Protein 5J43 (pdb70)

Structure (mmCIF, N/CA/C/O backbone):
data_5J43
#
_entry.id   5J43
#
_cell.length_a   64.010
_cell.length_b   64.010
_cell.length_c   365.370
_cell.angle_alpha   90.00
_cell.angle_beta   90.00
_cell.angle_gamma   90.00
#
_symmetry.space_group_name_H-M   'P 41'
#
loop_
_entity.id
_entity.type
_entity.pdbx_description
1 polymer 'Cysteine synthase A'
2 polymer 'tRNA nuclease CdiA'
3 water water
#
loop_
_atom_site.group_PDB
_atom_site.id
_atom_site.type_symbol
_atom_site.label_atom_id
_atom_site.label_alt_id
_atom_site.label_comp_id
_atom_site.label_asym_id
_atom_site.label_entity_id
_atom_site.label_seq_id
_atom_site.pdbx_PDB_ins_code
_atom_site.Cartn_x
_atom_site.Cartn_y
_atom_site.Cartn_z
_atom_site.occupancy
_atom_site.B_iso_or_equiv
_atom_site.auth_seq_id
_atom_site.auth_comp_id
_atom_site.auth_asym_id
_atom_site.auth_atom_id
_atom_site.pdbx_PDB_model_num
ATOM 1 N N . GLY A 1 2 ? 35.801 -14.225 -2.457 1.00 60.06 2 GLY E N 1
ATOM 2 C CA . GLY A 1 2 ? 35.262 -12.924 -2.083 1.00 59.12 2 GLY E CA 1
ATOM 3 C C . GLY A 1 2 ? 34.035 -13.005 -1.184 1.00 60.37 2 GLY E C 1
ATOM 4 O O . GLY A 1 2 ? 33.903 -13.943 -0.385 1.00 67.15 2 GLY E O 1
ATOM 5 N N . LYS A 1 3 ? 33.147 -12.014 -1.277 1.00 51.80 3 LYS E N 1
ATOM 6 C CA . LYS A 1 3 ? 31.955 -12.006 -0.425 1.00 50.36 3 LYS E CA 1
ATOM 7 C C . LYS A 1 3 ? 30.657 -11.571 -1.133 1.00 49.13 3 LYS E C 1
ATOM 8 O O . LYS A 1 3 ? 30.584 -10.490 -1.721 1.00 50.73 3 LYS E O 1
ATOM 14 N N . ILE A 1 4 ? 29.648 -12.437 -1.080 1.00 42.39 4 ILE E N 1
ATOM 15 C CA . ILE A 1 4 ? 28.276 -12.078 -1.414 1.00 38.95 4 ILE E CA 1
ATOM 16 C C . ILE A 1 4 ? 27.426 -12.154 -0.149 1.00 42.97 4 ILE E C 1
ATOM 17 O O . ILE A 1 4 ? 27.268 -13.232 0.425 1.00 46.90 4 ILE E O 1
ATOM 22 N N . PHE A 1 5 ? 26.887 -11.022 0.297 1.00 40.26 5 PHE E N 1
ATOM 23 C CA . PHE A 1 5 ? 26.021 -11.014 1.481 1.00 39.21 5 PHE E CA 1
ATOM 24 C C . PHE A 1 5 ? 24.616 -11.489 1.124 1.00 38.98 5 PHE E C 1
ATOM 25 O O . PHE A 1 5 ? 24.055 -11.063 0.117 1.00 41.38 5 PHE E O 1
ATOM 33 N N . GLU A 1 6 ? 24.036 -12.371 1.929 1.00 36.91 6 GLU E N 1
ATOM 34 C CA . GLU A 1 6 ? 22.733 -12.913 1.554 1.00 39.21 6 GLU E CA 1
ATOM 35 C C . GLU A 1 6 ? 21.606 -11.891 1.708 1.00 43.25 6 GLU E C 1
ATOM 36 O O . GLU A 1 6 ? 20.602 -11.967 0.988 1.00 48.70 6 GLU E O 1
ATOM 42 N N . ASP A 1 7 ? 21.767 -10.945 2.634 1.00 40.70 7 ASP E N 1
ATOM 43 C CA . ASP A 1 7 ? 20.852 -9.808 2.760 1.00 36.43 7 ASP E CA 1
ATOM 44 C C . ASP A 1 7 ? 21.594 -8.671 3.434 1.00 36.14 7 ASP E C 1
ATOM 45 O O . ASP A 1 7 ? 22.677 -8.877 3.968 1.00 36.57 7 ASP E O 1
ATOM 50 N N . ASN A 1 8 ? 21.033 -7.469 3.381 1.00 36.82 8 ASN E N 1
ATOM 51 C CA . ASN A 1 8 ? 21.753 -6.276 3.822 1.00 35.69 8 ASN E CA 1
ATOM 52 C C . ASN A 1 8 ? 22.126 -6.259 5.329 1.00 33.88 8 ASN E C 1
ATOM 53 O O . ASN A 1 8 ? 23.076 -5.572 5.718 1.00 30.06 8 ASN E O 1
ATOM 58 N N . SER A 1 9 ? 21.421 -7.028 6.164 1.00 34.58 9 SER E N 1
ATOM 59 C CA . SER A 1 9 ? 21.735 -7.056 7.606 1.00 38.37 9 SER E CA 1
ATOM 60 C C . SER A 1 9 ? 23.121 -7.643 7.896 1.00 36.34 9 SER E C 1
ATOM 61 O O . SER A 1 9 ? 23.711 -7.380 8.943 1.00 42.49 9 SER E O 1
ATOM 64 N N . LEU A 1 10 ? 23.635 -8.432 6.966 1.00 35.46 10 LEU E N 1
ATOM 65 C CA . LEU A 1 10 ? 24.929 -9.071 7.124 1.00 35.56 10 LEU E CA 1
ATOM 66 C C . LEU A 1 10 ? 26.075 -8.144 6.723 1.00 34.89 10 LEU E C 1
ATOM 67 O O . LEU A 1 10 ? 27.251 -8.508 6.846 1.00 35.08 10 LEU E O 1
ATOM 72 N N . THR A 1 11 ? 25.743 -6.940 6.261 1.00 33.11 11 THR E N 1
ATOM 73 C CA . THR A 1 11 ? 26.780 -6.010 5.811 1.00 35.81 11 THR E CA 1
ATOM 74 C C . THR A 1 11 ? 27.245 -5.076 6.925 1.00 37.75 11 THR E C 1
ATOM 75 O O . THR A 1 11 ? 28.045 -4.158 6.678 1.00 33.01 11 THR E O 1
ATOM 79 N N . ILE A 1 12 ? 26.736 -5.296 8.141 1.00 36.69 12 ILE E N 1
ATOM 80 C CA . ILE A 1 12 ? 27.030 -4.396 9.251 1.00 34.96 12 ILE E CA 1
ATOM 81 C C . ILE A 1 12 ? 28.506 -4.452 9.585 1.00 35.45 12 ILE E C 1
ATOM 82 O O . ILE A 1 12 ? 29.166 -5.455 9.329 1.00 36.31 12 ILE E O 1
ATOM 87 N N . GLY A 1 13 ? 29.025 -3.348 10.117 1.00 35.16 13 GLY E N 1
ATOM 88 C CA . GLY A 1 13 ? 30.362 -3.319 10.675 1.00 34.66 13 GLY E CA 1
ATOM 89 C C . GLY A 1 13 ? 31.488 -2.924 9.743 1.00 38.84 13 GLY E C 1
ATOM 90 O O . GLY A 1 13 ? 31.271 -2.406 8.628 1.00 39.86 13 GLY E O 1
ATOM 91 N N . HIS A 1 14 ? 32.706 -3.166 10.230 1.00 37.82 14 HIS E N 1
ATOM 92 C CA . HIS A 1 14 ? 33.939 -2.875 9.499 1.00 40.65 14 HIS E CA 1
ATOM 93 C C . HIS A 1 14 ? 33.948 -1.414 9.060 1.00 38.33 14 HIS E C 1
ATOM 94 O O . HIS A 1 14 ? 34.485 -1.050 8.005 1.00 40.33 14 HIS E O 1
ATOM 101 N N . THR A 1 15 ? 33.357 -0.593 9.924 1.00 33.96 15 THR E N 1
ATOM 102 C CA . THR A 1 15 ? 33.416 0.853 9.848 1.00 30.35 15 THR E CA 1
ATOM 103 C C . THR A 1 15 ? 34.842 1.324 10.009 1.00 32.86 15 THR E C 1
ATOM 104 O O . THR A 1 15 ? 35.613 0.763 10.800 1.00 38.37 15 THR E O 1
ATOM 108 N N . PRO A 1 16 ? 35.199 2.377 9.278 1.00 30.86 16 PRO E N 1
ATOM 109 C CA . PRO A 1 16 ? 36.585 2.846 9.307 1.00 36.60 16 PRO E CA 1
ATOM 110 C C . PRO A 1 16 ? 36.935 3.638 10.564 1.00 42.45 16 PRO E C 1
ATOM 111 O O . PRO A 1 16 ? 36.088 4.281 11.204 1.00 37.16 16 PRO E O 1
ATOM 115 N N . LEU A 1 17 ? 38.216 3.588 10.899 1.00 42.89 17 LEU E N 1
ATOM 116 C CA . LEU A 1 17 ? 38.752 4.353 12.004 1.00 36.40 17 LEU E CA 1
ATOM 117 C C . LEU A 1 17 ? 39.621 5.421 11.396 1.00 39.17 17 LEU E C 1
ATOM 118 O O . LEU A 1 17 ? 40.568 5.107 10.663 1.00 41.11 17 LEU E O 1
ATOM 123 N N . VAL A 1 18 ? 39.271 6.680 11.650 1.00 35.96 18 VAL E N 1
ATOM 124 C CA . VAL A 1 18 ? 39.919 7.795 10.963 1.00 36.41 18 VAL E CA 1
ATOM 125 C C . VAL A 1 18 ? 40.571 8.745 11.953 1.00 40.39 18 VAL E C 1
ATOM 126 O O . VAL A 1 18 ? 39.940 9.144 12.945 1.00 39.21 18 VAL E O 1
ATOM 130 N N . ARG A 1 19 ? 41.826 9.108 11.670 1.00 39.43 19 ARG E N 1
ATOM 131 C CA . ARG A 1 19 ? 42.550 10.091 12.464 1.00 38.74 19 ARG E CA 1
ATOM 132 C C . ARG A 1 19 ? 41.986 11.488 12.252 1.00 42.59 19 ARG E C 1
ATOM 133 O O . ARG A 1 19 ? 41.826 11.929 11.105 1.00 45.06 19 ARG E O 1
ATOM 141 N N . LEU A 1 20 ? 41.703 12.193 13.347 1.00 40.11 20 LEU E N 1
ATOM 142 C CA . LEU A 1 20 ? 41.298 13.585 13.232 1.00 39.38 20 LEU E CA 1
ATOM 143 C C . LEU A 1 20 ? 42.561 14.426 13.218 1.00 41.14 20 LEU E C 1
ATOM 144 O O . LEU A 1 20 ? 43.339 14.405 14.178 1.00 45.47 20 LEU E O 1
ATOM 149 N N . ASN A 1 21 ? 42.804 15.095 12.096 1.00 36.41 21 ASN E N 1
ATOM 150 C CA . ASN A 1 21 ? 44.014 15.899 11.920 1.00 40.15 21 ASN E CA 1
ATOM 151 C C . ASN A 1 21 ? 43.959 17.337 12.433 1.00 42.95 21 ASN E C 1
ATOM 152 O O . ASN A 1 21 ? 44.907 17.814 13.059 1.00 51.84 21 ASN E O 1
ATOM 157 N N . ARG A 1 22 ? 42.865 18.035 12.163 1.00 43.19 22 ARG E N 1
ATOM 158 C CA . ARG A 1 22 ? 42.740 19.425 12.593 1.00 41.24 22 ARG E CA 1
ATOM 159 C C . ARG A 1 22 ? 41.977 19.559 13.902 1.00 39.56 22 ARG E C 1
ATOM 160 O O . ARG A 1 22 ? 41.819 20.667 14.413 1.00 44.51 22 ARG E O 1
ATOM 168 N N . ILE A 1 23 ? 41.483 18.444 14.431 1.00 39.79 23 ILE E N 1
ATOM 169 C CA . ILE A 1 23 ? 40.793 18.463 15.721 1.00 39.51 23 ILE E CA 1
ATOM 170 C C . ILE A 1 23 ? 41.606 17.665 16.726 1.00 43.68 23 ILE E C 1
ATOM 171 O O . ILE A 1 23 ? 41.867 16.475 16.517 1.00 39.28 23 ILE E O 1
ATOM 176 N N . GLY A 1 24 ? 42.035 18.327 17.802 1.00 45.35 24 GLY E N 1
ATOM 177 C CA . GLY A 1 24 ? 42.933 17.700 18.752 1.00 41.01 24 GLY E CA 1
ATOM 178 C C . GLY A 1 24 ? 44.354 17.649 18.211 1.00 43.73 24 GLY E C 1
ATOM 179 O O . GLY A 1 24 ? 44.703 18.334 17.247 1.00 42.71 24 GLY E O 1
ATOM 180 N N . ASN A 1 25 ? 45.171 16.811 18.830 1.00 47.54 25 ASN E N 1
ATOM 181 C CA . ASN A 1 25 ? 46.593 16.750 18.537 1.00 47.48 25 ASN E CA 1
ATOM 182 C C . ASN A 1 25 ? 46.970 15.653 17.550 1.00 50.74 25 ASN E C 1
ATOM 183 O O . ASN A 1 25 ? 48.149 15.453 17.256 1.00 59.05 25 ASN E O 1
ATOM 188 N N . GLY A 1 26 ? 45.973 14.924 17.061 1.00 49.31 26 GLY E N 1
ATOM 189 C CA . GLY A 1 26 ? 46.217 13.876 16.085 1.00 47.90 26 GLY E CA 1
ATOM 190 C C . GLY A 1 26 ? 46.185 12.487 16.704 1.00 47.37 26 GLY E C 1
ATOM 191 O O . GLY A 1 26 ? 46.491 11.488 16.057 1.00 43.94 26 GLY E O 1
ATOM 192 N N . ARG A 1 27 ? 45.875 12.410 17.986 1.00 47.96 27 ARG E N 1
ATOM 193 C CA . ARG A 1 27 ? 45.746 11.101 18.596 1.00 50.53 27 ARG E CA 1
ATOM 194 C C . ARG A 1 27 ? 44.295 10.677 18.738 1.00 45.25 27 ARG E C 1
ATOM 195 O O . ARG A 1 27 ? 44.018 9.591 19.258 1.00 43.68 27 ARG E O 1
ATOM 203 N N . ILE A 1 28 ? 43.371 11.533 18.296 1.00 43.15 28 ILE E N 1
ATOM 204 C CA . ILE A 1 28 ? 41.948 11.180 18.333 1.00 41.98 28 ILE E CA 1
ATOM 205 C C . ILE A 1 28 ? 41.572 10.388 17.098 1.00 40.07 28 ILE E C 1
ATOM 206 O O . ILE A 1 28 ? 41.667 10.878 15.966 1.00 40.25 28 ILE E O 1
ATOM 211 N N . LEU A 1 29 ? 41.141 9.157 17.329 1.00 40.45 29 LEU E N 1
ATOM 212 C CA . LEU A 1 29 ? 40.766 8.266 16.250 1.00 35.57 29 LEU E CA 1
ATOM 213 C C . LEU A 1 29 ? 39.270 8.072 16.314 1.00 38.45 29 LEU E C 1
ATOM 214 O O . LEU A 1 29 ? 38.734 7.586 17.317 1.00 39.01 29 LEU E O 1
ATOM 219 N N . ALA A 1 30 ? 38.599 8.483 15.247 1.00 35.79 30 ALA E N 1
ATOM 220 C CA . ALA A 1 30 ? 37.150 8.488 15.213 1.00 35.33 30 ALA E CA 1
ATOM 221 C C . ALA A 1 30 ? 36.617 7.323 14.383 1.00 34.88 30 ALA E C 1
ATOM 222 O O . ALA A 1 30 ? 36.947 7.189 13.209 1.00 36.08 30 ALA E O 1
ATOM 224 N N . LYS A 1 31 ? 35.807 6.479 15.012 1.00 31.92 31 LYS E N 1
ATOM 225 C CA . LYS A 1 31 ? 35.184 5.358 14.341 1.00 29.07 31 LYS E CA 1
ATOM 226 C C . LYS A 1 31 ? 33.857 5.822 13.767 1.00 33.86 31 LYS E C 1
ATOM 227 O O . LYS A 1 31 ? 32.921 6.161 14.505 1.00 34.09 31 LYS E O 1
ATOM 233 N N . VAL A 1 32 ? 33.761 5.774 12.445 1.00 36.54 32 VAL E N 1
ATOM 234 C CA . VAL A 1 32 ? 32.648 6.375 11.748 1.00 30.86 32 VAL E CA 1
ATOM 235 C C . VAL A 1 32 ? 31.578 5.319 11.594 1.00 31.41 32 VAL E C 1
ATOM 236 O O . VAL A 1 32 ? 31.660 4.467 10.724 1.00 33.68 32 VAL E O 1
ATOM 240 N N . GLU A 1 33 ? 30.529 5.418 12.397 1.00 34.03 33 GLU E N 1
ATOM 241 C CA . GLU A 1 33 ? 29.567 4.329 12.483 1.00 31.26 33 GLU E CA 1
ATOM 242 C C . GLU A 1 33 ? 28.393 4.616 11.592 1.00 29.02 33 GLU E C 1
ATOM 243 O O . GLU A 1 33 ? 27.421 3.867 11.596 1.00 30.30 33 GLU E O 1
ATOM 249 N N . SER A 1 34 ? 28.449 5.738 10.880 1.00 29.43 34 SER E N 1
ATOM 250 C CA . SER A 1 34 ? 27.433 6.018 9.867 1.00 32.46 34 SER E CA 1
ATOM 251 C C . SER A 1 34 ? 27.749 5.217 8.583 1.00 33.40 34 SER E C 1
ATOM 252 O O . SER A 1 34 ? 26.909 5.125 7.675 1.00 28.82 34 SER E O 1
ATOM 255 N N . ARG A 1 35 ? 28.914 4.565 8.534 1.00 30.65 35 ARG E N 1
ATOM 256 C CA . ARG A 1 35 ? 29.141 3.690 7.414 1.00 26.35 35 ARG E CA 1
ATOM 257 C C . ARG A 1 35 ? 28.563 2.354 7.844 1.00 31.64 35 ARG E C 1
ATOM 258 O O . ARG A 1 35 ? 29.272 1.463 8.290 1.00 34.90 35 ARG E O 1
ATOM 266 N N . ASN A 1 36 ? 27.274 2.198 7.579 1.00 32.03 36 ASN E N 1
ATOM 267 C CA . ASN A 1 36 ? 26.503 1.044 7.995 1.00 30.58 36 ASN E CA 1
ATOM 268 C C . ASN A 1 36 ? 25.299 0.982 7.070 1.00 32.94 36 ASN E C 1
ATOM 269 O O . ASN A 1 36 ? 24.918 2.010 6.508 1.00 33.15 36 ASN E O 1
ATOM 274 N N . PRO A 1 37 ? 24.660 -0.191 6.940 1.00 32.61 37 PRO E N 1
ATOM 275 C CA . PRO A 1 37 ? 23.500 -0.302 6.034 1.00 31.37 37 PRO E CA 1
ATOM 276 C C . PRO A 1 37 ? 22.378 0.762 6.214 1.00 27.64 37 PRO E C 1
ATOM 277 O O . PRO A 1 37 ? 21.935 1.266 5.200 1.00 30.51 37 PRO E O 1
ATOM 281 N N . SER A 1 38 ? 21.900 1.064 7.420 1.00 30.35 38 SER E N 1
ATOM 282 C CA . SER A 1 38 ? 20.981 2.202 7.639 1.00 29.28 38 SER E CA 1
ATOM 283 C C . SER A 1 38 ? 21.712 3.460 8.179 1.00 28.02 38 SER E C 1
ATOM 284 O O . SER A 1 38 ? 21.082 4.414 8.657 1.00 28.73 38 SER E O 1
ATOM 287 N N . PHE A 1 39 ? 23.040 3.414 8.172 1.00 31.03 39 PHE E N 1
ATOM 288 C CA . PHE A 1 39 ? 23.899 4.587 8.433 1.00 34.61 39 PHE E CA 1
ATOM 289 C C . PHE A 1 39 ? 23.937 5.130 9.872 1.00 31.41 39 PHE E C 1
ATOM 290 O O . PHE A 1 39 ? 24.061 6.335 10.097 1.00 29.67 39 PHE E O 1
ATOM 298 N N . SER A 1 40 ? 23.898 4.224 10.838 1.00 30.89 40 SER E N 1
ATOM 299 C CA . SER A 1 40 ? 24.098 4.597 12.230 1.00 33.34 40 SER E CA 1
ATOM 300 C C . SER A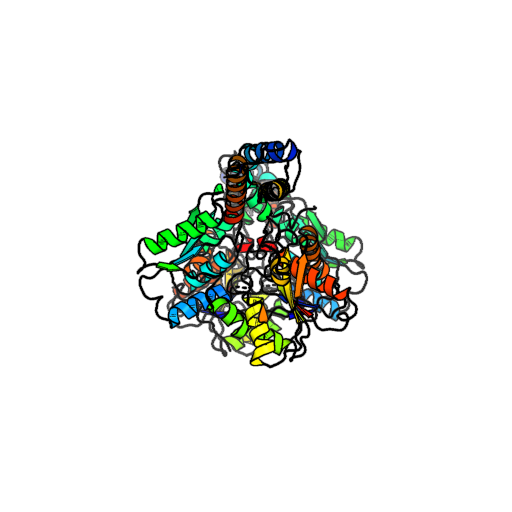 1 40 ? 24.708 3.435 12.979 1.00 31.11 40 SER E C 1
ATOM 301 O O . SER A 1 40 ? 24.625 2.290 12.541 1.00 32.36 40 SER E O 1
ATOM 304 N N . VAL A 1 41 ? 25.271 3.721 14.140 1.00 32.88 41 VAL E N 1
ATOM 305 C CA . VAL A 1 41 ? 25.836 2.678 14.992 1.00 33.55 41 VAL E CA 1
ATOM 306 C C . VAL A 1 41 ? 24.768 1.634 15.358 1.00 32.55 41 VAL E C 1
ATOM 307 O O . VAL A 1 41 ? 25.088 0.485 15.675 1.00 31.98 41 VAL E O 1
ATOM 335 N N . CYS A 1 43 ? 22.593 0.192 13.486 1.00 33.09 43 CYS E N 1
ATOM 336 C CA . CYS A 1 43 ? 22.475 -0.876 12.498 1.00 35.85 43 CYS E CA 1
ATOM 337 C C . CYS A 1 43 ? 22.937 -2.196 13.090 1.00 33.79 43 CYS E C 1
ATOM 338 O O . CYS A 1 43 ? 22.358 -3.261 12.829 1.00 32.52 43 CYS E O 1
ATOM 341 N N . ARG A 1 44 ? 23.975 -2.100 13.912 1.00 28.50 44 ARG E N 1
ATOM 342 C CA . ARG A 1 44 ? 24.583 -3.268 14.506 1.00 32.91 44 ARG E CA 1
ATOM 343 C C . ARG A 1 44 ? 23.594 -3.990 15.410 1.00 32.08 44 ARG E C 1
ATOM 344 O O . ARG A 1 44 ? 23.526 -5.218 15.382 1.00 36.06 44 ARG E O 1
ATOM 352 N N . ILE A 1 45 ? 22.805 -3.250 16.184 1.00 32.24 45 ILE E N 1
ATOM 353 C CA . ILE A 1 45 ? 21.857 -3.913 17.079 1.00 32.86 45 ILE E CA 1
ATOM 354 C C . ILE A 1 45 ? 20.510 -4.153 16.414 1.00 31.72 45 ILE E C 1
ATOM 355 O O . ILE A 1 45 ? 19.726 -4.964 16.887 1.00 34.20 45 ILE E O 1
ATOM 360 N N . GLY A 1 46 ? 20.240 -3.496 15.296 1.00 31.64 46 GLY E N 1
ATOM 361 C CA . GLY A 1 46 ? 18.988 -3.773 14.621 1.00 30.35 46 GLY E CA 1
ATOM 362 C C . GLY A 1 46 ? 19.082 -5.174 14.066 1.00 36.11 46 GLY E C 1
ATOM 363 O O . GLY A 1 46 ? 18.145 -5.970 14.185 1.00 35.89 46 GLY E O 1
ATOM 364 N N . ALA A 1 47 ? 20.269 -5.511 13.570 1.00 29.42 47 ALA E N 1
ATOM 365 C CA . ALA A 1 47 ? 20.488 -6.830 13.027 1.00 32.10 47 ALA E CA 1
ATOM 366 C C . ALA A 1 47 ? 20.488 -7.907 14.122 1.00 41.88 47 ALA E C 1
ATOM 367 O O . ALA A 1 47 ? 19.605 -8.774 14.160 1.00 42.27 47 ALA E O 1
ATOM 369 N N . ASN A 1 48 ? 21.463 -7.855 15.024 1.00 41.64 48 ASN E N 1
ATOM 370 C CA . ASN A 1 48 ? 21.635 -8.939 15.981 1.00 35.89 48 ASN E CA 1
ATOM 371 C C . ASN A 1 48 ? 20.538 -9.044 17.041 1.00 38.07 48 ASN E C 1
ATOM 372 O O . ASN A 1 48 ? 20.419 -10.052 17.724 1.00 41.27 48 ASN E O 1
ATOM 377 N N . MET A 1 49 ? 19.757 -7.994 17.227 1.00 42.13 49 MET E N 1
ATOM 378 C CA . MET A 1 49 ? 18.636 -8.109 18.153 1.00 41.32 49 MET E CA 1
ATOM 379 C C . MET A 1 49 ? 17.627 -9.044 17.494 1.00 44.27 49 MET E C 1
ATOM 380 O O . MET A 1 49 ? 16.975 -9.843 18.164 1.00 45.88 49 MET E O 1
ATOM 385 N N . ILE A 1 50 ? 17.533 -8.951 16.165 1.00 43.69 50 ILE E N 1
ATOM 386 C CA . ILE A 1 50 ? 16.664 -9.815 15.376 1.00 41.29 50 ILE E CA 1
ATOM 387 C C . ILE A 1 50 ? 17.300 -11.195 15.114 1.00 41.62 50 ILE E C 1
ATOM 388 O O . ILE A 1 50 ? 16.615 -12.217 15.237 1.00 41.55 50 ILE E O 1
ATOM 393 N N . TRP A 1 51 ? 18.593 -11.228 14.773 1.00 37.25 51 TRP E N 1
ATOM 394 C CA . TRP A 1 51 ? 19.324 -12.497 14.647 1.00 40.63 51 TRP E CA 1
ATOM 395 C C . TRP A 1 51 ? 19.148 -13.379 15.890 1.00 48.73 51 TRP E C 1
ATOM 396 O O . TRP A 1 51 ? 18.711 -14.530 15.803 1.00 49.36 51 TRP E O 1
ATOM 407 N N . ASP A 1 52 ? 19.478 -12.803 17.044 1.00 46.72 52 ASP E N 1
ATOM 408 C CA . ASP A 1 52 ? 19.330 -13.448 18.332 1.00 45.75 52 ASP E CA 1
ATOM 409 C C . ASP A 1 52 ? 17.910 -13.974 18.552 1.00 49.05 52 ASP E C 1
ATOM 410 O O . ASP A 1 52 ? 17.719 -15.075 19.084 1.00 46.20 52 ASP E O 1
ATOM 415 N N . ALA A 1 53 ? 16.916 -13.193 18.130 1.00 47.82 53 ALA E N 1
ATOM 416 C CA . ALA A 1 53 ? 15.525 -13.585 18.324 1.00 49.14 53 ALA E CA 1
ATOM 417 C C . ALA A 1 53 ? 15.210 -14.844 17.521 1.00 52.93 53 ALA E C 1
ATOM 418 O O . ALA A 1 53 ? 14.432 -15.697 17.964 1.00 54.85 53 ALA E O 1
ATOM 420 N N . GLU A 1 54 ? 15.859 -14.981 16.367 1.00 48.81 54 GLU E N 1
ATOM 421 C CA . GLU A 1 54 ? 15.709 -16.175 15.540 1.00 53.53 54 GLU E CA 1
ATOM 422 C C . GLU A 1 54 ? 16.319 -17.387 16.234 1.00 53.88 54 GLU E C 1
ATOM 423 O O . GLU A 1 54 ? 15.663 -18.421 16.386 1.00 52.06 54 GLU E O 1
ATOM 429 N N . LYS A 1 55 ? 17.572 -17.233 16.657 1.00 49.92 55 LYS E N 1
ATOM 430 C CA . LYS A 1 55 ? 18.308 -18.289 17.340 1.00 53.89 55 LYS E CA 1
ATOM 431 C C . LYS A 1 55 ? 17.607 -18.799 18.605 1.00 51.96 55 LYS E C 1
ATOM 432 O O . LYS A 1 55 ? 17.635 -20.002 18.872 1.00 46.43 55 LYS E O 1
ATOM 438 N N . ARG A 1 56 ? 16.970 -17.898 19.358 1.00 50.71 56 ARG E N 1
ATOM 439 C CA . ARG A 1 56 ? 16.267 -18.285 20.589 1.00 55.65 56 ARG E CA 1
ATOM 440 C C . ARG A 1 56 ? 14.927 -18.933 20.238 1.00 58.63 56 ARG E C 1
ATOM 441 O O . ARG A 1 56 ? 14.256 -19.498 21.112 1.00 58.69 56 ARG E O 1
ATOM 449 N N . GLY A 1 57 ? 14.536 -18.832 18.966 1.00 50.28 57 GLY E N 1
ATOM 450 C CA . GLY A 1 57 ? 13.359 -19.520 18.464 1.00 50.89 57 GLY E CA 1
ATOM 451 C C . GLY A 1 57 ? 12.022 -18.822 18.673 1.00 52.72 57 GLY E C 1
ATOM 452 O O . GLY A 1 57 ? 10.978 -19.325 18.247 1.00 56.78 57 GLY E O 1
ATOM 453 N N . VAL A 1 58 ? 12.035 -17.675 19.340 1.00 56.38 58 VAL E N 1
ATOM 454 C CA . VAL A 1 58 ? 10.783 -16.997 19.678 1.00 59.78 58 VAL E CA 1
ATOM 455 C C . VAL A 1 58 ? 10.205 -16.344 18.430 1.00 55.14 58 VAL E C 1
ATOM 456 O O . VAL A 1 58 ? 8.990 -16.228 18.272 1.00 61.05 58 VAL E O 1
ATOM 460 N N . LEU A 1 59 ? 11.097 -15.940 17.536 1.00 58.39 59 LEU E N 1
ATOM 461 C CA . LEU A 1 59 ? 10.711 -15.338 16.267 1.00 60.11 59 LEU E CA 1
ATOM 462 C C . LEU A 1 59 ? 10.661 -16.440 15.206 1.00 69.23 59 LEU E C 1
ATOM 463 O O . LEU A 1 59 ? 11.681 -17.071 14.880 1.00 67.61 59 LEU E O 1
ATOM 468 N N . LYS A 1 60 ? 9.450 -16.678 14.709 1.00 67.29 60 LYS E N 1
ATOM 469 C CA . LYS A 1 60 ? 9.136 -17.772 13.802 1.00 63.19 60 LYS E CA 1
ATOM 470 C C . LYS A 1 60 ? 7.900 -17.344 13.011 1.00 68.87 60 LYS E C 1
ATOM 471 O O . LYS A 1 60 ? 7.386 -16.254 13.255 1.00 68.45 60 LYS E O 1
ATOM 477 N N . PRO A 1 61 ? 7.421 -18.179 12.064 1.00 75.57 61 PRO E N 1
ATOM 478 C CA . PRO A 1 61 ? 6.255 -17.776 11.262 1.00 71.82 61 PRO E CA 1
ATOM 479 C C . PRO A 1 61 ? 5.063 -17.204 12.041 1.00 68.56 61 PRO E C 1
ATOM 480 O O . PRO A 1 61 ? 4.651 -17.741 13.071 1.00 68.59 61 PRO E O 1
ATOM 484 N N . GLY A 1 62 ? 4.540 -16.088 11.538 1.00 68.00 62 GLY E N 1
ATOM 485 C CA . GLY A 1 62 ? 3.403 -15.418 12.137 1.00 62.97 62 GLY E CA 1
ATOM 486 C C . GLY A 1 62 ? 3.803 -14.356 13.142 1.00 64.66 62 GLY E C 1
ATOM 487 O O . GLY A 1 62 ? 3.050 -13.405 13.373 1.00 65.72 62 GLY E O 1
ATOM 488 N N . VAL A 1 63 ? 5.005 -14.484 13.702 1.00 59.87 63 VAL E N 1
ATOM 489 C CA . VAL A 1 63 ? 5.462 -13.559 14.735 1.00 60.15 63 VAL E CA 1
ATOM 490 C C . VAL A 1 63 ? 5.989 -12.251 14.125 1.00 55.77 63 VAL E C 1
ATOM 491 O O . VAL A 1 63 ? 6.836 -12.265 13.237 1.00 57.83 63 VAL E O 1
ATOM 495 N N . GLU A 1 64 ? 5.457 -11.129 14.608 1.00 54.11 64 GLU E N 1
ATOM 496 C CA . GLU A 1 64 ? 5.824 -9.795 14.142 1.00 48.45 64 GLU E CA 1
ATOM 497 C C . GLU A 1 64 ? 6.654 -9.066 15.195 1.00 49.00 64 GLU E C 1
ATOM 498 O O . GLU A 1 64 ? 6.539 -9.341 16.392 1.00 52.90 64 GLU E O 1
ATOM 504 N N . LEU A 1 65 ? 7.494 -8.141 14.746 1.00 45.77 65 LEU E N 1
ATOM 505 C CA . LEU A 1 65 ? 8.338 -7.358 15.646 1.00 43.00 65 LEU E CA 1
ATOM 506 C C . LEU A 1 65 ? 7.675 -6.040 16.061 1.00 43.54 65 LEU E C 1
ATOM 507 O O . LEU A 1 65 ? 6.937 -5.421 15.287 1.00 44.30 65 LEU E O 1
ATOM 512 N N . VAL A 1 66 ? 7.923 -5.643 17.307 1.00 46.68 66 VAL E N 1
ATOM 513 C CA . VAL A 1 66 ? 7.415 -4.396 17.875 1.00 43.23 66 VAL E CA 1
ATOM 514 C C . VAL A 1 66 ? 8.473 -3.718 18.765 1.00 40.82 66 VAL E C 1
ATOM 515 O O . VAL A 1 66 ? 9.083 -4.378 19.613 1.00 37.72 66 VAL E O 1
ATOM 519 N N . GLU A 1 67 ? 8.743 -2.432 18.530 1.00 39.63 67 GLU E N 1
ATOM 520 C CA . GLU A 1 67 ? 9.556 -1.655 19.466 1.00 36.43 67 GLU E CA 1
ATOM 521 C C . GLU A 1 67 ? 9.124 -0.193 19.565 1.00 38.55 67 GLU E C 1
ATOM 522 O O . GLU A 1 67 ? 8.847 0.433 18.538 1.00 37.62 67 GLU E O 1
ATOM 528 N N . PRO A 1 68 ? 9.095 0.369 20.795 1.00 38.49 68 PRO E N 1
ATOM 529 C CA . PRO A 1 68 ? 9.016 1.825 20.909 1.00 32.52 68 PRO E CA 1
ATOM 530 C C . PRO A 1 68 ? 10.364 2.455 20.604 1.00 32.04 68 PRO E C 1
ATOM 531 O O . PRO A 1 68 ? 11.348 2.109 21.264 1.00 33.42 68 PRO E O 1
ATOM 535 N N . THR A 1 69 ? 10.425 3.343 19.621 1.00 32.82 69 THR E N 1
ATOM 536 C CA . THR A 1 69 ? 11.601 4.180 19.425 1.00 31.55 69 THR E CA 1
ATOM 537 C C . THR A 1 69 ? 11.300 5.402 18.556 1.00 35.62 69 THR E C 1
ATOM 538 O O . THR A 1 69 ? 10.638 5.269 17.519 1.00 38.61 69 THR E O 1
ATOM 542 N N . SER A 1 70 ? 11.823 6.568 18.936 1.00 36.48 70 SER E N 1
ATOM 543 C CA . SER A 1 70 ? 11.795 7.753 18.072 1.00 31.05 70 SER E CA 1
ATOM 544 C C . SER A 1 70 ? 13.147 8.023 17.367 1.00 30.03 70 SER E C 1
ATOM 545 O O . SER A 1 70 ? 13.313 9.031 16.660 1.00 41.01 70 SER E O 1
ATOM 548 N N . GLY A 1 71 ? 14.119 7.152 17.600 1.00 25.57 71 GLY E N 1
ATOM 549 C CA . GLY A 1 71 ? 15.478 7.374 17.138 1.00 24.30 71 GLY E CA 1
ATOM 550 C C . GLY A 1 71 ? 15.928 6.443 16.030 1.00 30.95 71 GLY E C 1
ATOM 551 O O . GLY A 1 71 ? 15.112 5.865 15.291 1.00 31.92 71 GLY E O 1
ATOM 552 N N . ASN A 1 72 ? 17.242 6.282 15.931 1.00 28.64 72 ASN E N 1
ATOM 553 C CA . ASN A 1 72 ? 17.828 5.493 14.866 1.00 27.57 72 ASN E CA 1
ATOM 554 C C . ASN A 1 72 ? 17.475 4.017 14.973 1.00 30.22 72 ASN E C 1
ATOM 555 O O . ASN A 1 72 ? 17.449 3.309 13.979 1.00 35.30 72 ASN E O 1
ATOM 560 N N . THR A 1 73 ? 17.186 3.551 16.174 1.00 34.80 73 THR E N 1
ATOM 561 C CA . THR A 1 73 ? 16.876 2.148 16.361 1.00 31.36 73 THR E CA 1
ATOM 562 C C . THR A 1 73 ? 15.667 1.749 15.536 1.00 31.96 73 THR E C 1
ATOM 563 O O . THR A 1 73 ? 15.606 0.633 15.029 1.00 32.23 73 THR E O 1
ATOM 567 N N . GLY A 1 74 ? 14.731 2.676 15.359 1.00 30.95 74 GLY E N 1
ATOM 568 C CA . GLY A 1 74 ? 13.625 2.451 14.447 1.00 32.80 74 GLY E CA 1
ATOM 569 C C . GLY A 1 74 ? 14.091 2.221 13.009 1.00 32.96 74 GLY E C 1
ATOM 570 O O . GLY A 1 74 ? 13.606 1.331 12.327 1.00 29.79 74 GLY E O 1
ATOM 571 N N . ILE A 1 75 ? 15.032 3.035 12.547 1.00 29.99 75 ILE E N 1
ATOM 572 C CA . ILE A 1 75 ? 15.578 2.882 11.217 1.00 30.53 75 ILE E CA 1
ATOM 573 C C . ILE A 1 75 ? 16.360 1.554 11.078 1.00 32.14 75 ILE E C 1
ATOM 574 O O . ILE A 1 75 ? 16.216 0.839 10.084 1.00 35.79 75 ILE E O 1
ATOM 579 N N . ALA A 1 76 ? 17.118 1.173 12.097 1.00 32.65 76 ALA E N 1
ATOM 580 C CA . ALA A 1 76 ? 17.869 -0.088 12.043 1.00 32.05 76 ALA E CA 1
ATOM 581 C C . ALA A 1 76 ? 16.961 -1.325 12.094 1.00 31.70 76 ALA E C 1
ATOM 582 O O . ALA A 1 76 ? 17.211 -2.307 11.399 1.00 37.17 76 ALA E O 1
ATOM 584 N N . LEU A 1 77 ? 15.905 -1.289 12.894 1.00 26.15 77 LEU E N 1
ATOM 585 C CA . LEU A 1 77 ? 14.994 -2.418 12.914 1.00 28.04 77 LEU E CA 1
ATOM 586 C C . LEU A 1 77 ? 14.198 -2.484 11.620 1.00 32.74 77 LEU E C 1
ATOM 587 O O . LEU A 1 77 ? 13.969 -3.567 11.090 1.00 33.44 77 LEU E O 1
ATOM 592 N N . ALA A 1 78 ? 13.826 -1.321 11.091 1.00 34.81 78 ALA E N 1
ATOM 593 C CA . ALA A 1 78 ? 13.015 -1.248 9.880 1.00 30.85 78 ALA E CA 1
ATOM 594 C C . ALA A 1 78 ? 13.685 -1.875 8.674 1.00 33.14 78 ALA E C 1
ATOM 595 O O . ALA A 1 78 ? 13.025 -2.588 7.899 1.00 33.50 78 ALA E O 1
ATOM 597 N N . TYR A 1 79 ? 14.977 -1.616 8.496 1.00 31.32 79 TYR E N 1
ATOM 598 C CA . TYR A 1 79 ? 15.635 -2.103 7.281 1.00 36.92 79 TYR E CA 1
ATOM 599 C C . TYR A 1 79 ? 15.940 -3.597 7.385 1.00 36.78 79 TYR E C 1
ATOM 600 O O . TYR A 1 79 ? 15.896 -4.307 6.380 1.00 34.68 79 TYR E O 1
ATOM 609 N N . VAL A 1 80 ? 16.227 -4.067 8.600 1.00 37.91 80 VAL E N 1
ATOM 610 C CA . VAL A 1 80 ? 16.513 -5.483 8.829 1.00 34.55 80 VAL E CA 1
ATOM 611 C C . VAL A 1 80 ? 15.243 -6.318 8.696 1.00 34.14 80 VAL E C 1
ATOM 612 O O . VAL A 1 80 ? 15.266 -7.400 8.112 1.00 36.85 80 VAL E O 1
ATOM 616 N N . ALA A 1 81 ? 14.131 -5.816 9.218 1.00 31.08 81 ALA E N 1
ATOM 617 C CA . ALA A 1 81 ? 12.868 -6.513 9.043 1.00 33.17 81 ALA E CA 1
ATOM 618 C C . ALA A 1 81 ? 12.498 -6.563 7.556 1.00 41.58 81 ALA E C 1
ATOM 619 O O . ALA A 1 81 ? 11.837 -7.498 7.102 1.00 42.67 81 ALA E O 1
ATOM 621 N N . ALA A 1 82 ? 12.932 -5.562 6.794 1.00 42.08 82 ALA E N 1
ATOM 622 C CA . ALA A 1 82 ? 12.622 -5.519 5.373 1.00 34.00 82 ALA E CA 1
ATOM 623 C C . ALA A 1 82 ? 13.446 -6.555 4.624 1.00 36.43 82 ALA E C 1
ATOM 624 O O . ALA A 1 82 ? 12.922 -7.276 3.774 1.00 37.59 82 ALA E O 1
ATOM 626 N N . ALA A 1 83 ? 14.718 -6.662 4.992 1.00 35.60 83 ALA E N 1
ATOM 627 C CA . ALA A 1 83 ? 15.672 -7.563 4.341 1.00 37.11 83 ALA E CA 1
ATOM 628 C C . ALA A 1 83 ? 15.488 -9.043 4.697 1.00 43.04 83 ALA E C 1
ATOM 629 O O . ALA A 1 83 ? 15.833 -9.926 3.908 1.00 50.43 83 ALA E O 1
ATOM 631 N N . ARG A 1 84 ? 15.054 -9.311 5.921 1.00 38.67 84 ARG E N 1
ATOM 632 C CA . ARG A 1 84 ? 14.810 -10.676 6.371 1.00 36.77 84 ARG E CA 1
ATOM 633 C C . ARG A 1 84 ? 13.325 -11.067 6.363 1.00 38.05 84 ARG E C 1
ATOM 634 O O . ARG A 1 84 ? 12.958 -12.153 6.822 1.00 36.23 84 ARG E O 1
ATOM 642 N N . GLY A 1 85 ? 12.475 -10.161 5.884 1.00 36.69 85 GLY E N 1
ATOM 643 C CA . GLY A 1 85 ? 11.074 -10.470 5.656 1.00 36.26 85 GLY E CA 1
ATOM 644 C C . GLY A 1 85 ? 10.213 -10.607 6.898 1.00 45.81 85 GLY E C 1
ATOM 645 O O . GLY A 1 85 ? 9.454 -11.562 7.023 1.00 48.80 85 GLY E O 1
ATOM 646 N N . TYR A 1 86 ? 10.302 -9.636 7.802 1.00 48.64 86 TYR E N 1
ATOM 647 C CA . TYR A 1 86 ? 9.455 -9.617 8.986 1.00 38.30 86 TYR E CA 1
ATOM 648 C C . TYR A 1 86 ? 8.509 -8.438 8.967 1.00 36.06 86 TYR E C 1
ATOM 649 O O . TYR A 1 86 ? 8.780 -7.404 8.348 1.00 42.87 86 TYR E O 1
ATOM 658 N N . LYS A 1 87 ? 7.392 -8.605 9.655 1.00 35.93 87 LYS E N 1
ATOM 659 C CA . LYS A 1 87 ? 6.444 -7.527 9.844 1.00 41.36 87 LYS E CA 1
ATOM 660 C C . LYS A 1 87 ? 6.907 -6.687 11.054 1.00 44.73 87 LYS E C 1
ATOM 661 O O . LYS A 1 87 ? 7.139 -7.225 12.144 1.00 43.46 87 LYS E O 1
ATOM 667 N N . LEU A 1 88 ? 7.067 -5.377 10.856 1.00 40.48 88 LEU E N 1
ATOM 668 C CA . LEU A 1 88 ? 7.549 -4.495 11.921 1.00 42.08 88 LEU E CA 1
ATOM 669 C C . LEU A 1 88 ? 6.549 -3.414 12.299 1.00 42.31 88 LEU E C 1
ATOM 670 O O . LEU A 1 88 ? 5.951 -2.766 11.442 1.00 45.48 88 LEU E O 1
ATOM 675 N N . THR A 1 89 ? 6.389 -3.210 13.596 1.00 40.90 89 THR E N 1
ATOM 676 C CA . THR A 1 89 ? 5.587 -2.110 14.087 1.00 41.45 89 THR E CA 1
ATOM 677 C C . THR A 1 89 ? 6.400 -1.278 15.077 1.00 42.80 89 THR E C 1
ATOM 678 O O . THR A 1 89 ? 6.992 -1.807 16.026 1.00 39.10 89 THR E O 1
ATOM 682 N N . LEU A 1 90 ? 6.449 0.025 14.827 1.00 43.44 90 LEU E N 1
ATOM 683 C CA . LEU A 1 90 ? 7.175 0.954 15.684 1.00 38.37 90 LEU E CA 1
ATOM 684 C C . LEU A 1 90 ? 6.193 1.903 16.357 1.00 37.08 90 LEU E C 1
ATOM 685 O O . LEU A 1 90 ? 5.229 2.373 15.727 1.00 36.15 90 LEU E O 1
ATOM 690 N N . THR A 1 91 ? 6.411 2.166 17.637 1.00 30.92 91 THR E N 1
ATOM 691 C CA . THR A 1 91 ? 5.621 3.183 18.315 1.00 36.06 91 THR E CA 1
ATOM 692 C C . THR A 1 91 ? 6.504 4.373 18.600 1.00 37.37 91 THR E C 1
ATOM 693 O O . THR A 1 91 ? 7.623 4.216 19.093 1.00 40.98 91 THR E O 1
ATOM 697 N N . MET A 1 92 ? 6.025 5.559 18.252 1.00 36.34 92 MET E N 1
ATOM 698 C CA . MET A 1 92 ? 6.695 6.789 18.652 1.00 35.53 92 MET E CA 1
ATOM 699 C C . MET A 1 92 ? 5.659 7.885 18.859 1.00 37.10 92 MET E C 1
ATOM 700 O O . MET A 1 92 ? 4.568 7.813 18.302 1.00 39.73 92 MET E O 1
ATOM 705 N N . PRO A 1 93 ? 5.988 8.899 19.670 1.00 36.57 93 PRO E N 1
ATOM 706 C CA . PRO A 1 93 ? 5.094 10.059 19.793 1.00 35.66 93 PRO E CA 1
ATOM 707 C C . PRO A 1 93 ? 4.861 10.780 18.468 1.00 35.96 93 PRO E C 1
ATOM 708 O O . PRO A 1 93 ? 5.736 10.789 17.606 1.00 36.65 93 PRO E O 1
ATOM 712 N N . GLU A 1 94 ? 3.707 11.428 18.343 1.00 38.13 94 GLU E N 1
ATOM 713 C CA . GLU A 1 94 ? 3.292 12.091 17.106 1.00 37.41 94 GLU E CA 1
ATOM 714 C C . GLU A 1 94 ? 4.137 13.323 16.793 1.00 37.00 94 GLU E C 1
ATOM 715 O O . GLU A 1 94 ? 3.901 14.001 15.789 1.00 47.60 94 GLU E O 1
ATOM 721 N N . THR A 1 95 ? 5.083 13.643 17.668 1.00 33.85 95 THR E N 1
ATOM 722 C CA . THR A 1 95 ? 6.027 14.736 17.417 1.00 37.38 95 THR E CA 1
ATOM 723 C C . THR A 1 95 ? 6.991 14.445 16.246 1.00 38.56 95 THR E C 1
ATOM 724 O O . THR A 1 95 ? 7.623 15.356 15.688 1.00 38.75 95 THR E O 1
ATOM 728 N N . MET A 1 96 ? 7.087 13.177 15.868 1.00 35.51 96 MET E N 1
ATOM 729 C CA . MET A 1 96 ? 7.975 12.781 14.795 1.00 33.00 96 MET E CA 1
ATOM 730 C C . MET A 1 96 ? 7.591 13.505 13.517 1.00 36.42 96 MET E C 1
ATOM 731 O O . MET A 1 96 ? 6.408 13.604 13.186 1.00 37.40 96 MET E O 1
ATOM 736 N N . SER A 1 97 ? 8.593 14.023 12.810 1.00 33.21 97 SER E N 1
ATOM 737 C CA . SER A 1 97 ? 8.352 14.819 11.614 1.00 30.76 97 SER E CA 1
ATOM 738 C C . SER A 1 97 ? 7.847 13.942 10.467 1.00 40.30 97 SER E C 1
ATOM 739 O O . SER A 1 97 ? 8.020 12.707 10.484 1.00 33.08 97 SER E O 1
ATOM 742 N N . ILE A 1 98 ? 7.216 14.592 9.482 1.00 35.54 98 ILE E N 1
ATOM 743 C CA . ILE A 1 98 ? 6.750 13.914 8.293 1.00 31.16 98 ILE E CA 1
ATOM 744 C C . ILE A 1 98 ? 7.880 13.137 7.644 1.00 36.62 98 ILE E C 1
ATOM 745 O O . ILE A 1 98 ? 7.764 11.932 7.388 1.00 35.21 98 ILE E O 1
ATOM 750 N N . GLU A 1 99 ? 8.991 13.825 7.413 1.00 35.58 99 GLU E N 1
ATOM 751 C CA . GLU A 1 99 ? 10.089 13.240 6.671 1.00 35.85 99 GLU E CA 1
ATOM 752 C C . GLU A 1 99 ? 10.633 12.003 7.352 1.00 34.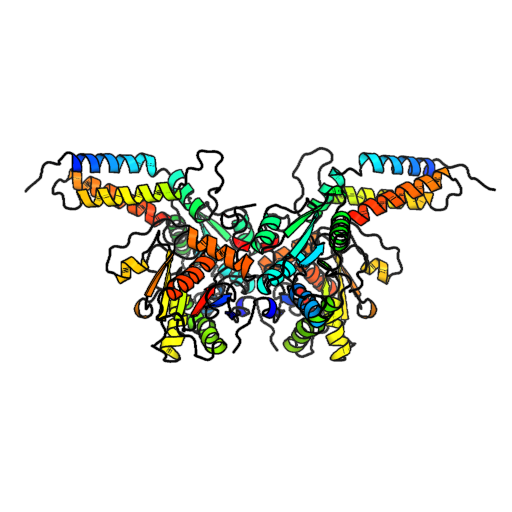72 99 GLU E C 1
ATOM 753 O O . GLU A 1 99 ? 11.012 11.041 6.702 1.00 36.03 99 GLU E O 1
ATOM 759 N N . ARG A 1 100 ? 10.650 12.006 8.671 1.00 38.94 100 ARG E N 1
ATOM 760 C CA . ARG A 1 100 ? 11.146 10.835 9.353 1.00 38.25 100 ARG E CA 1
ATOM 761 C C . ARG A 1 100 ? 10.155 9.666 9.230 1.00 38.83 100 ARG E C 1
ATOM 762 O O . ARG A 1 100 ? 10.571 8.512 9.055 1.00 37.81 100 ARG E O 1
ATOM 770 N N . ARG A 1 101 ? 8.857 9.972 9.273 1.00 36.01 101 ARG E N 1
ATOM 771 C CA . ARG A 1 101 ? 7.815 8.973 9.030 1.00 33.31 101 ARG E CA 1
ATOM 772 C C . ARG A 1 101 ? 7.958 8.313 7.665 1.00 37.16 101 ARG E C 1
ATOM 773 O O . ARG A 1 101 ? 7.924 7.079 7.550 1.00 35.19 101 ARG E O 1
ATOM 781 N N . LYS A 1 102 ? 8.138 9.148 6.644 1.00 35.47 102 LYS E N 1
ATOM 782 C CA . LYS A 1 102 ? 8.324 8.698 5.269 1.00 30.07 102 LYS E CA 1
ATOM 783 C C . LYS A 1 102 ? 9.478 7.717 5.158 1.00 30.02 102 LYS E C 1
ATOM 784 O O . LYS A 1 102 ? 9.395 6.702 4.464 1.00 29.86 102 LYS E O 1
ATOM 790 N N . LEU A 1 103 ? 10.554 8.018 5.867 1.00 32.83 103 LEU E N 1
ATOM 791 C CA . LEU A 1 103 ? 11.742 7.189 5.789 1.00 33.08 103 LEU E CA 1
ATOM 792 C C . LEU A 1 103 ? 11.456 5.798 6.345 1.00 35.67 103 LEU E C 1
ATOM 793 O O . LEU A 1 103 ? 11.909 4.788 5.783 1.00 34.06 103 LEU E O 1
ATOM 798 N N . LEU A 1 104 ? 10.682 5.736 7.425 1.00 30.22 104 LEU E N 1
ATOM 799 C CA . LEU A 1 104 ? 10.384 4.445 8.015 1.00 30.99 104 LEU E CA 1
ATOM 800 C C . LEU A 1 104 ? 9.377 3.672 7.145 1.00 30.96 104 LEU E C 1
ATOM 801 O O . LEU A 1 104 ? 9.522 2.457 6.957 1.00 28.60 104 LEU E O 1
ATOM 806 N N . LYS A 1 105 ? 8.401 4.373 6.570 1.00 33.22 105 LYS E N 1
ATOM 807 C CA . LYS A 1 105 ? 7.383 3.711 5.740 1.00 35.44 105 LYS E CA 1
ATOM 808 C C . LYS A 1 105 ? 8.000 3.108 4.478 1.00 37.19 105 LYS E C 1
ATOM 809 O O . LYS A 1 105 ? 7.678 1.973 4.099 1.00 35.70 105 LYS E O 1
ATOM 815 N N . ALA A 1 106 ? 8.922 3.836 3.856 1.00 35.04 106 ALA E N 1
ATOM 816 C CA . ALA A 1 106 ? 9.590 3.334 2.655 1.00 31.01 106 ALA E CA 1
ATOM 817 C C . ALA A 1 106 ? 10.313 2.038 2.964 1.00 29.84 106 ALA E C 1
ATOM 818 O O . ALA A 1 106 ? 10.483 1.181 2.103 1.00 35.66 106 ALA E O 1
ATOM 820 N N . LEU A 1 107 ? 10.726 1.888 4.208 1.00 29.84 107 LEU E N 1
ATOM 821 C CA . LEU A 1 107 ? 11.410 0.681 4.604 1.00 31.87 107 LEU E CA 1
ATOM 822 C C . LEU A 1 107 ? 10.394 -0.360 5.053 1.00 31.70 107 LEU E C 1
ATOM 823 O O . LEU A 1 107 ? 10.778 -1.444 5.470 1.00 33.70 107 LEU E O 1
ATOM 828 N N . GLY A 1 108 ? 9.105 -0.034 4.942 1.00 31.89 108 GLY E N 1
ATOM 829 C CA . GLY A 1 108 ? 8.028 -0.984 5.210 1.00 31.66 108 GLY E CA 1
ATOM 830 C C . GLY A 1 108 ? 7.613 -1.166 6.667 1.00 39.26 108 GLY E C 1
ATOM 831 O O . GLY A 1 108 ? 6.983 -2.166 7.016 1.00 42.59 108 GLY E O 1
ATOM 832 N N . ALA A 1 109 ? 7.938 -0.201 7.526 1.00 39.32 109 ALA E N 1
ATOM 833 C CA . ALA A 1 109 ? 7.572 -0.310 8.934 1.00 31.35 109 ALA E CA 1
ATOM 834 C C . ALA A 1 109 ? 6.138 0.145 9.131 1.00 34.44 109 ALA E C 1
ATOM 835 O O . ALA A 1 109 ? 5.658 1.039 8.439 1.00 39.48 109 ALA E O 1
ATOM 837 N N . ASN A 1 110 ? 5.441 -0.500 10.056 1.00 36.89 110 ASN E N 1
ATOM 838 C CA . ASN A 1 110 ? 4.132 -0.031 10.460 1.00 38.77 110 ASN E CA 1
ATOM 839 C C . ASN A 1 110 ? 4.258 0.919 11.648 1.00 43.42 110 ASN E C 1
ATOM 840 O O . ASN A 1 110 ? 4.797 0.571 12.707 1.00 42.65 110 ASN E O 1
ATOM 845 N N . LEU A 1 111 ? 3.761 2.134 11.459 1.00 41.83 111 LEU E N 1
ATOM 846 C CA . LEU A 1 111 ? 3.974 3.189 12.430 1.00 37.60 111 LEU E CA 1
ATOM 847 C C . LEU A 1 111 ? 2.725 3.453 13.244 1.00 39.32 111 LEU E C 1
ATOM 848 O O . LEU A 1 111 ? 1.636 3.625 12.699 1.00 36.16 111 LEU E O 1
ATOM 853 N N . VAL A 1 112 ? 2.884 3.447 14.562 1.00 42.13 112 VAL E N 1
ATOM 854 C CA . VAL A 1 112 ? 1.807 3.845 15.451 1.00 37.71 112 VAL E CA 1
ATOM 855 C C . VAL A 1 112 ? 2.188 5.104 16.234 1.00 39.14 112 VAL E C 1
ATOM 856 O O . VAL A 1 112 ? 3.044 5.068 17.123 1.00 39.48 112 VAL E O 1
ATOM 860 N N . LEU A 1 113 ? 1.547 6.221 15.918 1.00 41.50 113 LEU E N 1
ATOM 861 C CA . LEU A 1 113 ? 1.884 7.474 16.584 1.00 39.83 113 LEU E CA 1
ATOM 862 C C . LEU A 1 113 ? 1.053 7.649 17.859 1.00 41.41 113 LEU E C 1
ATOM 863 O O . LEU A 1 113 ? -0.179 7.701 17.827 1.00 42.25 113 LEU E O 1
ATOM 868 N N . THR A 1 114 ? 1.742 7.742 18.989 1.00 40.72 114 THR E N 1
ATOM 869 C CA . THR A 1 114 ? 1.071 7.877 20.269 1.00 38.16 114 THR E CA 1
ATOM 870 C C . THR A 1 114 ? 0.918 9.347 20.665 1.00 42.84 114 THR E C 1
ATOM 871 O O . THR A 1 114 ? 1.446 10.235 19.995 1.00 38.15 114 THR E O 1
ATOM 875 N N . GLU A 1 115 ? 0.222 9.605 21.772 1.00 46.10 115 GLU E N 1
ATOM 876 C CA . GLU A 1 115 ? -0.155 10.976 22.098 1.00 46.58 115 GLU E CA 1
ATOM 877 C C . GLU A 1 115 ? 1.065 11.788 22.558 1.00 49.11 115 GLU E C 1
ATOM 878 O O . GLU A 1 115 ? 1.824 11.358 23.440 1.00 40.88 115 GLU E O 1
ATOM 884 N N . GLY A 1 116 ? 1.249 12.949 21.926 1.00 49.05 116 GLY E N 1
ATOM 885 C CA . GLY A 1 116 ? 2.434 13.771 22.104 1.00 45.24 116 GLY E CA 1
ATOM 886 C C . GLY A 1 116 ? 2.766 14.175 23.526 1.00 46.46 116 GLY E C 1
ATOM 887 O O . GLY A 1 116 ? 3.922 14.095 23.944 1.00 45.91 116 GLY E O 1
ATOM 888 N N . ALA A 1 117 ? 1.763 14.602 24.281 1.00 45.82 117 ALA E N 1
ATOM 889 C CA . ALA A 1 117 ? 2.003 15.031 25.654 1.00 40.95 117 ALA E CA 1
ATOM 890 C C . ALA A 1 117 ? 2.389 13.851 26.554 1.00 41.28 117 ALA E C 1
ATOM 891 O O . ALA A 1 117 ? 3.102 14.034 27.539 1.00 43.76 117 ALA E O 1
ATOM 893 N N . LYS A 1 118 ? 1.915 12.650 26.221 1.00 38.79 118 LYS E N 1
ATOM 894 C CA . LYS A 1 118 ? 2.282 11.450 26.970 1.00 35.20 118 LYS E CA 1
ATOM 895 C C . LYS A 1 118 ? 3.749 11.115 26.729 1.00 38.47 118 LYS E C 1
ATOM 896 O O . LYS A 1 118 ? 4.351 10.338 27.470 1.00 41.45 118 LYS E O 1
ATOM 902 N N . GLY A 1 119 ? 4.300 11.663 25.649 1.00 42.80 119 GLY E N 1
ATOM 903 C CA . GLY A 1 119 ? 5.713 11.530 25.340 1.00 34.81 119 GLY E CA 1
ATOM 904 C C . GLY A 1 119 ? 6.141 10.109 25.035 1.00 37.10 119 GLY E C 1
ATOM 905 O O . GLY A 1 119 ? 5.387 9.308 24.463 1.00 39.88 119 GLY E O 1
ATOM 906 N N . MET A 1 120 ? 7.364 9.796 25.448 1.00 36.88 120 MET E N 1
ATOM 907 C CA . MET A 1 120 ? 7.986 8.514 25.161 1.00 36.63 120 MET E CA 1
ATOM 908 C C . MET A 1 120 ? 7.373 7.375 25.980 1.00 42.12 120 MET E C 1
ATOM 909 O O . MET A 1 120 ? 7.366 6.225 25.540 1.00 42.93 120 MET E O 1
ATOM 914 N N . LYS A 1 121 ? 6.857 7.685 27.166 1.00 43.42 121 LYS E N 1
ATOM 915 C CA . LYS A 1 121 ? 6.160 6.672 27.947 1.00 39.44 121 LYS E CA 1
ATOM 916 C C . LYS A 1 121 ? 4.877 6.263 27.224 1.00 40.37 121 LYS E C 1
ATOM 917 O O . LYS A 1 121 ? 4.481 5.105 27.282 1.00 43.28 121 LYS E O 1
ATOM 923 N N . GLY A 1 122 ? 4.234 7.209 26.543 1.00 35.32 122 GLY E N 1
ATOM 924 C CA . GLY A 1 122 ? 3.067 6.890 25.742 1.00 39.92 122 GLY E CA 1
ATOM 925 C C . GLY A 1 122 ? 3.369 5.807 24.714 1.00 44.35 122 GLY E C 1
ATOM 926 O O . GLY A 1 122 ? 2.608 4.839 24.561 1.00 42.31 122 GLY E O 1
ATOM 927 N N . ALA A 1 123 ? 4.501 5.948 24.027 1.00 42.22 123 ALA E N 1
ATOM 928 C CA . ALA A 1 123 ? 4.899 4.967 23.026 1.00 41.89 123 ALA E CA 1
ATOM 929 C C . ALA A 1 123 ? 5.240 3.623 23.673 1.00 41.36 123 ALA E C 1
ATOM 930 O O . ALA A 1 123 ? 4.817 2.572 23.203 1.00 43.65 123 ALA E O 1
ATOM 932 N N . ILE A 1 124 ? 6.020 3.657 24.743 1.00 40.76 124 ILE E N 1
ATOM 933 C CA . ILE A 1 124 ? 6.375 2.429 25.461 1.00 47.75 124 ILE E CA 1
ATOM 934 C C . ILE A 1 124 ? 5.127 1.697 25.979 1.00 43.81 124 ILE E C 1
ATOM 935 O O . ILE A 1 124 ? 5.052 0.470 25.967 1.00 43.66 124 ILE E O 1
ATOM 940 N N . GLN A 1 125 ? 4.146 2.461 26.433 1.00 42.41 125 GLN E N 1
ATOM 941 C CA . GLN A 1 125 ? 2.885 1.880 26.861 1.00 46.77 125 GLN E CA 1
ATOM 942 C C . GLN A 1 125 ? 2.183 1.193 25.695 1.00 43.91 125 GLN E C 1
ATOM 943 O O . GLN A 1 125 ? 1.854 0.010 25.796 1.00 43.75 125 GLN E O 1
ATOM 949 N N . LYS A 1 126 ? 1.953 1.927 24.602 1.00 43.03 126 LYS E N 1
ATOM 950 C CA . LYS A 1 126 ? 1.229 1.373 23.453 1.00 42.62 126 LYS E CA 1
ATOM 951 C C . LYS A 1 126 ? 1.921 0.122 22.938 1.00 43.56 126 LYS E C 1
ATOM 952 O O . LYS A 1 126 ? 1.267 -0.839 22.551 1.00 45.96 126 LYS E O 1
ATOM 958 N N . ALA A 1 127 ? 3.248 0.124 22.976 1.00 41.37 127 ALA E N 1
ATOM 959 C CA . ALA A 1 127 ? 4.010 -1.024 22.519 1.00 43.46 127 ALA E CA 1
ATOM 960 C C . ALA A 1 127 ? 3.690 -2.241 23.370 1.00 44.73 127 ALA E C 1
ATOM 961 O O . ALA A 1 127 ? 3.537 -3.348 22.859 1.00 47.64 127 ALA E O 1
ATOM 963 N N . GLU A 1 128 ? 3.570 -2.031 24.671 1.00 47.75 128 GLU E N 1
ATOM 964 C CA . GLU A 1 128 ? 3.296 -3.132 25.581 1.00 47.80 128 GLU E CA 1
ATOM 965 C C . GLU A 1 128 ? 1.866 -3.616 25.445 1.00 50.76 128 GLU E C 1
ATOM 966 O O . GLU A 1 128 ? 1.602 -4.809 25.595 1.00 53.86 128 GLU E O 1
ATOM 972 N N . GLU A 1 129 ? 0.957 -2.686 25.147 1.00 46.78 129 GLU E N 1
ATOM 973 C CA . GLU A 1 129 ? -0.451 -3.004 24.946 1.00 45.14 129 GLU E CA 1
ATOM 974 C C . GLU A 1 129 ? -0.650 -3.850 23.690 1.00 53.65 129 GLU E C 1
ATOM 975 O O . GLU A 1 129 ? -1.442 -4.802 23.686 1.00 54.48 129 GLU E O 1
ATOM 981 N N . ILE A 1 130 ? 0.113 -3.530 22.647 1.00 49.70 130 ILE E N 1
ATOM 982 C CA . ILE A 1 130 ? 0.061 -4.274 21.404 1.00 44.81 130 ILE E CA 1
ATOM 983 C C . ILE A 1 130 ? 0.563 -5.700 21.620 1.00 48.81 130 ILE E C 1
ATOM 984 O O . ILE A 1 130 ? -0.070 -6.657 21.176 1.00 50.47 130 ILE E O 1
ATOM 989 N N . VAL A 1 131 ? 1.693 -5.849 22.303 1.00 47.43 131 VAL E N 1
ATOM 990 C CA . VAL A 1 131 ? 2.197 -7.184 22.614 1.00 50.98 131 VAL E CA 1
ATOM 991 C C . VAL A 1 131 ? 1.206 -7.896 23.528 1.00 56.01 131 VAL E C 1
ATOM 992 O O . VAL A 1 131 ? 0.996 -9.105 23.414 1.00 58.35 131 VAL E O 1
ATOM 996 N N . ALA A 1 132 ? 0.561 -7.130 24.404 1.00 61.38 132 ALA E N 1
ATOM 997 C CA . ALA A 1 132 ? -0.396 -7.693 25.355 1.00 59.02 132 ALA E CA 1
ATOM 998 C C . ALA A 1 132 ? -1.650 -8.212 24.659 1.00 59.19 132 ALA E C 1
ATOM 999 O O . ALA A 1 132 ? -2.277 -9.152 25.144 1.00 62.56 132 ALA E O 1
ATOM 1001 N N . SER A 1 133 ? -2.018 -7.601 23.533 1.00 53.71 133 SER E N 1
ATOM 1002 C CA . SER A 1 133 ? -3.220 -8.022 22.810 1.00 59.99 133 SER E CA 1
ATOM 1003 C C . SER A 1 133 ? -3.080 -9.432 22.199 1.00 65.37 133 SER E C 1
ATOM 1004 O O . SER A 1 133 ? -4.073 -10.154 22.059 1.00 67.58 133 SER E O 1
ATOM 1007 N N . ASN A 1 134 ? -1.871 -9.785 21.765 1.00 59.05 134 ASN E N 1
ATOM 1008 C CA . ASN A 1 134 ? -1.594 -11.121 21.247 1.00 57.53 134 ASN E CA 1
ATOM 1009 C C . ASN A 1 134 ? -0.155 -11.573 21.536 1.00 56.54 134 ASN E C 1
ATOM 1010 O O . ASN A 1 134 ? 0.683 -11.583 20.645 1.00 58.84 134 ASN E O 1
ATOM 1015 N N . PRO A 1 135 ? 0.140 -11.954 22.783 1.00 62.27 135 PRO E N 1
ATOM 1016 C CA . PRO A 1 135 ? 1.509 -12.316 23.201 1.00 66.06 135 PRO E CA 1
ATOM 1017 C C . PRO A 1 135 ? 2.210 -13.390 22.347 1.00 64.64 135 PRO E C 1
ATOM 1018 O O . PRO A 1 135 ? 3.440 -13.495 22.382 1.00 62.12 135 PRO E O 1
ATOM 1022 N N . GLU A 1 136 ? 1.425 -14.175 21.614 1.00 66.36 136 GLU E N 1
ATOM 1023 C CA . GLU A 1 136 ? 1.929 -15.228 20.732 1.00 66.47 136 GLU E CA 1
ATOM 1024 C C . GLU A 1 136 ? 2.427 -14.650 19.406 1.00 69.48 136 GLU E C 1
ATOM 1025 O O . GLU A 1 136 ? 3.433 -15.105 18.847 1.00 67.27 136 GLU E O 1
ATOM 1031 N N . LYS A 1 137 ? 1.703 -13.647 18.914 1.00 62.02 137 LYS E N 1
ATOM 1032 C CA . LYS A 1 137 ? 2.006 -13.009 17.640 1.00 57.86 137 LYS E CA 1
ATOM 1033 C C . LYS A 1 137 ? 3.151 -11.990 17.705 1.00 60.70 137 LYS E C 1
ATOM 1034 O O . LYS A 1 137 ? 3.982 -11.933 16.805 1.00 59.42 137 LYS E O 1
ATOM 1040 N N . TYR A 1 138 ? 3.214 -11.202 18.776 1.00 63.44 138 TYR E N 1
ATOM 1041 C CA . TYR A 1 138 ? 4.116 -10.052 18.807 1.00 52.06 138 TYR E CA 1
ATOM 1042 C C . TYR A 1 138 ? 5.359 -10.287 19.633 1.00 49.52 138 TYR E C 1
ATOM 1043 O O . TYR A 1 138 ? 5.324 -11.016 20.619 1.00 53.80 138 TYR E O 1
ATOM 1052 N N . LEU A 1 139 ? 6.462 -9.683 19.194 1.00 51.26 139 LEU E N 1
ATOM 1053 C CA . LEU A 1 139 ? 7.751 -9.806 19.868 1.00 46.56 139 LEU E CA 1
ATOM 1054 C C . LEU A 1 139 ? 8.380 -8.440 20.073 1.00 48.51 139 LEU E C 1
ATOM 1055 O O . LEU A 1 139 ? 8.602 -7.692 19.114 1.00 41.75 139 LEU E O 1
ATOM 1060 N N . LEU A 1 140 ? 8.671 -8.132 21.337 1.00 53.25 140 LEU E N 1
ATOM 1061 C CA . LEU A 1 140 ? 9.244 -6.845 21.735 1.00 42.73 140 LEU E CA 1
ATOM 1062 C C . LEU A 1 140 ? 10.763 -6.977 21.866 1.00 44.50 140 LEU E C 1
ATOM 1063 O O . LEU A 1 140 ? 11.253 -7.871 22.555 1.00 48.39 140 LEU E O 1
ATOM 1068 N N . LEU A 1 141 ? 11.504 -6.108 21.181 1.00 42.01 141 LEU E N 1
ATOM 1069 C CA . LEU A 1 141 ? 12.958 -6.231 21.112 1.00 41.38 141 LEU E CA 1
ATOM 1070 C C . LEU A 1 141 ? 13.676 -5.691 22.355 1.00 43.33 141 LEU E C 1
ATOM 1071 O O . LEU A 1 141 ? 14.730 -6.216 22.731 1.00 40.54 141 LEU E O 1
ATOM 1076 N N . GLN A 1 142 ? 13.133 -4.617 22.939 1.00 43.91 142 GLN E N 1
ATOM 1077 C CA . GLN A 1 142 ? 13.626 -4.017 24.191 1.00 43.80 142 GLN E CA 1
ATOM 1078 C C . GLN A 1 142 ? 15.097 -3.590 24.181 1.00 43.43 142 GLN E C 1
ATOM 1079 O O . GLN A 1 142 ? 15.922 -4.166 24.898 1.00 42.35 142 GLN E O 1
ATOM 1085 N N . GLN A 1 143 ? 15.401 -2.541 23.425 1.00 36.94 143 GLN E N 1
ATOM 1086 C CA . GLN A 1 143 ? 16.777 -2.134 23.174 1.00 33.87 143 GLN E CA 1
ATOM 1087 C C . GLN A 1 143 ? 17.593 -1.742 24.410 1.00 34.94 143 GLN E C 1
ATOM 1088 O O . GLN A 1 143 ? 18.826 -1.771 24.381 1.00 35.96 143 GLN E O 1
ATOM 1094 N N . PHE A 1 144 ? 16.926 -1.341 25.483 1.00 39.58 144 PHE E N 1
ATOM 1095 C CA . PHE A 1 144 ? 17.656 -0.903 26.675 1.00 39.79 144 PHE E CA 1
ATOM 1096 C C . PHE A 1 144 ? 18.120 -2.044 27.578 1.00 39.09 144 PHE E C 1
ATOM 1097 O O . PHE A 1 144 ? 19.155 -1.931 28.241 1.00 35.26 144 PHE E O 1
ATOM 1105 N N . SER A 1 145 ? 17.361 -3.140 27.587 1.00 45.81 145 SER E N 1
ATOM 1106 C CA . SER A 1 145 ? 17.624 -4.291 28.472 1.00 42.28 145 SER E CA 1
ATOM 1107 C C . SER A 1 145 ? 18.278 -5.428 27.656 1.00 46.11 145 SER E C 1
ATOM 1108 O O . SER A 1 145 ? 19.278 -5.997 28.092 1.00 49.22 145 SER E O 1
ATOM 1111 N N . ASN A 1 146 ? 17.686 -5.788 26.512 1.00 45.27 146 ASN E N 1
ATOM 1112 C CA . ASN A 1 146 ? 18.110 -6.944 25.708 1.00 43.89 146 ASN E CA 1
ATOM 1113 C C . ASN A 1 146 ? 19.623 -7.038 25.476 1.00 41.41 146 ASN E C 1
ATOM 1114 O O . ASN A 1 146 ? 20.218 -6.199 24.802 1.00 43.86 146 ASN E O 1
ATOM 1119 N N . PRO A 1 147 ? 20.228 -8.127 25.969 1.00 40.52 147 PRO E N 1
ATOM 1120 C CA . PRO A 1 147 ? 21.683 -8.347 25.963 1.00 40.69 147 PRO E CA 1
ATOM 1121 C C . PRO A 1 147 ? 22.305 -8.516 24.590 1.00 40.55 147 PRO E C 1
ATOM 1122 O O . PRO A 1 147 ? 23.535 -8.461 24.474 1.00 44.36 147 PRO E O 1
ATOM 1126 N N . ALA A 1 148 ? 21.482 -8.735 23.572 1.00 45.43 148 ALA E N 1
ATOM 1127 C CA . ALA A 1 148 ? 21.966 -8.802 22.190 1.00 40.70 148 ALA E CA 1
ATOM 1128 C C . ALA A 1 148 ? 22.637 -7.492 21.795 1.00 38.75 148 ALA E C 1
ATOM 1129 O O . ALA A 1 148 ? 23.600 -7.469 21.027 1.00 42.22 148 ALA E O 1
ATOM 1131 N N . ASN A 1 149 ? 22.106 -6.402 22.339 1.00 37.47 149 ASN E N 1
ATOM 1132 C CA . ASN A 1 149 ? 22.621 -5.059 22.104 1.00 37.16 149 ASN E CA 1
ATOM 1133 C C . ASN A 1 149 ? 24.131 -4.925 22.460 1.00 39.74 149 ASN E C 1
ATOM 1134 O O . ASN A 1 149 ? 24.958 -4.710 21.556 1.00 39.37 149 ASN E O 1
ATOM 1139 N N . PRO A 1 150 ? 24.520 -5.120 23.742 1.00 39.82 150 PRO E N 1
ATOM 1140 C CA . PRO A 1 150 ? 25.978 -5.011 23.889 1.00 38.92 150 PRO E CA 1
ATOM 1141 C C . PRO A 1 150 ? 26.738 -6.140 23.210 1.00 38.70 150 PRO E C 1
ATOM 1142 O O . PRO A 1 150 ? 27.871 -5.924 22.788 1.00 42.83 150 PRO E O 1
ATOM 1146 N N . GLU A 1 151 ? 26.116 -7.303 23.056 1.00 40.21 151 GLU E N 1
ATOM 1147 C CA . GLU A 1 151 ? 26.818 -8.448 22.481 1.00 41.44 151 GLU E CA 1
ATOM 1148 C C . GLU A 1 151 ? 27.513 -8.190 21.107 1.00 47.34 151 GLU E C 1
ATOM 1149 O O . GLU A 1 151 ? 28.667 -8.629 20.945 1.00 45.76 151 GLU E O 1
ATOM 1155 N N . ILE A 1 152 ? 26.880 -7.493 20.140 1.00 37.02 152 ILE E N 1
ATOM 1156 C CA . ILE A 1 152 ? 27.575 -7.315 18.848 1.00 39.13 152 ILE E CA 1
ATOM 1157 C C . ILE A 1 152 ? 28.777 -6.458 19.007 1.00 42.22 152 ILE E C 1
ATOM 1158 O O . ILE A 1 152 ? 29.753 -6.627 18.263 1.00 37.94 152 ILE E O 1
ATOM 1163 N N . HIS A 1 153 ? 28.694 -5.504 19.941 1.00 42.37 153 HIS E N 1
ATOM 1164 C CA . HIS A 1 153 ? 29.763 -4.540 20.096 1.00 36.01 153 HIS E CA 1
ATOM 1165 C C . HIS A 1 153 ? 30.941 -5.290 20.656 1.00 35.91 153 HIS E C 1
ATOM 1166 O O . HIS A 1 153 ? 32.099 -5.017 20.315 1.00 35.35 153 HIS E O 1
ATOM 1173 N N . GLU A 1 154 ? 30.623 -6.318 21.430 1.00 36.87 154 GLU E N 1
ATOM 1174 C CA . GLU A 1 154 ? 31.647 -7.212 21.908 1.00 41.47 154 GLU E CA 1
ATOM 1175 C C . GLU A 1 154 ? 32.126 -8.154 20.792 1.00 45.53 154 GLU E C 1
ATOM 1176 O O . GLU A 1 154 ? 33.308 -8.511 20.732 1.00 44.77 154 GLU E O 1
ATOM 1182 N N . LYS A 1 155 ? 31.214 -8.570 19.916 1.00 45.53 155 LYS E N 1
ATOM 1183 C CA . LYS A 1 155 ? 31.592 -9.467 18.828 1.00 40.74 155 LYS E CA 1
ATOM 1184 C C . LYS A 1 155 ? 32.189 -8.745 17.624 1.00 42.85 155 LYS E C 1
ATOM 1185 O O . LYS A 1 155 ? 33.022 -9.309 16.915 1.00 46.16 155 LYS E O 1
ATOM 1191 N N . THR A 1 156 ? 31.780 -7.500 17.379 1.00 45.76 156 THR E N 1
ATOM 1192 C CA . THR A 1 156 ? 32.220 -6.797 16.161 1.00 38.43 156 THR E CA 1
ATOM 1193 C C . THR A 1 156 ? 32.882 -5.447 16.459 1.00 35.43 156 THR E C 1
ATOM 1194 O O . THR A 1 156 ? 34.077 -5.260 16.181 1.00 32.69 156 THR E O 1
ATOM 1198 N N . THR A 1 157 ? 32.107 -4.515 17.022 1.00 32.97 157 THR E N 1
ATOM 1199 C CA . THR A 1 157 ? 32.608 -3.162 17.257 1.00 32.96 157 THR E CA 1
ATOM 1200 C C . THR A 1 157 ? 33.927 -3.198 18.018 1.00 37.29 157 THR E C 1
ATOM 1201 O O . THR A 1 157 ? 34.912 -2.577 17.591 1.00 37.70 157 THR E O 1
ATOM 1205 N N . GLY A 1 158 ? 33.958 -3.961 19.114 1.00 33.78 158 GLY E N 1
ATOM 1206 C CA . GLY A 1 158 ? 35.162 -4.071 19.926 1.00 35.29 158 GLY E CA 1
ATOM 1207 C C . GLY A 1 158 ? 36.371 -4.650 19.203 1.00 39.87 158 GLY E C 1
ATOM 1208 O O . GLY A 1 158 ? 37.424 -3.988 19.101 1.00 37.79 158 GLY E O 1
ATOM 1209 N N . PRO A 1 159 ? 36.220 -5.876 18.669 1.00 37.27 159 PRO E N 1
ATOM 1210 C CA . PRO A 1 159 ? 37.247 -6.535 17.860 1.00 38.60 159 PRO E CA 1
ATOM 1211 C C . PRO A 1 159 ? 37.841 -5.629 16.794 1.00 41.69 159 PRO E C 1
ATOM 1212 O O . PRO A 1 159 ? 39.061 -5.635 16.628 1.00 46.70 159 PRO E O 1
ATOM 1216 N N . GLU A 1 160 ? 37.013 -4.839 16.114 1.00 36.47 160 GLU E N 1
ATOM 1217 C CA . GLU A 1 160 ? 37.522 -3.965 15.059 1.00 41.46 160 GLU E CA 1
ATOM 1218 C C . GLU A 1 160 ? 38.457 -2.904 15.611 1.00 42.69 160 GLU E C 1
ATOM 1219 O O . GLU A 1 160 ? 39.530 -2.639 15.053 1.00 42.23 160 GLU E O 1
ATOM 1225 N N . ILE A 1 161 ? 38.033 -2.303 16.717 1.00 45.16 161 ILE E N 1
ATOM 1226 C CA . ILE A 1 161 ? 38.815 -1.278 17.387 1.00 43.45 161 ILE E CA 1
ATOM 1227 C C . ILE A 1 161 ? 40.142 -1.856 17.844 1.00 43.50 161 ILE E C 1
ATOM 1228 O O . ILE A 1 161 ? 41.195 -1.227 17.692 1.00 42.87 161 ILE E O 1
ATOM 1233 N N . TRP A 1 162 ? 40.089 -3.078 18.364 1.00 41.50 162 TRP E N 1
ATOM 1234 C CA . TRP A 1 162 ? 41.305 -3.759 18.770 1.00 47.00 162 TRP E CA 1
ATOM 1235 C C . TRP A 1 162 ? 42.216 -3.974 17.568 1.00 49.30 162 TRP E C 1
ATOM 1236 O O . TRP A 1 162 ? 43.355 -3.505 17.560 1.00 47.45 162 TRP E O 1
ATOM 1247 N N . GLU A 1 163 ? 41.699 -4.638 16.536 1.00 52.08 163 GLU E N 1
ATOM 1248 C CA . GLU A 1 163 ? 42.491 -4.939 15.341 1.00 49.94 163 GLU E CA 1
ATOM 1249 C C . GLU A 1 163 ? 43.045 -3.701 14.648 1.00 47.58 163 GLU E C 1
ATOM 1250 O O . GLU A 1 163 ? 44.234 -3.651 14.345 1.00 50.82 163 GLU E O 1
ATOM 1256 N N . ASP A 1 164 ? 42.199 -2.708 14.392 1.00 48.02 164 ASP E N 1
ATOM 1257 C CA . ASP A 1 164 ? 42.643 -1.547 13.623 1.00 48.00 164 ASP E CA 1
ATOM 1258 C C . ASP A 1 164 ? 43.705 -0.756 14.375 1.00 47.71 164 ASP E C 1
ATOM 1259 O O . ASP A 1 164 ? 44.547 -0.117 13.749 1.00 48.93 164 ASP E O 1
ATOM 1264 N N . THR A 1 165 ? 43.657 -0.788 15.708 1.00 50.63 165 THR E N 1
ATOM 1265 C CA . THR A 1 165 ? 44.654 -0.094 16.532 1.00 51.59 165 THR E CA 1
ATOM 1266 C C . THR A 1 165 ? 45.825 -1.005 16.914 1.00 54.08 165 THR E C 1
ATOM 1267 O O . THR A 1 165 ? 46.829 -0.536 17.470 1.00 52.62 165 THR E O 1
ATOM 1271 N N . ASP A 1 166 ? 45.688 -2.298 16.603 1.00 53.56 166 ASP E N 1
ATOM 1272 C CA . ASP A 1 166 ? 46.666 -3.323 16.986 1.00 56.90 166 ASP E CA 1
ATOM 1273 C C . ASP A 1 166 ? 46.948 -3.277 18.501 1.00 54.11 166 ASP E C 1
ATOM 1274 O O . ASP A 1 166 ? 48.090 -3.148 18.944 1.00 50.00 166 ASP E O 1
ATOM 1279 N N . GLY A 1 167 ? 45.870 -3.347 19.278 1.00 56.45 167 GLY E N 1
ATOM 1280 C CA . GLY A 1 167 ? 45.922 -3.418 20.726 1.00 51.54 167 GLY E CA 1
ATOM 1281 C C . GLY A 1 167 ? 46.380 -2.161 21.434 1.00 53.01 167 GLY E C 1
ATOM 1282 O O . GLY A 1 167 ? 46.488 -2.161 22.657 1.00 61.17 167 GLY E O 1
ATOM 1283 N N . GLN A 1 168 ? 46.648 -1.096 20.681 1.00 48.52 168 GLN E N 1
ATOM 1284 C CA . GLN A 1 168 ? 47.255 0.106 21.246 1.00 50.07 168 GLN E CA 1
ATOM 1285 C C . GLN A 1 168 ? 46.262 1.193 21.650 1.00 52.48 168 GLN E C 1
ATOM 1286 O O . GLN A 1 168 ? 46.662 2.308 21.983 1.00 57.79 168 GLN E O 1
ATOM 1292 N N . VAL A 1 169 ? 44.970 0.895 21.604 1.00 53.32 169 VAL E N 1
ATOM 1293 C CA . VAL A 1 169 ? 44.002 1.851 22.128 1.00 49.47 169 VAL E CA 1
ATOM 1294 C C . VAL A 1 169 ? 44.220 2.013 23.643 1.00 49.54 169 VAL E C 1
ATOM 1295 O O . VAL A 1 169 ? 44.424 1.036 24.362 1.00 51.75 169 VAL E O 1
ATOM 1299 N N . ASP A 1 170 ? 44.214 3.265 24.096 1.00 49.52 170 ASP E N 1
ATOM 1300 C CA . ASP A 1 170 ? 44.385 3.643 25.506 1.00 48.67 170 ASP E CA 1
ATOM 1301 C C . ASP A 1 170 ? 43.059 4.077 26.136 1.00 47.82 170 ASP E C 1
ATOM 1302 O O . ASP A 1 170 ? 42.659 3.567 27.186 1.00 44.26 170 ASP E O 1
ATOM 1307 N N . VAL A 1 171 ? 42.443 5.099 25.546 1.00 46.64 171 VAL E N 1
ATOM 1308 C CA . VAL A 1 171 ? 41.122 5.551 25.967 1.00 42.58 171 VAL E CA 1
ATOM 1309 C C . VAL A 1 171 ? 40.028 5.255 24.932 1.00 41.25 171 VAL E C 1
ATOM 1310 O O . VAL A 1 171 ? 40.182 5.561 23.741 1.00 42.65 171 VAL E O 1
ATOM 1314 N N . PHE A 1 172 ? 38.905 4.709 25.393 1.00 39.83 172 PHE E N 1
ATOM 1315 C CA . PHE A 1 172 ? 37.736 4.545 24.534 1.00 37.26 172 PHE E CA 1
ATOM 1316 C C . PHE A 1 172 ? 36.574 5.442 24.986 1.00 37.06 172 PHE E C 1
ATOM 1317 O O . PHE A 1 172 ? 36.075 5.320 26.110 1.00 33.56 172 PHE E O 1
ATOM 1325 N N . ILE A 1 173 ? 36.141 6.325 24.082 1.00 38.42 173 ILE E N 1
ATOM 1326 C CA . ILE A 1 173 ? 35.083 7.298 24.359 1.00 35.03 173 ILE E CA 1
ATOM 1327 C C . ILE A 1 173 ? 33.804 7.068 23.537 1.00 38.21 173 ILE E C 1
ATOM 1328 O O . ILE A 1 173 ? 33.842 7.054 22.298 1.00 37.58 173 ILE E O 1
ATOM 1333 N N . ALA A 1 174 ? 32.678 6.879 24.232 1.00 38.34 174 ALA E N 1
ATOM 1334 C CA . ALA A 1 174 ? 31.369 6.717 23.588 1.00 30.60 174 ALA E CA 1
ATOM 1335 C C . ALA A 1 174 ? 30.243 7.383 24.384 1.00 31.42 174 ALA E C 1
ATOM 1336 O O . ALA A 1 174 ? 30.168 7.264 25.615 1.00 39.16 174 ALA E O 1
ATOM 1338 N N . GLY A 1 175 ? 29.383 8.097 23.671 1.00 29.05 175 GLY E N 1
ATOM 1339 C CA . GLY A 1 175 ? 28.161 8.629 24.235 1.00 24.31 175 GLY E CA 1
ATOM 1340 C C . GLY A 1 175 ? 27.270 7.446 24.529 1.00 30.56 175 GLY E C 1
ATOM 1341 O O . GLY A 1 175 ? 27.369 6.403 23.873 1.00 33.24 175 GLY E O 1
ATOM 1342 N N . VAL A 1 176 ? 26.418 7.599 25.534 1.00 29.74 176 VAL E N 1
ATOM 1343 C CA . VAL A 1 176 ? 25.576 6.523 25.995 1.00 26.19 176 VAL E CA 1
ATOM 1344 C C . VAL A 1 176 ? 24.123 6.823 25.717 1.00 28.63 176 VAL E C 1
ATOM 1345 O O . VAL A 1 176 ? 23.562 7.755 26.300 1.00 35.10 176 VAL E O 1
ATOM 1349 N N . GLY A 1 177 ? 23.553 6.146 24.724 1.00 28.60 177 GLY E N 1
ATOM 1350 C CA . GLY A 1 177 ? 22.111 6.016 24.619 1.00 27.91 177 GLY E CA 1
ATOM 1351 C C . GLY A 1 177 ? 21.494 4.807 25.283 1.00 31.35 177 GLY E C 1
ATOM 1352 O O . GLY A 1 177 ? 20.630 4.927 26.145 1.00 36.87 177 GLY E O 1
ATOM 1353 N N . THR A 1 178 ? 21.911 3.622 24.843 1.00 32.90 178 THR E N 1
ATOM 1354 C CA . THR A 1 178 ? 21.527 2.378 25.515 1.00 34.38 178 THR E CA 1
ATOM 1355 C C . THR A 1 178 ? 22.654 1.867 26.375 1.00 29.73 178 THR E C 1
ATOM 1356 O O . THR A 1 178 ? 22.459 1.012 27.240 1.00 27.95 178 THR E O 1
ATOM 1360 N N . GLY A 1 179 ? 23.837 2.414 26.115 1.00 28.82 179 GLY E N 1
ATOM 1361 C CA . GLY A 1 179 ? 25.059 1.935 26.721 1.00 28.67 179 GLY E CA 1
ATOM 1362 C C . GLY A 1 179 ? 25.692 0.733 26.041 1.00 32.24 179 GLY E C 1
ATOM 1363 O O . GLY A 1 179 ? 26.832 0.378 26.370 1.00 31.78 179 GLY E O 1
ATOM 1364 N N . GLY A 1 180 ? 24.985 0.122 25.087 1.00 32.79 180 GLY E N 1
ATOM 1365 C CA . GLY A 1 180 ? 25.456 -1.113 24.467 1.00 33.51 180 GLY E CA 1
ATOM 1366 C C . GLY A 1 180 ? 26.857 -1.060 23.868 1.00 30.66 180 GLY E C 1
ATOM 1367 O O . GLY A 1 180 ? 27.694 -1.919 24.151 1.00 30.04 180 GLY E O 1
ATOM 1368 N N . THR A 1 181 ? 27.123 -0.028 23.073 1.00 30.80 181 THR E N 1
ATOM 1369 C CA . THR A 1 181 ? 28.449 0.177 22.498 1.00 30.72 181 THR E CA 1
ATOM 1370 C C . THR A 1 181 ? 29.529 0.191 23.566 1.00 33.76 181 THR E C 1
ATOM 1371 O O . THR A 1 181 ? 30.462 -0.618 23.532 1.00 33.56 181 THR E O 1
ATOM 1375 N N . LEU A 1 182 ? 29.371 1.105 24.522 1.00 33.59 182 LEU E N 1
ATOM 1376 C CA . LEU A 1 182 ? 30.347 1.296 25.583 1.00 33.21 182 LEU E CA 1
ATOM 1377 C C . LEU A 1 182 ? 30.540 -0.004 26.331 1.00 32.95 182 LEU E C 1
ATOM 1378 O O . LEU A 1 182 ? 31.668 -0.483 26.469 1.00 33.85 182 LEU E O 1
ATOM 1383 N N . THR A 1 183 ? 29.433 -0.585 26.787 1.00 30.31 183 THR E N 1
ATOM 1384 C CA . THR A 1 183 ? 29.481 -1.836 27.531 1.00 30.48 183 THR E CA 1
ATOM 1385 C C . THR A 1 183 ? 30.187 -2.945 26.747 1.00 38.38 183 THR E C 1
ATOM 1386 O O . THR A 1 183 ? 31.177 -3.503 27.225 1.00 39.93 183 THR E O 1
ATOM 1390 N N . GLY A 1 184 ? 29.699 -3.243 25.538 1.00 37.19 184 GLY E N 1
ATOM 1391 C CA . GLY A 1 184 ? 30.230 -4.351 24.757 1.00 33.41 184 GLY E CA 1
ATOM 1392 C C . GLY A 1 184 ? 31.673 -4.190 24.310 1.00 36.96 184 GLY E C 1
ATOM 1393 O O . GLY A 1 184 ? 32.464 -5.129 24.394 1.00 38.78 184 GLY E O 1
ATOM 1394 N N . VAL A 1 185 ? 32.032 -2.996 23.850 1.00 38.90 185 VAL E N 1
ATOM 1395 C CA . VAL A 1 185 ? 33.407 -2.743 23.422 1.00 41.57 185 VAL E CA 1
ATOM 1396 C C . VAL A 1 185 ? 34.374 -2.894 24.603 1.00 42.97 185 VAL E C 1
ATOM 1397 O O . VAL A 1 185 ? 35.362 -3.637 24.526 1.00 43.37 185 VAL E O 1
ATOM 1401 N N . SER A 1 186 ? 34.068 -2.219 25.706 1.00 40.81 186 SER E N 1
ATOM 1402 C CA . SER A 1 186 ? 34.909 -2.304 26.891 1.00 41.62 186 SER E CA 1
ATOM 1403 C C . SER A 1 186 ? 35.016 -3.741 27.394 1.00 43.39 186 SER E C 1
ATOM 1404 O O . SER A 1 186 ? 36.075 -4.184 27.842 1.00 41.55 186 SER E O 1
ATOM 1407 N N . ARG A 1 187 ? 33.923 -4.480 27.256 1.00 42.61 187 ARG E N 1
ATOM 1408 C CA . ARG A 1 187 ? 33.864 -5.871 27.676 1.00 42.21 187 ARG E CA 1
ATOM 1409 C C . ARG A 1 187 ? 34.767 -6.737 26.806 1.00 48.08 187 ARG E C 1
ATOM 1410 O O . ARG A 1 187 ? 35.261 -7.772 27.253 1.00 51.27 187 ARG E O 1
ATOM 1418 N N . TYR A 1 188 ? 34.975 -6.317 25.559 1.00 44.44 188 TYR E N 1
ATOM 1419 C CA . TYR A 1 188 ? 35.875 -7.047 24.684 1.00 44.27 188 TYR E CA 1
ATOM 1420 C C . TYR A 1 188 ? 37.311 -6.705 25.014 1.00 45.60 188 TYR E C 1
ATOM 1421 O O . TYR A 1 188 ? 38.136 -7.597 25.189 1.00 49.22 188 TYR E O 1
ATOM 1430 N N . ILE A 1 189 ? 37.609 -5.412 25.099 1.00 41.07 189 ILE E N 1
ATOM 1431 C CA . ILE A 1 189 ? 38.994 -4.968 25.249 1.00 45.12 189 ILE E CA 1
ATOM 1432 C C . ILE A 1 189 ? 39.532 -5.230 26.661 1.00 52.75 189 ILE E C 1
ATOM 1433 O O . ILE A 1 189 ? 40.654 -5.718 26.836 1.00 52.92 189 ILE E O 1
ATOM 1438 N N . LYS A 1 190 ? 38.733 -4.901 27.671 1.00 51.03 190 LYS E N 1
ATOM 1439 C CA . LYS A 1 190 ? 39.122 -5.189 29.041 1.00 53.11 190 LYS E CA 1
ATOM 1440 C C . LYS A 1 190 ? 39.035 -6.693 29.313 1.00 61.01 190 LYS E C 1
ATOM 1441 O O . LYS A 1 190 ? 40.005 -7.304 29.781 1.00 66.09 190 LYS E O 1
ATOM 1447 N N . GLY A 1 191 ? 37.869 -7.283 29.049 1.00 56.45 191 GLY E N 1
ATOM 1448 C CA . GLY A 1 191 ? 37.652 -8.677 29.387 1.00 53.42 191 GLY E CA 1
ATOM 1449 C C . GLY A 1 191 ? 38.391 -9.698 28.545 1.00 56.96 191 GLY E C 1
ATOM 1450 O O . GLY A 1 191 ? 39.235 -10.442 29.033 1.00 63.83 191 GLY E O 1
ATOM 1451 N N . THR A 1 192 ? 38.127 -9.684 27.249 1.00 59.53 192 THR E N 1
ATOM 1452 C CA . THR A 1 192 ? 38.563 -10.772 26.389 1.00 55.58 192 THR E CA 1
ATOM 1453 C C . THR A 1 192 ? 40.043 -10.636 26.017 1.00 55.10 192 THR E C 1
ATOM 1454 O O . THR A 1 192 ? 40.758 -11.628 25.982 1.00 59.34 192 THR E O 1
ATOM 1458 N N . LYS A 1 193 ? 40.520 -9.421 25.771 1.00 52.07 193 LYS E N 1
ATOM 1459 C CA . LYS A 1 193 ? 41.934 -9.239 25.451 1.00 51.60 193 LYS E CA 1
ATOM 1460 C C . LYS A 1 193 ? 42.731 -8.908 26.712 1.00 59.20 193 LYS E C 1
ATOM 1461 O O . LYS A 1 193 ? 43.943 -8.656 26.649 1.00 58.30 193 LYS E O 1
ATOM 1467 N N . GLY A 1 194 ? 42.036 -8.900 27.852 1.00 60.02 194 GLY E N 1
ATOM 1468 C CA . GLY A 1 194 ? 42.665 -8.731 29.152 1.00 56.86 194 GLY E CA 1
ATOM 1469 C C . GLY A 1 194 ? 43.392 -7.414 29.396 1.00 59.39 194 GLY E C 1
ATOM 1470 O O . GLY A 1 194 ? 44.307 -7.355 30.227 1.00 62.43 194 GLY E O 1
ATOM 1471 N N . LYS A 1 195 ? 42.979 -6.343 28.722 1.00 59.04 195 LYS E N 1
ATOM 1472 C CA . LYS A 1 195 ? 43.602 -5.052 28.993 1.00 57.59 195 LYS E CA 1
ATOM 1473 C C . LYS A 1 195 ? 42.698 -4.247 29.920 1.00 53.23 195 LYS E C 1
ATOM 1474 O O . LYS A 1 195 ? 41.742 -3.597 29.482 1.00 46.66 195 LYS E O 1
ATOM 1480 N N . THR A 1 196 ? 43.068 -4.224 31.198 1.00 50.74 196 THR E N 1
ATOM 1481 C CA . THR A 1 196 ? 42.251 -3.545 32.187 1.00 44.96 196 THR E CA 1
ATOM 1482 C C . THR A 1 196 ? 42.699 -2.111 32.349 1.00 36.50 196 THR E C 1
ATOM 1483 O O . THR A 1 196 ? 41.962 -1.296 32.883 1.00 40.70 196 THR E O 1
ATOM 1487 N N . ASP A 1 197 ? 43.872 -1.798 31.809 1.00 43.82 197 ASP E N 1
ATOM 1488 C CA . ASP A 1 197 ? 44.355 -0.420 31.676 1.00 50.98 197 ASP E CA 1
ATOM 1489 C C . ASP A 1 197 ? 43.346 0.524 31.030 1.00 53.08 197 ASP E C 1
ATOM 1490 O O . ASP A 1 197 ? 43.257 1.692 31.410 1.00 52.84 197 ASP E O 1
ATOM 1495 N N . LEU A 1 198 ? 42.620 0.016 30.029 1.00 50.58 198 LEU E N 1
ATOM 1496 C CA . LEU A 1 198 ? 41.794 0.853 29.165 1.00 45.67 198 LEU E CA 1
ATOM 1497 C C . LEU A 1 198 ? 40.862 1.746 29.973 1.00 46.17 198 LEU E C 1
ATOM 1498 O O . LEU A 1 198 ? 40.202 1.308 30.917 1.00 42.26 198 LEU E O 1
ATOM 1503 N N . ILE A 1 199 ? 40.835 3.015 29.598 1.00 45.36 199 ILE E N 1
ATOM 1504 C CA . ILE A 1 199 ? 39.906 3.955 30.191 1.00 44.62 199 ILE E CA 1
ATOM 1505 C C . ILE A 1 199 ? 38.654 4.024 29.323 1.00 43.20 199 ILE E C 1
ATOM 1506 O O . ILE A 1 199 ? 38.700 4.507 28.186 1.00 41.85 199 ILE E O 1
ATOM 1511 N N . SER A 1 200 ? 37.544 3.520 29.853 1.00 42.63 200 SER E N 1
ATOM 1512 C CA . SER A 1 200 ? 36.251 3.684 29.202 1.00 38.61 200 SER E CA 1
ATOM 1513 C C . SER A 1 200 ? 35.573 4.960 29.720 1.00 42.29 200 SER E C 1
ATOM 1514 O O . SER A 1 200 ? 35.372 5.123 30.928 1.00 40.87 200 SER E O 1
ATOM 1517 N N . VAL A 1 201 ? 35.231 5.858 28.796 1.00 39.39 201 VAL E N 1
ATOM 1518 C CA . VAL A 1 201 ? 34.631 7.139 29.136 1.00 34.30 201 VAL E CA 1
ATOM 1519 C C . VAL A 1 201 ? 33.250 7.256 28.518 1.00 36.54 201 VAL E C 1
ATOM 1520 O O . VAL A 1 201 ? 33.110 7.246 27.292 1.00 40.22 201 VAL E O 1
ATOM 1524 N N . ALA A 1 202 ? 32.233 7.373 29.358 1.00 31.21 202 ALA E N 1
ATOM 1525 C CA . ALA A 1 202 ? 30.881 7.610 28.874 1.00 30.45 202 ALA E CA 1
ATOM 1526 C C . ALA A 1 202 ? 30.699 9.097 28.617 1.00 33.96 202 ALA E C 1
ATOM 1527 O O . ALA A 1 202 ? 31.321 9.931 29.283 1.00 32.08 202 ALA E O 1
ATOM 1529 N N . VAL A 1 203 ? 29.870 9.432 27.635 1.00 30.97 203 VAL E N 1
ATOM 1530 C CA . VAL A 1 203 ? 29.554 10.822 27.365 1.00 29.40 203 VAL E CA 1
ATOM 1531 C C . VAL A 1 203 ? 28.063 11.012 27.501 1.00 30.41 203 VAL E C 1
ATOM 1532 O O . VAL A 1 203 ? 27.294 10.223 26.971 1.00 31.81 203 VAL E O 1
ATOM 1536 N N . GLU A 1 204 ? 27.650 12.024 28.256 1.00 32.78 204 GLU E N 1
ATOM 1537 C CA . GLU A 1 204 ? 26.224 12.322 28.403 1.00 31.82 204 GLU E CA 1
ATOM 1538 C C . GLU A 1 204 ? 26.042 13.841 28.254 1.00 29.82 204 GLU E C 1
ATOM 1539 O O . GLU A 1 204 ? 27.040 14.570 28.184 1.00 31.78 204 GLU E O 1
ATOM 1545 N N . PRO A 1 205 ? 24.785 14.334 28.184 1.00 30.10 205 PRO E N 1
ATOM 1546 C CA . PRO A 1 205 ? 24.620 15.796 28.125 1.00 36.29 205 PRO E CA 1
ATOM 1547 C C . PRO A 1 205 ? 24.749 16.431 29.510 1.00 35.62 205 PRO E C 1
ATOM 1548 O O . PRO A 1 205 ? 24.450 15.756 30.497 1.00 36.98 205 PRO E O 1
ATOM 1552 N N . THR A 1 206 ? 25.125 17.704 29.594 1.00 34.63 206 THR E N 1
ATOM 1553 C CA . THR A 1 206 ? 25.186 18.354 30.898 1.00 36.95 206 THR E CA 1
ATOM 1554 C C . THR A 1 206 ? 23.782 18.574 31.457 1.00 39.19 206 THR E C 1
ATOM 1555 O O . THR A 1 206 ? 23.599 18.639 32.675 1.00 40.27 206 THR E O 1
ATOM 1559 N N . ASP A 1 207 ? 22.793 18.636 30.567 1.00 37.32 207 ASP E N 1
ATOM 1560 C CA . ASP A 1 207 ? 21.415 18.935 30.952 1.00 39.43 207 ASP E CA 1
ATOM 1561 C C . ASP A 1 207 ? 20.629 17.691 31.415 1.00 40.88 207 ASP E C 1
ATOM 1562 O O . ASP A 1 207 ? 19.509 17.804 31.929 1.00 37.93 207 ASP E O 1
ATOM 1567 N N . SER A 1 208 ? 21.213 16.508 31.224 1.00 43.48 208 SER E N 1
ATOM 1568 C CA . SER A 1 208 ? 20.655 15.259 31.772 1.00 41.69 208 SER E CA 1
ATOM 1569 C C . SER A 1 208 ? 21.791 14.330 32.226 1.00 36.69 208 SER E C 1
ATOM 1570 O O . SER A 1 208 ? 22.025 13.282 31.624 1.00 36.14 208 SER E O 1
ATOM 1573 N N . PRO A 1 209 ? 22.512 14.731 33.286 1.00 39.40 209 PRO E N 1
ATOM 1574 C CA . PRO A 1 209 ? 23.799 14.127 33.649 1.00 37.93 209 PRO E CA 1
ATOM 1575 C C . PRO A 1 209 ? 23.671 12.940 34.595 1.00 38.21 209 PRO E C 1
ATOM 1576 O O . PRO A 1 209 ? 24.341 12.908 35.642 1.00 39.49 209 PRO E O 1
ATOM 1580 N N . VAL A 1 210 ? 22.863 11.960 34.217 1.00 34.84 210 VAL E N 1
ATOM 1581 C CA . VAL A 1 210 ? 22.513 10.898 35.138 1.00 34.97 210 VAL E CA 1
ATOM 1582 C C . VAL A 1 210 ? 23.668 9.933 35.443 1.00 36.77 210 VAL E C 1
ATOM 1583 O O . VAL A 1 210 ? 23.696 9.319 36.510 1.00 33.59 210 VAL E O 1
ATOM 1587 N N . ILE A 1 211 ? 24.619 9.791 34.524 1.00 37.44 211 ILE E N 1
ATOM 1588 C CA . ILE A 1 211 ? 25.741 8.901 34.790 1.00 36.67 211 ILE E CA 1
ATOM 1589 C C . ILE A 1 211 ? 26.646 9.526 35.844 1.00 37.71 211 ILE E C 1
ATOM 1590 O O . ILE A 1 211 ? 27.174 8.826 36.706 1.00 39.84 211 ILE E O 1
ATOM 1595 N N . ALA A 1 212 ? 26.779 10.850 35.808 1.00 38.52 212 ALA E N 1
ATOM 1596 C CA . ALA A 1 212 ? 27.591 11.558 36.790 1.00 36.19 212 ALA E CA 1
ATOM 1597 C C . ALA A 1 212 ? 26.887 11.526 38.138 1.00 37.78 212 ALA E C 1
ATOM 1598 O O . ALA A 1 212 ? 27.523 11.461 39.191 1.00 36.96 212 ALA E O 1
ATOM 1600 N N . GLN A 1 213 ? 25.566 11.571 38.101 1.00 35.46 213 GLN E N 1
ATOM 1601 C CA . GLN A 1 213 ? 24.799 11.557 39.333 1.00 38.61 213 GLN E CA 1
ATOM 1602 C C . GLN A 1 213 ? 24.898 10.186 39.992 1.00 41.66 213 GLN E C 1
ATOM 1603 O O . GLN A 1 213 ? 25.034 10.069 41.225 1.00 41.16 213 GLN E O 1
ATOM 1609 N N . ALA A 1 214 ? 24.881 9.159 39.149 1.00 38.76 214 ALA E N 1
ATOM 1610 C CA . ALA A 1 214 ? 24.924 7.779 39.596 1.00 33.44 214 ALA E CA 1
ATOM 1611 C C . ALA A 1 214 ? 26.287 7.419 40.173 1.00 37.63 214 ALA E C 1
ATOM 1612 O O . ALA A 1 214 ? 26.380 6.692 41.166 1.00 38.00 214 ALA E O 1
ATOM 1614 N N . LEU A 1 215 ? 27.348 7.924 39.551 1.00 38.98 215 LEU E N 1
ATOM 1615 C CA . LEU A 1 215 ? 28.693 7.587 39.999 1.00 38.26 215 LEU E CA 1
ATOM 1616 C C . LEU A 1 215 ? 29.078 8.358 41.264 1.00 41.96 215 LEU E C 1
ATOM 1617 O O . LEU A 1 215 ? 30.078 8.034 41.907 1.00 43.29 215 LEU E O 1
ATOM 1622 N N . ALA A 1 216 ? 28.305 9.397 41.580 1.00 35.28 216 ALA E N 1
ATOM 1623 C CA . ALA A 1 216 ? 28.503 10.187 42.782 1.00 36.96 216 ALA E CA 1
ATOM 1624 C C . ALA A 1 216 ? 27.528 9.805 43.907 1.00 44.65 216 ALA E C 1
ATOM 1625 O O . ALA A 1 216 ? 27.520 10.428 44.978 1.00 40.47 216 ALA E O 1
ATOM 1627 N N . GLY A 1 217 ? 26.673 8.819 43.649 1.00 39.37 217 GLY E N 1
ATOM 1628 C CA . GLY A 1 217 ? 25.668 8.437 44.624 1.00 37.93 217 GLY E CA 1
ATOM 1629 C C . GLY A 1 217 ? 24.559 9.466 44.795 1.00 39.55 217 GLY E C 1
ATOM 1630 O O . GLY A 1 217 ? 23.733 9.378 45.715 1.00 36.26 217 GLY E O 1
ATOM 1631 N N . GLU A 1 218 ? 24.540 10.453 43.909 1.00 41.07 218 GLU E N 1
ATOM 1632 C CA . GLU A 1 218 ? 23.518 11.487 43.950 1.00 37.55 218 GLU E CA 1
ATOM 1633 C C . GLU A 1 218 ? 22.195 10.947 43.423 1.00 35.34 218 GLU E C 1
ATOM 1634 O O . GLU A 1 218 ? 22.160 9.886 42.797 1.00 37.31 218 GLU E O 1
ATOM 1640 N N . GLU A 1 219 ? 21.110 11.647 43.745 1.00 33.60 219 GLU E N 1
ATOM 1641 C CA . GLU A 1 219 ? 19.779 11.357 43.208 1.00 40.16 219 GLU E CA 1
ATOM 1642 C C . GLU A 1 219 ? 19.760 11.556 41.680 1.00 40.64 219 GLU E C 1
ATOM 1643 O O . GLU A 1 219 ? 20.498 12.406 41.158 1.00 37.03 219 GLU E O 1
ATOM 1649 N N . ILE A 1 220 ? 18.920 10.790 40.974 1.00 37.40 220 ILE E N 1
ATOM 1650 C CA . ILE A 1 220 ? 18.842 10.870 39.512 1.00 36.71 220 ILE E CA 1
ATOM 1651 C C . ILE A 1 220 ? 17.844 11.944 39.045 1.00 37.30 220 ILE E C 1
ATOM 1652 O O . ILE A 1 220 ? 16.636 11.817 39.245 1.00 35.87 220 ILE E O 1
ATOM 1657 N N . LYS A 1 221 ? 18.365 12.980 38.384 1.00 36.87 221 LYS E N 1
ATOM 1658 C CA . LYS A 1 221 ? 17.576 14.149 37.994 1.00 36.59 221 LYS E CA 1
ATOM 1659 C C . LYS A 1 221 ? 17.833 14.493 36.514 1.00 40.67 221 LYS E C 1
ATOM 1660 O O . LYS A 1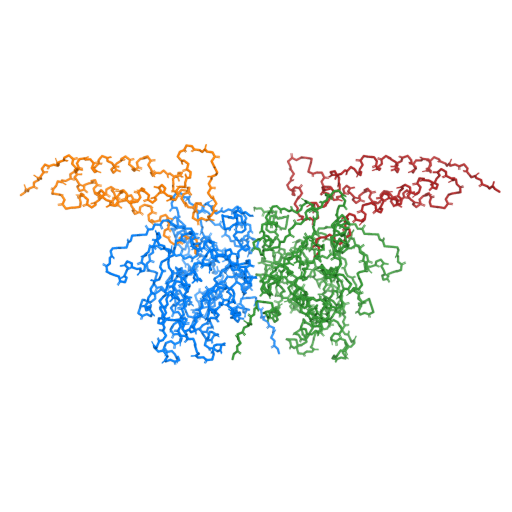 221 ? 18.682 15.331 36.189 1.00 39.60 221 LYS E O 1
ATOM 1666 N N . PRO A 1 222 ? 17.090 13.840 35.612 1.00 36.36 222 PRO E N 1
ATOM 1667 C CA . PRO A 1 222 ? 17.204 14.000 34.164 1.00 36.62 222 PRO E CA 1
ATOM 1668 C C . PRO A 1 222 ? 16.535 15.273 33.656 1.00 39.77 222 PRO E C 1
ATOM 1669 O O . PRO A 1 222 ? 15.631 15.811 34.304 1.00 35.93 222 PRO E O 1
ATOM 1673 N N . GLY A 1 223 ? 16.957 15.737 32.485 1.00 38.68 223 GLY E N 1
ATOM 1674 C CA . GLY A 1 223 ? 16.348 16.911 31.897 1.00 35.00 223 GLY E CA 1
ATOM 1675 C C . GLY A 1 223 ? 16.381 16.810 30.396 1.00 36.76 223 GLY E C 1
ATOM 1676 O O . GLY A 1 223 ? 16.983 15.882 29.848 1.00 35.79 223 GLY E O 1
ATOM 1677 N N . PRO A 1 224 ? 15.696 17.741 29.722 1.00 38.06 224 PRO E N 1
ATOM 1678 C CA . PRO A 1 224 ? 15.739 17.854 28.263 1.00 32.65 224 PRO E CA 1
ATOM 1679 C C . PRO A 1 224 ? 17.050 18.440 27.787 1.00 34.41 224 PRO E C 1
ATOM 1680 O O . PRO A 1 224 ? 17.555 19.378 28.399 1.00 33.42 224 PRO E O 1
ATOM 1684 N N . HIS A 1 225 ? 17.544 17.893 26.677 1.00 38.84 225 HIS E N 1
ATOM 1685 C CA . HIS A 1 225 ? 18.817 18.236 26.057 1.00 35.48 225 HIS E CA 1
ATOM 1686 C C . HIS A 1 225 ? 18.681 18.124 24.538 1.00 41.00 225 HIS E C 1
ATOM 1687 O O . HIS A 1 225 ? 17.706 17.551 24.040 1.00 37.58 225 HIS E O 1
ATOM 1694 N N . LYS A 1 226 ? 19.660 18.656 23.809 1.00 36.71 226 LYS E N 1
ATOM 1695 C CA . LYS A 1 226 ? 19.630 18.628 22.359 1.00 35.47 226 LYS E CA 1
ATOM 1696 C C . LYS A 1 226 ? 20.478 17.515 21.732 1.00 37.82 226 LYS E C 1
ATOM 1697 O O . LYS A 1 226 ? 20.555 17.424 20.505 1.00 37.80 226 LYS E O 1
ATOM 1703 N N . ILE A 1 227 ? 21.121 16.664 22.526 1.00 38.23 227 ILE E N 1
ATOM 1704 C CA . ILE A 1 227 ? 22.007 15.697 21.871 1.00 36.09 227 ILE E CA 1
ATOM 1705 C C . ILE A 1 227 ? 21.274 14.384 21.548 1.00 36.63 227 ILE E C 1
ATOM 1706 O O . ILE A 1 227 ? 21.248 13.443 22.356 1.00 34.47 227 ILE E O 1
ATOM 1711 N N . GLN A 1 228 ? 20.853 14.250 20.292 1.00 36.05 228 GLN E N 1
ATOM 1712 C CA . GLN A 1 228 ? 19.912 13.195 19.937 1.00 33.13 228 GLN E CA 1
ATOM 1713 C C . GLN A 1 228 ? 20.691 11.912 19.806 1.00 31.89 228 GLN E C 1
ATOM 1714 O O . GLN A 1 228 ? 21.742 11.878 19.176 1.00 35.16 228 GLN E O 1
ATOM 1720 N N . GLY A 1 229 ? 20.170 10.862 20.415 1.00 31.23 229 GLY E N 1
ATOM 1721 C CA . GLY A 1 229 ? 20.818 9.571 20.422 1.00 34.64 229 GLY E CA 1
ATOM 1722 C C . GLY A 1 229 ? 21.443 9.164 21.751 1.00 38.23 229 GLY E C 1
ATOM 1723 O O . GLY A 1 229 ? 21.636 7.970 22.003 1.00 36.60 229 GLY E O 1
ATOM 1724 N N . ILE A 1 230 ? 21.738 10.125 22.623 1.00 35.31 230 ILE E N 1
ATOM 1725 C CA . ILE A 1 230 ? 22.239 9.776 23.951 1.00 27.24 230 ILE E CA 1
ATOM 1726 C C . ILE A 1 230 ? 21.387 10.477 24.986 1.00 31.70 230 ILE E C 1
ATOM 1727 O O . ILE A 1 230 ? 20.349 11.048 24.638 1.00 31.21 230 ILE E O 1
ATOM 1732 N N . GLY A 1 231 ? 21.788 10.402 26.253 1.00 31.71 231 GLY E N 1
ATOM 1733 C CA . GLY A 1 231 ? 21.053 11.097 27.283 1.00 31.03 231 GLY E CA 1
ATOM 1734 C C . GLY A 1 231 ? 19.694 10.473 27.478 1.00 30.98 231 GLY E C 1
ATOM 1735 O O . GLY A 1 231 ? 18.667 11.128 27.313 1.00 32.02 231 GLY E O 1
ATOM 1736 N N . ALA A 1 232 ? 19.689 9.188 27.797 1.00 27.11 232 ALA E N 1
ATOM 1737 C CA . ALA A 1 232 ? 18.445 8.472 27.985 1.00 25.54 232 ALA E CA 1
ATOM 1738 C C . ALA A 1 232 ? 17.623 9.014 29.152 1.00 28.71 232 ALA E C 1
ATOM 1739 O O . ALA A 1 232 ? 16.399 8.875 29.166 1.00 30.03 232 ALA E O 1
ATOM 1741 N N . GLY A 1 233 ? 18.293 9.598 30.144 1.00 31.96 233 GLY E N 1
ATOM 1742 C CA . GLY A 1 233 ? 17.613 10.092 31.336 1.00 33.10 233 GLY E CA 1
ATOM 1743 C C . GLY A 1 233 ? 17.420 9.054 32.441 1.00 34.78 233 GLY E C 1
ATOM 1744 O O . GLY A 1 233 ? 16.638 9.261 33.383 1.00 36.84 233 GLY E O 1
ATOM 1745 N N . PHE A 1 234 ? 18.111 7.921 32.310 1.00 33.12 234 PHE E N 1
ATOM 1746 C CA . PHE A 1 234 ? 18.160 6.901 33.354 1.00 26.60 234 PHE E CA 1
ATOM 1747 C C . PHE A 1 234 ? 19.357 6.004 33.108 1.00 32.21 234 PHE E C 1
ATOM 1748 O O . PHE A 1 234 ? 20.024 6.136 32.078 1.00 39.18 234 PHE E O 1
ATOM 1756 N N . ILE A 1 235 ? 19.624 5.074 34.019 1.00 33.24 235 ILE E N 1
ATOM 1757 C CA . ILE A 1 235 ? 20.739 4.154 33.808 1.00 36.26 235 ILE E CA 1
ATOM 1758 C C . ILE A 1 235 ? 20.183 2.902 33.158 1.00 39.43 235 ILE E C 1
ATOM 1759 O O . ILE A 1 235 ? 19.568 2.054 33.832 1.00 40.87 235 ILE E O 1
ATOM 1764 N N . PRO A 1 236 ? 20.447 2.760 31.848 1.00 35.07 236 PRO E N 1
ATOM 1765 C CA . PRO A 1 236 ? 19.822 1.666 31.116 1.00 34.58 236 PRO E CA 1
ATOM 1766 C C . PRO A 1 236 ? 20.486 0.379 31.539 1.00 33.21 236 PRO E C 1
ATOM 1767 O O . PRO A 1 236 ? 21.687 0.419 31.858 1.00 33.89 236 PRO E O 1
ATOM 1771 N N . ALA A 1 237 ? 19.737 -0.724 31.542 1.00 30.23 237 ALA E N 1
ATOM 1772 C CA . ALA A 1 237 ? 20.270 -2.021 31.959 1.00 28.81 237 ALA E CA 1
ATOM 1773 C C . ALA A 1 237 ? 21.499 -2.460 31.154 1.00 35.95 237 ALA E C 1
ATOM 1774 O O . ALA A 1 237 ? 22.344 -3.200 31.662 1.00 35.23 237 ALA E O 1
ATOM 1776 N N . ASN A 1 238 ? 21.613 -1.967 29.919 1.00 36.69 238 ASN E N 1
ATOM 1777 C CA . ASN A 1 238 ? 22.706 -2.346 29.025 1.00 35.68 238 ASN E CA 1
ATOM 1778 C C . ASN A 1 238 ? 23.917 -1.466 29.192 1.00 37.64 238 ASN E C 1
ATOM 1779 O O . ASN A 1 238 ? 24.874 -1.567 28.424 1.00 39.15 238 ASN E O 1
ATOM 1784 N N . LEU A 1 239 ? 23.850 -0.570 30.168 1.00 38.64 239 LEU E N 1
ATOM 1785 C CA . LEU A 1 239 ? 25.030 0.137 30.623 1.00 36.63 239 LEU E CA 1
ATOM 1786 C C . LEU A 1 239 ? 25.551 -0.543 31.881 1.00 42.35 239 LEU E C 1
ATOM 1787 O O . LEU A 1 239 ? 24.885 -0.529 32.922 1.00 39.88 239 LEU E O 1
ATOM 1792 N N . ASP A 1 240 ? 26.724 -1.163 31.766 1.00 41.91 240 ASP E N 1
ATOM 1793 C CA . ASP A 1 240 ? 27.396 -1.781 32.899 1.00 40.42 240 ASP E CA 1
ATOM 1794 C C . ASP A 1 240 ? 28.413 -0.798 33.484 1.00 41.71 240 ASP E C 1
ATOM 1795 O O . ASP A 1 240 ? 29.477 -0.569 32.906 1.00 41.70 240 ASP E O 1
ATOM 1800 N N . LEU A 1 241 ? 28.116 -0.265 34.660 1.00 42.96 241 LEU E N 1
ATOM 1801 C CA . LEU A 1 241 ? 28.957 0.780 35.240 1.00 42.97 241 LEU E CA 1
ATOM 1802 C C . LEU A 1 241 ? 30.301 0.247 35.741 1.00 43.42 241 LEU E C 1
ATOM 1803 O O . LEU A 1 241 ? 31.256 1.015 35.928 1.00 45.25 241 LEU E O 1
ATOM 1808 N N . LYS A 1 242 ? 30.390 -1.062 35.949 1.00 40.93 242 LYS E N 1
ATOM 1809 C CA . LYS A 1 242 ? 31.641 -1.635 36.430 1.00 42.42 242 LYS E CA 1
ATOM 1810 C C . LYS A 1 242 ? 32.721 -1.480 35.375 1.00 48.44 242 LYS E C 1
ATOM 1811 O O . LYS A 1 242 ? 33.910 -1.504 35.687 1.00 49.82 242 LYS E O 1
ATOM 1817 N N . LEU A 1 243 ? 32.308 -1.294 34.122 1.00 48.52 243 LEU E N 1
ATOM 1818 C CA . LEU A 1 243 ? 33.268 -1.076 33.050 1.00 42.07 243 LEU E CA 1
ATOM 1819 C C . LEU A 1 243 ? 33.560 0.413 32.790 1.00 40.01 243 LEU E C 1
ATOM 1820 O O . LEU A 1 243 ? 34.544 0.745 32.124 1.00 38.35 243 LEU E O 1
ATOM 1825 N N . VAL A 1 244 ? 32.763 1.305 33.381 1.00 40.36 244 VAL E N 1
ATOM 1826 C CA . VAL A 1 244 ? 32.892 2.740 33.113 1.00 40.76 244 VAL E CA 1
ATOM 1827 C C . VAL A 1 244 ? 33.873 3.425 34.063 1.00 41.65 244 VAL E C 1
ATOM 1828 O O . VAL A 1 244 ? 33.626 3.537 35.265 1.00 38.71 244 VAL E O 1
ATOM 1832 N N . ASP A 1 245 ? 34.975 3.911 33.504 1.00 40.22 245 ASP E N 1
ATOM 1833 C CA . ASP A 1 245 ? 36.041 4.509 34.303 1.00 42.61 245 ASP E CA 1
ATOM 1834 C C . ASP A 1 245 ? 35.800 5.988 34.611 1.00 42.98 245 ASP E C 1
ATOM 1835 O O . ASP A 1 245 ? 36.404 6.547 35.532 1.00 47.88 245 ASP E O 1
ATOM 1840 N N . LYS A 1 246 ? 34.878 6.606 33.882 1.00 45.15 246 LYS E N 1
ATOM 1841 C CA . LYS A 1 246 ? 34.798 8.060 33.851 1.00 39.89 246 LYS E CA 1
ATOM 1842 C C . LYS A 1 246 ? 33.613 8.509 32.992 1.00 39.09 246 LYS E C 1
ATOM 1843 O O . LYS A 1 246 ? 33.161 7.771 32.109 1.00 36.66 246 LYS E O 1
ATOM 1849 N N . VAL A 1 247 ? 33.126 9.725 33.223 1.00 36.58 247 VAL E N 1
ATOM 1850 C CA . VAL A 1 247 ? 32.035 10.258 32.419 1.00 30.31 247 VAL E CA 1
ATOM 1851 C C . VAL A 1 247 ? 32.208 11.750 32.219 1.00 35.98 247 VAL E C 1
ATOM 1852 O O . VAL A 1 247 ? 32.491 12.484 33.170 1.00 41.95 247 VAL E O 1
ATOM 1856 N N . ILE A 1 248 ? 32.033 12.202 30.980 1.00 38.07 248 ILE E N 1
ATOM 1857 C CA . ILE A 1 248 ? 32.189 13.615 30.644 1.00 33.00 248 ILE E CA 1
ATOM 1858 C C . ILE A 1 248 ? 30.883 14.181 30.123 1.00 34.72 248 ILE E C 1
ATOM 1859 O O . ILE A 1 248 ? 30.269 13.606 29.216 1.00 37.54 248 ILE E O 1
ATOM 1864 N N . GLY A 1 249 ? 30.403 15.240 30.771 1.00 34.04 249 GLY E N 1
ATOM 1865 C CA . GLY A 1 249 ? 29.178 15.886 30.347 1.00 33.08 249 GLY E CA 1
ATOM 1866 C C . GLY A 1 249 ? 29.450 16.962 29.338 1.00 33.67 249 GLY E C 1
ATOM 1867 O O . GLY A 1 249 ? 30.384 17.745 29.516 1.00 35.18 249 GLY E O 1
ATOM 1868 N N . ILE A 1 250 ? 28.575 17.078 28.344 1.00 33.81 250 ILE E N 1
ATOM 1869 C CA . ILE A 1 250 ? 28.809 18.016 27.254 1.00 34.85 250 ILE E CA 1
ATOM 1870 C C . ILE A 1 250 ? 27.588 18.896 27.068 1.00 34.11 250 ILE E C 1
ATOM 1871 O O . ILE A 1 250 ? 26.451 18.431 27.208 1.00 36.19 250 ILE E O 1
ATOM 1876 N N . THR A 1 251 ? 27.822 20.178 26.808 1.00 29.81 251 THR E N 1
ATOM 1877 C CA . THR A 1 251 ? 26.735 21.126 26.617 1.00 33.40 251 THR E CA 1
ATOM 1878 C C . THR A 1 251 ? 26.164 21.044 25.215 1.00 32.61 251 THR E C 1
ATOM 1879 O O . THR A 1 251 ? 26.874 20.651 24.285 1.00 37.34 251 THR E O 1
ATOM 1883 N N . ASN A 1 252 ? 24.900 21.433 25.053 1.00 33.58 252 ASN E N 1
ATOM 1884 C CA . ASN A 1 252 ? 24.279 21.448 23.723 1.00 32.92 252 ASN E CA 1
ATOM 1885 C C . ASN A 1 252 ? 25.161 22.165 22.694 1.00 34.76 252 ASN E C 1
ATOM 1886 O O . ASN A 1 252 ? 25.405 21.650 21.594 1.00 34.65 252 ASN E O 1
ATOM 1891 N N . GLU A 1 253 ? 25.685 23.326 23.080 1.00 34.34 253 GLU E N 1
ATOM 1892 C CA . GLU A 1 253 ? 26.482 24.154 22.181 1.00 33.90 253 GLU E CA 1
ATOM 1893 C C . GLU A 1 253 ? 27.830 23.512 21.821 1.00 36.48 253 GLU E C 1
ATOM 1894 O O . GLU A 1 253 ? 28.326 23.656 20.692 1.00 35.60 253 GLU E O 1
ATOM 1900 N N . GLU A 1 254 ? 28.412 22.794 22.775 1.00 35.75 254 GLU E N 1
ATOM 1901 C CA . GLU A 1 254 ? 29.703 22.169 22.553 1.00 35.24 254 GLU E CA 1
ATOM 1902 C C . GLU A 1 254 ? 29.548 21.067 21.516 1.00 36.68 254 GLU E C 1
ATOM 1903 O O . GLU A 1 254 ? 30.374 20.914 20.606 1.00 31.78 254 GLU E O 1
ATOM 1909 N N . ALA A 1 255 ? 28.444 20.341 21.606 1.00 36.73 255 ALA E N 1
ATOM 1910 C CA . ALA A 1 255 ? 28.259 19.217 20.711 1.00 32.38 255 ALA E CA 1
ATOM 1911 C C . ALA A 1 255 ? 27.985 19.722 19.294 1.00 32.59 255 ALA E C 1
ATOM 1912 O O . ALA A 1 255 ? 28.528 19.197 18.302 1.00 32.97 255 ALA E O 1
ATOM 1914 N N . ILE A 1 256 ? 27.147 20.745 19.196 1.00 31.61 256 ILE E N 1
ATOM 1915 C CA . ILE A 1 256 ? 26.762 21.261 17.888 1.00 29.47 256 ILE E CA 1
ATOM 1916 C C . ILE A 1 256 ? 27.963 21.910 17.211 1.00 32.20 256 ILE E C 1
ATOM 1917 O O . ILE A 1 256 ? 28.205 21.670 16.029 1.00 35.89 256 ILE E O 1
ATOM 1922 N N . SER A 1 257 ? 28.762 22.661 17.966 1.00 32.83 257 SER E N 1
ATOM 1923 C CA . SER A 1 257 ? 29.882 23.369 17.357 1.00 28.42 257 SER E CA 1
ATOM 1924 C C . SER A 1 257 ? 30.934 22.387 16.898 1.00 29.97 257 SER E C 1
ATOM 1925 O O . SER A 1 257 ? 31.596 22.604 15.878 1.00 33.19 257 SER E O 1
ATOM 1928 N N . THR A 1 258 ? 31.089 21.303 17.648 1.00 30.42 258 THR E N 1
ATOM 1929 C CA . THR A 1 258 ? 32.123 20.319 17.351 1.00 31.25 258 THR E CA 1
ATOM 1930 C C . THR A 1 258 ? 31.664 19.400 16.230 1.00 31.63 258 THR E C 1
ATOM 1931 O O . THR A 1 258 ? 32.480 18.899 15.441 1.00 30.15 258 THR E O 1
ATOM 1935 N N . ALA A 1 259 ? 30.354 19.210 16.131 1.00 29.82 259 ALA E N 1
ATOM 1936 C CA . ALA A 1 259 ? 29.827 18.463 15.007 1.00 29.04 259 ALA E CA 1
ATOM 1937 C C . ALA A 1 259 ? 30.159 19.233 13.749 1.00 32.72 259 ALA E C 1
ATOM 1938 O O . ALA A 1 259 ? 30.647 18.664 12.767 1.00 36.10 259 ALA E O 1
ATOM 1940 N N . ARG A 1 260 ? 29.959 20.541 13.788 1.00 28.00 260 ARG E N 1
ATOM 1941 C CA . ARG A 1 260 ? 30.264 21.322 12.607 1.00 32.21 260 ARG E CA 1
ATOM 1942 C C . ARG A 1 260 ? 31.743 21.308 12.245 1.00 34.40 260 ARG E C 1
ATOM 1943 O O . ARG A 1 260 ? 32.108 21.382 11.056 1.00 35.88 260 ARG E O 1
ATOM 1951 N N . ARG A 1 261 ? 32.589 21.172 13.256 1.00 32.11 261 ARG E N 1
ATOM 1952 C CA . ARG A 1 261 ? 34.016 21.147 13.002 1.00 34.47 261 ARG E CA 1
ATOM 1953 C C . ARG A 1 261 ? 34.368 19.851 12.300 1.00 36.36 261 ARG E C 1
ATOM 1954 O O . ARG A 1 261 ? 35.215 19.835 11.408 1.00 39.35 261 ARG E O 1
ATOM 1962 N N . LEU A 1 262 ? 33.673 18.774 12.654 1.00 35.04 262 LEU E N 1
ATOM 1963 C CA . LEU A 1 262 ? 33.937 17.477 12.032 1.00 34.73 262 LEU E CA 1
ATOM 1964 C C . LEU A 1 262 ? 33.636 17.518 10.533 1.00 34.45 262 LEU E C 1
ATOM 1965 O O . LEU A 1 262 ? 34.392 17.000 9.712 1.00 33.47 262 LEU E O 1
ATOM 1970 N N . MET A 1 263 ? 32.542 18.164 10.168 1.00 33.09 263 MET E N 1
ATOM 1971 C CA . MET A 1 263 ? 32.171 18.213 8.769 1.00 32.95 263 MET E CA 1
ATOM 1972 C C . MET A 1 263 ? 33.097 19.167 8.000 1.00 35.95 263 MET E C 1
ATOM 1973 O O . MET A 1 263 ? 33.609 18.825 6.928 1.00 34.14 263 MET E O 1
ATOM 1978 N N . GLU A 1 264 ? 33.362 20.339 8.569 1.00 36.34 264 GLU E N 1
ATOM 1979 C CA . GLU A 1 264 ? 34.115 21.354 7.832 1.00 36.98 264 GLU E CA 1
ATOM 1980 C C . GLU A 1 264 ? 35.632 21.141 7.829 1.00 34.46 264 GLU E C 1
ATOM 1981 O O . GLU A 1 264 ? 36.291 21.378 6.819 1.00 41.18 264 GLU E O 1
ATOM 1987 N N . GLU A 1 265 ? 36.188 20.786 8.980 1.00 36.94 265 GLU E N 1
ATOM 1988 C CA . GLU A 1 265 ? 37.621 20.530 9.112 1.00 33.88 265 GLU E CA 1
ATOM 1989 C C . GLU A 1 265 ? 38.079 19.097 8.791 1.00 33.79 265 GLU E C 1
ATOM 1990 O O . GLU A 1 265 ? 39.235 18.903 8.459 1.00 38.71 265 GLU E O 1
ATOM 1996 N N . GLU A 1 266 ? 37.261 18.079 9.044 1.00 36.94 266 GLU E N 1
ATOM 1997 C CA . GLU A 1 266 ? 37.663 16.694 8.718 1.00 32.81 266 GLU E CA 1
ATOM 1998 C C . GLU A 1 266 ? 37.004 16.015 7.501 1.00 33.84 266 GLU E C 1
ATOM 1999 O O . GLU A 1 266 ? 37.434 14.926 7.087 1.00 31.16 266 GLU E O 1
ATOM 2005 N N . GLY A 1 267 ? 35.994 16.658 6.913 1.00 35.86 267 GLY E N 1
ATOM 2006 C CA . GLY A 1 267 ? 35.195 16.033 5.862 1.00 33.18 267 GLY E CA 1
ATOM 2007 C C . GLY A 1 267 ? 34.276 14.904 6.334 1.00 33.44 267 GLY E C 1
ATOM 2008 O O . GLY A 1 267 ? 33.822 14.063 5.554 1.00 32.46 267 GLY E O 1
ATOM 2009 N N . ILE A 1 268 ? 33.981 14.885 7.625 1.00 33.64 268 ILE E N 1
ATOM 2010 C CA . ILE A 1 268 ? 33.169 13.814 8.187 1.00 31.70 268 ILE E CA 1
ATOM 2011 C C . ILE A 1 268 ? 31.765 14.293 8.541 1.00 32.73 268 ILE E C 1
ATOM 2012 O O . ILE A 1 268 ? 31.593 15.167 9.381 1.00 34.65 268 ILE E O 1
ATOM 2017 N N . LEU A 1 269 ? 30.761 13.732 7.880 1.00 33.71 269 LEU E N 1
ATOM 2018 C CA . LEU A 1 269 ? 29.386 14.104 8.164 1.00 30.20 269 LEU E CA 1
ATOM 2019 C C . LEU A 1 269 ? 29.069 13.627 9.559 1.00 31.90 269 LEU E C 1
ATOM 2020 O O . LEU A 1 269 ? 29.335 12.477 9.888 1.00 39.05 269 LEU E O 1
ATOM 2025 N N . ALA A 1 270 ? 28.569 14.515 10.407 1.00 33.39 270 ALA E N 1
ATOM 2026 C CA . ALA A 1 270 ? 28.389 14.167 11.816 1.00 28.08 270 ALA E CA 1
ATOM 2027 C C . ALA A 1 270 ? 27.145 14.806 12.376 1.00 24.92 270 ALA E C 1
ATOM 2028 O O . ALA A 1 270 ? 26.876 15.987 12.121 1.00 26.57 270 ALA E O 1
ATOM 2030 N N . GLY A 1 271 ? 26.395 14.033 13.149 1.00 24.65 271 GLY E N 1
ATOM 2031 C CA . GLY A 1 271 ? 25.274 14.566 13.903 1.00 26.41 271 GLY E CA 1
ATOM 2032 C C . GLY A 1 271 ? 25.726 15.038 15.280 1.00 32.00 271 GLY E C 1
ATOM 2033 O O . GLY A 1 271 ? 26.880 14.820 15.695 1.00 27.83 271 GLY E O 1
ATOM 2034 N N . ILE A 1 272 ? 24.808 15.672 16.001 1.00 33.80 272 ILE E N 1
ATOM 2035 C CA . ILE A 1 272 ? 25.122 16.228 17.309 1.00 31.27 272 ILE E CA 1
ATOM 2036 C C . ILE A 1 272 ? 25.880 15.271 18.238 1.00 31.00 272 ILE E C 1
ATOM 2037 O O . ILE A 1 272 ? 26.888 15.658 18.827 1.00 29.26 272 ILE E O 1
ATOM 2042 N N . SER A 1 273 ? 25.442 14.020 18.340 1.00 28.43 273 SER E N 1
ATOM 2043 C CA . SER A 1 273 ? 26.067 13.120 19.306 1.00 24.79 273 SER E CA 1
ATOM 2044 C C . SER A 1 273 ? 27.518 12.837 18.927 1.00 31.51 273 SER E C 1
ATOM 2045 O O . SER A 1 273 ? 28.351 12.520 19.795 1.00 31.61 273 SER E O 1
ATOM 2048 N N . SER A 1 274 ? 27.830 12.991 17.640 1.00 31.58 274 SER E N 1
ATOM 2049 C CA . SER A 1 274 ? 29.186 12.769 17.174 1.00 28.90 274 SER E CA 1
ATOM 2050 C C . SER A 1 274 ? 30.079 13.928 17.592 1.00 29.47 274 SER E C 1
ATOM 2051 O O . SER A 1 274 ? 31.259 13.741 17.910 1.00 31.44 274 SER E O 1
ATOM 2054 N N . GLY A 1 275 ? 29.505 15.122 17.643 1.00 28.40 275 GLY E N 1
ATOM 2055 C CA . GLY A 1 275 ? 30.263 16.280 18.073 1.00 30.43 275 GLY E CA 1
ATOM 2056 C C . GLY A 1 275 ? 30.483 16.158 19.566 1.00 34.12 275 GLY E C 1
ATOM 2057 O O . GLY A 1 275 ? 31.529 16.523 20.087 1.00 35.33 275 GLY E O 1
ATOM 2058 N N . ALA A 1 276 ? 29.493 15.599 20.246 1.00 31.36 276 ALA E N 1
ATOM 2059 C CA . ALA A 1 276 ? 29.542 15.476 21.679 1.00 31.05 276 ALA E CA 1
ATOM 2060 C C . ALA A 1 276 ? 30.704 14.600 22.102 1.00 34.50 276 ALA E C 1
ATOM 2061 O O . ALA A 1 276 ? 31.493 14.975 22.976 1.00 35.57 276 ALA E O 1
ATOM 2063 N N . ALA A 1 277 ? 30.817 13.441 21.465 1.00 32.97 277 ALA E N 1
ATOM 2064 C CA . ALA A 1 277 ? 31.846 12.478 21.839 1.00 33.38 277 ALA E CA 1
ATOM 2065 C C . ALA A 1 277 ? 33.246 13.012 21.525 1.00 36.38 277 ALA E C 1
ATOM 2066 O O . ALA A 1 277 ? 34.180 12.827 22.298 1.00 38.27 277 ALA E O 1
ATOM 2068 N N . VAL A 1 278 ? 33.387 13.689 20.395 1.00 34.61 278 VAL E N 1
ATOM 2069 C CA . VAL A 1 278 ? 34.670 14.252 20.027 1.00 33.42 278 VAL E CA 1
ATOM 2070 C C . VAL A 1 278 ? 35.027 15.425 20.952 1.00 37.34 278 VAL E C 1
ATOM 2071 O O . VAL A 1 278 ? 36.201 15.641 21.259 1.00 40.32 278 VAL E O 1
ATOM 2075 N N . ALA A 1 279 ? 34.028 16.170 21.424 1.00 33.81 279 ALA E N 1
ATOM 2076 C CA . ALA A 1 279 ? 34.304 17.280 22.344 1.00 35.17 279 ALA E CA 1
ATOM 2077 C C . ALA A 1 279 ? 34.778 16.750 23.697 1.00 40.44 279 ALA E C 1
ATOM 2078 O O . ALA A 1 279 ? 35.592 17.376 24.362 1.00 40.18 279 ALA E O 1
ATOM 2080 N N . ALA A 1 280 ? 34.262 15.591 24.095 1.00 39.11 280 ALA E N 1
ATOM 2081 C CA . ALA A 1 280 ? 34.750 14.928 25.288 1.00 35.75 280 ALA E CA 1
ATOM 2082 C C . ALA A 1 280 ? 36.225 14.567 25.111 1.00 37.69 280 ALA E C 1
ATOM 2083 O O . ALA A 1 280 ? 37.034 14.791 26.004 1.00 42.45 280 ALA E O 1
ATOM 2085 N N . ALA A 1 281 ? 36.586 14.033 23.952 1.00 39.78 281 ALA E N 1
ATOM 2086 C CA . ALA A 1 281 ? 37.989 13.719 23.696 1.00 39.03 281 ALA E CA 1
ATOM 2087 C C . ALA A 1 281 ? 38.824 14.984 23.765 1.00 41.68 281 ALA E C 1
ATOM 2088 O O . ALA A 1 281 ? 39.963 14.959 24.211 1.00 45.28 281 ALA E O 1
ATOM 2090 N N . LEU A 1 282 ? 38.250 16.097 23.338 1.00 40.50 282 LEU E N 1
ATOM 2091 C CA . LEU A 1 282 ? 38.965 17.357 23.396 1.00 39.75 282 LEU E CA 1
ATOM 2092 C C . LEU A 1 282 ? 39.153 17.844 24.828 1.00 43.72 282 LEU E C 1
ATOM 2093 O O . LEU A 1 282 ? 40.183 18.429 25.154 1.00 47.98 282 LEU E O 1
ATOM 2098 N N . LYS A 1 283 ? 38.170 17.596 25.686 1.00 42.62 283 LYS E N 1
ATOM 2099 C CA . LYS A 1 283 ? 38.255 18.054 27.064 1.00 44.06 283 LYS E CA 1
ATOM 2100 C C . LYS A 1 283 ? 39.266 17.191 27.796 1.00 47.69 283 LYS E C 1
ATOM 2101 O O . LYS A 1 283 ? 40.016 17.666 28.648 1.00 52.95 283 LYS E O 1
ATOM 2107 N N . LEU A 1 284 ? 39.318 15.924 27.414 1.00 44.23 284 LEU E N 1
ATOM 2108 C CA . LEU A 1 284 ? 40.252 14.992 28.021 1.00 49.60 284 LEU E CA 1
ATOM 2109 C C . LEU A 1 284 ? 41.717 15.365 27.714 1.00 50.69 284 LEU E C 1
ATOM 2110 O O . LEU A 1 284 ? 42.619 15.067 28.496 1.00 57.52 284 LEU E O 1
ATOM 2115 N N . GLN A 1 285 ? 41.949 16.037 26.592 1.00 49.40 285 GLN E N 1
ATOM 2116 C CA . GLN A 1 285 ? 43.308 16.402 26.188 1.00 52.43 285 GLN E CA 1
ATOM 2117 C C . GLN A 1 285 ? 43.774 17.682 26.887 1.00 57.96 285 GLN E C 1
ATOM 2118 O O . GLN A 1 285 ? 44.912 18.132 26.698 1.00 58.62 285 GLN E O 1
ATOM 2124 N N . GLU A 1 286 ? 42.883 18.276 27.676 1.00 52.21 286 GLU E N 1
ATOM 2125 C CA . GLU A 1 286 ? 43.222 19.470 28.428 1.00 54.57 286 GLU E CA 1
ATOM 2126 C C . GLU A 1 286 ? 43.988 19.037 29.674 1.00 61.05 286 GLU E C 1
ATOM 2127 O O . GLU A 1 286 ? 44.954 19.685 30.088 1.00 58.43 286 GLU E O 1
ATOM 2133 N N . ASP A 1 287 ? 43.542 17.920 30.247 1.00 62.00 287 ASP E N 1
ATOM 2134 C CA . ASP A 1 287 ? 44.303 17.182 31.248 1.00 60.89 287 ASP E CA 1
ATOM 2135 C C . ASP A 1 287 ? 45.565 16.652 30.556 1.00 64.75 287 ASP E C 1
ATOM 2136 O O . ASP A 1 287 ? 45.480 15.974 29.526 1.00 63.62 287 ASP E O 1
ATOM 2141 N N . GLU A 1 288 ? 46.733 16.953 31.123 1.00 71.18 288 GLU E N 1
ATOM 2142 C CA . GLU A 1 288 ? 47.999 16.669 30.440 1.00 72.35 288 GLU E CA 1
ATOM 2143 C C . GLU A 1 288 ? 48.464 15.225 30.672 1.00 64.46 288 GLU E C 1
ATOM 2144 O O . GLU A 1 288 ? 49.468 14.788 30.103 1.00 64.02 288 GLU E O 1
ATOM 2150 N N . SER A 1 289 ? 47.726 14.482 31.491 1.00 58.43 289 SER E N 1
ATOM 2151 C CA . SER A 1 289 ? 48.032 13.068 31.676 1.00 59.72 289 SER E CA 1
ATOM 2152 C C . SER A 1 289 ? 47.550 12.255 30.468 1.00 62.25 289 SER E C 1
ATOM 2153 O O . SER A 1 289 ? 48.070 11.170 30.201 1.00 62.21 289 SER E O 1
ATOM 2156 N N . PHE A 1 290 ? 46.546 12.770 29.756 1.00 60.87 290 PHE E N 1
ATOM 2157 C CA . PHE A 1 290 ? 45.985 12.063 28.605 1.00 59.25 290 PHE E CA 1
ATOM 2158 C C . PHE A 1 290 ? 46.507 12.527 27.251 1.00 58.22 290 PHE E C 1
ATOM 2159 O O . PHE A 1 290 ? 46.196 11.908 26.242 1.00 59.07 290 PHE E O 1
ATOM 2167 N N . THR A 1 291 ? 47.317 13.583 27.233 1.00 61.37 291 THR E N 1
ATOM 2168 C CA . THR A 1 291 ? 47.692 14.267 25.991 1.00 60.29 291 THR E CA 1
ATOM 2169 C C . THR A 1 291 ? 48.432 13.361 24.996 1.00 65.14 291 THR E C 1
ATOM 2170 O O . THR A 1 291 ? 48.314 13.523 23.780 1.00 65.68 291 THR E O 1
ATOM 2174 N N . ASN A 1 292 ? 49.192 12.407 25.521 1.00 67.62 292 ASN E N 1
ATOM 2175 C CA . ASN A 1 292 ? 49.971 11.489 24.691 1.00 65.91 292 ASN E CA 1
ATOM 2176 C C . ASN A 1 292 ? 49.310 10.122 24.438 1.00 61.22 292 ASN E C 1
ATOM 2177 O O . ASN A 1 292 ? 49.908 9.231 23.837 1.00 62.03 292 ASN E O 1
ATOM 2182 N N . LYS A 1 293 ? 48.079 9.956 24.903 1.00 56.30 293 LYS E N 1
ATOM 2183 C CA . LYS A 1 293 ? 47.405 8.665 24.817 1.00 58.02 293 LYS E CA 1
ATOM 2184 C C . LYS A 1 293 ? 46.539 8.548 23.548 1.00 56.85 293 LYS E C 1
ATOM 2185 O O . LYS A 1 293 ? 46.044 9.556 23.032 1.00 52.34 293 LYS E O 1
ATOM 2191 N N . ASN A 1 294 ? 46.424 7.323 23.025 1.00 52.88 294 ASN E N 1
ATOM 2192 C CA . ASN A 1 294 ? 45.580 7.023 21.863 1.00 47.68 294 ASN E CA 1
ATOM 2193 C C . ASN A 1 294 ? 44.086 6.916 22.219 1.00 45.23 294 ASN E C 1
ATOM 2194 O O . ASN A 1 294 ? 43.664 6.008 22.948 1.00 41.57 294 ASN E O 1
ATOM 2199 N N . ILE A 1 295 ? 43.277 7.792 21.632 1.00 40.15 295 ILE E N 1
ATOM 2200 C CA . ILE A 1 295 ? 41.861 7.859 21.969 1.00 40.58 295 ILE E CA 1
ATOM 2201 C C . ILE A 1 295 ? 40.978 7.434 20.799 1.00 40.26 295 ILE E C 1
ATOM 2202 O O . ILE A 1 295 ? 40.955 8.103 19.755 1.00 40.08 295 ILE E O 1
ATOM 2207 N N . VAL A 1 296 ? 40.247 6.333 20.972 1.00 35.42 296 VAL E N 1
ATOM 2208 C CA . VAL A 1 296 ? 39.247 5.936 19.980 1.00 35.13 296 VAL E CA 1
ATOM 2209 C C . VAL A 1 296 ? 37.880 6.458 20.410 1.00 38.79 296 VAL E C 1
ATOM 2210 O O . VAL A 1 296 ? 37.383 6.109 21.496 1.00 39.49 296 VAL E O 1
ATOM 2214 N N . VAL A 1 297 ? 37.271 7.294 19.568 1.00 35.83 297 VAL E N 1
ATOM 2215 C CA . VAL A 1 297 ? 35.948 7.830 19.882 1.00 35.73 297 VAL E CA 1
ATOM 2216 C C . VAL A 1 297 ? 34.909 7.374 18.847 1.00 32.99 297 VAL E C 1
ATOM 2217 O O . VAL A 1 297 ? 35.201 7.311 17.653 1.00 32.89 297 VAL E O 1
ATOM 2221 N N . ILE A 1 298 ? 33.709 7.031 19.320 1.00 32.45 298 ILE E N 1
ATOM 2222 C CA . ILE A 1 298 ? 32.615 6.578 18.453 1.00 30.12 298 ILE E CA 1
ATOM 2223 C C . ILE A 1 298 ? 31.855 7.747 17.832 1.00 32.75 298 ILE E C 1
ATOM 2224 O O . ILE A 1 298 ? 31.577 8.751 18.490 1.00 34.50 298 ILE E O 1
ATOM 2229 N N . LEU A 1 299 ? 31.530 7.603 16.554 1.00 34.16 299 LEU E N 1
ATOM 2230 C CA . LEU A 1 299 ? 30.789 8.596 15.806 1.00 28.47 299 LEU E CA 1
ATOM 2231 C C . LEU A 1 299 ? 29.521 7.925 15.295 1.00 30.76 299 LEU E C 1
ATOM 2232 O O . LEU A 1 299 ? 29.542 7.242 14.263 1.00 33.35 299 LEU E O 1
ATOM 2237 N N . PRO A 1 300 ? 28.432 8.028 16.071 1.00 30.82 300 PRO E N 1
ATOM 2238 C CA . PRO A 1 300 ? 27.224 7.227 15.810 1.00 32.05 300 PRO E CA 1
ATOM 2239 C C . PRO A 1 300 ? 26.404 7.557 14.526 1.00 31.29 300 PRO E C 1
ATOM 2240 O O . PRO A 1 300 ? 25.868 6.624 13.909 1.00 27.94 300 PRO E O 1
ATOM 2244 N N . SER A 1 301 ? 26.293 8.818 14.117 1.00 30.03 301 SER E N 1
ATOM 2245 C CA . SER A 1 301 ? 25.405 9.117 12.991 1.00 26.77 301 SER E CA 1
ATOM 2246 C C . SER A 1 301 ? 25.944 10.200 12.081 1.00 28.64 301 SER E C 1
ATOM 2247 O O . SER A 1 301 ? 26.929 10.871 12.399 1.00 32.03 301 SER E O 1
ATOM 2250 N N . SER A 1 302 ? 25.318 10.316 10.911 1.00 34.72 302 SER E N 1
ATOM 2251 C CA . SER A 1 302 ? 25.694 11.302 9.898 1.00 28.86 302 SER E CA 1
ATOM 2252 C C . SER A 1 302 ? 24.805 12.548 9.973 1.00 27.69 302 SER E C 1
ATOM 2253 O O . SER A 1 302 ? 23.599 12.435 10.183 1.00 30.41 302 SER E O 1
ATOM 2256 N N . GLY A 1 303 ? 25.382 13.731 9.766 1.00 25.41 303 GLY E N 1
ATOM 2257 C CA . GLY A 1 303 ? 24.614 14.963 9.888 1.00 24.30 303 GLY E CA 1
ATOM 2258 C C . GLY A 1 303 ? 23.503 15.081 8.844 1.00 30.77 303 GLY E C 1
ATOM 2259 O O . GLY A 1 303 ? 22.516 15.814 9.012 1.00 33.81 303 GLY E O 1
ATOM 2260 N N . GLU A 1 304 ? 23.630 14.332 7.764 1.00 27.07 304 GLU E N 1
ATOM 2261 C CA . GLU A 1 304 ? 22.637 14.428 6.716 1.00 31.80 304 GLU E CA 1
ATOM 2262 C C . GLU A 1 304 ? 21.254 14.050 7.260 1.00 29.51 304 GLU E C 1
ATOM 2263 O O . GLU A 1 304 ? 20.237 14.582 6.805 1.00 29.65 304 GLU E O 1
ATOM 2269 N N . ARG A 1 305 ? 21.220 13.190 8.275 1.00 25.53 305 ARG E N 1
ATOM 2270 C CA . ARG A 1 305 ? 19.946 12.707 8.816 1.00 27.86 305 ARG E CA 1
ATOM 2271 C C . ARG A 1 305 ? 19.213 13.824 9.546 1.00 27.43 305 ARG E C 1
ATOM 2272 O O . ARG A 1 305 ? 18.000 13.794 9.742 1.00 28.19 305 ARG E O 1
ATOM 2280 N N . TYR A 1 306 ? 20.013 14.775 9.990 1.00 27.80 306 TYR E N 1
ATOM 2281 C CA . TYR A 1 306 ? 19.619 15.912 10.796 1.00 28.49 306 TYR E CA 1
ATOM 2282 C C . TYR A 1 306 ? 19.513 17.225 10.009 1.00 30.71 306 TYR E C 1
ATOM 2283 O O . TYR A 1 306 ? 19.486 18.307 10.592 1.00 31.44 306 TYR E O 1
ATOM 2292 N N . LEU A 1 307 ? 19.545 17.120 8.682 1.00 34.14 307 LEU E N 1
ATOM 2293 C CA . LEU A 1 307 ? 19.652 18.277 7.793 1.00 33.02 307 LEU E CA 1
ATOM 2294 C C . LEU A 1 307 ? 18.599 19.389 8.023 1.00 34.05 307 LEU E C 1
ATOM 2295 O O . LEU A 1 307 ? 18.857 20.551 7.736 1.00 37.80 307 LEU E O 1
ATOM 2300 N N . SER A 1 308 ? 17.432 19.066 8.568 1.00 33.70 308 SER E N 1
ATOM 2301 C CA . SER A 1 308 ? 16.421 20.102 8.807 1.00 34.71 308 SER E CA 1
ATOM 2302 C C . SER A 1 308 ? 16.520 20.724 10.198 1.00 40.59 308 SER E C 1
ATOM 2303 O O . SER A 1 308 ? 15.697 21.563 10.560 1.00 43.14 308 SER E O 1
ATOM 2306 N N . THR A 1 309 ? 17.494 20.288 10.990 1.00 35.41 309 THR E N 1
ATOM 2307 C CA . THR A 1 309 ? 17.528 20.667 12.394 1.00 40.99 309 THR E CA 1
ATOM 2308 C C . THR A 1 309 ? 18.444 21.855 12.627 1.00 41.69 309 THR E C 1
ATOM 2309 O O . THR A 1 309 ? 18.976 22.417 11.678 1.00 43.02 309 THR E O 1
ATOM 2313 N N . ALA A 1 310 ? 18.644 22.227 13.888 1.00 42.40 310 ALA E N 1
ATOM 2314 C CA . ALA A 1 310 ? 19.451 23.403 14.201 1.00 44.97 310 ALA E CA 1
ATOM 2315 C C . ALA A 1 310 ? 20.935 23.132 14.020 1.00 43.53 310 ALA E C 1
ATOM 2316 O O . ALA A 1 310 ? 21.748 24.058 14.037 1.00 45.77 310 ALA E O 1
ATOM 2318 N N . LEU A 1 311 ? 21.281 21.871 13.789 1.00 39.23 311 LEU E N 1
ATOM 2319 C CA . LEU A 1 311 ? 22.669 21.512 13.556 1.00 36.66 311 LEU E CA 1
ATOM 2320 C C . LEU A 1 311 ? 23.209 22.323 12.391 1.00 37.85 311 LEU E C 1
ATOM 2321 O O . LEU A 1 311 ? 24.365 22.719 12.410 1.00 40.81 311 LEU E O 1
ATOM 2326 N N . PHE A 1 312 ? 22.353 22.619 11.414 1.00 37.98 312 PHE E N 1
ATOM 2327 C CA . PHE A 1 312 ? 22.709 23.516 10.311 1.00 37.66 312 PHE E CA 1
ATOM 2328 C C . PHE A 1 312 ? 21.963 24.834 10.502 1.00 47.10 312 PHE E C 1
ATOM 2329 O O . PHE A 1 312 ? 20.796 24.919 10.135 1.00 56.89 312 PHE E O 1
ATOM 2337 N N . ALA A 1 313 ? 22.627 25.883 10.989 1.00 50.69 313 ALA E N 1
ATOM 2338 C CA . ALA A 1 313 ? 21.910 27.124 11.322 1.00 52.49 313 ALA E CA 1
ATOM 2339 C C . ALA A 1 313 ? 22.273 28.298 10.425 1.00 59.12 313 ALA E C 1
ATOM 2340 O O . ALA A 1 313 ? 21.433 28.801 9.670 1.00 63.72 313 ALA E O 1
ATOM 2342 N N . ASP A 1 314 ? 23.525 28.736 10.528 1.00 57.25 314 ASP E N 1
ATOM 2343 C CA . ASP A 1 314 ? 23.999 29.916 9.809 1.00 61.25 314 ASP E CA 1
ATOM 2344 C C . ASP A 1 314 ? 24.175 29.720 8.289 1.00 66.80 314 ASP E C 1
ATOM 2345 O O . ASP A 1 314 ? 24.831 28.770 7.825 1.00 61.44 314 ASP E O 1
ATOM 2347 N N . LEU A 1 315 ? 23.582 30.647 7.533 1.00 68.18 315 LEU E N 1
ATOM 2348 C CA . LEU A 1 315 ? 23.794 30.776 6.088 1.00 70.09 315 LEU E CA 1
ATOM 2349 C C . LEU A 1 315 ? 24.623 32.020 5.732 1.00 66.13 315 LEU E C 1
ATOM 2350 O O . LEU A 1 315 ? 25.855 32.022 5.806 1.00 55.41 315 LEU E O 1
ATOM 2352 N N . LYS B 2 139 ? 0.783 13.322 68.436 1.00 51.88 127 LYS F N 1
ATOM 2353 C CA . LYS B 2 139 ? 0.171 13.743 67.182 1.00 55.71 127 LYS F CA 1
ATOM 2354 C C . LYS B 2 139 ? 0.486 15.217 66.923 1.00 57.16 127 LYS F C 1
ATOM 2355 O O . LYS B 2 139 ? -0.291 16.111 67.281 1.00 53.79 127 LYS F O 1
ATOM 2361 N N . THR B 2 140 ? 1.643 15.459 66.312 1.00 57.02 128 THR F N 1
ATOM 2362 C CA . THR B 2 140 ? 2.123 16.815 66.086 1.00 50.82 128 THR F CA 1
ATOM 2363 C C . THR B 2 140 ? 1.806 17.293 64.659 1.00 47.20 128 THR F C 1
ATOM 2364 O O . THR B 2 140 ? 1.789 16.500 63.727 1.00 43.16 128 THR F O 1
ATOM 2368 N N . VAL B 2 141 ? 1.463 18.576 64.542 1.00 47.11 129 VAL F N 1
ATOM 2369 C CA . VAL B 2 141 ? 1.329 19.293 63.275 1.00 41.44 129 VAL F CA 1
ATOM 2370 C C . VAL B 2 141 ? 1.904 20.710 63.432 1.00 43.06 129 VAL F C 1
ATOM 2371 O O . VAL B 2 141 ? 1.530 21.437 64.367 1.00 40.64 129 VAL F O 1
ATOM 2375 N N . ASP B 2 142 ? 2.781 21.109 62.511 1.00 41.35 130 ASP F N 1
ATOM 2376 C CA . ASP B 2 142 ? 3.461 22.406 62.590 1.00 38.26 130 ASP F CA 1
ATOM 2377 C C . ASP B 2 142 ? 2.823 23.436 61.676 1.00 43.85 130 ASP F C 1
ATOM 2378 O O . ASP B 2 142 ? 2.327 23.091 60.595 1.00 47.05 130 ASP F O 1
ATOM 2383 N N . LYS B 2 143 ? 2.823 24.699 62.095 1.00 38.28 131 LYS F N 1
ATOM 2384 C CA . LYS B 2 143 ? 2.299 25.750 61.226 1.00 39.96 131 LYS F CA 1
ATOM 2385 C C . LYS B 2 143 ? 3.278 26.033 60.095 1.00 44.48 131 LYS F C 1
ATOM 2386 O O . LYS B 2 143 ? 4.493 26.062 60.314 1.00 43.31 131 LYS F O 1
ATOM 2392 N N . LEU B 2 144 ? 2.751 26.207 58.885 1.00 43.78 132 LEU F N 1
ATOM 2393 C CA . LEU B 2 144 ? 3.575 26.562 57.729 1.00 43.36 132 LEU F CA 1
ATOM 2394 C C . LEU B 2 144 ? 4.025 28.020 57.854 1.00 44.06 132 LEU F C 1
ATOM 2395 O O . LEU B 2 144 ? 3.283 28.857 58.381 1.00 46.05 132 LEU F O 1
ATOM 2400 N N . ASN B 2 145 ? 5.234 28.328 57.391 1.00 42.50 133 ASN F N 1
ATOM 2401 C CA . ASN B 2 145 ? 5.662 29.723 57.326 1.00 48.03 133 ASN F CA 1
ATOM 2402 C C . ASN B 2 145 ? 5.395 30.312 55.932 1.00 47.35 133 ASN F C 1
ATOM 2403 O O . ASN B 2 145 ? 4.885 29.617 55.053 1.00 49.31 133 ASN F O 1
ATOM 2408 N N . GLN B 2 146 ? 5.735 31.583 55.730 1.00 47.25 134 GLN F N 1
ATOM 2409 C CA . GLN B 2 146 ? 5.526 32.220 54.432 1.00 54.65 134 GLN F CA 1
ATOM 2410 C C . GLN B 2 146 ? 6.273 31.464 53.340 1.00 53.42 134 GLN F C 1
ATOM 2411 O O . GLN B 2 146 ? 5.739 31.232 52.260 1.00 51.37 134 GLN F O 1
ATOM 2417 N N . LYS B 2 147 ? 7.499 31.065 53.658 1.00 51.70 135 LYS F N 1
ATOM 2418 C CA . LYS B 2 147 ? 8.390 30.365 52.739 1.00 48.34 135 LYS F CA 1
ATOM 2419 C C . LYS B 2 147 ? 7.728 29.092 52.235 1.00 53.25 135 LYS F C 1
ATOM 2420 O O . LYS B 2 147 ? 7.769 28.765 51.041 1.00 54.29 135 LYS F O 1
ATOM 2426 N N . GLN B 2 148 ? 7.115 28.369 53.165 1.00 53.77 136 GLN F N 1
ATOM 2427 C CA . GLN B 2 148 ? 6.500 27.093 52.846 1.00 49.92 136 GLN F CA 1
ATOM 2428 C C . GLN B 2 148 ? 5.152 27.294 52.167 1.00 47.99 136 GLN F C 1
ATOM 2429 O O . GLN B 2 148 ? 4.823 26.592 51.213 1.00 46.58 136 GLN F O 1
ATOM 2435 N N . GLU B 2 149 ? 4.386 28.275 52.631 1.00 47.72 137 GLU F N 1
ATOM 2436 C CA . GLU B 2 149 ? 3.120 28.595 51.982 1.00 51.22 137 GLU F CA 1
ATOM 2437 C C . GLU B 2 149 ? 3.349 29.085 50.540 1.00 51.49 137 GLU F C 1
ATOM 2438 O O . GLU B 2 149 ? 2.508 28.893 49.660 1.00 44.89 137 GLU F O 1
ATOM 2444 N N . SER B 2 150 ? 4.490 29.732 50.321 1.00 51.04 138 SER F N 1
ATOM 2445 C CA . SER B 2 150 ? 4.889 30.197 49.002 1.00 47.63 138 SER F CA 1
ATOM 2446 C C . SER B 2 150 ? 5.235 29.021 48.095 1.00 52.00 138 SER F C 1
ATOM 2447 O O . SER B 2 150 ? 4.853 28.981 46.918 1.00 47.71 138 SER F O 1
ATOM 2450 N N . ALA B 2 151 ? 5.974 28.068 48.651 1.00 51.66 139 ALA F N 1
ATOM 2451 C CA . ALA B 2 151 ? 6.379 26.892 47.895 1.00 46.83 139 ALA F CA 1
ATOM 2452 C C . ALA B 2 151 ? 5.161 26.114 47.410 1.00 45.99 139 ALA F C 1
ATOM 2453 O O . ALA B 2 151 ? 5.142 25.601 46.297 1.00 47.07 139 ALA F O 1
ATOM 2455 N N . ILE B 2 152 ? 4.134 26.045 48.247 1.00 48.76 140 ILE F N 1
ATOM 2456 C CA . ILE B 2 152 ? 2.912 25.330 47.894 1.00 47.82 140 ILE F CA 1
ATOM 2457 C C . ILE B 2 152 ? 2.158 26.080 46.804 1.00 42.63 140 ILE F C 1
ATOM 2458 O O . ILE B 2 152 ? 1.530 25.474 45.938 1.00 45.41 140 ILE F O 1
ATOM 2463 N N . LYS B 2 153 ? 2.224 27.406 46.855 1.00 41.55 141 LYS F N 1
ATOM 2464 C CA . LYS B 2 153 ? 1.485 28.255 45.919 1.00 51.19 141 LYS F CA 1
ATOM 2465 C C . LYS B 2 153 ? 2.091 28.144 44.513 1.00 49.49 141 LYS F C 1
ATOM 2466 O O . LYS B 2 153 ? 1.388 27.923 43.515 1.00 36.43 141 LYS F O 1
ATOM 2472 N N . LYS B 2 154 ? 3.413 28.278 44.475 1.00 46.55 142 LYS F N 1
ATOM 2473 C CA . LYS B 2 154 ? 4.180 28.191 43.255 1.00 44.58 142 LYS F CA 1
ATOM 2474 C C . LYS B 2 154 ? 4.077 26.809 42.612 1.00 50.20 142 LYS F C 1
ATOM 2475 O O . LYS B 2 154 ? 3.980 26.699 41.389 1.00 54.35 142 LYS F O 1
ATOM 2481 N N . ILE B 2 155 ? 4.073 25.759 43.425 1.00 50.15 143 ILE F N 1
ATOM 2482 C CA . ILE B 2 155 ? 3.973 24.409 42.890 1.00 44.59 143 ILE F CA 1
ATOM 2483 C C . ILE B 2 155 ? 2.704 24.237 42.088 1.00 46.72 143 ILE F C 1
ATOM 2484 O O . ILE B 2 155 ? 2.757 23.794 40.947 1.00 56.67 143 ILE F O 1
ATOM 2489 N N . ASP B 2 156 ? 1.569 24.629 42.650 1.00 45.78 144 ASP F N 1
ATOM 2490 C CA . ASP B 2 156 ? 0.306 24.427 41.956 1.00 47.07 144 ASP F CA 1
ATOM 2491 C C . ASP B 2 156 ? 0.155 25.368 40.769 1.00 53.27 144 ASP F C 1
ATOM 2492 O O . ASP B 2 156 ? -0.529 25.044 39.787 1.00 55.26 144 ASP F O 1
ATOM 2497 N N . ASN B 2 157 ? 0.819 26.517 40.841 1.00 53.30 145 ASN F N 1
ATOM 2498 C CA . ASN B 2 157 ? 0.810 27.445 39.720 1.00 52.94 145 ASN F CA 1
ATOM 2499 C C . ASN B 2 157 ? 1.595 26.871 38.539 1.00 57.11 145 ASN F C 1
ATOM 2500 O O . ASN B 2 157 ? 1.043 26.740 37.441 1.00 60.51 145 ASN F O 1
ATOM 2505 N N . THR B 2 158 ? 2.859 26.500 38.759 1.00 50.55 146 THR F N 1
ATOM 2506 C CA . THR B 2 158 ? 3.673 26.026 37.649 1.00 53.46 146 THR F CA 1
ATOM 2507 C C . THR B 2 158 ? 3.099 24.720 37.107 1.00 53.44 146 THR F C 1
ATOM 2508 O O . THR B 2 158 ? 3.365 24.365 35.965 1.00 54.59 146 THR F O 1
ATOM 2512 N N . ILE B 2 159 ? 2.294 24.020 37.900 1.00 48.87 147 ILE F N 1
ATOM 2513 C CA . ILE B 2 159 ? 1.668 22.800 37.400 1.00 52.83 147 ILE F CA 1
ATOM 2514 C C . ILE B 2 159 ? 0.546 23.157 36.430 1.00 53.55 147 ILE F C 1
ATOM 2515 O O . ILE B 2 159 ? 0.365 22.496 35.404 1.00 60.70 147 ILE F O 1
ATOM 2520 N N . LYS B 2 160 ? -0.192 24.216 36.730 1.00 52.75 148 LYS F N 1
ATOM 2521 C CA . LYS B 2 160 ? -1.291 24.612 35.861 1.00 59.40 148 LYS F CA 1
ATOM 2522 C C . LYS B 2 160 ? -0.810 25.305 34.567 1.00 64.32 148 LYS F C 1
ATOM 2523 O O . LYS B 2 160 ? -1.233 24.956 33.455 1.00 62.28 148 LYS F O 1
ATOM 2529 N N . ASN B 2 161 ? 0.075 26.282 34.721 1.00 60.31 149 ASN F N 1
ATOM 2530 C CA . ASN B 2 161 ? 0.531 27.101 33.598 1.00 60.32 149 ASN F CA 1
ATOM 2531 C C . ASN B 2 161 ? 1.702 26.564 32.755 1.00 58.40 149 ASN F C 1
ATOM 2532 O O . ASN B 2 161 ? 1.712 26.750 31.539 1.00 68.55 149 ASN F O 1
ATOM 2537 N N . ALA B 2 162 ? 2.700 25.956 33.399 1.00 52.40 150 ALA F N 1
ATOM 2538 C CA . ALA B 2 162 ? 3.929 25.522 32.719 1.00 48.97 150 ALA F CA 1
ATOM 2539 C C . ALA B 2 162 ? 3.954 24.040 32.327 1.00 48.85 150 ALA F C 1
ATOM 2540 O O . ALA B 2 162 ? 4.940 23.566 31.748 1.00 46.94 150 ALA F O 1
ATOM 2542 N N . LEU B 2 163 ? 2.906 23.308 32.708 1.00 48.04 151 LEU F N 1
ATOM 2543 C CA . LEU B 2 163 ? 2.730 21.898 32.342 1.00 44.99 151 LEU F CA 1
ATOM 2544 C C . LEU B 2 163 ? 1.676 21.600 31.296 1.00 47.96 151 LEU F C 1
ATOM 2545 O O . LEU B 2 163 ? 1.225 20.462 31.200 1.00 48.46 151 LEU F O 1
ATOM 2550 N N . LYS B 2 164 ? 1.202 22.617 30.589 1.00 54.15 152 LYS F N 1
ATOM 2551 C CA . LYS B 2 164 ? 0.248 22.382 29.510 1.00 50.08 152 LYS F CA 1
ATOM 2552 C C . LYS B 2 164 ? 0.868 21.460 28.462 1.00 49.77 152 LYS F C 1
ATOM 2553 O O . LYS B 2 164 ? 2.092 21.359 28.349 1.00 45.74 152 LYS F O 1
ATOM 2559 N N . ASP B 2 165 ? 0.011 20.778 27.710 1.00 54.46 153 ASP F N 1
ATOM 2560 C CA . ASP B 2 165 ? 0.450 19.883 26.641 1.00 53.22 153 ASP F CA 1
ATOM 2561 C C . ASP B 2 165 ? 1.410 20.498 25.614 1.00 49.04 153 ASP F C 1
ATOM 2562 O O . ASP B 2 165 ? 2.366 19.847 25.196 1.00 47.94 153 ASP F O 1
ATOM 2567 N N . HIS B 2 166 ? 1.173 21.735 25.199 1.00 48.10 154 HIS F N 1
ATOM 2568 C CA . HIS B 2 166 ? 2.060 22.330 24.202 1.00 53.29 154 HIS F CA 1
ATOM 2569 C C . HIS B 2 166 ? 3.407 22.689 24.835 1.00 52.49 154 HIS F C 1
ATOM 2570 O O . HIS B 2 166 ? 4.389 22.945 24.132 1.00 52.59 154 HIS F O 1
ATOM 2577 N N . ASP B 2 167 ? 3.457 22.712 26.163 1.00 48.75 155 ASP F N 1
ATOM 2578 C CA . ASP B 2 167 ? 4.721 22.978 26.829 1.00 51.12 155 ASP F CA 1
ATOM 2579 C C . ASP B 2 167 ? 5.590 21.718 26.733 1.00 43.34 155 ASP F C 1
ATOM 2580 O O . ASP B 2 167 ? 6.806 21.791 26.566 1.00 41.19 155 ASP F O 1
ATOM 2585 N N . ILE B 2 168 ? 4.952 20.558 26.792 1.00 40.01 156 ILE F N 1
ATOM 2586 C CA . ILE B 2 168 ? 5.676 19.297 26.723 1.00 38.10 156 ILE F CA 1
ATOM 2587 C C . ILE B 2 168 ? 6.029 18.939 25.271 1.00 43.52 156 ILE F C 1
ATOM 2588 O O . ILE B 2 168 ? 7.145 18.494 24.970 1.00 39.03 156 ILE F O 1
ATOM 2593 N N . ILE B 2 169 ? 5.068 19.145 24.377 1.00 41.57 157 ILE F N 1
ATOM 2594 C CA . ILE B 2 169 ? 5.266 18.898 22.968 1.00 38.10 157 ILE F CA 1
ATOM 2595 C C . ILE B 2 169 ? 6.393 19.795 22.464 1.00 39.29 157 ILE F C 1
ATOM 2596 O O . ILE B 2 169 ? 7.299 19.334 21.757 1.00 37.23 157 ILE F O 1
ATOM 2601 N N . GLY B 2 170 ? 6.358 21.063 22.865 1.00 39.50 158 GLY F N 1
ATOM 2602 C CA . GLY B 2 170 ? 7.391 22.008 22.479 1.00 35.44 158 GLY F CA 1
ATOM 2603 C C . GLY B 2 170 ? 8.763 21.554 22.933 1.00 37.30 158 GLY F C 1
ATOM 2604 O O . GLY B 2 170 ? 9.735 21.630 22.186 1.00 41.20 158 GLY F O 1
ATOM 2605 N N . THR B 2 171 ? 8.840 21.037 24.150 1.00 38.20 159 THR F N 1
ATOM 2606 C CA . THR B 2 171 ? 10.117 20.603 24.688 1.00 37.70 159 THR F CA 1
ATOM 2607 C C . THR B 2 171 ? 10.654 19.418 23.881 1.00 35.48 159 THR F C 1
ATOM 2608 O O . THR B 2 171 ? 11.863 19.309 23.644 1.00 35.83 159 THR F O 1
ATOM 2612 N N . LEU B 2 172 ? 9.754 18.537 23.455 1.00 33.71 160 LEU F N 1
ATOM 2613 C CA . LEU B 2 172 ? 10.147 17.348 22.706 1.00 31.23 160 LEU F CA 1
ATOM 2614 C C . LEU B 2 172 ? 10.661 17.729 21.323 1.00 34.73 160 LEU F C 1
ATOM 2615 O O . LEU B 2 172 ? 11.641 17.171 20.832 1.00 32.59 160 LEU F O 1
ATOM 2620 N N . LYS B 2 173 ? 10.010 18.702 20.705 1.00 33.20 161 LYS F N 1
ATOM 2621 C CA . LYS B 2 173 ? 10.390 19.106 19.374 1.00 32.07 161 LYS F CA 1
ATOM 2622 C C . LYS B 2 173 ? 11.711 19.881 19.397 1.00 36.71 161 LYS F C 1
ATOM 2623 O O . LYS B 2 173 ? 12.513 19.778 18.463 1.00 35.61 161 LYS F O 1
ATOM 2629 N N . ASP B 2 174 ? 11.948 20.626 20.478 1.00 37.20 162 ASP F N 1
ATOM 2630 C CA . ASP B 2 174 ? 13.235 21.285 20.686 1.00 34.29 162 ASP F CA 1
ATOM 2631 C C . ASP B 2 174 ? 14.337 20.253 20.844 1.00 33.31 162 ASP F C 1
ATOM 2632 O O . ASP B 2 174 ? 15.474 20.515 20.453 1.00 35.01 162 ASP F O 1
ATOM 2637 N N . MET B 2 175 ? 14.004 19.094 21.427 1.00 35.16 163 MET F N 1
ATOM 2638 C CA . MET B 2 175 ? 14.988 18.017 21.635 1.00 36.82 163 MET F CA 1
ATOM 2639 C C . MET B 2 175 ? 15.365 17.374 20.303 1.00 38.02 163 MET F C 1
ATOM 2640 O O . MET B 2 175 ? 16.468 16.834 20.167 1.00 36.46 163 MET F O 1
ATOM 2645 N N . ASP B 2 176 ? 14.446 17.444 19.332 1.00 40.08 164 ASP F N 1
ATOM 2646 C CA . ASP B 2 176 ? 14.653 16.882 17.992 1.00 35.37 164 ASP F CA 1
ATOM 2647 C C . ASP B 2 176 ? 15.323 17.907 17.108 1.00 34.82 164 ASP F C 1
ATOM 2648 O O . ASP B 2 176 ? 15.573 17.650 15.949 1.00 36.52 164 ASP F O 1
ATOM 2653 N N . GLY B 2 177 ? 15.581 19.086 17.652 1.00 38.11 165 GLY F N 1
ATOM 2654 C CA . GLY B 2 177 ? 16.350 20.088 16.938 1.00 40.22 165 GLY F CA 1
ATOM 2655 C C . GLY B 2 177 ? 15.526 21.004 16.070 1.00 38.96 165 GLY F C 1
ATOM 2656 O O . GLY B 2 177 ? 16.077 21.710 15.236 1.00 42.12 165 GLY F O 1
ATOM 2657 N N . LYS B 2 178 ? 14.210 20.995 16.261 1.00 43.37 166 LYS F N 1
ATOM 2658 C CA . LYS B 2 178 ? 13.305 21.739 15.380 1.00 52.94 166 LYS F CA 1
ATOM 2659 C C . LYS B 2 178 ? 12.339 22.655 16.122 1.00 56.24 166 LYS F C 1
ATOM 2660 O O . LYS B 2 178 ? 11.135 22.384 16.161 1.00 52.10 166 LYS F O 1
ATOM 2666 N N . PRO B 2 179 ? 12.867 23.734 16.731 1.00 64.37 167 PRO F N 1
ATOM 2667 C CA . PRO B 2 179 ? 12.051 24.652 17.550 1.00 68.41 167 PRO F CA 1
ATOM 2668 C C . PRO B 2 179 ? 11.024 25.582 16.835 1.00 71.10 167 PRO F C 1
ATOM 2669 O O . PRO B 2 179 ? 9.958 25.748 17.439 1.00 69.73 167 PRO F O 1
ATOM 2673 N N . VAL B 2 180 ? 11.262 26.197 15.667 1.00 80.33 168 VAL F N 1
ATOM 2674 C CA . VAL B 2 180 ? 12.509 26.278 14.887 1.00 83.43 168 VAL F CA 1
ATOM 2675 C C . VAL B 2 180 ? 13.481 27.301 15.506 1.00 92.90 168 VAL F C 1
ATOM 2676 O O . VAL B 2 180 ? 13.038 28.296 16.103 1.00 92.29 168 VAL F O 1
ATOM 2678 N N . PRO B 2 181 ? 14.809 27.063 15.365 1.00 98.92 169 PRO F N 1
ATOM 2679 C CA . PRO B 2 181 ? 15.808 27.883 16.082 1.00 100.67 169 PRO F CA 1
ATOM 2680 C C . PRO B 2 181 ? 15.767 29.385 15.768 1.00 105.36 169 PRO F C 1
ATOM 2681 O O . PRO B 2 181 ? 16.221 30.191 16.591 1.00 102.30 169 PRO F O 1
ATOM 2685 N N . LYS B 2 182 ? 15.196 29.752 14.624 1.00 106.52 170 LYS F N 1
ATOM 2686 C CA . LYS B 2 182 ? 15.054 31.156 14.260 1.00 111.92 170 LYS F CA 1
ATOM 2687 C C . LYS B 2 182 ? 14.131 31.877 15.255 1.00 119.30 170 LYS F C 1
ATOM 2688 O O . LYS B 2 182 ? 13.281 31.256 15.906 1.00 115.75 170 LYS F O 1
ATOM 2690 N N . GLU B 2 183 ? 14.340 33.181 15.406 1.00 122.99 171 GLU F N 1
ATOM 2691 C CA . GLU B 2 183 ? 13.453 33.994 16.223 1.00 121.01 171 GLU F CA 1
ATOM 2692 C C . GLU B 2 183 ? 12.961 35.229 15.461 1.00 129.08 171 GLU F C 1
ATOM 2693 O O . GLU B 2 183 ? 13.739 36.128 15.130 1.00 126.34 171 GLU F O 1
ATOM 2695 N N . ASN B 2 184 ? 11.658 35.246 15.185 1.00 131.00 172 ASN F N 1
ATOM 2696 C CA . ASN B 2 184 ? 10.969 36.383 14.577 1.00 125.13 172 ASN F CA 1
ATOM 2697 C C . ASN B 2 184 ? 10.320 37.121 15.744 1.00 134.63 172 ASN F C 1
ATOM 2698 O O . ASN B 2 184 ? 9.533 38.057 15.572 1.00 128.81 172 ASN F O 1
ATOM 2700 N N . GLY B 2 185 ? 10.692 36.648 16.935 1.00 131.69 173 GLY F N 1
ATOM 2701 C CA . GLY B 2 185 ? 10.229 37.113 18.230 1.00 122.45 173 GLY F CA 1
ATOM 2702 C C . GLY B 2 185 ? 9.248 36.111 18.814 1.00 122.33 173 GLY F C 1
ATOM 2703 O O . GLY B 2 185 ? 8.421 35.547 18.095 1.00 118.19 173 GLY F O 1
ATOM 2704 N N . GLY B 2 186 ? 9.330 35.925 20.132 1.00 123.28 174 GLY F N 1
ATOM 2705 C CA . GLY B 2 186 ? 8.604 34.889 20.859 1.00 110.43 174 GLY F CA 1
ATOM 2706 C C . GLY B 2 186 ? 8.895 33.426 20.523 1.00 106.62 174 GLY F C 1
ATOM 2707 O O . GLY B 2 186 ? 7.976 32.598 20.544 1.00 94.56 174 GLY F O 1
ATOM 2708 N N . TYR B 2 187 ? 10.168 33.103 20.256 1.00 112.20 175 TYR F N 1
ATOM 2709 C CA . TYR B 2 187 ? 10.591 31.755 19.826 1.00 103.35 175 TYR F CA 1
ATOM 2710 C C . TYR B 2 187 ? 10.483 30.801 21.008 1.00 93.26 175 TYR F C 1
ATOM 2711 O O . TYR B 2 187 ? 10.368 29.578 20.855 1.00 82.79 175 TYR F O 1
ATOM 2713 N N . TRP B 2 188 ? 10.571 31.417 22.185 1.00 99.53 176 TRP F N 1
ATOM 2714 C CA . TRP B 2 188 ? 10.117 30.877 23.464 1.00 90.96 176 TRP F CA 1
ATOM 2715 C C . TRP B 2 188 ? 11.044 29.858 24.137 1.00 80.11 176 TRP F C 1
ATOM 2716 O O . TRP B 2 188 ? 10.997 29.731 25.365 1.00 84.35 176 TRP F O 1
ATOM 2727 N N . ASP B 2 189 ? 11.939 29.225 23.374 1.00 70.60 177 ASP F N 1
ATOM 2728 C CA . ASP B 2 189 ? 12.871 28.225 23.920 1.00 61.34 177 ASP F CA 1
ATOM 2729 C C . ASP B 2 189 ? 12.193 27.307 24.949 1.00 55.34 177 ASP F C 1
ATOM 2730 O O . ASP B 2 189 ? 12.494 27.376 26.142 1.00 51.42 177 ASP F O 1
ATOM 2735 N N . ALA B 2 190 ? 11.290 26.453 24.477 1.00 53.89 178 ALA F N 1
ATOM 2736 C CA . ALA B 2 190 ? 10.535 25.558 25.343 1.00 48.06 178 ALA F CA 1
ATOM 2737 C C . ALA B 2 190 ? 11.438 24.700 26.209 1.00 47.73 178 ALA F C 1
ATOM 2738 O O . ALA B 2 190 ? 11.093 24.396 27.354 1.00 49.40 178 ALA F O 1
ATOM 2740 N N . MET B 2 191 ? 12.601 24.338 25.675 1.00 46.49 179 MET F N 1
ATOM 2741 C CA . MET B 2 191 ? 13.545 23.517 26.412 1.00 43.30 179 MET F CA 1
ATOM 2742 C C . MET B 2 191 ? 13.983 24.235 27.672 1.00 43.96 179 MET F C 1
ATOM 2743 O O . MET B 2 191 ? 14.004 23.651 28.762 1.00 46.43 179 MET F O 1
ATOM 2748 N N . GLN B 2 192 ? 14.322 25.508 27.520 1.00 41.40 180 GLN F N 1
ATOM 2749 C CA . GLN B 2 192 ? 14.820 26.276 28.639 1.00 48.27 180 GLN F CA 1
ATOM 2750 C C . GLN B 2 192 ? 13.704 26.461 29.671 1.00 47.86 180 GLN F C 1
ATOM 2751 O O . GLN B 2 192 ? 13.924 26.284 30.863 1.00 42.46 180 GLN F O 1
ATOM 2757 N N . GLU B 2 193 ? 12.495 26.735 29.198 1.00 49.49 181 GLU F N 1
ATOM 2758 C CA . GLU B 2 193 ? 11.362 26.914 30.084 1.00 44.15 181 GLU F CA 1
ATOM 2759 C C . GLU B 2 193 ? 11.117 25.642 30.870 1.00 44.27 181 GLU F C 1
ATOM 2760 O O . GLU B 2 193 ? 10.846 25.681 32.080 1.00 43.16 181 GLU F O 1
ATOM 2766 N N . MET B 2 194 ? 11.225 24.510 30.184 1.00 43.79 182 MET F N 1
ATOM 2767 C CA . MET B 2 194 ? 10.934 23.244 30.830 1.00 42.15 182 MET F CA 1
ATOM 2768 C C . MET B 2 194 ? 12.005 22.897 31.844 1.00 44.36 182 MET F C 1
ATOM 2769 O O . MET B 2 194 ? 11.708 22.267 32.861 1.00 44.33 182 MET F O 1
ATOM 2774 N N . GLN B 2 195 ? 13.240 23.316 31.581 1.00 44.67 183 GLN F N 1
ATOM 2775 C CA . GLN B 2 195 ? 14.305 23.136 32.563 1.00 45.91 183 GLN F CA 1
ATOM 2776 C C . GLN B 2 195 ? 13.988 23.933 33.822 1.00 43.03 183 GLN F C 1
ATOM 2777 O O . GLN B 2 195 ? 14.046 23.405 34.932 1.00 43.32 183 GLN F O 1
ATOM 2783 N N . ASN B 2 196 ? 13.623 25.198 33.626 1.00 41.14 184 ASN F N 1
ATOM 2784 C CA . ASN B 2 196 ? 13.260 26.079 34.719 1.00 46.89 184 ASN F CA 1
ATOM 2785 C C . ASN B 2 196 ? 12.090 25.501 35.515 1.00 46.76 184 ASN F C 1
ATOM 2786 O O . ASN B 2 196 ? 12.072 25.552 36.750 1.00 40.23 184 ASN F O 1
ATOM 2791 N N . THR B 2 197 ? 11.144 24.907 34.794 1.00 44.25 185 THR F N 1
ATOM 2792 C CA . THR B 2 197 ? 9.993 24.290 35.426 1.00 43.50 185 THR F CA 1
ATOM 2793 C C . THR B 2 197 ? 10.441 23.136 36.315 1.00 42.49 185 THR F C 1
ATOM 2794 O O . THR B 2 197 ? 10.004 23.026 37.458 1.00 39.68 185 THR F O 1
ATOM 2798 N N . LEU B 2 198 ? 11.336 22.301 35.796 1.00 43.35 186 LEU F N 1
ATOM 2799 C CA . LEU B 2 198 ? 11.893 21.198 36.569 1.00 41.69 186 LEU F CA 1
ATOM 2800 C C . LEU B 2 198 ? 12.679 21.689 37.789 1.00 43.37 186 LEU F C 1
ATOM 2801 O O . LEU B 2 198 ? 12.437 21.241 38.908 1.00 42.83 186 LEU F O 1
ATOM 2806 N N . ARG B 2 199 ? 13.612 22.610 37.567 1.00 45.24 187 ARG F N 1
ATOM 2807 C CA . ARG B 2 199 ? 14.454 23.124 38.640 1.00 47.21 187 ARG F CA 1
ATOM 2808 C C . ARG B 2 199 ? 13.575 23.697 39.737 1.00 48.18 187 ARG F C 1
ATOM 2809 O O . ARG B 2 199 ? 13.833 23.477 40.923 1.00 50.31 187 ARG F O 1
ATOM 2817 N N . GLY B 2 200 ? 12.523 24.402 39.328 1.00 43.26 188 GLY F N 1
ATOM 2818 C CA . GLY B 2 200 ? 11.603 25.023 40.260 1.00 42.56 188 GLY F CA 1
ATOM 2819 C C . GLY B 2 200 ? 10.881 24.005 41.123 1.00 45.70 188 GLY F C 1
ATOM 2820 O O . GLY B 2 200 ? 10.899 24.079 42.362 1.00 44.75 188 GLY F O 1
ATOM 2821 N N . LEU B 2 201 ? 10.244 23.048 40.458 1.00 43.38 189 LEU F N 1
ATOM 2822 C CA . LEU B 2 201 ? 9.528 21.981 41.138 1.00 42.46 189 LEU F CA 1
ATOM 2823 C C . LEU B 2 201 ? 10.442 21.209 42.079 1.00 43.76 189 LEU F C 1
ATOM 2824 O O . LEU B 2 201 ? 10.021 20.741 43.128 1.00 46.60 189 LEU F O 1
ATOM 2829 N N . ARG B 2 202 ? 11.693 21.045 41.686 1.00 41.54 190 ARG F N 1
ATOM 2830 C CA . ARG B 2 202 ? 12.590 20.242 42.479 1.00 41.70 190 ARG F CA 1
ATOM 2831 C C . ARG B 2 202 ? 12.978 21.000 43.725 1.00 50.89 190 ARG F C 1
ATOM 2832 O O . ARG B 2 202 ? 13.275 20.407 44.763 1.00 52.04 190 ARG F O 1
ATOM 2840 N N . ASN B 2 203 ? 12.953 22.324 43.619 1.00 48.89 191 ASN F N 1
ATOM 2841 C CA . ASN B 2 203 ? 13.374 23.175 44.715 1.00 43.68 191 ASN F CA 1
ATOM 2842 C C . ASN B 2 203 ? 12.289 23.307 45.763 1.00 46.99 191 ASN F C 1
ATOM 2843 O O . ASN B 2 203 ? 12.566 23.224 46.960 1.00 49.23 191 ASN F O 1
ATOM 2848 N N . HIS B 2 204 ? 11.051 23.471 45.309 1.00 46.23 192 HIS F N 1
ATOM 2849 C CA . HIS B 2 204 ? 9.909 23.570 46.210 1.00 44.85 192 HIS F CA 1
ATOM 2850 C C . HIS B 2 204 ? 9.668 22.224 46.896 1.00 46.57 192 HIS F C 1
ATOM 2851 O O . HIS B 2 204 ? 9.282 22.158 48.073 1.00 44.51 192 HIS F O 1
ATOM 2858 N N . ALA B 2 205 ? 9.913 21.152 46.154 1.00 44.26 193 ALA F N 1
ATOM 2859 C CA . ALA B 2 205 ? 9.814 19.818 46.712 1.00 45.57 193 ALA F CA 1
ATOM 2860 C C . ALA B 2 205 ? 10.787 19.671 47.882 1.00 45.00 193 ALA F C 1
ATOM 2861 O O . ALA B 2 205 ? 10.438 19.101 48.920 1.00 41.70 193 ALA F O 1
ATOM 2863 N N . ASP B 2 206 ? 11.991 20.216 47.715 1.00 43.56 194 ASP F N 1
ATOM 2864 C CA . ASP B 2 206 ? 13.019 20.160 48.753 1.00 49.36 194 ASP F CA 1
ATOM 2865 C C . ASP B 2 206 ? 12.567 20.890 50.012 1.00 49.60 194 ASP F C 1
ATOM 2866 O O . ASP B 2 206 ? 12.734 20.393 51.136 1.00 47.25 194 ASP F O 1
ATOM 2871 N N . THR B 2 207 ? 11.982 22.066 49.800 1.00 45.20 195 THR F N 1
ATOM 2872 C CA . THR B 2 207 ? 11.444 22.882 50.874 1.00 42.89 195 THR F CA 1
ATOM 2873 C C . THR B 2 207 ? 10.382 22.146 51.691 1.00 41.73 195 THR F C 1
ATOM 2874 O O . THR B 2 207 ? 10.340 22.271 52.910 1.00 42.96 195 THR F O 1
ATOM 2878 N N . LEU B 2 208 ? 9.527 21.385 51.012 1.00 43.85 196 LEU F N 1
ATOM 2879 C CA . LEU B 2 208 ? 8.375 20.762 51.660 1.00 42.66 196 LEU F CA 1
ATOM 2880 C C . LEU B 2 208 ? 8.573 19.305 52.080 1.00 43.00 196 LEU F C 1
ATOM 2881 O O . LEU B 2 208 ? 7.685 18.717 52.692 1.00 46.89 196 LEU F O 1
ATOM 2886 N N . LYS B 2 209 ? 9.731 18.731 51.781 1.00 44.77 197 LYS F N 1
ATOM 2887 C CA . LYS B 2 209 ? 9.923 17.286 51.943 1.00 51.12 197 LYS F CA 1
ATOM 2888 C C . LYS B 2 209 ? 9.732 16.785 53.396 1.00 49.75 197 LYS F C 1
ATOM 2889 O O . LYS B 2 209 ? 8.992 15.828 53.650 1.00 48.24 197 LYS F O 1
ATOM 2895 N N . ASN B 2 210 ? 10.417 17.403 54.341 1.00 40.42 198 ASN F N 1
ATOM 2896 C CA . ASN B 2 210 ? 10.334 16.926 55.707 1.00 46.91 198 ASN F CA 1
ATOM 2897 C C . ASN B 2 210 ? 9.372 17.708 56.616 1.00 51.51 198 ASN F C 1
ATOM 2898 O O . ASN B 2 210 ? 9.283 17.429 57.817 1.00 52.22 198 ASN F O 1
ATOM 2903 N N . VAL B 2 211 ? 8.648 18.670 56.048 1.00 45.70 199 VAL F N 1
ATOM 2904 C CA . VAL B 2 211 ? 7.716 19.481 56.831 1.00 42.76 199 VAL F CA 1
ATOM 2905 C C . VAL B 2 211 ? 6.539 18.650 57.382 1.00 47.14 199 VAL F C 1
ATOM 2906 O O . VAL B 2 211 ? 5.855 17.960 56.629 1.00 46.16 199 VAL F O 1
ATOM 2910 N N . ASN B 2 212 ? 6.304 18.740 58.697 1.00 53.29 200 ASN F N 1
ATOM 2911 C CA . ASN B 2 212 ? 5.321 17.908 59.422 1.00 47.39 200 ASN F CA 1
ATOM 2912 C C . ASN B 2 212 ? 3.842 18.261 59.157 1.00 49.58 200 ASN F C 1
ATOM 2913 O O . ASN B 2 212 ? 2.934 17.657 59.736 1.00 54.49 200 ASN F O 1
ATOM 2918 N N . ASN B 2 213 ? 3.595 19.273 58.336 1.00 45.80 201 ASN F N 1
ATOM 2919 C CA . ASN B 2 213 ? 2.225 19.625 57.969 1.00 44.36 201 ASN F CA 1
ATOM 2920 C C . ASN B 2 213 ? 1.684 18.769 56.822 1.00 42.97 201 ASN F C 1
ATOM 2921 O O . ASN B 2 213 ? 2.348 18.604 55.804 1.00 49.48 201 ASN F O 1
ATOM 2926 N N . PRO B 2 214 ? 0.463 18.237 56.974 1.00 41.07 202 PRO F N 1
ATOM 2927 C CA . PRO B 2 214 ? -0.190 17.409 55.948 1.00 46.31 202 PRO F CA 1
ATOM 2928 C C . PRO B 2 214 ? -0.473 18.161 54.628 1.00 45.98 202 PRO F C 1
ATOM 2929 O O . PRO B 2 214 ? -0.489 17.552 53.546 1.00 35.86 202 PRO F O 1
ATOM 2933 N N . GLU B 2 215 ? -0.738 19.461 54.733 1.00 45.84 203 GLU F N 1
ATOM 2934 C CA . GLU B 2 215 ? -0.961 20.288 53.558 1.00 41.96 203 GLU F CA 1
ATOM 2935 C C . GLU B 2 215 ? 0.358 20.430 52.793 1.00 44.07 203 GLU F C 1
ATOM 2936 O O . GLU B 2 215 ? 0.371 20.499 51.565 1.00 47.76 203 GLU F O 1
ATOM 2942 N N . ALA B 2 216 ? 1.472 20.440 53.517 1.00 41.33 204 ALA F N 1
ATOM 2943 C CA . ALA B 2 216 ? 2.780 20.501 52.877 1.00 39.23 204 ALA F CA 1
ATOM 2944 C C . ALA B 2 216 ? 3.086 19.180 52.191 1.00 41.90 204 ALA F C 1
ATOM 2945 O O . ALA B 2 216 ? 3.724 19.150 51.142 1.00 44.43 204 ALA F O 1
ATOM 2947 N N . GLN B 2 217 ? 2.665 18.081 52.805 1.00 42.63 205 GLN F N 1
ATOM 2948 C CA . GLN B 2 217 ? 2.970 16.773 52.256 1.00 41.22 205 GLN F CA 1
ATOM 2949 C C . GLN B 2 217 ? 2.113 16.475 51.042 1.00 39.52 205 GLN F C 1
ATOM 2950 O O . GLN B 2 217 ? 2.538 15.733 50.161 1.00 38.78 205 GLN F O 1
ATOM 2956 N N . ALA B 2 218 ? 0.915 17.053 50.987 1.00 38.70 206 ALA F N 1
ATOM 2957 C CA . ALA B 2 218 ? 0.056 16.875 49.816 1.00 41.34 206 ALA F CA 1
ATOM 2958 C C . ALA B 2 218 ? 0.630 17.650 48.629 1.00 42.90 206 ALA F C 1
ATOM 2959 O O . ALA B 2 218 ? 0.555 17.196 47.481 1.00 38.39 206 ALA F O 1
ATOM 2961 N N . ALA B 2 219 ? 1.220 18.805 48.928 1.00 37.43 207 ALA F N 1
ATOM 2962 C CA . ALA B 2 219 ? 1.844 19.632 47.917 1.00 38.90 207 ALA F CA 1
ATOM 2963 C C . ALA B 2 219 ? 3.115 18.973 47.428 1.00 41.25 207 ALA F C 1
ATOM 2964 O O . ALA B 2 219 ? 3.395 18.977 46.230 1.00 42.18 207 ALA F O 1
ATOM 2966 N N . TYR B 2 220 ? 3.865 18.380 48.351 1.00 39.44 208 TYR F N 1
ATOM 2967 C CA . TYR B 2 220 ? 5.081 17.662 47.992 1.00 38.85 208 TYR F CA 1
ATOM 2968 C C . TYR B 2 220 ? 4.743 16.509 47.049 1.00 43.87 208 TYR F C 1
ATOM 2969 O O . TYR B 2 220 ? 5.518 16.173 46.143 1.00 43.06 208 TYR F O 1
ATOM 2978 N N . GLY B 2 221 ? 3.568 15.921 47.248 1.00 44.77 209 GLY F N 1
ATOM 2979 C CA . GLY B 2 221 ? 3.147 14.813 46.417 1.00 40.72 209 GLY F CA 1
ATOM 2980 C C . GLY B 2 221 ? 2.813 15.321 45.028 1.00 43.52 209 GLY F C 1
ATOM 2981 O O . GLY B 2 221 ? 3.160 14.685 44.025 1.00 42.29 209 GLY F O 1
ATOM 2982 N N . ARG B 2 222 ? 2.154 16.477 44.964 1.00 38.06 210 ARG F N 1
ATOM 2983 C CA . ARG B 2 222 ? 1.746 17.028 43.683 1.00 38.92 210 ARG F CA 1
ATOM 2984 C C . ARG B 2 222 ? 2.972 17.429 42.851 1.00 40.35 210 ARG F C 1
ATOM 2985 O O . ARG B 2 222 ? 3.021 17.174 41.646 1.00 37.82 210 ARG F O 1
ATOM 2993 N N . ALA B 2 223 ? 3.979 17.988 43.515 1.00 40.88 211 ALA F N 1
ATOM 2994 C CA . ALA B 2 223 ? 5.239 18.322 42.868 1.00 40.64 211 ALA F CA 1
ATOM 2995 C C . ALA B 2 223 ? 5.958 17.067 42.358 1.00 43.66 211 ALA F C 1
ATOM 2996 O O . ALA B 2 223 ? 6.305 16.972 41.174 1.00 42.58 211 ALA F O 1
ATOM 2998 N N . THR B 2 224 ? 6.185 16.117 43.257 1.00 39.96 212 THR F N 1
ATOM 2999 C CA . THR B 2 224 ? 6.782 14.850 42.888 1.00 37.84 212 THR F CA 1
ATOM 3000 C C . THR B 2 224 ? 6.047 14.232 41.677 1.00 45.61 212 THR F C 1
ATOM 3001 O O . THR B 2 224 ? 6.682 13.760 40.719 1.00 42.86 212 THR F O 1
ATOM 3005 N N . ASP B 2 225 ? 4.715 14.280 41.697 1.00 45.42 213 ASP F N 1
ATOM 3006 C CA . ASP B 2 225 ? 3.908 13.758 40.591 1.00 43.65 213 ASP F CA 1
ATOM 3007 C C . ASP B 2 225 ? 4.196 14.482 39.277 1.00 44.26 213 ASP F C 1
ATOM 3008 O O . ASP B 2 225 ? 4.371 13.848 38.228 1.00 44.91 213 ASP F O 1
ATOM 3013 N N . ALA B 2 226 ? 4.249 15.807 39.349 1.00 41.61 214 ALA F N 1
ATOM 3014 C CA . ALA B 2 226 ? 4.481 16.634 38.175 1.00 41.23 214 ALA F CA 1
ATOM 3015 C C . ALA B 2 226 ? 5.848 16.343 37.573 1.00 40.43 214 ALA F C 1
ATOM 3016 O O . ALA B 2 226 ? 5.990 16.242 36.348 1.00 37.38 214 ALA F O 1
ATOM 3018 N N . ILE B 2 227 ? 6.843 16.195 38.445 1.00 35.90 215 ILE F N 1
ATOM 3019 C CA . ILE B 2 227 ? 8.187 15.880 38.000 1.00 37.41 215 ILE F CA 1
ATOM 3020 C C . ILE B 2 227 ? 8.192 14.530 37.272 1.00 42.41 215 ILE F C 1
ATOM 3021 O O . ILE B 2 227 ? 8.856 14.367 36.240 1.00 40.71 215 ILE F O 1
ATOM 3026 N N . ASN B 2 228 ? 7.407 13.584 37.773 1.00 40.85 216 ASN F N 1
ATOM 3027 C CA . ASN B 2 228 ? 7.363 12.258 37.177 1.00 39.27 216 ASN F CA 1
ATOM 3028 C C . ASN B 2 228 ? 6.595 12.267 35.864 1.00 42.72 216 ASN F C 1
ATOM 3029 O O . ASN B 2 228 ? 6.836 11.437 34.992 1.00 43.85 216 ASN F O 1
ATOM 3034 N N . LYS B 2 229 ? 5.677 13.217 35.722 1.00 41.45 217 LYS F N 1
ATOM 3035 C CA . LYS B 2 229 ? 4.920 13.369 34.486 1.00 38.25 217 LYS F CA 1
ATOM 3036 C C . LYS B 2 229 ? 5.883 13.783 33.386 1.00 41.51 217 LYS F C 1
ATOM 3037 O O . LYS B 2 229 ? 5.919 13.189 32.308 1.00 38.10 217 LYS F O 1
ATOM 3043 N N . ILE B 2 230 ? 6.698 14.783 33.706 1.00 41.47 218 ILE F N 1
ATOM 3044 C CA . ILE B 2 230 ? 7.695 15.312 32.792 1.00 37.15 218 ILE F CA 1
ATOM 3045 C C . ILE B 2 230 ? 8.796 14.302 32.461 1.00 40.36 218 ILE F C 1
ATOM 3046 O O . ILE B 2 230 ? 9.180 14.159 31.299 1.00 41.24 218 ILE F O 1
ATOM 3051 N N . GLU B 2 231 ? 9.292 13.593 33.473 1.00 40.11 219 GLU F N 1
ATOM 3052 C CA . GLU B 2 231 ? 10.427 12.698 33.276 1.00 37.91 219 GLU F CA 1
ATOM 3053 C C . GLU B 2 231 ? 10.010 11.490 32.461 1.00 39.93 219 GLU F C 1
ATOM 3054 O O . GLU B 2 231 ? 10.810 10.936 31.713 1.00 41.25 219 GLU F O 1
ATOM 3060 N N . SER B 2 232 ? 8.741 11.114 32.558 1.00 42.16 220 SER F N 1
ATOM 3061 C CA . SER B 2 232 ? 8.263 9.949 31.821 1.00 42.39 220 SER F CA 1
ATOM 3062 C C . SER B 2 232 ? 8.084 10.291 30.354 1.00 42.40 220 SER F C 1
ATOM 3063 O O . SER B 2 232 ? 8.161 9.425 29.466 1.00 39.95 220 SER F O 1
ATOM 3066 N N . ALA B 2 233 ? 7.868 11.573 30.106 1.00 39.07 221 ALA F N 1
ATOM 3067 C CA . ALA B 2 233 ? 7.650 12.035 28.760 1.00 36.00 221 ALA F CA 1
ATOM 3068 C C . ALA B 2 233 ? 8.967 12.061 28.021 1.00 40.12 221 ALA F C 1
ATOM 3069 O O . ALA B 2 233 ? 9.017 11.739 26.831 1.00 41.34 221 ALA F O 1
ATOM 3071 N N . LEU B 2 234 ? 10.031 12.500 28.686 1.00 36.52 222 LEU F N 1
ATOM 3072 C CA . LEU B 2 234 ? 11.288 12.587 27.957 1.00 38.26 222 LEU F CA 1
ATOM 3073 C C . LEU B 2 234 ? 12.311 11.468 28.185 1.00 38.04 222 LEU F C 1
ATOM 3074 O O . LEU B 2 234 ? 13.345 11.441 27.508 1.00 35.17 222 LEU F O 1
ATOM 3079 N N . LYS B 2 235 ? 12.023 10.522 29.078 1.00 42.34 223 LYS F N 1
ATOM 3080 C CA . LYS B 2 235 ? 12.971 9.431 29.309 1.00 36.71 223 LYS F CA 1
ATOM 3081 C C . LYS B 2 235 ? 13.013 8.543 28.074 1.00 35.17 223 LYS F C 1
ATOM 3082 O O . LYS B 2 235 ? 11.965 8.127 27.564 1.00 31.33 223 LYS F O 1
ATOM 3088 N N . GLY B 2 236 ? 14.219 8.309 27.562 1.00 34.18 224 GLY F N 1
ATOM 3089 C CA . GLY B 2 236 ? 14.412 7.418 26.426 1.00 35.25 224 GLY F CA 1
ATOM 3090 C C . GLY B 2 236 ? 14.028 8.014 25.079 1.00 37.16 224 GLY F C 1
ATOM 3091 O O . GLY B 2 236 ? 13.921 7.299 24.088 1.00 36.71 224 GLY F O 1
ATOM 3092 N N . TYR B 2 237 ? 13.805 9.323 25.035 1.00 34.79 225 TYR F N 1
ATOM 3093 C CA . TYR B 2 237 ? 13.380 9.954 23.801 1.00 31.97 225 TYR F CA 1
ATOM 3094 C C . TYR B 2 237 ? 14.536 10.106 22.807 1.00 35.34 225 TYR F C 1
ATOM 3095 O O . TYR B 2 237 ? 15.654 10.481 23.187 1.00 38.09 225 TYR F O 1
ATOM 3104 N N . GLY B 2 238 ? 14.267 9.791 21.540 1.00 30.11 226 GLY F N 1
ATOM 3105 C CA . GLY B 2 238 ? 15.223 10.024 20.469 1.00 30.30 226 GLY F CA 1
ATOM 3106 C C . GLY B 2 238 ? 16.201 8.886 20.261 1.00 31.82 226 GLY F C 1
ATOM 3107 O O . GLY B 2 238 ? 17.166 9.006 19.495 1.00 27.86 226 GLY F O 1
ATOM 3108 N N . ILE B 2 239 ? 15.928 7.765 20.924 1.00 34.26 227 ILE F N 1
ATOM 3109 C CA . ILE B 2 239 ? 16.833 6.624 20.890 1.00 36.52 227 ILE F CA 1
ATOM 3110 C C . ILE B 2 239 ? 16.150 5.408 20.267 1.00 30.60 227 ILE F C 1
ATOM 3111 O O . ILE B 2 239 ? 16.663 4.840 19.302 1.00 32.97 227 ILE F O 1
ATOM 3117 N N . GLY C 1 2 ? 46.035 -3.745 11.518 1.00 62.44 2 GLY A N 1
ATOM 3118 C CA . GLY C 1 2 ? 44.741 -3.217 11.113 1.00 56.70 2 GLY A CA 1
ATOM 3119 C C . GLY C 1 2 ? 44.853 -1.970 10.252 1.00 56.84 2 GLY A C 1
ATOM 3120 O O . GLY C 1 2 ? 45.826 -1.811 9.500 1.00 60.13 2 GLY A O 1
ATOM 3121 N N . LYS C 1 3 ? 43.854 -1.093 10.319 1.00 50.32 3 LYS A N 1
ATOM 3122 C CA . LYS C 1 3 ? 43.898 0.101 9.481 1.00 49.58 3 LYS A CA 1
ATOM 3123 C C . LYS C 1 3 ? 43.429 1.379 10.182 1.00 49.06 3 LYS A C 1
ATOM 3124 O O . LYS C 1 3 ? 42.301 1.457 10.678 1.00 51.83 3 LYS A O 1
ATOM 3130 N N . ILE C 1 4 ? 44.308 2.378 10.191 1.00 42.44 4 ILE A N 1
ATOM 3131 C CA . ILE C 1 4 ? 43.963 3.748 10.536 1.00 39.18 4 ILE A CA 1
ATOM 3132 C C . ILE C 1 4 ? 44.067 4.612 9.287 1.00 42.86 4 ILE A C 1
ATOM 3133 O O . ILE C 1 4 ? 45.156 4.778 8.737 1.00 47.23 4 ILE A O 1
ATOM 3138 N N . PHE C 1 5 ? 42.946 5.161 8.829 1.00 39.06 5 PHE A N 1
ATOM 3139 C CA . PHE C 1 5 ? 42.969 6.027 7.650 1.00 39.85 5 PHE A CA 1
ATOM 3140 C C . PHE C 1 5 ? 43.447 7.425 8.014 1.00 39.81 5 PHE A C 1
ATOM 3141 O O . PHE C 1 5 ? 43.000 7.997 9.010 1.00 42.17 5 PHE A O 1
ATOM 3149 N N . GLU C 1 6 ? 44.350 7.983 7.213 1.00 35.63 6 GLU A N 1
ATOM 3150 C CA . GLU C 1 6 ? 44.932 9.267 7.579 1.00 36.91 6 GLU A CA 1
ATOM 3151 C C . GLU C 1 6 ? 43.929 10.420 7.410 1.00 42.04 6 GLU A C 1
ATOM 3152 O O . GLU C 1 6 ? 44.049 11.461 8.072 1.00 44.21 6 GLU A O 1
ATOM 3158 N N . ASP C 1 7 ? 42.971 10.247 6.500 1.00 44.16 7 ASP A N 1
ATOM 3159 C CA . ASP C 1 7 ? 41.832 11.164 6.365 1.00 40.12 7 ASP A CA 1
ATOM 3160 C C . ASP C 1 7 ? 40.680 10.425 5.690 1.00 39.15 7 ASP A C 1
ATOM 3161 O O . ASP C 1 7 ? 40.877 9.343 5.132 1.00 39.49 7 ASP A O 1
ATOM 3166 N N . ASN C 1 8 ? 39.479 10.991 5.753 1.00 37.58 8 ASN A N 1
ATOM 3167 C CA . ASN C 1 8 ? 38.294 10.266 5.302 1.00 36.85 8 ASN A CA 1
ATOM 3168 C C . ASN C 1 8 ? 38.268 9.928 3.780 1.00 36.37 8 ASN A C 1
ATOM 3169 O O . ASN C 1 8 ? 37.566 8.995 3.371 1.00 31.15 8 ASN A O 1
ATOM 3174 N N . SER C 1 9 ? 39.030 10.646 2.950 1.00 35.57 9 SER A N 1
ATOM 3175 C CA . SER C 1 9 ? 39.034 10.343 1.507 1.00 39.04 9 SER A CA 1
ATOM 3176 C C . SER C 1 9 ? 39.620 8.960 1.228 1.00 39.00 9 SER A C 1
ATOM 3177 O O . SER C 1 9 ? 39.343 8.354 0.192 1.00 42.82 9 SER A O 1
ATOM 3180 N N . LEU C 1 10 ? 40.414 8.458 2.164 1.00 36.79 10 LEU A N 1
ATOM 3181 C CA . LEU C 1 10 ? 41.060 7.165 2.011 1.00 36.49 10 LEU A CA 1
ATOM 3182 C C . LEU C 1 10 ? 40.140 6.008 2.409 1.00 35.11 10 LEU A C 1
ATOM 3183 O O . LEU C 1 10 ? 40.527 4.835 2.306 1.00 35.77 10 LEU A O 1
ATOM 3188 N N . THR C 1 11 ? 38.926 6.328 2.859 1.00 34.06 11 THR A N 1
ATOM 3189 C CA . THR C 1 11 ? 37.994 5.285 3.310 1.00 36.11 11 THR A CA 1
ATOM 3190 C C . THR C 1 11 ? 37.053 4.809 2.206 1.00 37.09 11 THR A C 1
ATOM 3191 O O . THR C 1 11 ? 36.146 4.008 2.467 1.00 34.74 11 THR A O 1
ATOM 3195 N N . ILE C 1 12 ? 37.253 5.312 0.987 1.00 36.55 12 ILE A N 1
ATOM 3196 C CA . ILE C 1 12 ? 36.348 4.993 -0.115 1.00 35.63 12 ILE A CA 1
ATOM 3197 C C . ILE C 1 12 ? 36.409 3.519 -0.458 1.00 38.12 12 ILE A C 1
ATOM 3198 O O . ILE C 1 12 ? 37.413 2.857 -0.194 1.00 39.18 12 ILE A O 1
ATOM 3203 N N . GLY C 1 13 ? 35.307 3.000 -0.995 1.00 34.71 13 GLY A N 1
ATOM 3204 C CA . GLY C 1 13 ? 35.297 1.672 -1.573 1.00 34.96 13 GLY A CA 1
ATOM 3205 C C . GLY C 1 13 ? 34.921 0.545 -0.636 1.00 38.74 13 GLY A C 1
ATOM 3206 O O . GLY C 1 13 ? 34.431 0.764 0.486 1.00 40.65 13 GLY A O 1
ATOM 3207 N N . HIS C 1 14 ? 35.162 -0.672 -1.119 1.00 37.40 14 HIS A N 1
ATOM 3208 C CA . HIS C 1 14 ? 34.870 -1.905 -0.390 1.00 42.56 14 HIS A CA 1
ATOM 3209 C C . HIS C 1 14 ? 33.406 -1.905 0.041 1.00 39.39 14 HIS A C 1
ATOM 3210 O O . HIS C 1 14 ? 33.032 -2.432 1.096 1.00 35.69 14 HIS A O 1
ATOM 3217 N N . THR C 1 15 ? 32.593 -1.317 -0.831 1.00 35.87 15 THR A N 1
ATOM 3218 C CA . THR C 1 15 ? 31.148 -1.374 -0.763 1.00 32.64 15 THR A CA 1
ATOM 3219 C C . THR C 1 15 ? 30.683 -2.816 -0.924 1.00 35.58 15 THR A C 1
ATOM 3220 O O . THR C 1 15 ? 31.294 -3.602 -1.665 1.00 41.31 15 THR A O 1
ATOM 3224 N N . PRO C 1 16 ? 29.607 -3.178 -0.221 1.00 32.22 16 PRO A N 1
ATOM 3225 C CA . PRO C 1 16 ? 29.111 -4.558 -0.217 1.00 35.84 16 PRO A CA 1
ATOM 3226 C C . PRO C 1 16 ? 28.325 -4.934 -1.464 1.00 43.66 16 PRO A C 1
ATOM 3227 O O . PRO C 1 16 ? 27.682 -4.098 -2.121 1.00 39.97 16 PRO A O 1
ATOM 3231 N N . LEU C 1 17 ? 28.362 -6.225 -1.764 1.00 42.78 17 LEU A N 1
ATOM 3232 C CA . LEU C 1 17 ? 27.612 -6.779 -2.870 1.00 35.78 17 LEU A CA 1
ATOM 3233 C C . LEU C 1 17 ? 26.539 -7.627 -2.259 1.00 38.71 17 LEU A C 1
ATOM 3234 O O . LEU C 1 17 ? 26.843 -8.551 -1.499 1.00 40.35 17 LEU A O 1
ATOM 3239 N N . VAL C 1 18 ? 25.286 -7.286 -2.532 1.00 37.04 18 VAL A N 1
ATOM 3240 C CA . VAL C 1 18 ? 24.181 -7.938 -1.839 1.00 38.00 18 VAL A CA 1
ATOM 3241 C C . VAL C 1 18 ? 23.244 -8.613 -2.836 1.00 40.34 18 VAL A C 1
ATOM 3242 O O . VAL C 1 18 ? 22.856 -8.008 -3.847 1.00 36.91 18 VAL A O 1
ATOM 3246 N N . ARG C 1 19 ? 22.892 -9.867 -2.541 1.00 39.43 19 ARG A N 1
ATOM 3247 C CA . ARG C 1 19 ? 21.908 -10.594 -3.324 1.00 38.37 19 ARG A CA 1
ATOM 3248 C C . ARG C 1 19 ? 20.530 -10.003 -3.093 1.00 41.28 19 ARG A C 1
ATOM 3249 O O . ARG C 1 19 ? 20.115 -9.830 -1.935 1.00 44.24 19 ARG A O 1
ATOM 3257 N N . LEU C 1 20 ? 19.818 -9.700 -4.180 1.00 36.54 20 LEU A N 1
ATOM 3258 C CA . LEU C 1 20 ? 18.434 -9.276 -4.043 1.00 37.65 20 LEU A CA 1
ATOM 3259 C C . LEU C 1 20 ? 17.583 -10.526 -4.025 1.00 40.73 20 LEU A C 1
ATOM 3260 O O . LEU C 1 20 ? 17.549 -11.279 -5.002 1.00 46.92 20 LEU A O 1
ATOM 3265 N N . ASN C 1 21 ? 16.935 -10.767 -2.892 1.00 38.16 21 ASN A N 1
ATOM 3266 C CA . ASN C 1 21 ? 16.135 -11.972 -2.700 1.00 41.93 21 ASN A CA 1
ATOM 3267 C C . ASN C 1 21 ? 14.685 -11.908 -3.204 1.00 45.55 21 ASN A C 1
ATOM 3268 O O . ASN C 1 21 ? 14.207 -12.862 -3.815 1.00 53.90 21 ASN A O 1
ATOM 3273 N N . ARG C 1 22 ? 13.983 -10.805 -2.954 1.00 45.05 22 ARG A N 1
ATOM 3274 C CA . ARG C 1 22 ? 12.589 -10.685 -3.400 1.00 42.59 22 ARG A CA 1
ATOM 3275 C C . ARG C 1 22 ? 12.439 -9.952 -4.741 1.00 42.35 22 ARG A C 1
ATOM 3276 O O . ARG C 1 22 ? 11.329 -9.844 -5.266 1.00 46.06 22 ARG A O 1
ATOM 3284 N N . ILE C 1 23 ? 13.545 -9.449 -5.290 1.00 43.20 23 ILE A N 1
ATOM 3285 C CA . ILE C 1 23 ? 13.538 -8.780 -6.600 1.00 39.89 23 ILE A CA 1
ATOM 3286 C C . ILE C 1 23 ? 14.354 -9.578 -7.593 1.00 43.22 23 ILE A C 1
ATOM 3287 O O . ILE C 1 23 ? 15.550 -9.803 -7.385 1.00 40.32 23 ILE A O 1
ATOM 3292 N N . GLY C 1 24 ? 13.708 -10.019 -8.668 1.00 46.76 24 GLY A N 1
ATOM 3293 C CA . GLY C 1 24 ? 14.349 -10.919 -9.607 1.00 42.28 24 GLY A CA 1
ATOM 3294 C C . GLY C 1 24 ? 14.407 -12.339 -9.059 1.00 42.92 24 GLY A C 1
ATOM 3295 O O . GLY C 1 24 ? 13.749 -12.680 -8.076 1.00 46.33 24 GLY A O 1
ATOM 3296 N N . ASN C 1 25 ? 15.230 -13.163 -9.684 1.00 44.48 25 ASN A N 1
ATOM 3297 C CA . ASN C 1 25 ? 15.267 -14.577 -9.376 1.00 44.34 25 ASN A CA 1
ATOM 3298 C C . ASN C 1 25 ? 16.367 -14.939 -8.396 1.00 48.09 25 ASN A C 1
ATOM 3299 O O . ASN C 1 25 ? 16.558 -16.111 -8.080 1.00 56.90 25 ASN A O 1
ATOM 3304 N N . GLY C 1 26 ? 17.111 -13.939 -7.937 1.00 47.04 26 GLY A N 1
ATOM 3305 C CA . GLY C 1 26 ? 18.164 -14.181 -6.967 1.00 46.53 26 GLY A CA 1
ATOM 3306 C C . GLY C 1 26 ? 19.555 -14.171 -7.582 1.00 47.57 26 GLY A C 1
ATOM 3307 O O . GLY C 1 26 ? 20.546 -14.504 -6.927 1.00 43.28 26 GLY A O 1
ATOM 3308 N N . ARG C 1 27 ? 19.638 -13.860 -8.867 1.00 47.81 27 ARG A N 1
ATOM 3309 C CA . ARG C 1 27 ? 20.949 -13.719 -9.480 1.00 49.16 27 ARG A CA 1
ATOM 3310 C C . ARG C 1 27 ? 21.368 -12.260 -9.627 1.00 46.42 27 ARG A C 1
ATOM 3311 O O . ARG C 1 27 ? 22.463 -11.976 -10.127 1.00 46.30 27 ARG A O 1
ATOM 3319 N N . ILE C 1 28 ? 20.501 -11.341 -9.195 1.00 42.49 28 ILE A N 1
ATOM 3320 C CA . ILE C 1 28 ? 20.851 -9.922 -9.225 1.00 39.62 28 ILE A CA 1
ATOM 3321 C C . ILE C 1 28 ? 21.640 -9.560 -7.978 1.00 41.13 28 ILE A C 1
ATOM 3322 O O . ILE C 1 28 ? 21.162 -9.689 -6.844 1.00 42.10 28 ILE A O 1
ATOM 3327 N N . LEU C 1 29 ? 22.866 -9.118 -8.193 1.00 41.58 29 LEU A N 1
ATOM 3328 C CA . LEU C 1 29 ? 23.728 -8.746 -7.089 1.00 37.80 29 LEU A CA 1
ATOM 3329 C C . LEU C 1 29 ? 23.887 -7.246 -7.143 1.00 39.05 29 LEU A C 1
ATOM 3330 O O . LEU C 1 29 ? 24.310 -6.678 -8.161 1.00 38.77 29 LEU A O 1
ATOM 3335 N N . ALA C 1 30 ? 23.475 -6.604 -6.060 1.00 34.83 30 ALA A N 1
ATOM 3336 C CA . ALA C 1 30 ? 23.451 -5.160 -6.006 1.00 34.47 30 ALA A CA 1
ATOM 3337 C C . ALA C 1 30 ? 24.636 -4.644 -5.196 1.00 34.32 30 ALA A C 1
ATOM 3338 O O . ALA C 1 30 ? 24.821 -4.998 -4.032 1.00 35.47 30 ALA A O 1
ATOM 3340 N N . LYS C 1 31 ? 25.460 -3.836 -5.846 1.00 31.25 31 LYS A N 1
ATOM 3341 C CA . LYS C 1 31 ? 26.587 -3.213 -5.195 1.00 30.32 31 LYS A CA 1
ATOM 3342 C C . LYS C 1 31 ? 26.117 -1.882 -4.639 1.00 34.57 31 LYS A C 1
ATOM 3343 O O . LYS C 1 31 ? 25.738 -0.978 -5.389 1.00 35.85 31 LYS A O 1
ATOM 3349 N N . VAL C 1 32 ? 26.175 -1.760 -3.318 1.00 37.56 32 VAL A N 1
ATOM 3350 C CA . VAL C 1 32 ? 25.587 -0.631 -2.631 1.00 30.78 32 VAL A CA 1
ATOM 3351 C C . VAL C 1 32 ? 26.643 0.439 -2.493 1.00 30.55 32 VAL A C 1
ATOM 3352 O O . VAL C 1 32 ? 27.523 0.330 -1.654 1.00 34.87 32 VAL A O 1
ATOM 3356 N N . GLU C 1 33 ? 26.536 1.498 -3.282 1.00 29.28 33 GLU A N 1
ATOM 3357 C CA . GLU C 1 33 ? 27.621 2.461 -3.375 1.00 28.88 33 GLU A CA 1
ATOM 3358 C C . GLU C 1 33 ? 27.367 3.631 -2.484 1.00 28.99 33 GLU A C 1
ATOM 3359 O O . GLU C 1 33 ? 28.136 4.591 -2.488 1.00 31.55 33 GLU A O 1
ATOM 3365 N N . SER C 1 34 ? 26.256 3.583 -1.762 1.00 28.33 34 SER A N 1
ATOM 3366 C CA . SER C 1 34 ? 25.999 4.593 -0.740 1.00 32.01 34 SER A CA 1
ATOM 3367 C C . SER C 1 34 ? 26.815 4.269 0.539 1.00 32.48 34 SER A C 1
ATOM 3368 O O . SER C 1 34 ? 26.942 5.119 1.439 1.00 27.28 34 SER A O 1
ATOM 3371 N N . ARG C 1 35 ? 27.455 3.093 0.578 1.00 30.33 35 ARG A N 1
ATOM 3372 C CA . ARG C 1 35 ? 28.335 2.832 1.693 1.00 25.66 35 ARG A CA 1
ATOM 3373 C C . ARG C 1 35 ? 29.685 3.398 1.278 1.00 31.78 35 ARG A C 1
ATOM 3374 O O . ARG C 1 35 ? 30.582 2.691 0.828 1.00 34.12 35 ARG A O 1
ATOM 3382 N N . ASN C 1 36 ? 29.838 4.682 1.573 1.00 32.20 36 ASN A N 1
ATOM 3383 C CA . ASN C 1 36 ? 30.977 5.475 1.162 1.00 30.76 36 ASN A CA 1
ATOM 3384 C C . ASN C 1 36 ? 31.056 6.681 2.088 1.00 32.28 36 ASN A C 1
ATOM 3385 O O . ASN C 1 36 ? 30.050 7.047 2.702 1.00 31.70 36 ASN A O 1
ATOM 3390 N N . PRO C 1 37 ? 32.229 7.325 2.179 1.00 33.39 37 PRO A N 1
ATOM 3391 C CA . PRO C 1 37 ? 32.363 8.476 3.094 1.00 32.73 37 PRO A CA 1
ATOM 3392 C C . PRO C 1 37 ? 31.302 9.600 2.945 1.00 27.42 37 PRO A C 1
ATOM 3393 O O . PRO C 1 37 ? 30.799 10.021 3.972 1.00 30.12 37 PRO A O 1
ATOM 3397 N N . SER C 1 38 ? 30.996 10.094 1.749 1.00 28.44 38 SER A N 1
ATOM 3398 C CA . SER C 1 38 ? 29.872 11.027 1.546 1.00 26.85 38 SER A CA 1
ATOM 3399 C C . SER C 1 38 ? 28.624 10.298 1.007 1.00 28.00 38 SER A C 1
ATOM 3400 O O . SER C 1 38 ? 27.686 10.926 0.503 1.00 30.31 38 SER A O 1
ATOM 3403 N N . PHE C 1 39 ? 28.672 8.970 1.015 1.00 30.58 39 PHE A N 1
ATOM 3404 C CA . PHE C 1 39 ? 27.495 8.117 0.760 1.00 33.77 39 PHE A CA 1
ATOM 3405 C C . PHE C 1 39 ? 26.939 8.082 -0.668 1.00 31.92 39 PHE A C 1
ATOM 3406 O O . PHE C 1 39 ? 25.732 7.945 -0.878 1.00 30.21 39 PHE A O 1
ATOM 3414 N N . SER C 1 40 ? 27.829 8.137 -1.649 1.00 35.09 40 SER A N 1
ATOM 3415 C CA . SER C 1 40 ? 27.432 7.939 -3.039 1.00 33.72 40 SER A CA 1
ATOM 3416 C C . SER C 1 40 ? 28.599 7.364 -3.810 1.00 31.62 40 SER A C 1
ATOM 3417 O O . SER C 1 40 ? 29.753 7.493 -3.401 1.00 32.37 40 SER A O 1
ATOM 3420 N N . VAL C 1 41 ? 28.302 6.789 -4.962 1.00 34.74 41 VAL A N 1
ATOM 3421 C CA . VAL C 1 41 ? 29.337 6.247 -5.840 1.00 34.96 41 VAL A CA 1
ATOM 3422 C C . VAL C 1 41 ? 30.349 7.334 -6.246 1.00 33.09 41 VAL A C 1
ATOM 3423 O O . VAL C 1 41 ? 31.506 7.042 -6.552 1.00 33.20 41 VAL A O 1
ATOM 3451 N N . CYS C 1 43 ? 31.789 9.410 -4.372 1.00 35.53 43 CYS A N 1
ATOM 3452 C CA . CYS C 1 43 ? 32.856 9.495 -3.375 1.00 36.28 43 CYS A CA 1
ATOM 3453 C C . CYS C 1 43 ? 34.179 9.036 -3.953 1.00 34.24 43 CYS A C 1
ATOM 3454 O O . CYS C 1 43 ? 35.230 9.607 -3.663 1.00 34.19 43 CYS A O 1
ATOM 3457 N N . ARG C 1 44 ? 34.098 8.011 -4.793 1.00 30.81 44 ARG A N 1
ATOM 3458 C CA . ARG C 1 44 ? 35.273 7.400 -5.378 1.00 34.17 44 ARG A CA 1
ATOM 3459 C C . ARG C 1 44 ? 36.016 8.382 -6.261 1.00 33.96 44 ARG A C 1
ATOM 3460 O O . ARG C 1 44 ? 37.243 8.435 -6.235 1.00 37.47 44 ARG A O 1
ATOM 3468 N N . ILE C 1 45 ? 35.292 9.174 -7.036 1.00 33.32 45 ILE A N 1
ATOM 3469 C CA . ILE C 1 45 ? 35.994 10.100 -7.908 1.00 35.66 45 ILE A CA 1
ATOM 3470 C C . ILE C 1 45 ? 36.212 11.456 -7.241 1.00 33.47 45 ILE A C 1
ATOM 3471 O O . ILE C 1 45 ? 37.039 12.244 -7.682 1.00 35.61 45 ILE A O 1
ATOM 3476 N N . GLY C 1 46 ? 35.527 11.718 -6.140 1.00 33.00 46 GLY A N 1
ATOM 3477 C CA . GLY C 1 46 ? 35.802 12.954 -5.426 1.00 33.78 46 GLY A CA 1
ATOM 3478 C C . GLY C 1 46 ? 37.203 12.842 -4.841 1.00 38.15 46 GLY A C 1
ATOM 3479 O O . GLY C 1 46 ? 37.989 13.795 -4.867 1.00 36.87 46 GLY A O 1
ATOM 3480 N N . ALA C 1 47 ? 37.536 11.637 -4.383 1.00 31.04 47 ALA A N 1
ATOM 3481 C CA . ALA C 1 47 ? 38.855 11.361 -3.868 1.00 33.19 47 ALA A CA 1
ATOM 3482 C C . ALA C 1 47 ? 39.893 11.343 -4.997 1.00 44.52 47 ALA A C 1
ATOM 3483 O O . ALA C 1 47 ? 40.785 12.209 -5.059 1.00 43.85 47 ALA A O 1
ATOM 3485 N N . ASN C 1 48 ? 39.760 10.376 -5.908 1.00 42.72 48 ASN A N 1
ATOM 3486 C CA . ASN C 1 48 ? 40.801 10.119 -6.894 1.00 35.16 48 ASN A CA 1
ATOM 3487 C C . ASN C 1 48 ? 41.026 11.208 -7.927 1.00 39.97 48 ASN A C 1
ATOM 3488 O O . ASN C 1 48 ? 42.083 11.246 -8.557 1.00 44.30 48 ASN A O 1
ATOM 3493 N N . MET C 1 49 ? 40.041 12.079 -8.122 1.00 42.28 49 MET A N 1
ATOM 3494 C CA . MET C 1 49 ? 40.196 13.221 -9.032 1.00 43.33 49 MET A CA 1
ATOM 3495 C C . MET C 1 49 ? 41.128 14.253 -8.410 1.00 44.57 49 MET A C 1
ATOM 3496 O O . MET C 1 49 ? 41.898 14.919 -9.101 1.00 49.65 49 MET A O 1
ATOM 3501 N N . ILE C 1 50 ? 41.026 14.383 -7.087 1.00 47.52 50 ILE A N 1
ATOM 3502 C CA . ILE C 1 50 ? 41.860 15.294 -6.320 1.00 45.02 50 ILE A CA 1
ATOM 3503 C C . ILE C 1 50 ? 43.246 14.690 -6.045 1.00 44.46 50 ILE A C 1
ATOM 3504 O O . ILE C 1 50 ? 44.262 15.382 -6.192 1.00 42.60 50 ILE A O 1
ATOM 3509 N N . TRP C 1 51 ? 43.286 13.408 -5.672 1.00 39.72 51 TRP A N 1
ATOM 3510 C CA . TRP C 1 51 ? 44.556 12.699 -5.517 1.00 41.20 51 TRP A CA 1
ATOM 3511 C C . TRP C 1 51 ? 45.404 12.892 -6.762 1.00 50.16 51 TRP A C 1
ATOM 3512 O O . TRP C 1 51 ? 46.543 13.363 -6.702 1.00 49.93 51 TRP A O 1
ATOM 3523 N N . ASP C 1 52 ? 44.804 12.552 -7.897 1.00 51.50 52 ASP A N 1
ATOM 3524 C CA . ASP C 1 52 ? 45.438 12.688 -9.186 1.00 47.79 52 ASP A CA 1
ATOM 3525 C C . ASP C 1 52 ? 45.964 14.100 -9.435 1.00 49.11 52 ASP A C 1
ATOM 3526 O O . ASP C 1 52 ? 47.081 14.268 -9.925 1.00 47.85 52 ASP A O 1
ATOM 3531 N N . ALA C 1 53 ? 45.187 15.112 -9.054 1.00 48.28 53 ALA A N 1
ATOM 3532 C CA . ALA C 1 53 ? 45.602 16.490 -9.287 1.00 51.40 53 ALA A CA 1
ATOM 3533 C C . ALA C 1 53 ? 46.854 16.806 -8.465 1.00 54.02 53 ALA A C 1
ATOM 3534 O O . ALA C 1 53 ? 47.716 17.584 -8.891 1.00 53.30 53 ALA A O 1
ATOM 3536 N N . GLU C 1 54 ? 46.964 16.171 -7.302 1.00 50.73 54 GLU A N 1
ATOM 3537 C CA . GLU C 1 54 ? 48.154 16.324 -6.470 1.00 54.88 54 GLU A CA 1
ATOM 3538 C C . GLU C 1 54 ? 49.378 15.683 -7.127 1.00 54.18 54 GLU A C 1
ATOM 3539 O O . GLU C 1 54 ? 50.410 16.337 -7.286 1.00 53.74 54 GLU A O 1
ATOM 3545 N N . LYS C 1 55 ? 49.243 14.416 -7.520 1.00 48.55 55 LYS A N 1
ATOM 3546 C CA . LYS C 1 55 ? 50.330 13.668 -8.145 1.00 53.75 55 LYS A CA 1
ATOM 3547 C C . LYS C 1 55 ? 50.893 14.354 -9.398 1.00 52.57 55 LYS A C 1
ATOM 3548 O O . LYS C 1 55 ? 52.104 14.349 -9.617 1.00 47.97 55 LYS A O 1
ATOM 3554 N N . ARG C 1 56 ? 50.018 14.967 -10.192 1.00 51.00 56 ARG A N 1
ATOM 3555 C CA . ARG C 1 56 ? 50.437 15.649 -11.417 1.00 54.06 56 ARG A CA 1
ATOM 3556 C C . ARG C 1 56 ? 51.063 16.994 -11.052 1.00 56.03 56 ARG A C 1
ATOM 3557 O O . ARG C 1 56 ? 51.620 17.684 -11.907 1.00 57.81 56 ARG A O 1
ATOM 3565 N N . GLY C 1 57 ? 50.940 17.382 -9.786 1.00 52.45 57 GLY A N 1
ATOM 3566 C CA . GLY C 1 57 ? 51.632 18.561 -9.301 1.00 54.21 57 GLY A CA 1
ATOM 3567 C C . GLY C 1 57 ? 50.932 19.882 -9.562 1.00 54.77 57 GLY A C 1
ATOM 3568 O O . GLY C 1 57 ? 51.437 20.940 -9.191 1.00 57.71 57 GLY A O 1
ATOM 3569 N N . VAL C 1 58 ? 49.786 19.837 -10.230 1.00 59.61 58 VAL A N 1
ATOM 3570 C CA . VAL C 1 58 ? 49.108 21.071 -10.620 1.00 63.61 58 VAL A CA 1
ATOM 3571 C C . VAL C 1 58 ? 48.470 21.725 -9.404 1.00 61.21 58 VAL A C 1
ATOM 3572 O O . VAL C 1 58 ? 48.391 22.949 -9.304 1.00 69.25 58 VAL A O 1
ATOM 3576 N N . LEU C 1 59 ? 48.049 20.889 -8.466 1.00 61.72 59 LEU A N 1
ATOM 3577 C CA . LEU C 1 59 ? 47.448 21.340 -7.220 1.00 59.92 59 LEU A CA 1
ATOM 3578 C C . LEU C 1 59 ? 48.527 21.415 -6.139 1.00 70.76 59 LEU A C 1
ATOM 3579 O O . LEU C 1 59 ? 49.159 20.407 -5.791 1.00 68.27 59 LEU A O 1
ATOM 3584 N N . LYS C 1 60 ? 48.740 22.624 -5.632 1.00 72.79 60 LYS A N 1
ATOM 3585 C CA . LYS C 1 60 ? 49.815 22.926 -4.699 1.00 65.80 60 LYS A CA 1
ATOM 3586 C C . LYS C 1 60 ? 49.346 24.108 -3.858 1.00 71.66 60 LYS A C 1
ATOM 3587 O O . LYS C 1 60 ? 48.251 24.616 -4.103 1.00 70.11 60 LYS A O 1
ATOM 3593 N N . PRO C 1 61 ? 50.155 24.551 -2.868 1.00 79.14 61 PRO A N 1
ATOM 3594 C CA . PRO C 1 61 ? 49.725 25.666 -2.009 1.00 70.83 61 PRO A CA 1
ATOM 3595 C C . PRO C 1 61 ? 49.154 26.889 -2.741 1.00 66.14 61 PRO A C 1
ATOM 3596 O O . PRO C 1 61 ? 49.712 27.365 -3.728 1.00 65.55 61 PRO A O 1
ATOM 3600 N N . GLY C 1 62 ? 48.022 27.375 -2.240 1.00 67.18 62 GLY A N 1
ATOM 3601 C CA . GLY C 1 62 ? 47.357 28.527 -2.813 1.00 58.62 62 GLY A CA 1
ATOM 3602 C C . GLY C 1 62 ? 46.309 28.158 -3.842 1.00 63.43 62 GLY A C 1
ATOM 3603 O O . GLY C 1 62 ? 45.385 28.936 -4.086 1.00 66.75 62 GLY A O 1
ATOM 3604 N N . VAL C 1 63 ? 46.429 26.966 -4.426 1.00 60.54 63 VAL A N 1
ATOM 3605 C CA . VAL C 1 63 ? 45.521 26.539 -5.492 1.00 59.04 63 VAL A CA 1
ATOM 3606 C C . VAL C 1 63 ? 44.182 26.018 -4.951 1.00 53.95 63 VAL A C 1
ATOM 3607 O O . VAL C 1 63 ? 44.153 25.092 -4.150 1.00 58.07 63 VAL A O 1
ATOM 3611 N N . GLU C 1 64 ? 43.079 26.587 -5.439 1.00 52.09 64 GLU A N 1
ATOM 3612 C CA . GLU C 1 64 ? 41.728 26.231 -4.998 1.00 47.62 64 GLU A CA 1
ATOM 3613 C C . GLU C 1 64 ? 41.003 25.404 -6.044 1.00 46.94 64 GLU A C 1
ATOM 3614 O O . GLU C 1 64 ? 41.287 25.513 -7.237 1.00 53.54 64 GLU A O 1
ATOM 3620 N N . LEU C 1 65 ? 40.073 24.569 -5.596 1.00 41.33 65 LEU A N 1
ATOM 3621 C CA . LEU C 1 65 ? 39.301 23.733 -6.507 1.00 40.80 65 LEU A CA 1
ATOM 3622 C C . LEU C 1 65 ? 37.999 24.410 -6.912 1.00 41.76 65 LEU A C 1
ATOM 3623 O O . LEU C 1 65 ? 37.408 25.170 -6.138 1.00 41.78 65 LEU A O 1
ATOM 3628 N N . VAL C 1 66 ? 37.605 24.164 -8.159 1.00 43.75 66 VAL A N 1
ATOM 3629 C CA . VAL C 1 66 ? 36.362 24.667 -8.740 1.00 43.08 66 VAL A CA 1
ATOM 3630 C C . VAL C 1 66 ? 35.720 23.592 -9.631 1.00 41.46 66 VAL A C 1
ATOM 3631 O O . VAL C 1 66 ? 36.408 23.003 -10.470 1.00 38.83 66 VAL A O 1
ATOM 3635 N N . GLU C 1 67 ? 34.436 23.291 -9.415 1.00 40.01 67 GLU A N 1
ATOM 3636 C CA . GLU C 1 67 ? 33.670 22.461 -10.352 1.00 37.51 67 GLU A CA 1
ATOM 3637 C C . GLU C 1 67 ? 32.204 22.881 -10.449 1.00 38.65 67 GLU A C 1
ATOM 3638 O O . GLU C 1 67 ? 31.583 23.191 -9.429 1.00 38.81 67 GLU A O 1
ATOM 3644 N N . PRO C 1 68 ? 31.643 22.902 -11.677 1.00 40.70 68 PRO A N 1
ATOM 3645 C CA . PRO C 1 68 ? 30.182 22.951 -11.780 1.00 37.19 68 PRO A CA 1
ATOM 3646 C C . PRO C 1 68 ? 29.565 21.588 -11.492 1.00 35.33 68 PRO A C 1
ATOM 3647 O O . PRO C 1 68 ? 29.895 20.616 -12.184 1.00 37.28 68 PRO A O 1
ATOM 3651 N N . THR C 1 69 ? 28.689 21.510 -10.496 1.00 36.42 69 THR A N 1
ATOM 3652 C CA . THR C 1 69 ? 27.854 20.331 -10.302 1.00 35.01 69 THR A CA 1
ATOM 3653 C C . THR C 1 69 ? 26.642 20.631 -9.418 1.00 37.62 69 THR A C 1
ATOM 3654 O O . THR C 1 69 ? 26.789 21.266 -8.365 1.00 37.64 69 THR A O 1
ATOM 3658 N N . SER C 1 70 ? 25.473 20.121 -9.806 1.00 36.78 70 SER A N 1
ATOM 3659 C CA . SER C 1 70 ? 24.284 20.146 -8.958 1.00 30.76 70 SER A CA 1
ATOM 3660 C C . SER C 1 70 ? 24.026 18.787 -8.286 1.00 32.52 70 SER A C 1
ATOM 3661 O O . SER C 1 70 ? 23.009 18.596 -7.600 1.00 39.84 70 SER A O 1
ATOM 3664 N N . GLY C 1 71 ? 24.910 17.827 -8.532 1.00 29.18 71 GLY A N 1
ATOM 3665 C CA . GLY C 1 71 ? 24.683 16.462 -8.093 1.00 27.63 71 GLY A CA 1
ATOM 3666 C C . GLY C 1 71 ? 25.600 16.020 -6.974 1.00 35.88 71 GLY A C 1
ATOM 3667 O O . GLY C 1 71 ? 26.146 16.840 -6.218 1.00 36.28 71 GLY A O 1
ATOM 3668 N N . ASN C 1 72 ? 25.779 14.709 -6.871 1.00 34.06 72 ASN A N 1
ATOM 3669 C CA . ASN C 1 72 ? 26.563 14.141 -5.790 1.00 30.11 72 ASN A CA 1
ATOM 3670 C C . ASN C 1 72 ? 28.046 14.494 -5.875 1.00 30.74 72 ASN A C 1
ATOM 3671 O O . ASN C 1 72 ? 28.740 14.518 -4.877 1.00 34.78 72 ASN A O 1
ATOM 3676 N N . THR C 1 73 ? 28.529 14.779 -7.071 1.00 36.81 73 THR A N 1
ATOM 3677 C CA . THR C 1 73 ? 29.928 15.097 -7.260 1.00 30.32 73 THR A CA 1
ATOM 3678 C C . THR C 1 73 ? 30.312 16.308 -6.417 1.00 31.98 73 THR A C 1
ATOM 3679 O O . THR C 1 73 ? 31.433 16.391 -5.922 1.00 32.98 73 THR A O 1
ATOM 3683 N N . GLY C 1 74 ? 29.371 17.229 -6.227 1.00 31.81 74 GLY A N 1
ATOM 3684 C CA . GLY C 1 74 ? 29.583 18.338 -5.314 1.00 31.34 74 GLY A CA 1
ATOM 3685 C C . GLY C 1 74 ? 29.815 17.890 -3.875 1.00 33.68 74 GLY A C 1
ATOM 3686 O O . GLY C 1 74 ? 30.711 18.381 -3.199 1.00 31.19 74 GLY A O 1
ATOM 3687 N N . ILE C 1 75 ? 28.998 16.956 -3.403 1.00 30.78 75 ILE A N 1
ATOM 3688 C CA . ILE C 1 75 ? 29.156 16.420 -2.063 1.00 31.67 75 ILE A CA 1
ATOM 3689 C C . ILE C 1 75 ? 30.481 15.623 -1.939 1.00 32.52 75 ILE A C 1
ATOM 3690 O O . ILE C 1 75 ? 31.213 15.764 -0.957 1.00 34.54 75 ILE A O 1
ATOM 3695 N N . ALA C 1 76 ? 30.843 14.863 -2.966 1.00 32.05 76 ALA A N 1
ATOM 3696 C CA . ALA C 1 76 ? 32.094 14.099 -2.933 1.00 31.85 76 ALA A CA 1
ATOM 3697 C C . ALA C 1 76 ? 33.330 15.004 -2.976 1.00 33.45 76 ALA A C 1
ATOM 3698 O O . ALA C 1 76 ? 34.324 14.735 -2.300 1.00 38.59 76 ALA A O 1
ATOM 3700 N N . LEU C 1 77 ? 33.286 16.075 -3.758 1.00 27.65 77 LEU A N 1
ATOM 3701 C CA . LEU C 1 77 ? 34.411 16.996 -3.771 1.00 29.13 77 LEU A CA 1
ATOM 3702 C C . LEU C 1 77 ? 34.475 17.793 -2.460 1.00 33.30 77 LEU A C 1
ATOM 3703 O O . LEU C 1 77 ? 35.563 18.055 -1.940 1.00 30.85 77 LEU A O 1
ATOM 3708 N N . ALA C 1 78 ? 33.308 18.140 -1.917 1.00 34.35 78 ALA A N 1
ATOM 3709 C CA . ALA C 1 78 ? 33.221 18.940 -0.701 1.00 30.93 78 ALA A CA 1
ATOM 3710 C C . ALA C 1 78 ? 33.867 18.277 0.498 1.00 33.53 78 ALA A C 1
ATOM 3711 O O . ALA C 1 78 ? 34.594 18.938 1.259 1.00 33.88 78 ALA A O 1
ATOM 3713 N N . TYR C 1 79 ? 33.616 16.983 0.679 1.00 31.91 79 TYR A N 1
ATOM 3714 C CA . TYR C 1 79 ? 34.122 16.317 1.880 1.00 34.81 79 TYR A CA 1
ATOM 3715 C C . TYR C 1 79 ? 35.611 16.014 1.751 1.00 34.19 79 TYR A C 1
ATOM 3716 O O . TYR C 1 79 ? 36.334 16.010 2.740 1.00 34.36 79 TYR A O 1
ATOM 3725 N N . VAL C 1 80 ? 36.064 15.758 0.527 1.00 36.50 80 VAL A N 1
ATOM 3726 C CA . VAL C 1 80 ? 37.472 15.479 0.290 1.00 33.77 80 VAL A CA 1
ATOM 3727 C C . VAL C 1 80 ? 38.298 16.752 0.456 1.00 33.61 80 VAL A C 1
ATOM 3728 O O . VAL C 1 80 ? 39.359 16.739 1.083 1.00 34.37 80 VAL A O 1
ATOM 3732 N N . ALA C 1 81 ? 37.795 17.861 -0.069 1.00 32.32 81 ALA A N 1
ATOM 3733 C CA . ALA C 1 81 ? 38.490 19.128 0.094 1.00 34.62 81 ALA A CA 1
ATOM 3734 C C . ALA C 1 81 ? 38.557 19.516 1.573 1.00 37.11 81 ALA A C 1
ATOM 3735 O O . ALA C 1 81 ? 39.488 20.200 2.001 1.00 37.51 81 ALA A O 1
ATOM 3737 N N . ALA C 1 82 ? 37.564 19.081 2.349 1.00 38.12 82 ALA A N 1
ATOM 3738 C CA . ALA C 1 82 ? 37.511 19.387 3.775 1.00 33.83 82 ALA A CA 1
ATOM 3739 C C . ALA C 1 82 ? 38.547 18.561 4.525 1.00 35.20 82 ALA A C 1
ATOM 3740 O O . ALA C 1 82 ? 39.250 19.071 5.401 1.00 33.78 82 ALA A O 1
ATOM 3742 N N . ALA C 1 83 ? 38.657 17.297 4.132 1.00 33.34 83 ALA A N 1
ATOM 3743 C CA . ALA C 1 83 ? 39.566 16.333 4.747 1.00 34.49 83 ALA A CA 1
ATOM 3744 C C . ALA C 1 83 ? 41.044 16.528 4.378 1.00 39.83 83 ALA A C 1
ATOM 3745 O O . ALA C 1 83 ? 41.935 16.173 5.152 1.00 46.22 83 ALA A O 1
ATOM 3747 N N . ARG C 1 84 ? 41.303 16.986 3.159 1.00 37.00 84 ARG A N 1
ATOM 3748 C CA . ARG C 1 84 ? 42.666 17.234 2.706 1.00 33.74 84 ARG A CA 1
ATOM 3749 C C . ARG C 1 84 ? 43.064 18.711 2.740 1.00 33.78 84 ARG A C 1
ATOM 3750 O O . ARG C 1 84 ? 44.158 19.077 2.322 1.00 33.49 84 ARG A O 1
ATOM 3758 N N . GLY C 1 85 ? 42.169 19.557 3.230 1.00 35.23 85 GLY A N 1
ATOM 3759 C CA . GLY C 1 85 ? 42.502 20.946 3.477 1.00 35.33 85 GLY A CA 1
ATOM 3760 C C . GLY C 1 85 ? 42.628 21.785 2.223 1.00 43.57 85 GLY A C 1
ATOM 3761 O O . GLY C 1 85 ? 43.598 22.523 2.064 1.00 45.30 85 GLY A O 1
ATOM 3762 N N . TYR C 1 86 ? 41.639 21.682 1.338 1.00 43.49 86 TYR A N 1
ATOM 3763 C CA . TYR C 1 86 ? 41.589 22.518 0.156 1.00 33.92 86 TYR A CA 1
ATOM 3764 C C . TYR C 1 86 ? 40.375 23.429 0.203 1.00 35.65 86 TYR A C 1
ATOM 3765 O O . TYR C 1 86 ? 39.385 23.136 0.883 1.00 37.65 86 TYR A O 1
ATOM 3774 N N . LYS C 1 87 ? 40.479 24.559 -0.485 1.00 37.47 87 LYS A N 1
ATOM 3775 C CA . LYS C 1 87 ? 39.338 25.438 -0.684 1.00 43.28 87 LYS A CA 1
ATOM 3776 C C . LYS C 1 87 ? 38.560 25.006 -1.930 1.00 42.18 87 LYS A C 1
ATOM 3777 O O . LYS C 1 87 ? 39.133 24.815 -3.004 1.00 41.63 87 LYS A O 1
ATOM 3783 N N . LEU C 1 88 ? 37.253 24.826 -1.765 1.00 39.15 88 LEU A N 1
ATOM 3784 C CA . LEU C 1 88 ? 36.399 24.361 -2.842 1.00 39.81 88 LEU A CA 1
ATOM 3785 C C . LEU C 1 88 ? 35.351 25.393 -3.178 1.00 40.47 88 LEU A C 1
ATOM 3786 O O . LEU C 1 88 ? 34.743 25.990 -2.293 1.00 43.86 88 LEU A O 1
ATOM 3791 N N . THR C 1 89 ? 35.147 25.606 -4.469 1.00 40.37 89 THR A N 1
ATOM 3792 C CA . THR C 1 89 ? 34.052 26.439 -4.919 1.00 40.41 89 THR A CA 1
ATOM 3793 C C . THR C 1 89 ? 33.220 25.646 -5.909 1.00 39.85 89 THR A C 1
ATOM 3794 O O . THR C 1 89 ? 33.744 25.065 -6.861 1.00 38.35 89 THR A O 1
ATOM 3798 N N . LEU C 1 90 ? 31.922 25.587 -5.640 1.00 40.14 90 LEU A N 1
ATOM 3799 C CA . LEU C 1 90 ? 30.997 24.882 -6.506 1.00 37.43 90 LEU A CA 1
ATOM 3800 C C . LEU C 1 90 ? 30.045 25.863 -7.152 1.00 36.62 90 LEU A C 1
ATOM 3801 O O . LEU C 1 90 ? 29.554 26.790 -6.499 1.00 34.87 90 LEU A O 1
ATOM 3806 N N . THR C 1 91 ? 29.799 25.659 -8.439 1.00 34.33 91 THR A N 1
ATOM 3807 C CA . THR C 1 91 ? 28.794 26.434 -9.142 1.00 38.05 91 THR A CA 1
ATOM 3808 C C . THR C 1 91 ? 27.616 25.521 -9.419 1.00 37.67 91 THR A C 1
ATOM 3809 O O . THR C 1 91 ? 27.798 24.375 -9.846 1.00 38.14 91 THR A O 1
ATOM 3813 N N . MET C 1 92 ? 26.420 26.002 -9.099 1.00 35.77 92 MET A N 1
ATOM 3814 C CA . MET C 1 92 ? 25.182 25.318 -9.464 1.00 33.72 92 MET A CA 1
ATOM 3815 C C . MET C 1 92 ? 24.080 26.352 -9.697 1.00 35.87 92 MET A C 1
ATOM 3816 O O . MET C 1 92 ? 24.170 27.465 -9.194 1.00 38.64 92 MET A O 1
ATOM 3821 N N . PRO C 1 93 ? 23.046 25.995 -10.474 1.00 37.01 93 PRO A N 1
ATOM 3822 C CA . PRO C 1 93 ? 21.874 26.871 -10.625 1.00 35.02 93 PRO A CA 1
ATOM 3823 C C . PRO C 1 93 ? 21.157 27.176 -9.307 1.00 36.08 93 PRO A C 1
ATOM 3824 O O . PRO C 1 93 ? 21.152 26.335 -8.416 1.00 39.91 93 PRO A O 1
ATOM 3828 N N . GLU C 1 94 ? 20.506 28.335 -9.211 1.00 37.28 94 GLU A N 1
ATOM 3829 C CA . GLU C 1 94 ? 19.852 28.776 -7.972 1.00 37.01 94 GLU A CA 1
ATOM 3830 C C . GLU C 1 94 ? 18.629 27.924 -7.651 1.00 35.33 94 GLU A C 1
ATOM 3831 O O . GLU C 1 94 ? 17.954 28.146 -6.646 1.00 46.14 94 GLU A O 1
ATOM 3837 N N . THR C 1 95 ? 18.326 26.976 -8.525 1.00 30.61 95 THR A N 1
ATOM 3838 C CA . THR C 1 95 ? 17.250 26.017 -8.303 1.00 32.80 95 THR A CA 1
ATOM 3839 C C . THR C 1 95 ? 17.546 25.069 -7.129 1.00 35.63 95 THR A C 1
ATOM 3840 O O . THR C 1 95 ? 16.638 24.433 -6.568 1.00 35.50 95 THR A O 1
ATOM 3844 N N . MET C 1 96 ? 18.817 24.984 -6.753 1.00 33.62 96 MET A N 1
ATOM 3845 C CA . MET C 1 96 ? 19.221 24.097 -5.680 1.00 30.65 96 MET A CA 1
ATOM 3846 C C . MET C 1 96 ? 18.555 24.503 -4.382 1.00 33.73 96 MET A C 1
ATOM 3847 O O . MET C 1 96 ? 18.517 25.684 -4.038 1.00 32.47 96 MET A O 1
ATOM 3852 N N . SER C 1 97 ? 18.033 23.511 -3.666 1.00 31.10 97 SER A N 1
ATOM 3853 C CA . SER C 1 97 ? 17.276 23.748 -2.450 1.00 30.24 97 SER A CA 1
ATOM 3854 C C . SER C 1 97 ? 18.172 24.193 -1.291 1.00 37.39 97 SER A C 1
ATOM 3855 O O . SER C 1 97 ? 19.403 24.000 -1.317 1.00 31.64 97 SER A O 1
ATOM 3858 N N . ILE C 1 98 ? 17.530 24.807 -0.292 1.00 34.09 98 ILE A N 1
ATOM 3859 C CA . ILE C 1 98 ? 18.181 25.214 0.940 1.00 31.06 98 ILE A CA 1
ATOM 3860 C C . ILE C 1 98 ? 18.912 24.053 1.592 1.00 33.88 98 ILE A C 1
ATOM 3861 O O . ILE C 1 98 ? 20.091 24.163 1.962 1.00 32.86 98 ILE A O 1
ATOM 3866 N N . GLU C 1 99 ? 18.210 22.938 1.742 1.00 30.98 99 GLU A N 1
ATOM 3867 C CA . GLU C 1 99 ? 18.787 21.831 2.465 1.00 32.72 99 GLU A CA 1
ATOM 3868 C C . GLU C 1 99 ? 20.050 21.330 1.794 1.00 34.08 99 GLU A C 1
ATOM 3869 O O . GLU C 1 99 ? 21.030 21.011 2.465 1.00 36.14 99 GLU A O 1
ATOM 3875 N N . ARG C 1 100 ? 20.066 21.322 0.471 1.00 35.44 100 ARG A N 1
ATOM 3876 C CA . ARG C 1 100 ? 21.249 20.837 -0.209 1.00 35.02 100 ARG A CA 1
ATOM 3877 C C . ARG C 1 100 ? 22.402 21.833 -0.080 1.00 37.03 100 ARG A C 1
ATOM 3878 O O . ARG C 1 100 ? 23.562 21.419 0.068 1.00 37.67 100 ARG A O 1
ATOM 3886 N N . ARG C 1 101 ? 22.082 23.131 -0.121 1.00 34.21 101 ARG A N 1
ATOM 3887 C CA . ARG C 1 101 ? 23.060 24.191 0.155 1.00 33.37 101 ARG A CA 1
ATOM 3888 C C . ARG C 1 101 ? 23.675 24.045 1.549 1.00 36.53 101 ARG A C 1
ATOM 3889 O O . ARG C 1 101 ? 24.903 24.133 1.716 1.00 33.70 101 ARG A O 1
ATOM 3897 N N . LYS C 1 102 ? 22.808 23.827 2.538 1.00 32.00 102 LYS A N 1
ATOM 3898 C CA . LYS C 1 102 ? 23.233 23.612 3.911 1.00 30.34 102 LYS A CA 1
ATOM 3899 C C . LYS C 1 102 ? 24.234 22.465 4.006 1.00 30.19 102 LYS A C 1
ATOM 3900 O O . LYS C 1 102 ? 25.245 22.557 4.707 1.00 29.20 102 LYS A O 1
ATOM 3906 N N . LEU C 1 103 ? 23.965 21.391 3.275 1.00 32.73 103 LEU A N 1
ATOM 3907 C CA . LEU C 1 103 ? 24.823 20.218 3.340 1.00 32.07 103 LEU A CA 1
ATOM 3908 C C . LEU C 1 103 ? 26.210 20.523 2.782 1.00 36.70 103 LEU A C 1
ATOM 3909 O O . LEU C 1 103 ? 27.227 20.093 3.352 1.00 35.03 103 LEU A O 1
ATOM 3914 N N . LEU C 1 104 ? 26.263 21.290 1.695 1.00 31.61 104 LEU A N 1
ATOM 3915 C CA . LEU C 1 104 ? 27.553 21.598 1.102 1.00 32.31 104 LEU A CA 1
ATOM 3916 C C . LEU C 1 104 ? 28.321 22.608 1.975 1.00 32.08 104 LEU A C 1
ATOM 3917 O O . LEU C 1 104 ? 29.540 22.491 2.126 1.00 30.74 104 LEU A O 1
ATOM 3922 N N . LYS C 1 105 ? 27.620 23.574 2.566 1.00 31.14 105 LYS A N 1
ATOM 3923 C CA . LYS C 1 105 ? 28.283 24.576 3.411 1.00 36.94 105 LYS A CA 1
ATOM 3924 C C . LYS C 1 105 ? 28.862 23.956 4.687 1.00 38.12 105 LYS A C 1
ATOM 3925 O O . LYS C 1 105 ? 29.969 24.296 5.123 1.00 35.52 105 LYS A O 1
ATOM 3931 N N . ALA C 1 106 ? 28.123 23.027 5.274 1.00 34.10 106 ALA A N 1
ATOM 3932 C CA . ALA C 1 106 ? 28.614 22.336 6.448 1.00 28.37 106 ALA A CA 1
ATOM 3933 C C . ALA C 1 106 ? 29.906 21.622 6.100 1.00 28.85 106 ALA A C 1
ATOM 3934 O O . ALA C 1 106 ? 30.774 21.435 6.937 1.00 38.23 106 ALA A O 1
ATOM 3936 N N . LEU C 1 107 ? 30.057 21.237 4.848 1.00 30.43 107 LEU A N 1
ATOM 3937 C CA . LEU C 1 107 ? 31.277 20.561 4.462 1.00 33.48 107 LEU A CA 1
ATOM 3938 C C . LEU C 1 107 ? 32.325 21.578 4.044 1.00 33.22 107 LEU A C 1
ATOM 3939 O O . LEU C 1 107 ? 33.407 21.201 3.606 1.00 35.68 107 LEU A O 1
ATOM 3944 N N . GLY C 1 108 ? 32.004 22.863 4.190 1.00 33.87 108 GLY A N 1
ATOM 3945 C CA . GLY C 1 108 ? 32.970 23.930 3.963 1.00 35.39 108 GLY A CA 1
ATOM 3946 C C . GLY C 1 108 ? 33.150 24.348 2.513 1.00 41.23 108 GLY A C 1
ATOM 3947 O O . GLY C 1 108 ? 34.168 24.943 2.160 1.00 48.97 108 GLY A O 1
ATOM 3948 N N . ALA C 1 109 ? 32.170 24.042 1.665 1.00 41.40 109 ALA A N 1
ATOM 3949 C CA . ALA C 1 109 ? 32.256 24.405 0.255 1.00 32.91 109 ALA A CA 1
ATOM 3950 C C . ALA C 1 109 ? 31.817 25.845 0.061 1.00 35.13 109 ALA A C 1
ATOM 3951 O O . ALA C 1 109 ? 30.939 26.340 0.762 1.00 42.71 109 ALA A O 1
ATOM 3953 N N . ASN C 1 110 ? 32.455 26.528 -0.874 1.00 38.36 110 ASN A N 1
ATOM 3954 C CA . ASN C 1 110 ? 31.999 27.842 -1.281 1.00 40.65 110 ASN A CA 1
ATOM 3955 C C . ASN C 1 110 ? 31.031 27.708 -2.447 1.00 43.85 110 ASN A C 1
ATOM 3956 O O . ASN C 1 110 ? 31.364 27.123 -3.485 1.00 42.60 110 ASN A O 1
ATOM 3961 N N . LEU C 1 111 ? 29.821 28.226 -2.268 1.00 41.45 111 LEU A N 1
ATOM 3962 C CA . LEU C 1 111 ? 28.770 28.004 -3.247 1.00 38.62 111 LEU A CA 1
ATOM 3963 C C . LEU C 1 111 ? 28.509 29.249 -4.074 1.00 38.58 111 LEU A C 1
ATOM 3964 O O . LEU C 1 111 ? 28.309 30.340 -3.538 1.00 35.18 111 LEU A O 1
ATOM 3969 N N . VAL C 1 112 ? 28.547 29.085 -5.390 1.00 40.55 112 VAL A N 1
ATOM 3970 C CA . VAL C 1 112 ? 28.159 30.156 -6.298 1.00 38.89 112 VAL A CA 1
ATOM 3971 C C . VAL C 1 112 ? 26.925 29.769 -7.120 1.00 39.22 112 VAL A C 1
ATOM 3972 O O . VAL C 1 112 ? 26.988 28.929 -8.035 1.00 38.96 112 VAL A O 1
ATOM 3976 N N . LEU C 1 113 ? 25.806 30.409 -6.813 1.00 38.46 113 LEU A N 1
ATOM 3977 C CA . LEU C 1 113 ? 24.555 30.070 -7.475 1.00 39.31 113 LEU A CA 1
ATOM 3978 C C . LEU C 1 113 ? 24.388 30.900 -8.742 1.00 42.19 113 LEU A C 1
ATOM 3979 O O . LEU C 1 113 ? 24.351 32.128 -8.696 1.00 47.06 113 LEU A O 1
ATOM 3984 N N . THR C 1 114 ? 24.293 30.219 -9.876 1.00 41.71 114 THR A N 1
ATOM 3985 C CA . THR C 1 114 ? 24.151 30.881 -11.165 1.00 38.51 114 THR A CA 1
ATOM 3986 C C . THR C 1 114 ? 22.676 31.020 -11.550 1.00 42.52 114 THR A C 1
ATOM 3987 O O . THR C 1 114 ? 21.795 30.551 -10.831 1.00 40.79 114 THR A O 1
ATOM 3991 N N . GLU C 1 115 ? 22.400 31.676 -12.672 1.00 42.83 115 GLU A N 1
ATOM 3992 C CA . GLU C 1 115 ? 21.022 32.039 -12.993 1.00 44.80 115 GLU A CA 1
ATOM 3993 C C . GLU C 1 115 ? 20.171 30.836 -13.415 1.00 45.87 115 GLU A C 1
ATOM 3994 O O . GLU C 1 115 ? 20.561 30.069 -14.293 1.00 39.41 115 GLU A O 1
ATOM 4000 N N . GLY C 1 116 ? 19.012 30.682 -12.778 1.00 46.14 116 GLY A N 1
ATOM 4001 C CA . GLY C 1 116 ? 18.177 29.506 -12.957 1.00 42.85 116 GLY A CA 1
ATOM 4002 C C . GLY C 1 116 ? 17.782 29.178 -14.386 1.00 43.47 116 GLY A C 1
ATOM 4003 O O . GLY C 1 116 ? 17.859 28.019 -14.815 1.00 41.23 116 GLY A O 1
ATOM 4004 N N . ALA C 1 117 ? 17.375 30.187 -15.144 1.00 43.05 117 ALA A N 1
ATOM 4005 C CA . ALA C 1 117 ? 16.955 29.934 -16.518 1.00 39.32 117 ALA A CA 1
ATOM 4006 C C . ALA C 1 117 ? 18.138 29.528 -17.398 1.00 39.12 117 ALA A C 1
ATOM 4007 O O . ALA C 1 117 ? 17.963 28.766 -18.346 1.00 43.27 117 ALA A O 1
ATOM 4009 N N . LYS C 1 118 ? 19.340 30.010 -17.074 1.00 37.95 118 LYS A N 1
ATOM 4010 C CA . LYS C 1 118 ? 20.538 29.627 -17.821 1.00 35.63 118 LYS A CA 1
ATOM 4011 C C . LYS C 1 118 ? 20.883 28.159 -17.561 1.00 38.46 118 LYS A C 1
ATOM 4012 O O . LYS C 1 118 ? 21.602 27.537 -18.340 1.00 42.00 118 LYS A O 1
ATOM 4018 N N . GLY C 1 119 ? 20.389 27.620 -16.446 1.00 41.64 119 GLY A N 1
ATOM 4019 C CA . GLY C 1 119 ? 20.524 26.206 -16.139 1.00 34.24 119 GLY A CA 1
ATOM 4020 C C . GLY C 1 119 ? 21.949 25.742 -15.926 1.00 35.86 119 GLY A C 1
ATOM 4021 O O . GLY C 1 119 ? 22.803 26.490 -15.444 1.00 35.82 119 GLY A O 1
ATOM 4022 N N . MET C 1 120 ? 22.225 24.512 -16.351 1.00 38.07 120 MET A N 1
ATOM 4023 C CA . MET C 1 120 ? 23.517 23.900 -16.079 1.00 38.34 120 MET A CA 1
ATOM 4024 C C . MET C 1 120 ? 24.651 24.528 -16.882 1.00 41.94 120 MET A C 1
ATOM 4025 O O . MET C 1 120 ? 25.791 24.568 -16.420 1.00 42.04 120 MET A O 1
ATOM 4030 N N . LYS C 1 121 ? 24.352 25.040 -18.071 1.00 43.67 121 LYS A N 1
ATOM 4031 C CA . LYS C 1 121 ? 25.380 25.745 -18.817 1.00 39.56 121 LYS A CA 1
ATOM 4032 C C . LYS C 1 121 ? 25.740 27.036 -18.079 1.00 42.22 121 LYS A C 1
ATOM 4033 O O . LYS C 1 121 ? 26.895 27.455 -18.099 1.00 46.11 121 LYS A O 1
ATOM 4039 N N . GLY C 1 122 ? 24.763 27.655 -17.419 1.00 35.81 122 GLY A N 1
ATOM 4040 C CA . GLY C 1 122 ? 25.040 28.842 -16.634 1.00 39.33 122 GLY A CA 1
ATOM 4041 C C . GLY C 1 122 ? 26.136 28.585 -15.609 1.00 47.24 122 GLY A C 1
ATOM 4042 O O . GLY C 1 122 ? 27.091 29.368 -15.489 1.00 46.10 122 GLY A O 1
ATOM 4043 N N . ALA C 1 123 ? 26.032 27.458 -14.906 1.00 44.64 123 ALA A N 1
ATOM 4044 C CA . ALA C 1 123 ? 27.028 27.097 -13.906 1.00 42.52 123 ALA A CA 1
ATOM 4045 C C . ALA C 1 123 ? 28.371 26.798 -14.562 1.00 42.19 123 ALA A C 1
ATOM 4046 O O . ALA C 1 123 ? 29.408 27.287 -14.121 1.00 44.93 123 ALA A O 1
ATOM 4048 N N . ILE C 1 124 ? 28.350 26.007 -15.626 1.00 40.91 124 ILE A N 1
ATOM 4049 C CA . ILE C 1 124 ? 29.586 25.673 -16.331 1.00 47.00 124 ILE A CA 1
ATOM 4050 C C . ILE C 1 124 ? 30.296 26.938 -16.818 1.00 44.41 124 ILE A C 1
ATOM 4051 O O . ILE C 1 124 ? 31.520 27.050 -16.730 1.00 44.94 124 ILE A O 1
ATOM 4056 N N . GLN C 1 125 ? 29.520 27.910 -17.275 1.00 41.19 125 GLN A N 1
ATOM 4057 C CA . GLN C 1 125 ? 30.092 29.181 -17.689 1.00 46.14 125 GLN A CA 1
ATOM 4058 C C . GLN C 1 125 ? 30.783 29.853 -16.509 1.00 46.04 125 GLN A C 1
ATOM 4059 O O . GLN C 1 125 ? 31.974 30.160 -16.593 1.00 45.17 125 GLN A O 1
ATOM 4065 N N . LYS C 1 126 ? 30.041 30.061 -15.416 1.00 45.85 126 LYS A N 1
ATOM 4066 C CA . LYS C 1 126 ? 30.569 30.768 -14.247 1.00 43.70 126 LYS A CA 1
ATOM 4067 C C . LYS C 1 126 ? 31.823 30.093 -13.710 1.00 45.88 126 LYS A C 1
ATOM 4068 O O . LYS C 1 126 ? 32.746 30.764 -13.263 1.00 48.03 126 LYS A O 1
ATOM 4074 N N . ALA C 1 127 ? 31.859 28.767 -13.760 1.00 42.25 127 ALA A N 1
ATOM 4075 C CA . ALA C 1 127 ? 33.028 28.054 -13.279 1.00 44.77 127 ALA A CA 1
ATOM 4076 C C . ALA C 1 127 ? 34.228 28.413 -14.128 1.00 43.44 127 ALA A C 1
ATOM 4077 O O . ALA C 1 127 ? 35.320 28.652 -13.618 1.00 48.20 127 ALA A O 1
ATOM 4079 N N . GLU C 1 128 ? 34.016 28.491 -15.428 1.00 44.90 128 GLU A N 1
ATOM 4080 C CA . GLU C 1 128 ? 35.119 28.780 -16.327 1.00 46.66 128 GLU A CA 1
ATOM 4081 C C . GLU C 1 128 ? 35.571 30.224 -16.216 1.00 49.63 1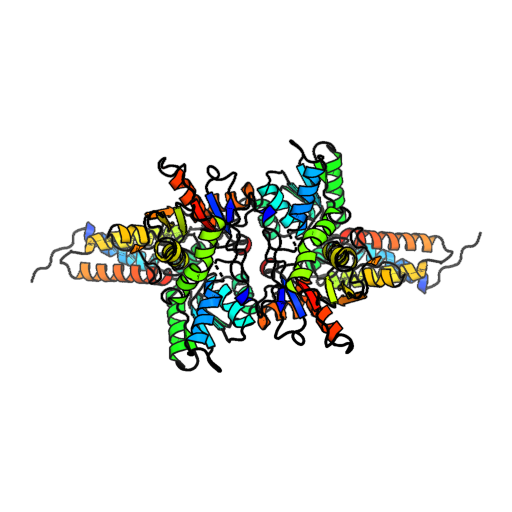28 GLU A C 1
ATOM 4082 O O . GLU C 1 128 ? 36.761 30.511 -16.349 1.00 51.33 128 GLU A O 1
ATOM 4088 N N . GLU C 1 129 ? 34.626 31.115 -15.930 1.00 47.30 129 GLU A N 1
ATOM 4089 C CA . GLU C 1 129 ? 34.926 32.526 -15.726 1.00 46.49 129 GLU A CA 1
ATOM 4090 C C . GLU C 1 129 ? 35.784 32.698 -14.470 1.00 53.11 129 GLU A C 1
ATOM 4091 O O . GLU C 1 129 ? 36.715 33.509 -14.452 1.00 54.81 129 GLU A O 1
ATOM 4097 N N . ILE C 1 130 ? 35.486 31.901 -13.441 1.00 49.72 130 ILE A N 1
ATOM 4098 C CA . ILE C 1 130 ? 36.243 31.911 -12.195 1.00 46.15 130 ILE A CA 1
ATOM 4099 C C . ILE C 1 130 ? 37.674 31.408 -12.416 1.00 48.15 130 ILE A C 1
ATOM 4100 O O . ILE C 1 130 ? 38.630 32.020 -11.939 1.00 48.30 130 ILE A O 1
ATOM 4105 N N . VAL C 1 131 ? 37.828 30.304 -13.140 1.00 46.43 131 VAL A N 1
ATOM 4106 C CA . VAL C 1 131 ? 39.167 29.812 -13.464 1.00 48.76 131 VAL A CA 1
ATOM 4107 C C . VAL C 1 131 ? 39.889 30.854 -14.319 1.00 52.83 131 VAL A C 1
ATOM 4108 O O . VAL C 1 131 ? 41.096 31.051 -14.195 1.00 54.28 131 VAL A O 1
ATOM 4112 N N . ALA C 1 132 ? 39.133 31.551 -15.159 1.00 57.77 132 ALA A N 1
ATOM 4113 C CA . ALA C 1 132 ? 39.704 32.557 -16.053 1.00 57.23 132 ALA A CA 1
ATOM 4114 C C . ALA C 1 132 ? 40.228 33.788 -15.317 1.00 56.85 132 ALA A C 1
ATOM 4115 O O . ALA C 1 132 ? 41.155 34.434 -15.796 1.00 62.06 132 ALA A O 1
ATOM 4117 N N . SER C 1 133 ? 39.636 34.126 -14.173 1.00 52.37 133 SER A N 1
ATOM 4118 C CA . SER C 1 133 ? 40.061 35.320 -13.432 1.00 57.42 133 SER A CA 1
ATOM 4119 C C . SER C 1 133 ? 41.480 35.163 -12.878 1.00 63.21 133 SER A C 1
ATOM 4120 O O . SER C 1 133 ? 42.210 36.147 -12.737 1.00 66.12 133 SER A O 1
ATOM 4123 N N . ASN C 1 134 ? 41.831 33.944 -12.480 1.00 60.14 134 ASN A N 1
ATOM 4124 C CA . ASN C 1 134 ? 43.191 33.631 -12.058 1.00 57.72 134 ASN A CA 1
ATOM 4125 C C . ASN C 1 134 ? 43.589 32.190 -12.381 1.00 57.00 134 ASN A C 1
ATOM 4126 O O . ASN C 1 134 ? 43.595 31.341 -11.494 1.00 57.81 134 ASN A O 1
ATOM 4131 N N . PRO C 1 135 ? 43.913 31.898 -13.645 1.00 60.44 135 PRO A N 1
ATOM 4132 C CA . PRO C 1 135 ? 44.230 30.518 -14.061 1.00 62.46 135 PRO A CA 1
ATOM 4133 C C . PRO C 1 135 ? 45.303 29.808 -13.219 1.00 62.17 135 PRO A C 1
ATOM 4134 O O . PRO C 1 135 ? 45.382 28.577 -13.262 1.00 59.16 135 PRO A O 1
ATOM 4138 N N . GLU C 1 136 ? 46.127 30.571 -12.502 1.00 63.22 136 GLU A N 1
ATOM 4139 C CA . GLU C 1 136 ? 47.143 30.006 -11.608 1.00 64.57 136 GLU A CA 1
ATOM 4140 C C . GLU C 1 136 ? 46.555 29.559 -10.262 1.00 68.56 136 GLU A C 1
ATOM 4141 O O . GLU C 1 136 ? 46.994 28.561 -9.678 1.00 66.55 136 GLU A O 1
ATOM 4147 N N . LYS C 1 137 ? 45.579 30.325 -9.771 1.00 62.78 137 LYS A N 1
ATOM 4148 C CA . LYS C 1 137 ? 44.956 30.075 -8.472 1.00 59.41 137 LYS A CA 1
ATOM 4149 C C . LYS C 1 137 ? 43.927 28.936 -8.488 1.00 59.66 137 LYS A C 1
ATOM 4150 O O . LYS C 1 137 ? 43.854 28.143 -7.549 1.00 58.52 137 LYS A O 1
ATOM 4156 N N . TYR C 1 138 ? 43.140 28.849 -9.555 1.00 61.76 138 TYR A N 1
ATOM 4157 C CA . TYR C 1 138 ? 41.990 27.948 -9.587 1.00 52.54 138 TYR A CA 1
ATOM 4158 C C . TYR C 1 138 ? 42.232 26.701 -10.423 1.00 50.04 138 TYR A C 1
ATOM 4159 O O . TYR C 1 138 ? 42.972 26.738 -11.406 1.00 55.45 138 TYR A O 1
ATOM 4168 N N . LEU C 1 139 ? 41.621 25.594 -10.007 1.00 49.09 139 LEU A N 1
ATOM 4169 C CA . LEU C 1 139 ? 41.771 24.319 -10.699 1.00 44.13 139 LEU A CA 1
ATOM 4170 C C . LEU C 1 139 ? 40.414 23.671 -10.951 1.00 45.95 139 LEU A C 1
ATOM 4171 O O . LEU C 1 139 ? 39.650 23.429 -10.015 1.00 41.66 139 LEU A O 1
ATOM 4176 N N . LEU C 1 140 ? 40.127 23.388 -12.224 1.00 53.25 140 LEU A N 1
ATOM 4177 C CA . LEU C 1 140 ? 38.849 22.796 -12.640 1.00 43.23 140 LEU A CA 1
ATOM 4178 C C . LEU C 1 140 ? 38.992 21.278 -12.791 1.00 44.39 140 LEU A C 1
ATOM 4179 O O . LEU C 1 140 ? 39.878 20.799 -13.496 1.00 46.73 140 LEU A O 1
ATOM 4184 N N . LEU C 1 141 ? 38.130 20.529 -12.109 1.00 42.34 141 LEU A N 1
ATOM 4185 C CA . LEU C 1 141 ? 38.254 19.078 -12.052 1.00 41.36 141 LEU A CA 1
ATOM 4186 C C . LEU C 1 141 ? 37.691 18.370 -13.297 1.00 46.34 141 LEU A C 1
ATOM 4187 O O . LEU C 1 141 ? 38.241 17.345 -13.722 1.00 46.62 141 LEU A O 1
ATOM 4192 N N . GLN C 1 142 ? 36.594 18.900 -13.853 1.00 45.32 142 GLN A N 1
ATOM 4193 C CA . GLN C 1 142 ? 35.989 18.393 -15.099 1.00 44.61 142 GLN A CA 1
ATOM 4194 C C . GLN C 1 142 ? 35.577 16.913 -15.088 1.00 42.96 142 GLN A C 1
ATOM 4195 O O . GLN C 1 142 ? 36.167 16.098 -15.809 1.00 40.67 142 GLN A O 1
ATOM 4201 N N . GLN C 1 143 ? 34.534 16.584 -14.328 1.00 40.10 143 GLN A N 1
ATOM 4202 C CA . GLN C 1 143 ? 34.148 15.191 -14.086 1.00 38.15 143 GLN A CA 1
ATOM 4203 C C . GLN C 1 143 ? 33.768 14.385 -15.333 1.00 37.99 143 GLN A C 1
ATOM 4204 O O . GLN C 1 143 ? 33.811 13.152 -15.318 1.00 37.79 143 GLN A O 1
ATOM 4210 N N . PHE C 1 144 ? 33.362 15.066 -16.395 1.00 39.90 144 PHE A N 1
ATOM 4211 C CA . PHE C 1 144 ? 32.931 14.362 -17.604 1.00 38.76 144 PHE A CA 1
ATOM 4212 C C . PHE C 1 144 ? 34.081 13.930 -18.517 1.00 37.90 144 PHE A C 1
ATOM 4213 O O . PHE C 1 144 ? 33.967 12.934 -19.243 1.00 33.03 144 PHE A O 1
ATOM 4221 N N . SER C 1 145 ? 35.181 14.681 -18.474 1.00 45.12 145 SER A N 1
ATOM 4222 C CA . SER C 1 145 ? 36.349 14.450 -19.342 1.00 39.71 145 SER A CA 1
ATOM 4223 C C . SER C 1 145 ? 37.472 13.749 -18.544 1.00 43.72 145 SER A C 1
ATOM 4224 O O . SER C 1 145 ? 38.043 12.774 -19.026 1.00 44.35 145 SER A O 1
ATOM 4227 N N . ASN C 1 146 ? 37.829 14.290 -17.373 1.00 47.60 146 ASN A N 1
ATOM 4228 C CA . ASN C 1 146 ? 38.975 13.822 -16.565 1.00 45.17 146 ASN A CA 1
ATOM 4229 C C . ASN C 1 146 ? 39.053 12.299 -16.342 1.00 42.72 146 ASN A C 1
ATOM 4230 O O . ASN C 1 146 ? 38.199 11.710 -15.686 1.00 43.63 146 ASN A O 1
ATOM 4235 N N . PRO C 1 147 ? 40.141 11.681 -16.834 1.00 42.72 147 PRO A N 1
ATOM 4236 C CA . PRO C 1 147 ? 40.377 10.228 -16.844 1.00 41.44 147 PRO A CA 1
ATOM 4237 C C . PRO C 1 147 ? 40.564 9.595 -15.473 1.00 41.06 147 PRO A C 1
ATOM 4238 O O . PRO C 1 147 ? 40.546 8.364 -15.372 1.00 43.89 147 PRO A O 1
ATOM 4242 N N . ALA C 1 148 ? 40.782 10.413 -14.447 1.00 46.41 148 ALA A N 1
ATOM 4243 C CA . ALA C 1 148 ? 40.847 9.921 -13.067 1.00 42.92 148 ALA A CA 1
ATOM 4244 C C . ALA C 1 148 ? 39.531 9.261 -12.673 1.00 42.09 148 ALA A C 1
ATOM 4245 O O . ALA C 1 148 ? 39.510 8.281 -11.917 1.00 43.38 148 ALA A O 1
ATOM 4247 N N . ASN C 1 149 ? 38.439 9.815 -13.202 1.00 40.61 149 ASN A N 1
ATOM 4248 C CA . ASN C 1 149 ? 37.086 9.319 -12.966 1.00 38.98 149 ASN A CA 1
ATOM 4249 C C . ASN C 1 149 ? 36.939 7.823 -13.339 1.00 42.50 149 ASN A C 1
ATOM 4250 O O . ASN C 1 149 ? 36.718 6.991 -12.442 1.00 40.55 149 ASN A O 1
ATOM 4255 N N . PRO C 1 150 ? 37.129 7.455 -14.630 1.00 39.28 150 PRO A N 1
ATOM 4256 C CA . PRO C 1 150 ? 37.008 6.004 -14.823 1.00 37.86 150 PRO A CA 1
ATOM 4257 C C . PRO C 1 150 ? 38.143 5.239 -14.166 1.00 40.36 150 PRO A C 1
ATOM 4258 O O . PRO C 1 150 ? 37.931 4.103 -13.738 1.00 43.82 150 PRO A O 1
ATOM 4262 N N . GLU C 1 151 ? 39.311 5.862 -14.045 1.00 40.34 151 GLU A N 1
ATOM 4263 C CA . GLU C 1 151 ? 40.461 5.186 -13.453 1.00 43.50 151 GLU A CA 1
ATOM 4264 C C . GLU C 1 151 ? 40.177 4.587 -12.056 1.00 44.85 151 GLU A C 1
ATOM 4265 O O . GLU C 1 151 ? 40.539 3.425 -11.786 1.00 41.36 151 GLU A O 1
ATOM 4271 N N . ILE C 1 152 ? 39.498 5.337 -11.187 1.00 37.94 152 ILE A N 1
ATOM 4272 C CA . ILE C 1 152 ? 39.324 4.835 -9.827 1.00 40.89 152 ILE A CA 1
ATOM 4273 C C . ILE C 1 152 ? 38.433 3.598 -9.846 1.00 39.69 152 ILE A C 1
ATOM 4274 O O . ILE C 1 152 ? 38.627 2.672 -9.048 1.00 36.89 152 ILE A O 1
ATOM 4279 N N . HIS C 1 153 ? 37.484 3.566 -10.782 1.00 42.14 153 HIS A N 1
ATOM 4280 C CA . HIS C 1 153 ? 36.571 2.429 -10.896 1.00 37.59 153 HIS A CA 1
ATOM 4281 C C . HIS C 1 153 ? 37.285 1.206 -11.440 1.00 35.89 153 HIS A C 1
ATOM 4282 O O . HIS C 1 153 ? 36.919 0.068 -11.129 1.00 33.76 153 HIS A O 1
ATOM 4289 N N . GLU C 1 154 ? 38.317 1.452 -12.241 1.00 38.09 154 GLU A N 1
ATOM 4290 C CA . GLU C 1 154 ? 39.175 0.381 -12.716 1.00 39.85 154 GLU A CA 1
ATOM 4291 C C . GLU C 1 154 ? 40.124 -0.131 -11.619 1.00 44.33 154 GLU A C 1
ATOM 4292 O O . GLU C 1 154 ? 40.436 -1.325 -11.548 1.00 43.67 154 GLU A O 1
ATOM 4298 N N . LYS C 1 155 ? 40.586 0.767 -10.758 1.00 44.97 155 LYS A N 1
ATOM 4299 C CA . LYS C 1 155 ? 41.514 0.371 -9.707 1.00 41.34 155 LYS A CA 1
ATOM 4300 C C . LYS C 1 155 ? 40.822 -0.240 -8.493 1.00 43.13 155 LYS A C 1
ATOM 4301 O O . LYS C 1 155 ? 41.400 -1.082 -7.806 1.00 46.97 155 LYS A O 1
ATOM 4307 N N . THR C 1 156 ? 39.583 0.170 -8.226 1.00 44.60 156 THR A N 1
ATOM 4308 C CA . THR C 1 156 ? 38.899 -0.240 -6.992 1.00 38.60 156 THR A CA 1
ATOM 4309 C C . THR C 1 156 ? 37.548 -0.923 -7.250 1.00 35.99 156 THR A C 1
ATOM 4310 O O . THR C 1 156 ? 37.367 -2.109 -6.929 1.00 33.26 156 THR A O 1
ATOM 4314 N N . THR C 1 157 ? 36.608 -0.164 -7.820 1.00 32.02 157 THR A N 1
ATOM 4315 C CA . THR C 1 157 ? 35.247 -0.651 -8.040 1.00 31.91 157 THR A CA 1
ATOM 4316 C C . THR C 1 157 ? 35.229 -1.977 -8.791 1.00 39.09 157 THR A C 1
ATOM 4317 O O . THR C 1 157 ? 34.575 -2.942 -8.353 1.00 39.43 157 THR A O 1
ATOM 4321 N N . GLY C 1 158 ? 35.968 -2.029 -9.905 1.00 32.81 158 GLY A N 1
ATOM 4322 C CA . GLY C 1 158 ? 36.035 -3.232 -10.722 1.00 34.98 158 GLY A CA 1
ATOM 4323 C C . GLY C 1 158 ? 36.599 -4.450 -10.012 1.00 37.01 158 GLY A C 1
ATOM 4324 O O . GLY C 1 158 ? 35.921 -5.491 -9.903 1.00 35.60 158 GLY A O 1
ATOM 4325 N N . PRO C 1 159 ? 37.831 -4.316 -9.495 1.00 36.55 159 PRO A N 1
ATOM 4326 C CA . PRO C 1 159 ? 38.474 -5.350 -8.682 1.00 40.28 159 PRO A CA 1
ATOM 4327 C C . PRO C 1 159 ? 37.541 -5.907 -7.620 1.00 43.58 159 PRO A C 1
ATOM 4328 O O . PRO C 1 159 ? 37.520 -7.125 -7.439 1.00 47.70 159 PRO A O 1
ATOM 4332 N N . GLU C 1 160 ? 36.758 -5.052 -6.965 1.00 36.84 160 GLU A N 1
ATOM 4333 C CA . GLU C 1 160 ? 35.844 -5.527 -5.931 1.00 41.43 160 GLU A CA 1
ATOM 4334 C C . GLU C 1 160 ? 34.773 -6.455 -6.481 1.00 42.95 160 GLU A C 1
ATOM 4335 O O . GLU C 1 160 ? 34.462 -7.509 -5.894 1.00 38.37 160 GLU A O 1
ATOM 4341 N N . ILE C 1 161 ? 34.203 -6.043 -7.608 1.00 44.96 161 ILE A N 1
ATOM 4342 C CA . ILE C 1 161 ? 33.190 -6.834 -8.280 1.00 41.29 161 ILE A CA 1
ATOM 4343 C C . ILE C 1 161 ? 33.806 -8.154 -8.722 1.00 41.63 161 ILE A C 1
ATOM 4344 O O . ILE C 1 161 ? 33.192 -9.215 -8.584 1.00 40.10 161 ILE A O 1
ATOM 4349 N N . TRP C 1 162 ? 35.038 -8.082 -9.221 1.00 38.62 162 TRP A N 1
ATOM 4350 C CA . TRP C 1 162 ? 35.756 -9.286 -9.615 1.00 44.07 162 TRP A CA 1
ATOM 4351 C C . TRP C 1 162 ? 36.005 -10.207 -8.436 1.00 46.07 162 TRP A C 1
ATOM 4352 O O . TRP C 1 162 ? 35.577 -11.365 -8.437 1.00 44.45 162 TRP A O 1
ATOM 4363 N N . GLU C 1 163 ? 36.670 -9.669 -7.416 1.00 50.15 163 GLU A N 1
ATOM 4364 C CA . GLU C 1 163 ? 37.029 -10.440 -6.227 1.00 46.98 163 GLU A CA 1
ATOM 4365 C C . GLU C 1 163 ? 35.795 -11.028 -5.547 1.00 45.02 163 GLU A C 1
ATOM 4366 O O . GLU C 1 163 ? 35.756 -12.221 -5.269 1.00 49.09 163 GLU A O 1
ATOM 4372 N N . ASP C 1 164 ? 34.785 -10.200 -5.287 1.00 44.44 164 ASP A N 1
ATOM 4373 C CA . ASP C 1 164 ? 33.625 -10.657 -4.526 1.00 44.00 164 ASP A CA 1
ATOM 4374 C C . ASP C 1 164 ? 32.811 -11.722 -5.268 1.00 46.72 164 ASP A C 1
ATOM 4375 O O . ASP C 1 164 ? 32.194 -12.580 -4.628 1.00 46.34 164 ASP A O 1
ATOM 4380 N N . THR C 1 165 ? 32.816 -11.674 -6.608 1.00 49.56 165 THR A N 1
ATOM 4381 C CA . THR C 1 165 ? 32.077 -12.652 -7.426 1.00 48.91 165 THR A CA 1
ATOM 4382 C C . THR C 1 165 ? 32.920 -13.863 -7.820 1.00 50.22 165 THR A C 1
ATOM 4383 O O . THR C 1 165 ? 32.383 -14.834 -8.367 1.00 48.58 165 THR A O 1
ATOM 4387 N N . ASP C 1 166 ? 34.221 -13.805 -7.521 1.00 49.58 166 ASP A N 1
ATOM 4388 C CA . ASP C 1 166 ? 35.177 -14.840 -7.928 1.00 56.72 166 ASP A CA 1
ATOM 4389 C C . ASP C 1 166 ? 35.106 -15.074 -9.447 1.00 50.37 166 ASP A C 1
ATOM 4390 O O . ASP C 1 166 ? 34.939 -16.196 -9.916 1.00 45.48 166 ASP A O 1
ATOM 4395 N N . GLY C 1 167 ? 35.213 -13.988 -10.202 1.00 51.84 167 GLY A N 1
ATOM 4396 C CA . GLY C 1 167 ? 35.252 -14.052 -11.650 1.00 52.93 167 GLY A CA 1
ATOM 4397 C C . GLY C 1 167 ? 33.956 -14.478 -12.318 1.00 48.65 167 GLY A C 1
ATOM 4398 O O . GLY C 1 167 ? 33.920 -14.601 -13.533 1.00 56.83 167 GLY A O 1
ATOM 4399 N N . GLN C 1 168 ? 32.897 -14.693 -11.542 1.00 46.01 168 GLN A N 1
ATOM 4400 C CA . GLN C 1 168 ? 31.668 -15.269 -12.077 1.00 46.85 168 GLN A CA 1
ATOM 4401 C C . GLN C 1 168 ? 30.634 -14.238 -12.515 1.00 52.49 168 GLN A C 1
ATOM 4402 O O . GLN C 1 168 ? 29.514 -14.606 -12.884 1.00 59.34 168 GLN A O 1
ATOM 4408 N N . VAL C 1 169 ? 30.980 -12.954 -12.485 1.00 50.72 169 VAL A N 1
ATOM 4409 C CA . VAL C 1 169 ? 30.043 -11.968 -13.011 1.00 47.01 169 VAL A CA 1
ATOM 4410 C C . VAL C 1 169 ? 29.882 -12.200 -14.513 1.00 49.25 169 VAL A C 1
ATOM 4411 O O . VAL C 1 169 ? 30.861 -12.413 -15.226 1.00 52.75 169 VAL A O 1
ATOM 4415 N N . ASP C 1 170 ? 28.630 -12.190 -14.968 1.00 50.51 170 ASP A N 1
ATOM 4416 C CA . ASP C 1 170 ? 28.265 -12.372 -16.381 1.00 49.76 170 ASP A CA 1
ATOM 4417 C C . ASP C 1 170 ? 27.848 -11.032 -16.998 1.00 46.83 170 ASP A C 1
ATOM 4418 O O . ASP C 1 170 ? 28.399 -10.591 -18.011 1.00 43.41 170 ASP A O 1
ATOM 4423 N N . VAL C 1 171 ? 26.817 -10.430 -16.411 1.00 45.35 171 VAL A N 1
ATOM 4424 C CA . VAL C 1 171 ? 26.371 -9.108 -16.815 1.00 42.28 171 VAL A CA 1
ATOM 4425 C C . VAL C 1 171 ? 26.667 -8.045 -15.754 1.00 41.01 171 VAL A C 1
ATOM 4426 O O . VAL C 1 171 ? 26.365 -8.225 -14.566 1.00 44.82 171 VAL A O 1
ATOM 4430 N N . PHE C 1 172 ? 27.229 -6.925 -16.199 1.00 38.62 172 PHE A N 1
ATOM 4431 C CA . PHE C 1 172 ? 27.409 -5.758 -15.346 1.00 36.82 172 PHE A CA 1
ATOM 4432 C C . PHE C 1 172 ? 26.534 -4.593 -15.822 1.00 37.67 172 PHE A C 1
ATOM 4433 O O . PHE C 1 172 ? 26.677 -4.099 -16.951 1.00 33.97 172 PHE A O 1
ATOM 4441 N N . ILE C 1 173 ? 25.655 -4.140 -14.931 1.00 37.10 173 ILE A N 1
ATOM 4442 C CA . ILE C 1 173 ? 24.701 -3.079 -15.229 1.00 33.27 173 ILE A CA 1
ATOM 4443 C C . ILE C 1 173 ? 24.985 -1.805 -14.433 1.00 37.58 173 ILE A C 1
ATOM 4444 O O . ILE C 1 173 ? 25.012 -1.835 -13.198 1.00 38.93 173 ILE A O 1
ATOM 4449 N N . ALA C 1 174 ? 25.203 -0.689 -15.132 1.00 37.66 174 ALA A N 1
ATOM 4450 C CA . ALA C 1 174 ? 25.416 0.594 -14.461 1.00 31.01 174 ALA A CA 1
ATOM 4451 C C . ALA C 1 174 ? 24.750 1.733 -15.220 1.00 29.19 174 ALA A C 1
ATOM 4452 O O . ALA C 1 174 ? 24.911 1.854 -16.429 1.00 38.51 174 ALA A O 1
ATOM 4454 N N . GLY C 1 175 ? 24.022 2.578 -14.499 1.00 27.78 175 GLY A N 1
ATOM 4455 C CA . GLY C 1 175 ? 23.462 3.787 -15.058 1.00 24.13 175 GLY A CA 1
ATOM 4456 C C . GLY C 1 175 ? 24.617 4.700 -15.389 1.00 29.53 175 GLY A C 1
ATOM 4457 O O . GLY C 1 175 ? 25.678 4.607 -14.768 1.00 32.66 175 GLY A O 1
ATOM 4458 N N . VAL C 1 176 ? 24.432 5.551 -16.392 1.00 29.91 176 VAL A N 1
ATOM 4459 C CA . VAL C 1 176 ? 25.503 6.407 -16.857 1.00 26.12 176 VAL A CA 1
ATOM 4460 C C . VAL C 1 176 ? 25.200 7.868 -16.574 1.00 29.04 176 VAL A C 1
ATOM 4461 O O . VAL C 1 176 ? 24.305 8.443 -17.201 1.00 34.35 176 VAL A O 1
ATOM 4465 N N . GLY C 1 177 ? 25.864 8.447 -15.571 1.00 27.45 177 GLY A N 1
ATOM 4466 C CA . GLY C 1 177 ? 25.975 9.891 -15.474 1.00 26.77 177 GLY A CA 1
ATOM 4467 C C . GLY C 1 177 ? 27.186 10.488 -16.162 1.00 33.75 177 GLY A C 1
ATOM 4468 O O . GLY C 1 177 ? 27.076 11.312 -17.070 1.00 37.13 177 GLY A O 1
ATOM 4469 N N . THR C 1 178 ? 28.370 10.069 -15.721 1.00 36.63 178 THR A N 1
ATOM 4470 C CA . THR C 1 178 ? 29.610 10.452 -16.397 1.00 34.91 178 THR A CA 1
ATOM 4471 C C . THR C 1 178 ? 30.116 9.328 -17.265 1.00 31.35 178 THR A C 1
ATOM 4472 O O . THR C 1 178 ? 30.954 9.526 -18.152 1.00 30.70 178 THR A O 1
ATOM 4476 N N . GLY C 1 179 ? 29.575 8.144 -17.001 1.00 29.16 179 GLY A N 1
ATOM 4477 C CA . GLY C 1 179 ? 30.063 6.925 -17.605 1.00 28.83 179 GLY A CA 1
ATOM 4478 C C . GLY C 1 179 ? 31.270 6.323 -16.905 1.00 32.32 179 GLY A C 1
ATOM 4479 O O . GLY C 1 179 ? 31.638 5.182 -17.202 1.00 32.79 179 GLY A O 1
ATOM 4480 N N . GLY C 1 180 ? 31.869 7.051 -15.961 1.00 33.36 180 GLY A N 1
ATOM 4481 C CA . GLY C 1 180 ? 33.105 6.595 -15.330 1.00 35.98 180 GLY A CA 1
ATOM 4482 C C . GLY C 1 180 ? 33.057 5.194 -14.717 1.00 33.36 180 GLY A C 1
ATOM 4483 O O . GLY C 1 180 ? 33.926 4.360 -14.976 1.00 31.74 180 GLY A O 1
ATOM 4484 N N . THR C 1 181 ? 32.021 4.929 -13.930 1.00 31.83 181 THR A N 1
ATOM 4485 C CA . THR C 1 181 ? 31.811 3.606 -13.358 1.00 29.99 181 THR A CA 1
ATOM 4486 C C . THR C 1 181 ? 31.802 2.530 -14.432 1.00 33.28 181 THR A C 1
ATOM 4487 O O . THR C 1 181 ? 32.601 1.596 -14.390 1.00 34.28 181 THR A O 1
ATOM 4491 N N . LEU C 1 182 ? 30.902 2.686 -15.402 1.00 32.99 182 LEU A N 1
ATOM 4492 C CA . LEU C 1 182 ? 30.724 1.700 -16.455 1.00 31.90 182 LEU A CA 1
ATOM 4493 C C . LEU C 1 182 ? 32.028 1.470 -17.205 1.00 32.41 182 LEU A C 1
ATOM 4494 O O . LEU C 1 182 ? 32.496 0.334 -17.326 1.00 34.11 182 LEU A O 1
ATOM 4499 N N . THR C 1 183 ? 32.626 2.557 -17.679 1.00 30.87 183 THR A N 1
ATOM 4500 C CA . THR C 1 183 ? 33.875 2.488 -18.425 1.00 29.79 183 THR A CA 1
ATOM 4501 C C . THR C 1 183 ? 34.973 1.769 -17.644 1.00 36.55 183 THR A C 1
ATOM 4502 O O . THR C 1 183 ? 35.520 0.772 -18.116 1.00 37.93 183 THR A O 1
ATOM 4506 N N . GLY C 1 184 ? 35.267 2.261 -16.439 1.00 36.84 184 GLY A N 1
ATOM 4507 C CA . GLY C 1 184 ? 36.363 1.740 -15.640 1.00 32.63 184 GLY A CA 1
ATOM 4508 C C . GLY C 1 184 ? 36.204 0.309 -15.174 1.00 34.64 184 GLY A C 1
ATOM 4509 O O . GLY C 1 184 ? 37.161 -0.462 -15.177 1.00 36.17 184 GLY A O 1
ATOM 4510 N N . VAL C 1 185 ? 35.000 -0.049 -14.744 1.00 38.04 185 VAL A N 1
ATOM 4511 C CA . VAL C 1 185 ? 34.756 -1.418 -14.299 1.00 40.87 185 VAL A CA 1
ATOM 4512 C C . VAL C 1 185 ? 34.945 -2.378 -15.473 1.00 41.64 185 VAL A C 1
ATOM 4513 O O . VAL C 1 185 ? 35.711 -3.343 -15.375 1.00 42.30 185 VAL A O 1
ATOM 4517 N N . SER C 1 186 ? 34.282 -2.091 -16.592 1.00 39.29 186 SER A N 1
ATOM 4518 C CA . SER C 1 186 ? 34.417 -2.933 -17.780 1.00 41.28 186 SER A CA 1
ATOM 4519 C C . SER C 1 186 ? 35.858 -2.992 -18.284 1.00 41.60 186 SER A C 1
ATOM 4520 O O . SER C 1 186 ? 36.328 -4.033 -18.744 1.00 40.21 186 SER A O 1
ATOM 4523 N N . ARG C 1 187 ? 36.570 -1.885 -18.138 1.00 39.75 187 ARG A N 1
ATOM 4524 C CA . ARG C 1 187 ? 37.962 -1.798 -18.548 1.00 39.16 187 ARG A CA 1
ATOM 4525 C C . ARG C 1 187 ? 38.845 -2.699 -17.686 1.00 46.15 187 ARG A C 1
ATOM 4526 O O . ARG C 1 187 ? 39.885 -3.175 -18.137 1.00 50.90 187 ARG A O 1
ATOM 4534 N N . TYR C 1 188 ? 38.429 -2.930 -16.443 1.00 44.56 188 TYR A N 1
ATOM 4535 C CA . TYR C 1 188 ? 39.157 -3.839 -15.563 1.00 45.59 188 TYR A CA 1
ATOM 4536 C C . TYR C 1 188 ? 38.824 -5.279 -15.901 1.00 47.29 188 TYR A C 1
ATOM 4537 O O . TYR C 1 188 ? 39.720 -6.108 -16.039 1.00 48.97 188 TYR A O 1
ATOM 4546 N N . ILE C 1 189 ? 37.529 -5.575 -16.007 1.00 44.16 189 ILE A N 1
ATOM 4547 C CA . ILE C 1 189 ? 37.066 -6.956 -16.162 1.00 47.09 189 ILE A CA 1
ATOM 4548 C C . ILE C 1 189 ? 37.316 -7.507 -17.563 1.00 49.69 189 ILE A C 1
ATOM 4549 O O . ILE C 1 189 ? 37.787 -8.637 -17.724 1.00 50.67 189 ILE A O 1
ATOM 4554 N N . LYS C 1 190 ? 36.996 -6.712 -18.576 1.00 47.36 190 LYS A N 1
ATOM 4555 C CA . LYS C 1 190 ? 37.267 -7.120 -19.946 1.00 54.00 190 LYS A CA 1
ATOM 4556 C C . LYS C 1 190 ? 38.770 -7.060 -20.242 1.00 60.20 190 LYS A C 1
ATOM 4557 O O . LYS C 1 190 ? 39.360 -8.044 -20.704 1.00 64.62 190 LYS A O 1
ATOM 4563 N N . GLY C 1 191 ? 39.379 -5.899 -20.006 1.00 54.44 191 GLY A N 1
ATOM 4564 C CA . GLY C 1 191 ? 40.772 -5.706 -20.364 1.00 53.06 191 GLY A CA 1
ATOM 4565 C C . GLY C 1 191 ? 41.777 -6.447 -19.506 1.00 57.65 191 GLY A C 1
ATOM 4566 O O . GLY C 1 191 ? 42.522 -7.305 -19.974 1.00 65.30 191 GLY A O 1
ATOM 4567 N N . THR C 1 192 ? 41.751 -6.151 -18.217 1.00 57.31 192 THR A N 1
ATOM 4568 C CA . THR C 1 192 ? 42.805 -6.580 -17.315 1.00 55.44 192 THR A CA 1
ATOM 4569 C C . THR C 1 192 ? 42.625 -8.051 -16.904 1.00 54.76 192 THR A C 1
ATOM 4570 O O . THR C 1 192 ? 43.607 -8.782 -16.793 1.00 54.36 192 THR A O 1
ATOM 4574 N N . LYS C 1 193 ? 41.390 -8.496 -16.683 1.00 51.95 193 LYS A N 1
ATOM 4575 C CA . LYS C 1 193 ? 41.164 -9.904 -16.349 1.00 51.93 193 LYS A CA 1
ATOM 4576 C C . LYS C 1 193 ? 40.807 -10.716 -17.598 1.00 57.91 193 LYS A C 1
ATOM 4577 O O . LYS C 1 193 ? 40.505 -11.917 -17.514 1.00 55.78 193 LYS A O 1
ATOM 4583 N N . GLY C 1 194 ? 40.816 -10.047 -18.749 1.00 56.30 194 GLY A N 1
ATOM 4584 C CA . GLY C 1 194 ? 40.635 -10.719 -20.022 1.00 56.02 194 GLY A CA 1
ATOM 4585 C C . GLY C 1 194 ? 39.318 -11.449 -20.249 1.00 57.51 194 GLY A C 1
ATOM 4586 O O . GLY C 1 194 ? 39.266 -12.400 -21.041 1.00 58.07 194 GLY A O 1
ATOM 4587 N N . LYS C 1 195 ? 38.246 -11.019 -19.585 1.00 57.18 195 LYS A N 1
ATOM 4588 C CA . LYS C 1 195 ? 36.952 -11.625 -19.875 1.00 55.37 195 LYS A CA 1
ATOM 4589 C C . LYS C 1 195 ? 36.175 -10.693 -20.791 1.00 53.41 195 LYS A C 1
ATOM 4590 O O . LYS C 1 195 ? 35.526 -9.738 -20.344 1.00 44.61 195 LYS A O 1
ATOM 4596 N N . THR C 1 196 ? 36.175 -11.046 -22.074 1.00 54.35 196 THR A N 1
ATOM 4597 C CA . THR C 1 196 ? 35.536 -10.232 -23.089 1.00 45.18 196 THR A CA 1
ATOM 4598 C C . THR C 1 196 ? 34.112 -10.701 -23.256 1.00 39.06 196 THR A C 1
ATOM 4599 O O . THR C 1 196 ? 33.289 -9.989 -23.810 1.00 42.64 196 THR A O 1
ATOM 4603 N N . ASP C 1 197 ? 33.830 -11.869 -22.684 1.00 44.23 197 ASP A N 1
ATOM 4604 C CA . ASP C 1 197 ? 32.477 -12.410 -22.530 1.00 48.25 197 ASP A CA 1
ATOM 4605 C C . ASP C 1 197 ? 31.505 -11.404 -21.924 1.00 53.18 197 ASP A C 1
ATOM 4606 O O . ASP C 1 197 ? 30.339 -11.348 -22.313 1.00 52.91 197 ASP A O 1
ATOM 4611 N N . LEU C 1 198 ? 31.997 -10.642 -20.939 1.00 53.82 198 LEU A N 1
ATOM 4612 C CA . LEU C 1 198 ? 31.160 -9.805 -20.089 1.00 43.14 198 LEU A CA 1
ATOM 4613 C C . LEU C 1 198 ? 30.254 -8.889 -20.886 1.00 44.96 198 LEU A C 1
ATOM 4614 O O . LEU C 1 198 ? 30.694 -8.209 -21.812 1.00 42.65 198 LEU A O 1
ATOM 4619 N N . ILE C 1 199 ? 28.982 -8.881 -20.512 1.00 46.33 199 ILE A N 1
ATOM 4620 C CA . ILE C 1 199 ? 28.033 -7.949 -21.090 1.00 45.81 199 ILE A CA 1
ATOM 4621 C C . ILE C 1 199 ? 27.927 -6.722 -20.196 1.00 43.96 199 ILE A C 1
ATOM 4622 O O . ILE C 1 199 ? 27.377 -6.801 -19.092 1.00 39.76 199 ILE A O 1
ATOM 4627 N N . SER C 1 200 ? 28.440 -5.595 -20.687 1.00 41.21 200 SER A N 1
ATOM 4628 C CA . SER C 1 200 ? 28.286 -4.307 -20.019 1.00 36.46 200 SER A CA 1
ATOM 4629 C C . SER C 1 200 ? 27.027 -3.593 -20.534 1.00 43.28 200 SER A C 1
ATOM 4630 O O . SER C 1 200 ? 26.873 -3.390 -21.750 1.00 39.75 200 SER A O 1
ATOM 4633 N N . VAL C 1 201 ? 26.135 -3.225 -19.609 1.00 38.06 201 VAL A N 1
ATOM 4634 C CA . VAL C 1 201 ? 24.867 -2.588 -19.949 1.00 30.75 201 VAL A CA 1
ATOM 4635 C C . VAL C 1 201 ? 24.753 -1.195 -19.350 1.00 33.49 201 VAL A C 1
ATOM 4636 O O . VAL C 1 201 ? 24.774 -1.031 -18.127 1.00 39.28 201 VAL A O 1
ATOM 4640 N N . ALA C 1 202 ? 24.633 -0.191 -20.206 1.00 29.39 202 ALA A N 1
ATOM 4641 C CA . ALA C 1 202 ? 24.389 1.168 -19.743 1.00 29.65 202 ALA A CA 1
ATOM 4642 C C . ALA C 1 202 ? 22.899 1.339 -19.491 1.00 31.60 202 ALA A C 1
ATOM 4643 O O . ALA C 1 202 ? 22.079 0.720 -20.168 1.00 30.97 202 ALA A O 1
ATOM 4645 N N . VAL C 1 203 ? 22.541 2.159 -18.509 1.00 27.44 203 VAL A N 1
ATOM 4646 C CA . VAL C 1 203 ? 21.140 2.442 -18.256 1.00 26.99 203 VAL A CA 1
ATOM 4647 C C . VAL C 1 203 ? 20.954 3.931 -18.376 1.00 29.76 203 VAL A C 1
ATOM 4648 O O . VAL C 1 203 ? 21.733 4.692 -17.812 1.00 30.98 203 VAL A O 1
ATOM 4652 N N . GLU C 1 204 ? 19.954 4.346 -19.149 1.00 32.60 204 GLU A N 1
ATOM 4653 C CA . GLU C 1 204 ? 19.644 5.765 -19.339 1.00 30.14 204 GLU A CA 1
ATOM 4654 C C . GLU C 1 204 ? 18.128 5.950 -19.212 1.00 27.91 204 GLU A C 1
ATOM 4655 O O . GLU C 1 204 ? 17.388 4.963 -19.160 1.00 32.14 204 GLU A O 1
ATOM 4661 N N . PRO C 1 205 ? 17.650 7.199 -19.111 1.00 25.87 205 PRO A N 1
ATOM 4662 C CA . PRO C 1 205 ? 16.190 7.331 -19.053 1.00 30.84 205 PRO A CA 1
ATOM 4663 C C . PRO C 1 205 ? 15.572 7.186 -20.432 1.00 32.31 205 PRO A C 1
ATOM 4664 O O . PRO C 1 205 ? 16.250 7.438 -21.420 1.00 35.05 205 PRO A O 1
ATOM 4668 N N . THR C 1 206 ? 14.304 6.808 -20.512 1.00 32.69 206 THR A N 1
ATOM 4669 C CA . THR C 1 206 ? 13.672 6.735 -21.814 1.00 31.48 206 THR A CA 1
ATOM 4670 C C . THR C 1 206 ? 13.466 8.148 -22.364 1.00 36.17 206 THR A C 1
ATOM 4671 O O . THR C 1 206 ? 13.444 8.341 -23.579 1.00 40.55 206 THR A O 1
ATOM 4675 N N . ASP C 1 207 ? 13.387 9.132 -21.470 1.00 36.32 207 ASP A N 1
ATOM 4676 C CA . ASP C 1 207 ? 13.103 10.522 -21.841 1.00 38.36 207 ASP A CA 1
ATOM 4677 C C . ASP C 1 207 ? 14.328 11.324 -22.280 1.00 38.14 207 ASP A C 1
ATOM 4678 O O . ASP C 1 207 ? 14.199 12.475 -22.698 1.00 35.69 207 ASP A O 1
ATOM 4683 N N . SER C 1 208 ? 15.516 10.747 -22.116 1.00 42.52 208 SER A N 1
ATOM 4684 C CA . SER C 1 208 ? 16.751 11.346 -22.640 1.00 40.63 208 SER A CA 1
ATOM 4685 C C . SER C 1 208 ? 17.686 10.230 -23.127 1.00 35.87 208 SER A C 1
ATOM 4686 O O . SER C 1 208 ? 18.773 10.038 -22.585 1.00 36.70 208 SER A O 1
ATOM 4689 N N . PRO C 1 209 ? 17.269 9.507 -24.178 1.00 39.09 209 PRO A N 1
ATOM 4690 C CA . PRO C 1 209 ? 17.901 8.230 -24.529 1.00 38.46 209 PRO A CA 1
ATOM 4691 C C . PRO C 1 209 ? 19.084 8.353 -25.484 1.00 37.53 209 PRO A C 1
ATOM 4692 O O . PRO C 1 209 ? 19.107 7.665 -26.519 1.00 39.47 209 PRO A O 1
ATOM 4696 N N . VAL C 1 210 ? 20.069 9.168 -25.123 1.00 34.68 210 VAL A N 1
ATOM 4697 C CA . VAL C 1 210 ? 21.131 9.516 -26.055 1.00 36.00 210 VAL A CA 1
ATOM 4698 C C . VAL C 1 210 ? 22.086 8.351 -26.359 1.00 37.21 210 VAL A C 1
ATOM 4699 O O . VAL C 1 210 ? 22.635 8.270 -27.458 1.00 36.67 210 VAL A O 1
ATOM 4703 N N . ILE C 1 211 ? 22.245 7.421 -25.423 1.00 37.38 211 ILE A N 1
ATOM 4704 C CA . ILE C 1 211 ? 23.131 6.287 -25.656 1.00 36.65 211 ILE A CA 1
ATOM 4705 C C . ILE C 1 211 ? 22.517 5.361 -26.700 1.00 34.46 211 ILE A C 1
ATOM 4706 O O . ILE C 1 211 ? 23.225 4.773 -27.506 1.00 36.31 211 ILE A O 1
ATOM 4711 N N . ALA C 1 212 ? 21.194 5.243 -26.685 1.00 36.86 212 ALA A N 1
ATOM 4712 C CA . ALA C 1 212 ? 20.491 4.427 -27.661 1.00 35.61 212 ALA A CA 1
ATOM 4713 C C . ALA C 1 212 ? 20.518 5.128 -29.011 1.00 38.64 212 ALA A C 1
ATOM 4714 O O . ALA C 1 212 ? 20.601 4.493 -30.062 1.00 36.20 212 ALA A O 1
ATOM 4716 N N . GLN C 1 213 ? 20.453 6.450 -28.977 1.00 37.03 213 GLN A N 1
ATOM 4717 C CA . GLN C 1 213 ? 20.462 7.216 -30.210 1.00 38.57 213 GLN A CA 1
ATOM 4718 C C . GLN C 1 213 ? 21.839 7.112 -30.842 1.00 39.41 213 GLN A C 1
ATOM 4719 O O . GLN C 1 213 ? 21.974 6.959 -32.060 1.00 41.93 213 GLN A O 1
ATOM 4725 N N . ALA C 1 214 ? 22.857 7.134 -29.995 1.00 37.42 214 ALA A N 1
ATOM 4726 C CA . ALA C 1 214 ? 24.234 7.074 -30.446 1.00 32.20 214 ALA A CA 1
ATOM 4727 C C . ALA C 1 214 ? 24.586 5.696 -31.000 1.00 37.50 214 ALA A C 1
ATOM 4728 O O . ALA C 1 214 ? 25.327 5.584 -31.985 1.00 39.00 214 ALA A O 1
ATOM 4730 N N . LEU C 1 215 ? 24.069 4.643 -30.374 1.00 36.59 215 LEU A N 1
ATOM 4731 C CA . LEU C 1 215 ? 24.411 3.299 -30.821 1.00 36.59 215 LEU A CA 1
ATOM 4732 C C . LEU C 1 215 ? 23.656 2.938 -32.098 1.00 41.29 215 LEU A C 1
ATOM 4733 O O . LEU C 1 215 ? 23.978 1.938 -32.744 1.00 41.94 215 LEU A O 1
ATOM 4738 N N . ALA C 1 216 ? 22.635 3.731 -32.426 1.00 35.09 216 ALA A N 1
ATOM 4739 C CA . ALA C 1 216 ? 21.861 3.552 -33.648 1.00 39.49 216 ALA A CA 1
ATOM 4740 C C . ALA C 1 216 ? 22.254 4.510 -34.786 1.00 47.57 216 ALA A C 1
ATOM 4741 O O . ALA C 1 216 ? 21.630 4.490 -35.857 1.00 46.05 216 ALA A O 1
ATOM 4743 N N . GLY C 1 217 ? 23.244 5.371 -34.554 1.00 39.72 217 GLY A N 1
ATOM 4744 C CA . GLY C 1 217 ? 23.603 6.366 -35.551 1.00 39.04 217 GLY A CA 1
ATOM 4745 C C . GLY C 1 217 ? 22.562 7.473 -35.724 1.00 40.43 217 GLY A C 1
ATOM 4746 O O . GLY C 1 217 ? 22.636 8.282 -36.660 1.00 37.74 217 GLY A O 1
ATOM 4747 N N . GLU C 1 218 ? 21.580 7.503 -34.826 1.00 43.98 218 GLU A N 1
ATOM 4748 C CA . GLU C 1 218 ? 20.531 8.523 -34.837 1.00 37.67 218 GLU A CA 1
ATOM 4749 C C . GLU C 1 218 ? 21.057 9.861 -34.305 1.00 34.13 218 GLU A C 1
ATOM 4750 O O . GLU C 1 218 ? 22.124 9.916 -33.684 1.00 34.36 218 GLU A O 1
ATOM 4756 N N . GLU C 1 219 ? 20.338 10.940 -34.611 1.00 33.02 219 GLU A N 1
ATOM 4757 C CA . GLU C 1 219 ? 20.638 12.265 -34.069 1.00 39.88 219 GLU A CA 1
ATOM 4758 C C . GLU C 1 219 ? 20.438 12.244 -32.542 1.00 44.62 219 GLU A C 1
ATOM 4759 O O . GLU C 1 219 ? 19.545 11.541 -32.036 1.00 41.04 219 GLU A O 1
ATOM 4765 N N . ILE C 1 220 ? 21.238 13.029 -31.816 1.00 40.15 220 ILE A N 1
ATOM 4766 C CA . ILE C 1 220 ? 21.169 13.048 -30.357 1.00 35.37 220 ILE A CA 1
ATOM 4767 C C . ILE C 1 220 ? 20.125 14.058 -29.883 1.00 37.33 220 ILE A C 1
ATOM 4768 O O . ILE C 1 220 ? 20.279 15.260 -30.083 1.00 37.55 220 ILE A O 1
ATOM 4773 N N . LYS C 1 221 ? 19.073 13.557 -29.234 1.00 37.53 221 LYS A N 1
ATOM 4774 C CA . LYS C 1 221 ? 17.927 14.376 -28.847 1.00 36.87 221 LYS A CA 1
ATOM 4775 C C . LYS C 1 221 ? 17.546 14.146 -27.374 1.00 40.67 221 LYS A C 1
ATOM 4776 O O . LYS C 1 221 ? 16.692 13.312 -27.055 1.00 42.33 221 LYS A O 1
ATOM 4782 N N . PRO C 1 222 ? 18.191 14.892 -26.471 1.00 37.81 222 PRO A N 1
ATOM 4783 C CA . PRO C 1 222 ? 17.998 14.799 -25.022 1.00 36.62 222 PRO A CA 1
ATOM 4784 C C . PRO C 1 222 ? 16.724 15.487 -24.534 1.00 38.10 222 PRO A C 1
ATOM 4785 O O . PRO C 1 222 ? 16.215 16.401 -25.183 1.00 35.15 222 PRO A O 1
ATOM 4789 N N . GLY C 1 223 ? 16.233 15.077 -23.369 1.00 38.25 223 GLY A N 1
ATOM 4790 C CA . GLY C 1 223 ? 15.053 15.696 -22.801 1.00 34.10 223 GLY A CA 1
ATOM 4791 C C . GLY C 1 223 ? 15.160 15.648 -21.301 1.00 36.80 223 GLY A C 1
ATOM 4792 O O . GLY C 1 223 ? 16.087 15.032 -20.778 1.00 40.38 223 GLY A O 1
ATOM 4793 N N . PRO C 1 224 ? 14.236 16.324 -20.602 1.00 37.28 224 PRO A N 1
ATOM 4794 C CA . PRO C 1 224 ? 14.145 16.277 -19.138 1.00 33.88 224 PRO A CA 1
ATOM 4795 C C . PRO C 1 224 ? 13.580 14.962 -18.639 1.00 35.77 224 PRO A C 1
ATOM 4796 O O . PRO C 1 224 ? 12.647 14.436 -19.246 1.00 34.72 224 PRO A O 1
ATOM 4800 N N . HIS C 1 225 ? 14.137 14.482 -17.527 1.00 38.62 225 HIS A N 1
ATOM 4801 C CA . HIS C 1 225 ? 13.791 13.211 -16.905 1.00 34.90 225 HIS A CA 1
ATOM 4802 C C . HIS C 1 225 ? 13.911 13.354 -15.394 1.00 40.62 225 HIS A C 1
ATOM 4803 O O . HIS C 1 225 ? 14.490 14.324 -14.900 1.00 40.51 225 HIS A O 1
ATOM 4810 N N . LYS C 1 226 ? 13.368 12.388 -14.663 1.00 35.07 226 LYS A N 1
ATOM 4811 C CA . LYS C 1 226 ? 13.398 12.433 -13.219 1.00 35.17 226 LYS A CA 1
ATOM 4812 C C . LYS C 1 226 ? 14.487 11.559 -12.581 1.00 38.39 226 LYS A C 1
ATOM 4813 O O . LYS C 1 226 ? 14.582 11.501 -11.360 1.00 37.68 226 LYS A O 1
ATOM 4819 N N . ILE C 1 227 ? 15.319 10.883 -13.370 1.00 39.52 227 ILE A N 1
ATOM 4820 C CA . ILE C 1 227 ? 16.274 9.978 -12.722 1.00 36.34 227 ILE A CA 1
ATOM 4821 C C . ILE C 1 227 ? 17.589 10.702 -12.427 1.00 36.41 227 ILE A C 1
ATOM 4822 O O . ILE C 1 227 ? 18.527 10.716 -13.238 1.00 33.43 227 ILE A O 1
ATOM 4827 N N . GLN C 1 228 ? 17.723 11.121 -11.177 1.00 35.32 228 GLN A N 1
ATOM 4828 C CA . GLN C 1 228 ? 18.763 12.066 -10.817 1.00 33.28 228 GLN A CA 1
ATOM 4829 C C . GLN C 1 228 ? 20.058 11.315 -10.684 1.00 30.88 228 GLN A C 1
ATOM 4830 O O . GLN C 1 228 ? 20.102 10.250 -10.085 1.00 33.20 228 GLN A O 1
ATOM 4836 N N . GLY C 1 229 ? 21.106 11.848 -11.278 1.00 28.67 229 GLY A N 1
ATOM 4837 C CA . GLY C 1 229 ? 22.390 11.189 -11.247 1.00 31.94 229 GLY A CA 1
ATOM 4838 C C . GLY C 1 229 ? 22.806 10.546 -12.558 1.00 37.29 229 GLY A C 1
ATOM 4839 O O . GLY C 1 229 ? 24.000 10.328 -12.791 1.00 38.08 229 GLY A O 1
ATOM 4840 N N . ILE C 1 230 ? 21.850 10.250 -13.436 1.00 34.69 230 ILE A N 1
ATOM 4841 C CA . ILE C 1 230 ? 22.206 9.754 -14.764 1.00 27.30 230 ILE A CA 1
ATOM 4842 C C . ILE C 1 230 ? 21.494 10.622 -15.785 1.00 32.10 230 ILE A C 1
ATOM 4843 O O . ILE C 1 230 ? 20.898 11.645 -15.418 1.00 30.42 230 ILE A O 1
ATOM 4848 N N . GLY C 1 231 ? 21.563 10.240 -17.057 1.00 31.17 231 GLY A N 1
ATOM 4849 C CA . GLY C 1 231 ? 20.885 11.005 -18.083 1.00 31.79 231 GLY A CA 1
ATOM 4850 C C . GLY C 1 231 ? 21.528 12.355 -18.308 1.00 29.71 231 GLY A C 1
ATOM 4851 O O . GLY C 1 231 ? 20.896 13.394 -18.157 1.00 29.56 231 GLY A O 1
ATOM 4852 N N . ALA C 1 232 ? 22.806 12.333 -18.656 1.00 26.04 232 ALA A N 1
ATOM 4853 C CA . ALA C 1 232 ? 23.542 13.557 -18.874 1.00 24.54 232 ALA A CA 1
ATOM 4854 C C . ALA C 1 232 ? 22.986 14.374 -20.029 1.00 30.33 232 ALA A C 1
ATOM 4855 O O . ALA C 1 232 ? 23.144 15.597 -20.063 1.00 31.13 232 ALA A O 1
ATOM 4857 N N . GLY C 1 233 ? 22.375 13.701 -21.002 1.00 30.30 233 GLY A N 1
ATOM 4858 C CA . GLY C 1 233 ? 21.859 14.392 -22.175 1.00 34.04 233 GLY A CA 1
ATOM 4859 C C . GLY C 1 233 ? 22.879 14.602 -23.293 1.00 34.69 233 GLY A C 1
ATOM 4860 O O . GLY C 1 233 ? 22.663 15.396 -24.219 1.00 35.93 233 GLY A O 1
ATOM 4861 N N . PHE C 1 234 ? 24.015 13.918 -23.181 1.00 34.41 234 PHE A N 1
ATOM 4862 C CA . PHE C 1 234 ? 25.028 13.894 -24.232 1.00 29.94 234 PHE A CA 1
ATOM 4863 C C . PHE C 1 234 ? 25.945 12.714 -23.979 1.00 34.60 234 PHE A C 1
ATOM 4864 O O . PHE C 1 234 ? 25.841 12.071 -22.933 1.00 39.71 234 PHE A O 1
ATOM 4872 N N . ILE C 1 235 ? 26.874 12.448 -24.891 1.00 35.98 235 ILE A N 1
ATOM 4873 C CA . ILE C 1 235 ? 27.816 11.354 -24.666 1.00 36.21 235 ILE A CA 1
ATOM 4874 C C . ILE C 1 235 ? 29.088 11.907 -24.039 1.00 38.88 235 ILE A C 1
ATOM 4875 O O . ILE C 1 235 ? 29.929 12.519 -24.733 1.00 39.07 235 ILE A O 1
ATOM 4880 N N . PRO C 1 236 ? 29.251 11.652 -22.725 1.00 37.66 236 PRO A N 1
ATOM 4881 C CA . PRO C 1 236 ? 30.386 12.237 -22.011 1.00 38.85 236 PRO A CA 1
ATOM 4882 C C . PRO C 1 236 ? 31.654 11.520 -22.441 1.00 36.17 236 PRO A C 1
ATOM 4883 O O . PRO C 1 236 ? 31.588 10.322 -22.790 1.00 34.28 236 PRO A O 1
ATOM 4887 N N . ALA C 1 237 ? 32.773 12.246 -22.440 1.00 31.56 237 ALA A N 1
ATOM 4888 C CA . ALA C 1 237 ? 34.054 11.687 -22.858 1.00 28.26 237 ALA A CA 1
ATOM 4889 C C . ALA C 1 237 ? 34.458 10.462 -22.039 1.00 37.47 237 ALA A C 1
ATOM 4890 O O . ALA C 1 237 ? 35.203 9.606 -22.534 1.00 36.08 237 ALA A O 1
ATOM 4892 N N . ASN C 1 238 ? 33.947 10.371 -20.805 1.00 35.15 238 ASN A N 1
ATOM 4893 C CA . ASN C 1 238 ? 34.305 9.277 -19.910 1.00 34.96 238 ASN A CA 1
ATOM 4894 C C . ASN C 1 238 ? 33.421 8.073 -20.044 1.00 35.57 238 ASN A C 1
ATOM 4895 O O . ASN C 1 238 ? 33.555 7.109 -19.295 1.00 39.22 238 ASN A O 1
ATOM 4900 N N . LEU C 1 239 ? 32.507 8.136 -20.997 1.00 40.31 239 LEU A N 1
ATOM 4901 C CA . LEU C 1 239 ? 31.810 6.947 -21.450 1.00 39.45 239 LEU A CA 1
ATOM 4902 C C . LEU C 1 239 ? 32.504 6.442 -22.717 1.00 44.86 239 LEU A C 1
ATOM 4903 O O . LEU C 1 239 ? 32.475 7.108 -23.763 1.00 43.97 239 LEU A O 1
ATOM 4908 N N . ASP C 1 240 ? 33.146 5.283 -22.611 1.00 42.94 240 ASP A N 1
ATOM 4909 C CA . ASP C 1 240 ? 33.764 4.651 -23.762 1.00 41.24 240 ASP A CA 1
ATOM 4910 C C . ASP C 1 240 ? 32.793 3.642 -24.361 1.00 40.40 240 ASP A C 1
ATOM 4911 O O . ASP C 1 240 ? 32.593 2.560 -23.808 1.00 42.58 240 ASP A O 1
ATOM 4916 N N . LEU C 1 241 ? 32.239 3.956 -25.525 1.00 42.55 241 LEU A N 1
ATOM 4917 C CA . LEU C 1 241 ? 31.200 3.099 -26.102 1.00 41.74 241 LEU A CA 1
ATOM 4918 C C . LEU C 1 241 ? 31.755 1.769 -26.611 1.00 40.18 241 LEU A C 1
ATOM 4919 O O . LEU C 1 241 ? 31.008 0.802 -26.795 1.00 44.11 241 LEU A O 1
ATOM 4924 N N . LYS C 1 242 ? 33.066 1.710 -26.816 1.00 38.41 242 LYS A N 1
ATOM 4925 C CA . LYS C 1 242 ? 33.693 0.483 -27.281 1.00 38.59 242 LYS A CA 1
ATOM 4926 C C . LYS C 1 242 ? 33.564 -0.596 -26.214 1.00 46.94 242 LYS A C 1
ATOM 4927 O O . LYS C 1 242 ? 33.631 -1.790 -26.517 1.00 48.02 242 LYS A O 1
ATOM 4933 N N . LEU C 1 243 ? 33.352 -0.179 -24.963 1.00 49.12 243 LEU A N 1
ATOM 4934 C CA . LEU C 1 243 ? 33.149 -1.143 -23.886 1.00 41.55 243 LEU A CA 1
ATOM 4935 C C . LEU C 1 243 ? 31.671 -1.489 -23.658 1.00 37.94 243 LEU A C 1
ATOM 4936 O O . LEU C 1 243 ? 31.365 -2.494 -23.003 1.00 35.93 243 LEU A O 1
ATOM 4941 N N . VAL C 1 244 ? 30.762 -0.716 -24.258 1.00 38.53 244 VAL A N 1
ATOM 4942 C CA . VAL C 1 244 ? 29.328 -0.895 -24.006 1.00 40.07 244 VAL A CA 1
ATOM 4943 C C . VAL C 1 244 ? 28.656 -1.873 -24.974 1.00 40.56 244 VAL A C 1
ATOM 4944 O O . VAL C 1 244 ? 28.561 -1.609 -26.171 1.00 40.10 244 VAL A O 1
ATOM 4948 N N . ASP C 1 245 ? 28.171 -2.991 -24.437 1.00 38.48 245 ASP A N 1
ATOM 4949 C CA . ASP C 1 245 ? 27.552 -4.042 -25.246 1.00 40.70 245 ASP A CA 1
ATOM 4950 C C . ASP C 1 245 ? 26.067 -3.787 -25.537 1.00 42.44 245 ASP A C 1
ATOM 4951 O O . ASP C 1 245 ? 25.500 -4.384 -26.461 1.00 47.60 245 ASP A O 1
ATOM 4956 N N . LYS C 1 246 ? 25.452 -2.870 -24.791 1.00 45.31 246 LYS A N 1
ATOM 4957 C CA . LYS C 1 246 ? 23.989 -2.773 -24.741 1.00 39.62 246 LYS A CA 1
ATOM 4958 C C . LYS C 1 246 ? 23.524 -1.598 -23.874 1.00 37.74 246 LYS A C 1
ATOM 4959 O O . LYS C 1 246 ? 24.249 -1.144 -22.989 1.00 36.09 246 LYS A O 1
ATOM 4965 N N . VAL C 1 247 ? 22.303 -1.126 -24.107 1.00 38.68 247 VAL A N 1
ATOM 4966 C CA . VAL C 1 247 ? 21.738 -0.042 -23.311 1.00 30.32 247 VAL A CA 1
ATOM 4967 C C . VAL C 1 247 ? 20.250 -0.236 -23.115 1.00 36.07 247 VAL A C 1
ATOM 4968 O O . VAL C 1 247 ? 19.515 -0.508 -24.076 1.00 38.96 247 VAL A O 1
ATOM 4972 N N . ILE C 1 248 ? 19.802 -0.065 -21.871 1.00 38.91 248 ILE A N 1
ATOM 4973 C CA . ILE C 1 248 ? 18.396 -0.247 -21.515 1.00 33.23 248 ILE A CA 1
ATOM 4974 C C . ILE C 1 248 ? 17.825 1.056 -21.000 1.00 32.74 248 ILE A C 1
ATOM 4975 O O . ILE C 1 248 ? 18.423 1.698 -20.133 1.00 34.20 248 ILE A O 1
ATOM 4980 N N . GLY C 1 249 ? 16.743 1.509 -21.630 1.00 33.27 249 GLY A N 1
ATOM 4981 C CA . GLY C 1 249 ? 16.076 2.725 -21.212 1.00 31.50 249 GLY A CA 1
ATOM 4982 C C . GLY C 1 249 ? 15.018 2.452 -20.184 1.00 33.44 249 GLY A C 1
ATOM 4983 O O . GLY C 1 249 ? 14.274 1.479 -20.317 1.00 35.92 249 GLY A O 1
ATOM 4984 N N . ILE C 1 250 ? 14.892 3.346 -19.206 1.00 34.18 250 ILE A N 1
ATOM 4985 C CA . ILE C 1 250 ? 13.947 3.140 -18.116 1.00 34.18 250 ILE A CA 1
ATOM 4986 C C . ILE C 1 250 ? 13.076 4.378 -17.929 1.00 33.07 250 ILE A C 1
ATOM 4987 O O . ILE C 1 250 ? 13.559 5.507 -18.047 1.00 35.99 250 ILE A O 1
ATOM 4992 N N . THR C 1 251 ? 11.788 4.174 -17.682 1.00 29.93 251 THR A N 1
ATOM 4993 C CA . THR C 1 251 ? 10.872 5.291 -17.483 1.00 33.32 251 THR A CA 1
ATOM 4994 C C . THR C 1 251 ? 10.944 5.826 -16.063 1.00 33.86 251 THR A C 1
ATOM 4995 O O . THR C 1 251 ? 11.270 5.072 -15.140 1.00 35.65 251 THR A O 1
ATOM 4999 N N . ASN C 1 252 ? 10.591 7.100 -15.886 1.00 34.84 252 ASN A N 1
ATOM 5000 C CA . ASN C 1 252 ? 10.567 7.725 -14.558 1.00 33.05 252 ASN A CA 1
ATOM 5001 C C . ASN C 1 252 ? 9.828 6.857 -13.535 1.00 35.28 252 ASN A C 1
ATOM 5002 O O . ASN C 1 252 ? 10.317 6.619 -12.419 1.00 36.08 252 ASN A O 1
ATOM 5007 N N . GLU C 1 253 ? 8.674 6.343 -13.944 1.00 33.09 253 GLU A N 1
ATOM 5008 C CA . GLU C 1 253 ? 7.819 5.556 -13.068 1.00 32.93 253 GLU A CA 1
ATOM 5009 C C . GLU C 1 253 ? 8.449 4.215 -12.689 1.00 36.97 253 GLU A C 1
ATOM 5010 O O . GLU C 1 253 ? 8.315 3.756 -11.549 1.00 38.59 253 GLU A O 1
ATOM 5016 N N . GLU C 1 254 ? 9.168 3.615 -13.633 1.00 36.04 254 GLU A N 1
ATOM 5017 C CA . GLU C 1 254 ? 9.800 2.322 -13.408 1.00 35.19 254 GLU A CA 1
ATOM 5018 C C . GLU C 1 254 ? 10.914 2.483 -12.371 1.00 36.14 254 GLU A C 1
ATOM 5019 O O . GLU C 1 254 ? 11.138 1.619 -11.509 1.00 28.07 254 GLU A O 1
ATOM 5025 N N . ALA C 1 255 ? 11.609 3.608 -12.446 1.00 36.48 255 ALA A N 1
ATOM 5026 C CA . ALA C 1 255 ? 12.725 3.811 -11.551 1.00 33.13 255 ALA A CA 1
ATOM 5027 C C . ALA C 1 255 ? 12.212 4.078 -10.149 1.00 33.22 255 ALA A C 1
ATOM 5028 O O . ALA C 1 255 ? 12.699 3.505 -9.160 1.00 33.21 255 ALA A O 1
ATOM 5030 N N . ILE C 1 256 ? 11.201 4.928 -10.060 1.00 33.69 256 ILE A N 1
ATOM 5031 C CA . ILE C 1 256 ? 10.693 5.310 -8.751 1.00 31.36 256 ILE A CA 1
ATOM 5032 C C . ILE C 1 256 ? 10.038 4.105 -8.084 1.00 34.75 256 ILE A C 1
ATOM 5033 O O . ILE C 1 256 ? 10.241 3.876 -6.892 1.00 36.48 256 ILE A O 1
ATOM 5038 N N . SER C 1 257 ? 9.301 3.299 -8.846 1.00 34.51 257 SER A N 1
ATOM 5039 C CA . SER C 1 257 ? 8.606 2.175 -8.228 1.00 31.28 257 SER A CA 1
ATOM 5040 C C . SER C 1 257 ? 9.595 1.112 -7.764 1.00 32.13 257 SER A C 1
ATOM 5041 O O . SER C 1 257 ? 9.368 0.455 -6.737 1.00 34.66 257 SER A O 1
ATOM 5044 N N . THR C 1 258 ? 10.686 0.942 -8.511 1.00 30.17 258 THR A N 1
ATOM 5045 C CA . THR C 1 258 ? 11.673 -0.102 -8.215 1.00 29.25 258 THR A CA 1
ATOM 5046 C C . THR C 1 258 ? 12.597 0.350 -7.085 1.00 34.23 258 THR A C 1
ATOM 5047 O O . THR C 1 258 ? 13.139 -0.474 -6.316 1.00 32.71 258 THR A O 1
ATOM 5051 N N . ALA C 1 259 ? 12.769 1.663 -6.979 1.00 32.67 259 ALA A N 1
ATOM 5052 C CA . ALA C 1 259 ? 13.484 2.229 -5.854 1.00 28.59 259 ALA A CA 1
ATOM 5053 C C . ALA C 1 259 ? 12.705 1.941 -4.579 1.00 32.77 259 ALA A C 1
ATOM 5054 O O . ALA C 1 259 ? 13.274 1.513 -3.565 1.00 36.83 259 ALA A O 1
ATOM 5056 N N . ARG C 1 260 ? 11.392 2.134 -4.634 1.00 28.86 260 ARG A N 1
ATOM 5057 C CA . ARG C 1 260 ? 10.561 1.883 -3.460 1.00 31.10 260 ARG A CA 1
ATOM 5058 C C . ARG C 1 260 ? 10.596 0.402 -3.083 1.00 34.16 260 ARG A C 1
ATOM 5059 O O . ARG C 1 260 ? 10.528 0.051 -1.897 1.00 31.03 260 ARG A O 1
ATOM 5067 N N . ARG C 1 261 ? 10.762 -0.459 -4.086 1.00 33.86 261 ARG A N 1
ATOM 5068 C CA . ARG C 1 261 ? 10.824 -1.893 -3.833 1.00 35.52 261 ARG A CA 1
ATOM 5069 C C . ARG C 1 261 ? 12.130 -2.281 -3.153 1.00 35.50 261 ARG A C 1
ATOM 5070 O O . ARG C 1 261 ? 12.157 -3.182 -2.321 1.00 38.77 261 ARG A O 1
ATOM 5078 N N . LEU C 1 262 ? 13.214 -1.597 -3.493 1.00 35.93 262 LEU A N 1
ATOM 5079 C CA . LEU C 1 262 ? 14.509 -1.901 -2.883 1.00 35.42 262 LEU A CA 1
ATOM 5080 C C . LEU C 1 262 ? 14.461 -1.620 -1.387 1.00 33.91 262 LEU A C 1
ATOM 5081 O O . LEU C 1 262 ? 14.966 -2.397 -0.572 1.00 32.66 262 LEU A O 1
ATOM 5086 N N . MET C 1 263 ? 13.814 -0.527 -1.015 1.00 34.68 263 MET A N 1
ATOM 5087 C CA . MET C 1 263 ? 13.746 -0.170 0.395 1.00 33.59 263 MET A CA 1
ATOM 5088 C C . MET C 1 263 ? 12.795 -1.099 1.171 1.00 33.97 263 MET A C 1
ATOM 5089 O O . MET C 1 263 ? 13.153 -1.623 2.234 1.00 34.32 263 MET A O 1
ATOM 5094 N N . GLU C 1 264 ? 11.620 -1.363 0.614 1.00 34.27 264 GLU A N 1
ATOM 5095 C CA . GLU C 1 264 ? 10.601 -2.125 1.337 1.00 33.75 264 GLU A CA 1
ATOM 5096 C C . GLU C 1 264 ? 10.832 -3.641 1.335 1.00 34.59 264 GLU A C 1
ATOM 5097 O O . GLU C 1 264 ? 10.633 -4.307 2.358 1.00 46.51 264 GLU A O 1
ATOM 5103 N N . GLU C 1 265 ? 11.185 -4.189 0.180 1.00 34.46 265 GLU A N 1
ATOM 5104 C CA . GLU C 1 265 ? 11.469 -5.617 0.039 1.00 34.58 265 GLU A CA 1
ATOM 5105 C C . GLU C 1 265 ? 12.914 -6.071 0.340 1.00 34.99 265 GLU A C 1
ATOM 5106 O O . GLU C 1 265 ? 13.123 -7.232 0.660 1.00 38.18 265 GLU A O 1
ATOM 5112 N N . GLU C 1 266 ? 13.926 -5.248 0.074 1.00 37.94 266 GLU A N 1
ATOM 5113 C CA . GLU C 1 266 ? 15.306 -5.658 0.390 1.00 33.81 266 GLU A CA 1
ATOM 5114 C C . GLU C 1 266 ? 15.950 -4.979 1.605 1.00 33.53 266 GLU A C 1
ATOM 5115 O O . GLU C 1 266 ? 17.044 -5.370 2.032 1.00 31.11 266 GLU A O 1
ATOM 5121 N N . GLY C 1 267 ? 15.276 -3.976 2.164 1.00 35.93 267 GLY A N 1
ATOM 5122 C CA . GLY C 1 267 ? 15.851 -3.173 3.238 1.00 33.51 267 GLY A CA 1
ATOM 5123 C C . GLY C 1 267 ? 17.002 -2.268 2.812 1.00 34.57 267 GLY A C 1
ATOM 5124 O O . GLY C 1 267 ? 17.804 -1.810 3.631 1.00 34.33 267 GLY A O 1
ATOM 5125 N N . ILE C 1 268 ? 17.079 -1.986 1.519 1.00 32.43 268 ILE A N 1
ATOM 5126 C CA . ILE C 1 268 ? 18.173 -1.186 0.986 1.00 29.95 268 ILE A CA 1
ATOM 5127 C C . ILE C 1 268 ? 17.700 0.226 0.635 1.00 31.15 268 ILE A C 1
ATOM 5128 O O . ILE C 1 268 ? 16.820 0.408 -0.198 1.00 36.83 268 ILE A O 1
ATOM 5133 N N . LEU C 1 269 ? 18.262 1.226 1.299 1.00 31.02 269 LEU A N 1
ATOM 5134 C CA . LEU C 1 269 ? 17.912 2.604 1.004 1.00 29.00 269 LEU A CA 1
ATOM 5135 C C . LEU C 1 269 ? 18.411 2.903 -0.402 1.00 32.79 269 LEU A C 1
ATOM 5136 O O . LEU C 1 269 ? 19.561 2.612 -0.734 1.00 32.85 269 LEU A O 1
ATOM 5141 N N . ALA C 1 270 ? 17.529 3.426 -1.249 1.00 35.52 270 ALA A N 1
ATOM 5142 C CA . ALA C 1 270 ? 17.841 3.578 -2.668 1.00 30.00 270 ALA A CA 1
ATOM 5143 C C . ALA C 1 270 ? 17.247 4.848 -3.241 1.00 26.78 270 ALA A C 1
ATOM 5144 O O . ALA C 1 270 ? 16.098 5.190 -2.937 1.00 27.36 270 ALA A O 1
ATOM 5146 N N . GLY C 1 271 ? 18.030 5.546 -4.061 1.00 26.42 271 GLY A N 1
ATOM 5147 C CA . GLY C 1 271 ? 17.525 6.671 -4.833 1.00 25.30 271 GLY A CA 1
ATOM 5148 C C . GLY C 1 271 ? 17.017 6.247 -6.208 1.00 33.28 271 GLY A C 1
ATOM 5149 O O . GLY C 1 271 ? 17.231 5.108 -6.662 1.00 28.69 271 GLY A O 1
ATOM 5150 N N . ILE C 1 272 ? 16.386 7.185 -6.904 1.00 36.15 272 ILE A N 1
ATOM 5151 C CA . ILE C 1 272 ? 15.815 6.901 -8.215 1.00 34.13 272 ILE A CA 1
ATOM 5152 C C . ILE C 1 272 ? 16.755 6.150 -9.162 1.00 31.82 272 ILE A C 1
ATOM 5153 O O . ILE C 1 272 ? 16.344 5.188 -9.811 1.00 30.27 272 ILE A O 1
ATOM 5158 N N . SER C 1 273 ? 18.011 6.573 -9.246 1.00 29.07 273 SER A N 1
ATOM 5159 C CA . SER C 1 273 ? 18.903 5.947 -10.217 1.00 27.51 273 SER A CA 1
ATOM 5160 C C . SER C 1 273 ? 19.185 4.504 -9.829 1.00 32.63 273 SER A C 1
ATOM 5161 O O . SER C 1 273 ? 19.459 3.657 -10.691 1.00 31.82 273 SER A O 1
ATOM 5164 N N . SER C 1 274 ? 19.066 4.215 -8.533 1.00 34.29 274 SER A N 1
ATOM 5165 C CA . SER C 1 274 ? 19.316 2.871 -8.038 1.00 31.49 274 SER A CA 1
ATOM 5166 C C . SER C 1 274 ? 18.157 1.958 -8.416 1.00 32.00 274 SER A C 1
ATOM 5167 O O . SER C 1 274 ? 18.343 0.766 -8.681 1.00 32.96 274 SER A O 1
ATOM 5170 N N . GLY C 1 275 ? 16.960 2.524 -8.468 1.00 31.97 275 GLY A N 1
ATOM 5171 C CA . GLY C 1 275 ? 15.807 1.753 -8.881 1.00 31.12 275 GLY A CA 1
ATOM 5172 C C . GLY C 1 275 ? 15.887 1.524 -10.374 1.00 34.84 275 GLY A C 1
ATOM 5173 O O . GLY C 1 275 ? 15.543 0.457 -10.867 1.00 36.29 275 GLY A O 1
ATOM 5174 N N . ALA C 1 276 ? 16.389 2.518 -11.093 1.00 33.07 276 ALA A N 1
ATOM 5175 C CA . ALA C 1 276 ? 16.447 2.429 -12.534 1.00 32.76 276 ALA A CA 1
ATOM 5176 C C . ALA C 1 276 ? 17.337 1.279 -12.942 1.00 35.49 276 ALA A C 1
ATOM 5177 O O . ALA C 1 276 ? 16.960 0.461 -13.786 1.00 37.08 276 ALA A O 1
ATOM 5179 N N . ALA C 1 277 ? 18.508 1.200 -12.322 1.00 31.91 277 ALA A N 1
ATOM 5180 C CA . ALA C 1 277 ? 19.474 0.191 -12.722 1.00 32.36 277 ALA A CA 1
ATOM 5181 C C . ALA C 1 277 ? 18.942 -1.214 -12.432 1.00 36.89 277 ALA A C 1
ATOM 5182 O O . ALA C 1 277 ? 19.096 -2.122 -13.242 1.00 36.57 277 ALA A O 1
ATOM 5184 N N . VAL C 1 278 ? 18.274 -1.376 -11.297 1.00 36.61 278 VAL A N 1
ATOM 5185 C CA . VAL C 1 278 ? 17.712 -2.664 -10.934 1.00 34.71 278 VAL A CA 1
ATOM 5186 C C . VAL C 1 278 ? 16.549 -3.019 -11.861 1.00 37.23 278 VAL A C 1
ATOM 5187 O O . VAL C 1 278 ? 16.354 -4.188 -12.209 1.00 41.08 278 VAL A O 1
ATOM 5191 N N . ALA C 1 279 ? 15.802 -2.013 -12.305 1.00 33.07 279 ALA A N 1
ATOM 5192 C CA . ALA C 1 279 ? 14.684 -2.261 -13.212 1.00 32.69 279 ALA A CA 1
ATOM 5193 C C . ALA C 1 279 ? 15.199 -2.710 -14.572 1.00 41.07 279 ALA A C 1
ATOM 5194 O O . ALA C 1 279 ? 14.557 -3.501 -15.255 1.00 42.21 279 ALA A O 1
ATOM 5196 N N . ALA C 1 280 ? 16.357 -2.190 -14.965 1.00 38.50 280 ALA A N 1
ATOM 5197 C CA . ALA C 1 280 ? 17.014 -2.659 -16.161 1.00 34.18 280 ALA A CA 1
ATOM 5198 C C . ALA C 1 280 ? 17.387 -4.135 -16.005 1.00 38.39 280 ALA A C 1
ATOM 5199 O O . ALA C 1 280 ? 17.172 -4.939 -16.913 1.00 42.16 280 ALA A O 1
ATOM 5201 N N . ALA C 1 281 ? 17.928 -4.506 -14.852 1.00 39.04 281 ALA A N 1
ATOM 5202 C CA . ALA C 1 281 ? 18.255 -5.910 -14.626 1.00 38.53 281 ALA A CA 1
ATOM 5203 C C . ALA C 1 281 ? 16.997 -6.746 -14.704 1.00 40.55 281 ALA A C 1
ATOM 5204 O O . ALA C 1 281 ? 17.009 -7.845 -15.237 1.00 43.58 281 ALA A O 1
ATOM 5206 N N . LEU C 1 282 ? 15.891 -6.195 -14.231 1.00 39.96 282 LEU A N 1
ATOM 5207 C CA . LEU C 1 282 ? 14.642 -6.925 -14.283 1.00 39.58 282 LEU A CA 1
ATOM 5208 C C . LEU C 1 282 ? 14.149 -7.112 -15.711 1.00 41.79 282 LEU A C 1
ATOM 5209 O O . LEU C 1 282 ? 13.588 -8.156 -16.041 1.00 43.65 282 LEU A O 1
ATOM 5214 N N . LYS C 1 283 ? 14.381 -6.121 -16.561 1.00 42.56 283 LYS A N 1
ATOM 5215 C CA . LYS C 1 283 ? 13.917 -6.216 -17.932 1.00 43.42 283 LYS A CA 1
ATOM 5216 C C . LYS C 1 283 ? 14.790 -7.228 -18.648 1.00 46.40 283 LYS A C 1
ATOM 5217 O O . LYS C 1 283 ? 14.310 -8.006 -19.468 1.00 49.86 283 LYS A O 1
ATOM 5223 N N . LEU C 1 284 ? 16.062 -7.272 -18.274 1.00 43.09 284 LEU A N 1
ATOM 5224 C CA . LEU C 1 284 ? 16.984 -8.221 -18.877 1.00 47.95 284 LEU A CA 1
ATOM 5225 C C . LEU C 1 284 ? 16.607 -9.678 -18.562 1.00 50.11 284 LEU A C 1
ATOM 5226 O O . LEU C 1 284 ? 16.912 -10.586 -19.335 1.00 56.88 284 LEU A O 1
ATOM 5231 N N . GLN C 1 285 ? 15.932 -9.900 -17.442 1.00 48.92 285 GLN A N 1
ATOM 5232 C CA . GLN C 1 285 ? 15.556 -11.257 -17.053 1.00 51.82 285 GLN A CA 1
ATOM 5233 C C . GLN C 1 285 ? 14.279 -11.688 -17.774 1.00 57.50 285 GLN A C 1
ATOM 5234 O O . GLN C 1 285 ? 13.799 -12.811 -17.588 1.00 61.20 285 GLN A O 1
ATOM 5240 N N . GLU C 1 286 ? 13.717 -10.788 -18.579 1.00 53.36 286 GLU A N 1
ATOM 5241 C CA . GLU C 1 286 ? 12.521 -11.105 -19.342 1.00 53.89 286 GLU A CA 1
ATOM 5242 C C . GLU C 1 286 ? 12.952 -11.898 -20.565 1.00 55.77 286 GLU A C 1
ATOM 5243 O O . GLU C 1 286 ? 12.295 -12.862 -20.964 1.00 53.56 286 GLU A O 1
ATOM 5249 N N . ASP C 1 287 ? 14.086 -11.487 -21.127 1.00 58.85 287 ASP A N 1
ATOM 5250 C CA . ASP C 1 287 ? 14.831 -12.279 -22.105 1.00 61.21 287 ASP A CA 1
ATOM 5251 C C . ASP C 1 287 ? 15.350 -13.548 -21.409 1.00 64.66 287 ASP A C 1
ATOM 5252 O O . ASP C 1 287 ? 16.019 -13.477 -20.374 1.00 64.27 287 ASP A O 1
ATOM 5257 N N . GLU C 1 288 ? 15.058 -14.703 -22.001 1.00 71.10 288 GLU A N 1
ATOM 5258 C CA . GLU C 1 288 ? 15.284 -15.991 -21.345 1.00 72.74 288 GLU A CA 1
ATOM 5259 C C . GLU C 1 288 ? 16.722 -16.504 -21.503 1.00 67.96 288 GLU A C 1
ATOM 5260 O O . GLU C 1 288 ? 17.094 -17.528 -20.919 1.00 68.35 288 GLU A O 1
ATOM 5266 N N . SER C 1 289 ? 17.533 -15.783 -22.272 1.00 62.15 289 SER A N 1
ATOM 5267 C CA . SER C 1 289 ? 18.944 -16.133 -22.413 1.00 62.01 289 SER A CA 1
ATOM 5268 C C . SER C 1 289 ? 19.752 -15.713 -21.183 1.00 65.75 289 SER A C 1
ATOM 5269 O O . SER C 1 289 ? 20.799 -16.293 -20.892 1.00 69.58 289 SER A O 1
ATOM 5272 N N . PHE C 1 290 ? 19.259 -14.709 -20.461 1.00 64.95 290 PHE A N 1
ATOM 5273 C CA . PHE C 1 290 ? 19.976 -14.169 -19.310 1.00 62.33 290 PHE A CA 1
ATOM 5274 C C . PHE C 1 290 ? 19.515 -14.728 -17.968 1.00 61.85 290 PHE A C 1
ATOM 5275 O O . PHE C 1 290 ? 20.128 -14.446 -16.944 1.00 61.70 290 PHE A O 1
ATOM 5283 N N . THR C 1 291 ? 18.465 -15.545 -17.983 1.00 63.44 291 THR A N 1
ATOM 5284 C CA . THR C 1 291 ? 17.784 -15.983 -16.762 1.00 63.22 291 THR A CA 1
ATOM 5285 C C . THR C 1 291 ? 18.690 -16.761 -15.797 1.00 64.71 291 THR A C 1
ATOM 5286 O O . THR C 1 291 ? 18.502 -16.706 -14.585 1.00 64.97 291 THR A O 1
ATOM 5290 N N . ASN C 1 292 ? 19.671 -17.483 -16.332 1.00 66.57 292 ASN A N 1
ATOM 5291 C CA . ASN C 1 292 ? 20.602 -18.244 -15.493 1.00 65.39 292 ASN A CA 1
ATOM 5292 C C . ASN C 1 292 ? 21.902 -17.469 -15.219 1.00 59.65 292 ASN A C 1
ATOM 5293 O O . ASN C 1 292 ? 22.838 -18.006 -14.631 1.00 59.75 292 ASN A O 1
ATOM 5298 N N . LYS C 1 293 ? 21.961 -16.214 -15.659 1.00 56.76 293 LYS A N 1
ATOM 5299 C CA . LYS C 1 293 ? 23.201 -15.440 -15.589 1.00 58.46 293 LYS A CA 1
ATOM 5300 C C . LYS C 1 293 ? 23.330 -14.559 -14.331 1.00 58.00 293 LYS A C 1
ATOM 5301 O O . LYS C 1 293 ? 22.329 -14.045 -13.813 1.00 53.92 293 LYS A O 1
ATOM 5307 N N . ASN C 1 294 ? 24.572 -14.415 -13.853 1.00 55.30 294 ASN A N 1
ATOM 5308 C CA . ASN C 1 294 ? 24.915 -13.563 -12.705 1.00 50.90 294 ASN A CA 1
ATOM 5309 C C . ASN C 1 294 ? 25.020 -12.077 -13.062 1.00 48.27 294 ASN A C 1
ATOM 5310 O O . ASN C 1 294 ? 25.880 -11.663 -13.855 1.00 42.74 294 ASN A O 1
ATOM 5315 N N . ILE C 1 295 ? 24.181 -11.270 -12.423 1.00 43.39 295 ILE A N 1
ATOM 5316 C CA . ILE C 1 295 ? 24.109 -9.858 -12.751 1.00 43.25 295 ILE A CA 1
ATOM 5317 C C . ILE C 1 295 ? 24.574 -8.985 -11.599 1.00 41.57 295 ILE A C 1
ATOM 5318 O O . ILE C 1 295 ? 23.961 -8.987 -10.528 1.00 41.76 295 ILE A O 1
ATOM 5323 N N . VAL C 1 296 ? 25.668 -8.257 -11.811 1.00 36.91 296 VAL A N 1
ATOM 5324 C CA . VAL C 1 296 ? 26.091 -7.242 -10.844 1.00 35.89 296 VAL A CA 1
ATOM 5325 C C . VAL C 1 296 ? 25.581 -5.872 -11.287 1.00 38.79 296 VAL A C 1
ATOM 5326 O O . VAL C 1 296 ? 25.952 -5.376 -12.362 1.00 40.04 296 VAL A O 1
ATOM 5330 N N . VAL C 1 297 ? 24.751 -5.251 -10.454 1.00 38.42 297 VAL A N 1
ATOM 5331 C CA . VAL C 1 297 ? 24.220 -3.924 -10.766 1.00 35.18 297 VAL A CA 1
ATOM 5332 C C . VAL C 1 297 ? 24.690 -2.886 -9.740 1.00 33.89 297 VAL A C 1
ATOM 5333 O O . VAL C 1 297 ? 24.785 -3.182 -8.544 1.00 32.54 297 VAL A O 1
ATOM 5337 N N . ILE C 1 298 ? 25.020 -1.687 -10.224 1.00 33.44 298 ILE A N 1
ATOM 5338 C CA . ILE C 1 298 ? 25.461 -0.587 -9.363 1.00 32.42 298 ILE A CA 1
ATOM 5339 C C . ILE C 1 298 ? 24.269 0.162 -8.756 1.00 35.29 298 ILE A C 1
ATOM 5340 O O . ILE C 1 298 ? 23.290 0.459 -9.443 1.00 38.05 298 ILE A O 1
ATOM 5345 N N . LEU C 1 299 ? 24.382 0.483 -7.472 1.00 33.63 299 LEU A N 1
ATOM 5346 C CA . LEU C 1 299 ? 23.371 1.217 -6.739 1.00 28.74 299 LEU A CA 1
ATOM 5347 C C . LEU C 1 299 ? 24.033 2.490 -6.230 1.00 31.20 299 LEU A C 1
ATOM 5348 O O . LEU C 1 299 ? 24.715 2.480 -5.202 1.00 33.07 299 LEU A O 1
ATOM 5353 N N . PRO C 1 300 ? 23.921 3.573 -7.003 1.00 31.58 300 PRO A N 1
ATOM 5354 C CA . PRO C 1 300 ? 24.734 4.776 -6.750 1.00 33.09 300 PRO A CA 1
ATOM 5355 C C . PRO C 1 300 ? 24.444 5.599 -5.462 1.00 31.98 300 PRO A C 1
ATOM 5356 O O . PRO C 1 300 ? 25.396 6.132 -4.885 1.00 30.67 300 PRO A O 1
ATOM 5360 N N . SER C 1 301 ? 23.196 5.734 -5.019 1.00 33.65 301 SER A N 1
ATOM 5361 C CA . SER C 1 301 ? 22.935 6.605 -3.866 1.00 27.24 301 SER A CA 1
ATOM 5362 C C . SER C 1 301 ? 21.825 6.089 -2.948 1.00 28.90 301 SER A C 1
ATOM 5363 O O . SER C 1 301 ? 21.079 5.168 -3.287 1.00 31.61 301 SER A O 1
ATOM 5366 N N . SER C 1 302 ? 21.742 6.692 -1.765 1.00 34.16 302 SER A N 1
ATOM 5367 C CA . SER C 1 302 ? 20.774 6.311 -0.744 1.00 27.57 302 SER A CA 1
ATOM 5368 C C . SER C 1 302 ? 19.526 7.172 -0.817 1.00 28.39 302 SER A C 1
ATOM 5369 O O . SER C 1 302 ? 19.621 8.379 -1.039 1.00 31.77 302 SER A O 1
ATOM 5372 N N . GLY C 1 303 ? 18.360 6.569 -0.592 1.00 28.10 303 GLY A N 1
ATOM 5373 C CA . GLY C 1 303 ? 17.105 7.299 -0.703 1.00 27.38 303 GLY A CA 1
ATOM 5374 C C . GLY C 1 303 ? 16.955 8.408 0.335 1.00 31.34 303 GLY A C 1
ATOM 5375 O O . GLY C 1 303 ? 16.188 9.364 0.158 1.00 34.09 303 GLY A O 1
ATOM 5376 N N . GLU C 1 304 ? 17.711 8.311 1.417 1.00 28.19 304 GLU A N 1
ATOM 5377 C CA . GLU C 1 304 ? 17.606 9.298 2.482 1.00 31.88 304 GLU A CA 1
ATOM 5378 C C . GLU C 1 304 ? 17.954 10.695 1.941 1.00 30.87 304 GLU A C 1
ATOM 5379 O O . GLU C 1 304 ? 17.423 11.700 2.418 1.00 31.47 304 GLU A O 1
ATOM 5385 N N . ARG C 1 305 ? 18.805 10.743 0.912 1.00 26.51 305 ARG A N 1
ATOM 5386 C CA . ARG C 1 305 ? 19.280 12.013 0.350 1.00 28.91 305 ARG A CA 1
ATOM 5387 C C . ARG C 1 305 ? 18.171 12.736 -0.395 1.00 27.89 305 ARG A C 1
ATOM 5388 O O . ARG C 1 305 ? 18.216 13.937 -0.631 1.00 29.06 305 ARG A O 1
ATOM 5396 N N . TYR C 1 306 ? 17.220 11.940 -0.834 1.00 29.96 306 TYR A N 1
ATOM 5397 C CA . TYR C 1 306 ? 16.092 12.357 -1.648 1.00 31.05 306 TYR A CA 1
ATOM 5398 C C . TYR C 1 306 ? 14.771 12.474 -0.873 1.00 32.52 306 TYR A C 1
ATOM 5399 O O . TYR C 1 306 ? 13.695 12.532 -1.471 1.00 31.90 306 TYR A O 1
ATOM 5408 N N . LEU C 1 307 ? 14.865 12.425 0.456 1.00 33.75 307 LEU A N 1
ATOM 5409 C CA . LEU C 1 307 ? 13.700 12.333 1.340 1.00 32.62 307 LEU A CA 1
ATOM 5410 C C . LEU C 1 307 ? 12.608 13.390 1.108 1.00 33.85 307 LEU A C 1
ATOM 5411 O O . LEU C 1 307 ? 11.445 13.142 1.378 1.00 35.48 307 LEU A O 1
ATOM 5416 N N . SER C 1 308 ? 12.948 14.549 0.564 1.00 37.34 308 SER A N 1
ATOM 5417 C CA . SER C 1 308 ? 11.927 15.574 0.363 1.00 37.07 308 SER A CA 1
ATOM 5418 C C . SER C 1 308 ? 11.247 15.487 -0.999 1.00 40.39 308 SER A C 1
ATOM 5419 O O . SER C 1 308 ? 10.357 16.282 -1.293 1.00 42.64 308 SER A O 1
ATOM 5422 N N . THR C 1 309 ? 11.658 14.522 -1.816 1.00 36.97 309 THR A N 1
ATOM 5423 C CA . THR C 1 309 ? 11.249 14.476 -3.213 1.00 39.62 309 THR A CA 1
ATOM 5424 C C . THR C 1 309 ? 10.066 13.554 -3.447 1.00 40.13 309 THR A C 1
ATOM 5425 O O . THR C 1 309 ? 9.516 13.004 -2.505 1.00 45.85 309 THR A O 1
ATOM 5429 N N . ALA C 1 310 ? 9.699 13.367 -4.712 1.00 39.53 310 ALA A N 1
ATOM 5430 C CA . ALA C 1 310 ? 8.550 12.542 -5.071 1.00 41.67 310 ALA A CA 1
ATOM 5431 C C . ALA C 1 310 ? 8.847 11.053 -4.933 1.00 46.24 310 ALA A C 1
ATOM 5432 O O . ALA C 1 310 ? 7.944 10.220 -5.048 1.00 49.80 310 ALA A O 1
ATOM 5434 N N . LEU C 1 311 ? 10.109 10.723 -4.676 1.00 42.76 311 LEU A N 1
ATOM 5435 C CA . LEU C 1 311 ? 10.498 9.343 -4.434 1.00 37.91 311 LEU A CA 1
ATOM 5436 C C . LEU C 1 311 ? 9.685 8.783 -3.280 1.00 36.53 311 LEU A C 1
ATOM 5437 O O . LEU C 1 311 ? 9.344 7.610 -3.283 1.00 38.79 311 LEU A O 1
ATOM 5442 N N . PHE C 1 312 ? 9.341 9.632 -2.316 1.00 40.87 312 PHE A N 1
ATOM 5443 C CA . PHE C 1 312 ? 8.437 9.234 -1.236 1.00 41.52 312 PHE A CA 1
ATOM 5444 C C . PHE C 1 312 ? 7.073 9.904 -1.429 1.00 54.53 312 PHE A C 1
ATOM 5445 O O . PHE C 1 312 ? 6.902 11.063 -1.049 1.00 58.87 312 PHE A O 1
ATOM 5453 N N . ALA C 1 313 ? 6.093 9.157 -1.953 1.00 58.29 313 ALA A N 1
ATOM 5454 C CA . ALA C 1 313 ? 4.775 9.716 -2.301 1.00 57.09 313 ALA A CA 1
ATOM 5455 C C . ALA C 1 313 ? 3.632 9.315 -1.366 1.00 60.28 313 ALA A C 1
ATOM 5456 O O . ALA C 1 313 ? 2.506 9.790 -1.520 1.00 61.11 313 ALA A O 1
ATOM 5458 N N . ASP C 1 314 ? 3.922 8.449 -0.400 1.00 69.62 314 ASP A N 1
ATOM 5459 C CA . ASP C 1 314 ? 2.884 7.848 0.432 1.00 62.19 314 ASP A CA 1
ATOM 5460 C C . ASP C 1 314 ? 3.485 7.122 1.624 1.00 53.57 314 ASP A C 1
ATOM 5461 O O . ASP C 1 314 ? 2.772 6.425 2.337 1.00 56.28 314 ASP A O 1
ATOM 5463 N N . LYS D 2 139 ? 18.801 31.119 -59.222 1.00 49.10 127 LYS B N 1
ATOM 5464 C CA . LYS D 2 139 ? 18.261 31.757 -58.020 1.00 60.27 127 LYS B CA 1
ATOM 5465 C C . LYS D 2 139 ? 16.789 31.405 -57.777 1.00 57.45 127 LYS B C 1
ATOM 5466 O O . LYS D 2 139 ? 15.882 32.140 -58.185 1.00 52.89 127 LYS B O 1
ATOM 5472 N N . THR D 2 140 ? 16.553 30.274 -57.122 1.00 55.25 128 THR B N 1
ATOM 5473 C CA . THR D 2 140 ? 15.192 29.799 -56.902 1.00 50.13 128 THR B CA 1
ATOM 5474 C C . THR D 2 140 ? 14.703 30.144 -55.479 1.00 48.12 128 THR B C 1
ATOM 5475 O O . THR D 2 140 ? 15.495 30.210 -54.543 1.00 45.57 128 THR B O 1
ATOM 5479 N N . VAL D 2 141 ? 13.415 30.475 -55.372 1.00 45.51 129 VAL B N 1
ATOM 5480 C CA . VAL D 2 141 ? 12.695 30.628 -54.110 1.00 40.53 129 VAL B CA 1
ATOM 5481 C C . VAL D 2 141 ? 11.293 30.027 -54.268 1.00 41.82 129 VAL B C 1
ATOM 5482 O O . VAL D 2 141 ? 10.606 30.320 -55.255 1.00 40.56 129 VAL B O 1
ATOM 5486 N N . ASP D 2 142 ? 10.873 29.181 -53.326 1.00 42.64 130 ASP B N 1
ATOM 5487 C CA . ASP D 2 142 ? 9.565 28.515 -53.427 1.00 37.75 130 ASP B CA 1
ATOM 5488 C C . ASP D 2 142 ? 8.548 29.204 -52.537 1.00 41.16 130 ASP B C 1
ATOM 5489 O O . ASP D 2 142 ? 8.905 29.739 -51.482 1.00 43.40 130 ASP B O 1
ATOM 5494 N N . LYS D 2 143 ? 7.289 29.232 -52.965 1.00 38.64 131 LYS B N 1
ATOM 5495 C CA . LYS D 2 143 ? 6.255 29.798 -52.107 1.00 39.19 131 LYS B CA 1
ATOM 5496 C C . LYS D 2 143 ? 5.957 28.818 -50.982 1.00 43.56 131 LYS B C 1
ATOM 5497 O O . LYS D 2 143 ? 5.862 27.612 -51.222 1.00 41.50 131 LYS B O 1
ATOM 5503 N N . LEU D 2 144 ? 5.824 29.330 -49.759 1.00 43.52 132 LEU B N 1
ATOM 5504 C CA . LEU D 2 144 ? 5.471 28.480 -48.619 1.00 43.50 132 LEU B CA 1
ATOM 5505 C C . LEU D 2 144 ? 4.004 28.056 -48.713 1.00 44.64 132 LEU B C 1
ATOM 5506 O O . LEU D 2 144 ? 3.151 28.845 -49.137 1.00 48.27 132 LEU B O 1
ATOM 5511 N N . ASN D 2 145 ? 3.703 26.823 -48.309 1.00 42.73 133 ASN B N 1
ATOM 5512 C CA . ASN D 2 145 ? 2.310 26.395 -48.216 1.00 49.09 133 ASN B CA 1
ATOM 5513 C C . ASN D 2 145 ? 1.729 26.552 -46.812 1.00 53.22 133 ASN B C 1
ATOM 5514 O O . ASN D 2 145 ? 2.398 27.017 -45.887 1.00 53.24 133 ASN B O 1
ATOM 5519 N N . GLN D 2 146 ? 0.471 26.152 -46.681 1.00 54.84 134 GLN B N 1
ATOM 5520 C CA . GLN D 2 146 ? -0.280 26.275 -45.442 1.00 54.85 134 GLN B CA 1
ATOM 5521 C C . GLN D 2 146 ? 0.447 25.564 -44.305 1.00 53.31 134 GLN B C 1
ATOM 5522 O O . GLN D 2 146 ? 0.572 26.104 -43.210 1.00 50.01 134 GLN B O 1
ATOM 5528 N N . LYS D 2 147 ? 0.954 24.369 -44.595 1.00 55.61 135 LYS B N 1
ATOM 5529 C CA . LYS D 2 147 ? 1.677 23.539 -43.625 1.00 52.89 135 LYS B CA 1
ATOM 5530 C C . LYS D 2 147 ? 2.911 24.251 -43.086 1.00 54.58 135 LYS B C 1
ATOM 5531 O O . LYS D 2 147 ? 3.178 24.261 -41.882 1.00 54.19 135 LYS B O 1
ATOM 5537 N N . GLN D 2 148 ? 3.663 24.857 -43.995 1.00 57.15 136 GLN B N 1
ATOM 5538 C CA . GLN D 2 148 ? 4.925 25.478 -43.632 1.00 50.87 136 GLN B CA 1
ATOM 5539 C C . GLN D 2 148 ? 4.713 26.827 -42.958 1.00 48.68 136 GLN B C 1
ATOM 5540 O O . GLN D 2 148 ? 5.395 27.156 -41.994 1.00 46.80 136 GLN B O 1
ATOM 5546 N N . GLU D 2 149 ? 3.746 27.592 -43.448 1.00 50.93 137 GLU B N 1
ATOM 5547 C CA . GLU D 2 149 ? 3.397 28.854 -42.815 1.00 52.75 137 GLU B CA 1
ATOM 5548 C C . GLU D 2 149 ? 2.895 28.593 -41.390 1.00 53.84 137 GLU B C 1
ATOM 5549 O O . GLU D 2 149 ? 3.086 29.416 -40.486 1.00 47.95 137 GLU B O 1
ATOM 5555 N N . SER D 2 150 ? 2.259 27.437 -41.204 1.00 52.53 138 SER B N 1
ATOM 5556 C CA . SER D 2 150 ? 1.772 27.018 -39.897 1.00 49.05 138 SER B CA 1
ATOM 5557 C C . SER D 2 150 ? 2.939 26.681 -38.968 1.00 53.27 138 SER B C 1
ATOM 5558 O O . SER D 2 150 ? 2.961 27.081 -37.795 1.00 46.91 138 SER B O 1
ATOM 5561 N N . ALA D 2 151 ? 3.906 25.943 -39.503 1.00 50.61 139 ALA B N 1
ATOM 5562 C CA . ALA D 2 151 ? 5.082 25.567 -38.736 1.00 46.25 139 ALA B CA 1
ATOM 5563 C C . ALA D 2 151 ? 5.859 26.807 -38.287 1.00 47.07 139 ALA B C 1
ATOM 5564 O O . ALA D 2 151 ? 6.389 26.845 -37.183 1.00 49.05 139 ALA B O 1
ATOM 5566 N N . ILE D 2 152 ? 5.910 27.825 -39.142 1.00 48.86 140 ILE B N 1
ATOM 5567 C CA . ILE D 2 152 ? 6.617 29.067 -38.821 1.00 48.67 140 ILE B CA 1
ATOM 5568 C C . ILE D 2 152 ? 5.883 29.827 -37.719 1.00 44.88 140 ILE B C 1
ATOM 5569 O O . ILE D 2 152 ? 6.496 30.482 -36.876 1.00 44.28 140 ILE B O 1
ATOM 5574 N N . LYS D 2 153 ? 4.558 29.742 -37.746 1.00 44.29 141 LYS B N 1
ATOM 5575 C CA . LYS D 2 153 ? 3.718 30.452 -36.783 1.00 52.86 141 LYS B CA 1
ATOM 5576 C C . LYS D 2 153 ? 3.844 29.825 -35.382 1.00 50.43 141 LYS B C 1
ATOM 5577 O O . LYS D 2 153 ? 4.069 30.513 -34.378 1.00 39.58 141 LYS B O 1
ATOM 5583 N N . LYS D 2 154 ? 3.718 28.503 -35.351 1.00 46.96 142 LYS B N 1
ATOM 5584 C CA . LYS D 2 154 ? 3.816 27.739 -34.129 1.00 47.43 142 LYS B CA 1
ATOM 5585 C C . LYS D 2 154 ? 5.204 27.873 -33.503 1.00 53.29 142 LYS B C 1
ATOM 5586 O O . LYS D 2 154 ? 5.320 27.973 -32.279 1.00 55.46 142 LYS B O 1
ATOM 5592 N N . ILE D 2 155 ? 6.250 27.899 -34.327 1.00 51.84 143 ILE B N 1
ATOM 5593 C CA . ILE D 2 155 ? 7.602 28.025 -33.796 1.00 45.86 143 ILE B CA 1
ATOM 5594 C C . ILE D 2 155 ? 7.765 29.311 -33.004 1.00 48.29 143 ILE B C 1
ATOM 5595 O O . ILE D 2 155 ? 8.273 29.290 -31.895 1.00 58.60 143 ILE B O 1
ATOM 5600 N N . ASP D 2 156 ? 7.328 30.435 -33.552 1.00 48.04 144 ASP B N 1
ATOM 5601 C CA . ASP D 2 156 ? 7.523 31.698 -32.854 1.00 48.41 144 ASP B CA 1
ATOM 5602 C C . ASP D 2 156 ? 6.611 31.865 -31.641 1.00 52.18 144 ASP B C 1
ATOM 5603 O O . ASP D 2 156 ? 6.966 32.558 -30.680 1.00 52.60 144 ASP B O 1
ATOM 5608 N N . ASN D 2 157 ? 5.459 31.201 -31.664 1.00 53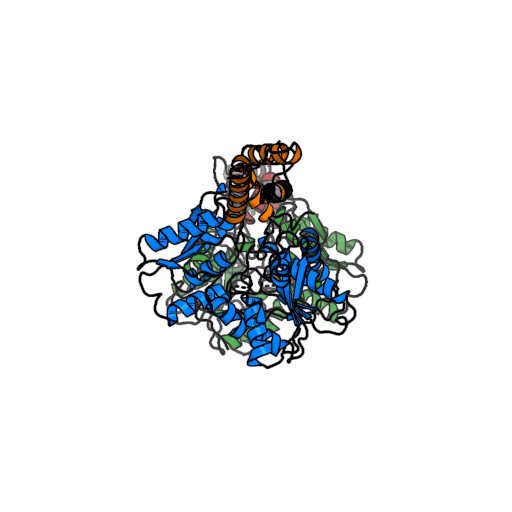.75 145 ASN B N 1
ATOM 5609 C CA . ASN D 2 157 ? 4.559 31.220 -30.512 1.00 55.36 145 ASN B CA 1
ATOM 5610 C C . ASN D 2 157 ? 5.153 30.471 -29.339 1.00 57.96 145 ASN B C 1
ATOM 5611 O O . ASN D 2 157 ? 5.264 31.022 -28.238 1.00 62.40 145 ASN B O 1
ATOM 5616 N N . THR D 2 158 ? 5.542 29.218 -29.568 1.00 48.35 146 THR B N 1
ATOM 5617 C CA . THR D 2 158 ? 6.028 28.417 -28.465 1.00 54.76 146 THR B CA 1
ATOM 5618 C C . THR D 2 158 ? 7.295 29.043 -27.887 1.00 57.34 146 THR B C 1
ATOM 5619 O O . THR D 2 158 ? 7.622 28.808 -26.726 1.00 58.23 146 THR B O 1
ATOM 5623 N N . ILE D 2 159 ? 7.981 29.877 -28.662 1.00 49.45 147 ILE B N 1
ATOM 5624 C CA . ILE D 2 159 ? 9.176 30.521 -28.132 1.00 55.50 147 ILE B CA 1
ATOM 5625 C C . ILE D 2 159 ? 8.849 31.660 -27.157 1.00 61.28 147 ILE B C 1
ATOM 5626 O O . ILE D 2 159 ? 9.486 31.759 -26.093 1.00 66.85 147 ILE B O 1
ATOM 5631 N N . LYS D 2 160 ? 7.849 32.486 -27.455 1.00 56.72 148 LYS B N 1
ATOM 5632 C CA . LYS D 2 160 ? 7.522 33.548 -26.499 1.00 65.72 148 LYS B CA 1
ATOM 5633 C C . LYS D 2 160 ? 6.737 32.982 -25.304 1.00 65.15 148 LYS B C 1
ATOM 5634 O O . LYS D 2 160 ? 7.006 33.334 -24.153 1.00 65.95 148 LYS B O 1
ATOM 5640 N N . ASN D 2 161 ? 5.759 32.130 -25.591 1.00 62.31 149 ASN B N 1
ATOM 5641 C CA . ASN D 2 161 ? 4.854 31.594 -24.572 1.00 63.40 149 ASN B CA 1
ATOM 5642 C C . ASN D 2 161 ? 5.298 30.353 -23.757 1.00 58.99 149 ASN B C 1
ATOM 5643 O O . ASN D 2 161 ? 5.036 30.292 -22.561 1.00 64.89 149 ASN B O 1
ATOM 5648 N N . ALA D 2 162 ? 5.908 29.353 -24.397 1.00 56.66 150 ALA B N 1
ATOM 5649 C CA . ALA D 2 162 ? 6.260 28.104 -23.707 1.00 48.41 150 ALA B CA 1
ATOM 5650 C C . ALA D 2 162 ? 7.721 28.053 -23.268 1.00 51.17 150 ALA B C 1
ATOM 5651 O O . ALA D 2 162 ? 8.162 27.065 -22.667 1.00 48.43 150 ALA B O 1
ATOM 5653 N N . LEU D 2 163 ? 8.490 29.069 -23.655 1.00 53.92 151 LEU B N 1
ATOM 5654 C CA . LEU D 2 163 ? 9.845 29.240 -23.144 1.00 52.35 151 LEU B CA 1
ATOM 5655 C C . LEU D 2 163 ? 9.895 30.517 -22.353 1.00 53.61 151 LEU B C 1
ATOM 5656 O O . LEU D 2 163 ? 10.023 31.602 -22.910 1.00 64.16 151 LEU B O 1
ATOM 5661 N N . LYS D 2 164 ? 9.865 30.377 -21.048 1.00 55.23 152 LYS B N 1
ATOM 5662 C CA . LYS D 2 164 ? 9.956 31.503 -20.156 1.00 53.57 152 LYS B CA 1
ATOM 5663 C C . LYS D 2 164 ? 10.874 31.010 -19.093 1.00 53.26 152 LYS B C 1
ATOM 5664 O O . LYS D 2 164 ? 11.059 29.798 -18.946 1.00 51.96 152 LYS B O 1
ATOM 5670 N N . ASP D 2 165 ? 11.461 31.941 -18.364 1.00 56.88 153 ASP B N 1
ATOM 5671 C CA . ASP D 2 165 ? 12.295 31.575 -17.247 1.00 53.00 153 ASP B CA 1
ATOM 5672 C C . ASP D 2 165 ? 11.530 30.620 -16.320 1.00 46.31 153 ASP B C 1
ATOM 5673 O O . ASP D 2 165 ? 12.072 29.602 -15.900 1.00 45.85 153 ASP B O 1
ATOM 5678 N N . HIS D 2 166 ? 10.245 30.883 -16.104 1.00 47.94 154 HIS B N 1
ATOM 5679 C CA . HIS D 2 166 ? 9.449 30.052 -15.196 1.00 54.09 154 HIS B CA 1
ATOM 5680 C C . HIS D 2 166 ? 9.184 28.666 -15.783 1.00 51.52 154 HIS B C 1
ATOM 5681 O O . HIS D 2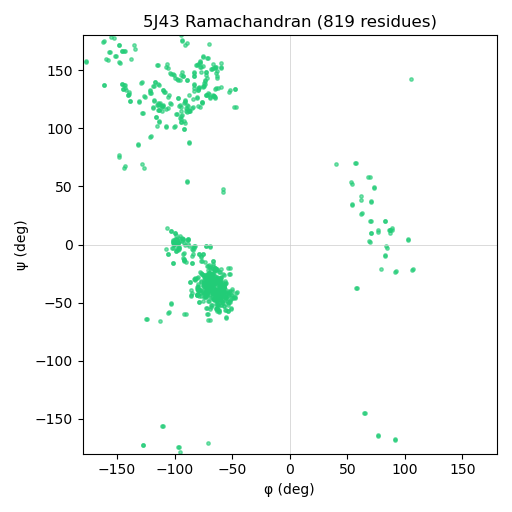 166 ? 8.930 27.707 -15.049 1.00 49.21 154 HIS B O 1
ATOM 5688 N N . ASP D 2 167 ? 9.280 28.545 -17.101 1.00 46.85 155 ASP B N 1
ATOM 5689 C CA . ASP D 2 167 ? 9.090 27.244 -17.718 1.00 47.90 155 ASP B CA 1
ATOM 5690 C C . ASP D 2 167 ? 10.355 26.392 -17.598 1.00 41.28 155 ASP B C 1
ATOM 5691 O O . ASP D 2 167 ? 10.283 25.175 -17.451 1.00 39.62 155 ASP B O 1
ATOM 5696 N N . ILE D 2 168 ? 11.512 27.035 -17.654 1.00 38.59 156 ILE B N 1
ATOM 5697 C CA . ILE D 2 168 ? 12.775 26.319 -17.573 1.00 35.86 156 ILE B CA 1
ATOM 5698 C C . ILE D 2 168 ? 13.108 25.980 -16.129 1.00 42.54 156 ILE B C 1
ATOM 5699 O O . ILE D 2 168 ? 13.553 24.869 -15.815 1.00 40.19 156 ILE B O 1
ATOM 5704 N N . ILE D 2 169 ? 12.878 26.945 -15.249 1.00 41.61 157 ILE B N 1
ATOM 5705 C CA . ILE D 2 169 ? 13.099 26.744 -13.835 1.00 39.14 157 ILE B CA 1
ATOM 5706 C C . ILE D 2 169 ? 12.205 25.613 -13.329 1.00 40.25 157 ILE B C 1
ATOM 5707 O O . ILE D 2 169 ? 12.675 24.698 -12.638 1.00 37.62 157 ILE B O 1
ATOM 5712 N N . GLY D 2 170 ? 10.933 25.655 -13.721 1.00 37.90 158 GLY B N 1
ATOM 5713 C CA . GLY D 2 170 ? 9.984 24.636 -13.320 1.00 34.28 158 GLY B CA 1
ATOM 5714 C C . GLY D 2 170 ? 10.429 23.258 -13.759 1.00 38.57 158 GLY B C 1
ATOM 5715 O O . GLY D 2 170 ? 10.323 22.287 -13.010 1.00 41.92 158 GLY B O 1
ATOM 5716 N N . THR D 2 171 ? 10.941 23.172 -14.980 1.00 39.85 159 THR B N 1
ATOM 5717 C CA . THR D 2 171 ? 11.390 21.897 -15.518 1.00 39.20 159 THR B CA 1
ATOM 5718 C C . THR D 2 171 ? 12.603 21.394 -14.731 1.00 36.40 159 THR B C 1
ATOM 5719 O O . THR D 2 171 ? 12.743 20.184 -14.482 1.00 35.59 159 THR B O 1
ATOM 5723 N N . LEU D 2 172 ? 13.473 22.321 -14.329 1.00 33.43 160 LEU B N 1
ATOM 5724 C CA . LEU D 2 172 ? 14.680 21.944 -13.602 1.00 31.58 160 LEU B CA 1
ATOM 5725 C C . LEU D 2 172 ? 14.296 21.407 -12.231 1.00 36.62 160 LEU B C 1
ATOM 5726 O O . LEU D 2 172 ? 14.853 20.414 -11.767 1.00 36.41 160 LEU B O 1
ATOM 5731 N N . LYS D 2 173 ? 13.307 22.034 -11.604 1.00 33.94 161 LYS B N 1
ATOM 5732 C CA . LYS D 2 173 ? 12.896 21.622 -10.278 1.00 35.22 161 LYS B CA 1
ATOM 5733 C C . LYS D 2 173 ? 12.125 20.300 -10.300 1.00 38.02 161 LYS B C 1
ATOM 5734 O O . LYS D 2 173 ? 12.238 19.494 -9.369 1.00 37.83 161 LYS B O 1
ATOM 5740 N N . ASP D 2 174 ? 11.374 20.063 -11.371 1.00 38.79 162 ASP B N 1
ATOM 5741 C CA . ASP D 2 174 ? 10.728 18.775 -11.557 1.00 35.59 162 ASP B CA 1
ATOM 5742 C C . ASP D 2 174 ? 11.787 17.697 -11.735 1.00 33.82 162 ASP B C 1
ATOM 5743 O O . ASP D 2 174 ? 11.571 16.561 -11.335 1.00 32.30 162 ASP B O 1
ATOM 5748 N N . MET D 2 175 ? 12.928 18.044 -12.336 1.00 35.57 163 MET B N 1
ATOM 5749 C CA . MET D 2 175 ? 13.978 17.046 -12.556 1.00 37.48 163 MET B CA 1
ATOM 5750 C C . MET D 2 175 ? 14.603 16.659 -11.218 1.00 37.07 163 MET B C 1
ATOM 5751 O O . MET D 2 175 ? 15.125 15.551 -11.072 1.00 39.76 163 MET B O 1
ATOM 5756 N N . ASP D 2 176 ? 14.539 17.573 -10.250 1.00 38.05 164 ASP B N 1
ATOM 5757 C CA . ASP D 2 176 ? 15.097 17.346 -8.914 1.00 36.15 164 ASP B CA 1
ATOM 5758 C C . ASP D 2 176 ? 14.074 16.692 -7.999 1.00 35.65 164 ASP B C 1
ATOM 5759 O O . ASP D 2 176 ? 14.338 16.475 -6.826 1.00 39.80 164 ASP B O 1
ATOM 5764 N N . GLY D 2 177 ? 12.891 16.427 -8.535 1.00 37.89 165 GLY B N 1
ATOM 5765 C CA . GLY D 2 177 ? 11.869 15.668 -7.840 1.00 34.67 165 GLY B CA 1
ATOM 5766 C C . GLY D 2 177 ? 10.941 16.495 -6.992 1.00 37.40 165 GLY B C 1
ATOM 5767 O O . GLY D 2 177 ? 10.175 15.940 -6.214 1.00 43.82 165 GLY B O 1
ATOM 5768 N N . LYS D 2 178 ? 10.977 17.815 -7.161 1.00 41.93 166 LYS B N 1
ATOM 5769 C CA . LYS D 2 178 ? 10.214 18.725 -6.291 1.00 48.43 166 LYS B CA 1
ATOM 5770 C C . LYS D 2 178 ? 9.316 19.678 -7.061 1.00 52.54 166 LYS B C 1
ATOM 5771 O O . LYS D 2 178 ? 9.537 20.895 -7.028 1.00 50.57 166 LYS B O 1
ATOM 5777 N N . PRO D 2 179 ? 8.289 19.128 -7.743 1.00 60.38 167 PRO B N 1
ATOM 5778 C CA . PRO D 2 179 ? 7.366 19.900 -8.598 1.00 64.22 167 PRO B CA 1
ATOM 5779 C C . PRO D 2 179 ? 6.344 20.729 -7.792 1.00 71.23 167 PRO B C 1
ATOM 5780 O O . PRO D 2 179 ? 6.015 20.352 -6.661 1.00 73.05 167 PRO B O 1
ATOM 5784 N N . VAL D 2 180 ? 5.845 21.828 -8.364 1.00 75.94 168 VAL B N 1
ATOM 5785 C CA . VAL D 2 180 ? 4.878 22.660 -7.650 1.00 87.19 168 VAL B CA 1
ATOM 5786 C C . VAL D 2 180 ? 3.468 22.054 -7.685 1.00 92.04 168 VAL B C 1
ATOM 5787 O O . VAL D 2 180 ? 3.009 21.597 -8.739 1.00 92.09 168 VAL B O 1
ATOM 5789 N N . PRO D 2 181 ? 2.784 22.050 -6.524 1.00 94.42 169 PRO B N 1
ATOM 5790 C CA . PRO D 2 181 ? 1.431 21.509 -6.306 1.00 101.59 169 PRO B CA 1
ATOM 5791 C C . PRO D 2 181 ? 0.292 22.247 -7.036 1.00 107.72 169 PRO B C 1
ATOM 5792 O O . PRO D 2 181 ? 0.424 23.432 -7.358 1.00 107.24 169 PRO B O 1
ATOM 5796 N N . LYS D 2 182 ? -0.811 21.537 -7.283 1.00 109.63 170 LYS B N 1
ATOM 5797 C CA . LYS D 2 182 ? -2.007 22.101 -7.920 1.00 115.25 170 LYS B CA 1
ATOM 5798 C C . LYS D 2 182 ? -2.700 23.162 -7.040 1.00 119.37 170 LYS B C 1
ATOM 5799 O O . LYS D 2 182 ? -2.606 23.105 -5.805 1.00 102.91 170 LYS B O 1
ATOM 5801 N N . GLU D 2 183 ? -3.389 24.129 -7.660 1.00 122.70 171 GLU B N 1
ATOM 5802 C CA . GLU D 2 183 ? -3.475 24.280 -9.119 1.00 122.54 171 GLU B CA 1
ATOM 5803 C C . GLU D 2 183 ? -3.091 25.702 -9.544 1.00 127.44 171 GLU B C 1
ATOM 5804 O O . GLU D 2 183 ? -3.794 26.665 -9.225 1.00 122.80 171 GLU B O 1
ATOM 5806 N N . ASN D 2 184 ? -1.969 25.816 -10.258 1.00 130.39 172 ASN B N 1
ATOM 5807 C CA . ASN D 2 184 ? -1.462 27.088 -10.792 1.00 129.07 172 ASN B CA 1
ATOM 5808 C C . ASN D 2 184 ? -1.648 27.184 -12.314 1.00 131.33 172 ASN B C 1
ATOM 5809 O O . ASN D 2 184 ? -1.802 26.164 -12.976 1.00 128.67 172 ASN B O 1
ATOM 5811 N N . GLY D 2 185 ? -1.713 28.399 -12.864 1.00 129.65 173 GLY B N 1
ATOM 5812 C CA . GLY D 2 185 ? -1.817 28.554 -14.311 1.00 122.81 173 GLY B CA 1
ATOM 5813 C C . GLY D 2 185 ? -0.460 28.255 -14.937 1.00 127.53 173 GLY B C 1
ATOM 5814 O O . GLY D 2 185 ? 0.568 28.677 -14.396 1.00 126.83 173 GLY B O 1
ATOM 5815 N N . GLY D 2 186 ? -0.444 27.550 -16.072 1.00 123.18 174 GLY B N 1
ATOM 5816 C CA . GLY D 2 186 ? 0.809 27.052 -16.627 1.00 113.24 174 GLY B CA 1
ATOM 5817 C C . GLY D 2 186 ? 1.449 26.089 -15.629 1.00 121.48 174 GLY B C 1
ATOM 5818 O O . GLY D 2 186 ? 2.668 26.105 -15.426 1.00 113.97 174 GLY B O 1
ATOM 5819 N N . TYR D 2 187 ? 0.617 25.237 -15.022 1.00 125.65 175 TYR B N 1
ATOM 5820 C CA . TYR D 2 187 ? 1.009 24.380 -13.890 1.00 114.96 175 TYR B CA 1
ATOM 5821 C C . TYR D 2 187 ? 1.940 23.252 -14.265 1.00 102.48 175 TYR B C 1
ATOM 5822 O O . TYR D 2 187 ? 2.454 23.182 -15.391 1.00 96.79 175 TYR B O 1
ATOM 5824 N N . TRP D 2 188 ? 2.144 22.366 -13.292 1.00 93.25 176 TRP B N 1
ATOM 5825 C CA . TRP D 2 188 ? 2.988 21.199 -13.477 1.00 86.62 176 TRP B CA 1
ATOM 5826 C C . TRP D 2 188 ? 2.275 20.208 -14.432 1.00 82.43 176 TRP B C 1
ATOM 5827 O O . TRP D 2 188 ? 1.124 20.449 -14.823 1.00 86.44 176 TRP B O 1
ATOM 5829 N N . ASP D 2 189 ? 2.946 19.133 -14.853 1.00 68.25 177 ASP B N 1
ATOM 5830 C CA . ASP D 2 189 ? 4.395 19.008 -14.760 1.00 63.81 177 ASP B CA 1
ATOM 5831 C C . ASP D 2 189 ? 5.069 19.843 -15.827 1.00 56.44 177 ASP B C 1
ATOM 5832 O O . ASP D 2 189 ? 4.798 19.703 -17.020 1.00 55.35 177 ASP B O 1
ATOM 5837 N N . ALA D 2 190 ? 5.921 20.744 -15.365 1.00 53.58 178 ALA B N 1
ATOM 5838 C CA . ALA D 2 190 ? 6.718 21.560 -16.246 1.00 49.83 178 ALA B CA 1
ATOM 5839 C C . ALA D 2 190 ? 7.515 20.628 -17.152 1.00 48.86 178 ALA B C 1
ATOM 5840 O O . ALA D 2 190 ? 7.804 20.963 -18.305 1.00 51.17 178 ALA B O 1
ATOM 5842 N N . MET D 2 191 ? 7.858 19.457 -16.615 1.00 45.21 179 MET B N 1
ATOM 5843 C CA . MET D 2 191 ? 8.614 18.453 -17.343 1.00 44.22 179 MET B CA 1
ATOM 5844 C C . MET D 2 191 ? 7.858 17.987 -18.571 1.00 46.18 179 MET B C 1
ATOM 5845 O O . MET D 2 191 ? 8.425 17.890 -19.661 1.00 50.18 179 MET B O 1
ATOM 5850 N N . GLN D 2 192 ? 6.580 17.687 -18.391 1.00 43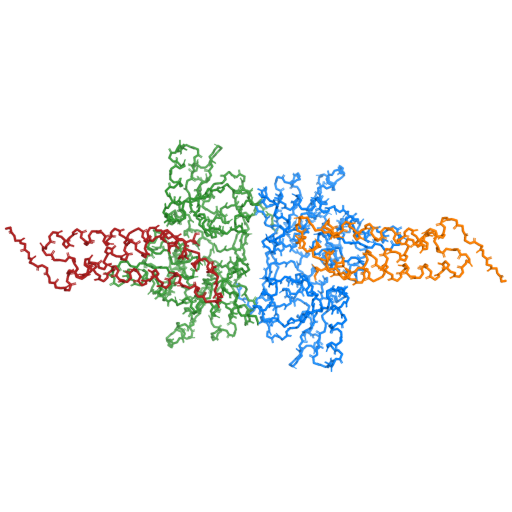.74 180 GLN B N 1
ATOM 5851 C CA . GLN D 2 192 ? 5.782 17.179 -19.482 1.00 46.97 180 GLN B CA 1
ATOM 5852 C C . GLN D 2 192 ? 5.600 18.282 -20.526 1.00 50.86 180 GLN B C 1
ATOM 5853 O O . GLN D 2 192 ? 5.720 18.042 -21.728 1.00 46.55 180 GLN B O 1
ATOM 5859 N N . GLU D 2 193 ? 5.364 19.498 -20.049 1.00 50.91 181 GLU B N 1
ATOM 5860 C CA . GLU D 2 193 ? 5.182 20.642 -20.924 1.00 45.34 181 GLU B CA 1
ATOM 5861 C C . GLU D 2 193 ? 6.430 20.896 -21.749 1.00 44.98 181 GLU B C 1
ATOM 5862 O O . GLU D 2 193 ? 6.361 21.182 -22.954 1.00 43.94 181 GLU B O 1
ATOM 5868 N N . MET D 2 194 ? 7.576 20.796 -21.091 1.00 44.64 182 MET B N 1
ATOM 5869 C CA . MET D 2 194 ? 8.825 21.097 -21.759 1.00 43.77 182 MET B CA 1
ATOM 5870 C C . MET D 2 194 ? 9.140 20.003 -22.761 1.00 44.39 182 MET B C 1
ATOM 5871 O O . MET D 2 194 ? 9.742 20.271 -23.799 1.00 45.58 182 MET B O 1
ATOM 5876 N N . GLN D 2 195 ? 8.728 18.773 -22.456 1.00 45.43 183 GLN B N 1
ATOM 5877 C CA . GLN D 2 195 ? 8.858 17.679 -23.416 1.00 46.46 183 GLN B CA 1
ATOM 5878 C C . GLN D 2 195 ? 7.998 17.981 -24.630 1.00 45.28 183 GLN B C 1
ATOM 5879 O O . GLN D 2 195 ? 8.459 17.871 -25.767 1.00 49.24 183 GLN B O 1
ATOM 5885 N N . ASN D 2 196 ? 6.753 18.376 -24.377 1.00 43.49 184 ASN B N 1
ATOM 5886 C CA . ASN D 2 196 ? 5.837 18.734 -25.445 1.00 46.65 184 ASN B CA 1
ATOM 5887 C C . ASN D 2 196 ? 6.421 19.879 -26.281 1.00 48.27 184 ASN B C 1
ATOM 5888 O O . ASN D 2 196 ? 6.368 19.859 -27.518 1.00 44.30 184 ASN B O 1
ATOM 5893 N N . THR D 2 197 ? 7.040 20.835 -25.592 1.00 45.00 185 THR B N 1
ATOM 5894 C CA . THR D 2 197 ? 7.668 21.975 -26.240 1.00 42.19 185 THR B CA 1
ATOM 5895 C C . THR D 2 197 ? 8.831 21.545 -27.125 1.00 41.46 185 THR B C 1
ATOM 5896 O O . THR D 2 197 ? 8.948 21.994 -28.258 1.00 39.00 185 THR B O 1
ATOM 5900 N N . LEU D 2 198 ? 9.679 20.661 -26.608 1.00 43.62 186 LEU B N 1
ATOM 5901 C CA . LEU D 2 198 ? 10.806 20.140 -27.376 1.00 40.97 186 LEU B CA 1
ATOM 5902 C C . LEU D 2 198 ? 10.326 19.381 -28.606 1.00 41.01 186 LEU B C 1
ATOM 5903 O O . LEU D 2 198 ? 10.770 19.642 -29.719 1.00 40.64 186 LEU B O 1
ATOM 5908 N N . ARG D 2 199 ? 9.414 18.443 -28.392 1.00 44.48 187 ARG B N 1
ATOM 5909 C CA . ARG D 2 199 ? 8.877 17.629 -29.470 1.00 46.87 187 ARG B CA 1
ATOM 5910 C C . ARG D 2 199 ? 8.279 18.509 -30.562 1.00 46.18 187 ARG B C 1
ATOM 5911 O O . ARG D 2 199 ? 8.483 18.252 -31.750 1.00 46.32 187 ARG B O 1
ATOM 5919 N N . GLY D 2 200 ? 7.577 19.563 -30.154 1.00 42.89 188 GLY B N 1
ATOM 5920 C CA . GLY D 2 200 ? 6.947 20.467 -31.096 1.00 40.03 188 GLY B CA 1
ATOM 5921 C C . GLY D 2 200 ? 7.960 21.175 -31.972 1.00 43.42 188 GLY B C 1
ATOM 5922 O O . GLY D 2 200 ? 7.886 21.125 -33.206 1.00 43.24 188 GLY B O 1
ATOM 5923 N N . LEU D 2 201 ? 8.920 21.827 -31.329 1.00 41.95 189 LEU B N 1
ATOM 5924 C CA . LEU D 2 201 ? 9.978 22.525 -32.040 1.00 42.27 189 LEU B CA 1
ATOM 5925 C C . LEU D 2 201 ? 10.742 21.592 -32.979 1.00 41.75 189 LEU B C 1
ATOM 5926 O O . LEU D 2 201 ? 11.194 21.995 -34.042 1.00 43.73 189 LEU B O 1
ATOM 5931 N N . ARG D 2 202 ? 10.912 20.345 -32.576 1.00 39.80 190 ARG B N 1
ATOM 5932 C CA . ARG D 2 202 ? 11.724 19.455 -33.371 1.00 40.70 190 ARG B CA 1
ATOM 5933 C C . ARG D 2 202 ? 10.978 19.064 -34.639 1.00 48.54 190 ARG B C 1
ATOM 5934 O O . ARG D 2 202 ? 11.587 18.825 -35.687 1.00 46.94 190 ARG B O 1
ATOM 5942 N N . ASN D 2 203 ? 9.654 19.063 -34.549 1.00 47.63 191 ASN B N 1
ATOM 5943 C CA . ASN D 2 203 ? 8.828 18.660 -35.661 1.00 42.56 191 ASN B CA 1
ATOM 5944 C C . ASN D 2 203 ? 8.721 19.759 -36.687 1.00 43.96 191 ASN B C 1
ATOM 5945 O O . ASN D 2 203 ? 8.806 19.507 -37.891 1.00 49.83 191 ASN B O 1
ATOM 5950 N N . HIS D 2 204 ? 8.563 20.985 -36.205 1.00 41.70 192 HIS B N 1
ATOM 5951 C CA . HIS D 2 204 ? 8.465 22.131 -37.087 1.00 42.08 192 HIS B CA 1
ATOM 5952 C C . HIS D 2 204 ? 9.797 22.381 -37.779 1.00 46.47 192 HIS B C 1
ATOM 5953 O O . HIS D 2 204 ? 9.843 22.704 -38.978 1.00 45.30 192 HIS B O 1
ATOM 5960 N N . ALA D 2 205 ? 10.879 22.175 -37.038 1.00 42.40 193 ALA B N 1
ATOM 5961 C CA . ALA D 2 205 ? 12.202 22.282 -37.619 1.00 42.81 193 ALA B CA 1
ATOM 5962 C C . ALA D 2 205 ? 12.344 21.263 -38.750 1.00 45.95 193 ALA B C 1
ATOM 5963 O O . ALA D 2 205 ? 12.897 21.585 -39.812 1.00 44.54 193 ALA B O 1
ATOM 5965 N N . ASP D 2 206 ? 11.822 20.050 -38.539 1.00 45.69 194 ASP B N 1
ATOM 5966 C CA . ASP D 2 206 ? 11.885 19.012 -39.578 1.00 52.21 194 ASP B CA 1
ATOM 5967 C C . ASP D 2 206 ? 11.133 19.466 -40.814 1.00 49.51 194 ASP B C 1
ATOM 5968 O O . ASP D 2 206 ? 11.641 19.360 -41.937 1.00 49.12 194 ASP B O 1
ATOM 5973 N N . THR D 2 207 ? 9.945 20.016 -40.588 1.00 43.75 195 THR B N 1
ATOM 5974 C CA . THR D 2 207 ? 9.131 20.535 -41.672 1.00 44.82 195 THR B CA 1
ATOM 5975 C C . THR D 2 207 ? 9.853 21.618 -42.481 1.00 43.37 195 THR B C 1
ATOM 5976 O O . THR D 2 207 ? 9.767 21.637 -43.709 1.00 43.70 195 THR B O 1
ATOM 5980 N N . LEU D 2 208 ? 10.584 22.495 -41.800 1.00 42.67 196 LEU B N 1
ATOM 5981 C CA . LEU D 2 208 ? 11.166 23.655 -42.465 1.00 43.15 196 LEU B CA 1
ATOM 5982 C C . LEU D 2 208 ? 12.620 23.485 -42.899 1.00 45.00 196 LEU B C 1
ATOM 5983 O O . LEU D 2 208 ? 13.181 24.384 -43.522 1.00 48.50 196 LEU B O 1
ATOM 5988 N N . LYS D 2 209 ? 13.218 22.338 -42.601 1.00 45.58 197 LYS B N 1
ATOM 5989 C CA . LYS D 2 209 ? 14.662 22.156 -42.790 1.00 50.86 197 LYS B CA 1
ATOM 5990 C C . LYS D 2 209 ? 15.141 22.350 -44.252 1.00 51.49 197 LYS B C 1
ATOM 5991 O O . LYS D 2 209 ? 16.088 23.099 -44.523 1.00 53.64 197 LYS B O 1
ATOM 5997 N N . ASN D 2 210 ? 14.515 21.660 -45.190 1.00 42.96 198 ASN B N 1
ATOM 5998 C CA . ASN D 2 210 ? 14.972 21.733 -46.562 1.00 44.60 198 ASN B CA 1
ATOM 5999 C C . ASN D 2 210 ? 14.201 22.683 -47.487 1.00 49.26 198 ASN B C 1
ATOM 6000 O O . ASN D 2 210 ? 14.474 22.736 -48.685 1.00 54.56 198 ASN B O 1
ATOM 6005 N N . VAL D 2 211 ? 13.252 23.432 -46.940 1.00 45.11 199 VAL B N 1
ATOM 6006 C CA . VAL D 2 211 ? 12.466 24.370 -47.738 1.00 41.50 199 VAL B CA 1
ATOM 6007 C C . VAL D 2 211 ? 13.324 25.523 -48.307 1.00 47.75 199 VAL B C 1
ATOM 6008 O O . VAL D 2 211 ? 14.034 26.208 -47.568 1.00 46.33 199 VAL B O 1
ATOM 6012 N N . ASN D 2 212 ? 13.233 25.739 -49.626 1.00 55.17 200 ASN B N 1
ATOM 6013 C CA . ASN D 2 212 ? 14.084 26.693 -50.361 1.00 47.78 200 ASN B CA 1
ATOM 6014 C C . ASN D 2 212 ? 13.763 28.183 -50.111 1.00 51.73 200 ASN B C 1
ATOM 6015 O O . ASN D 2 212 ? 14.384 29.076 -50.696 1.00 55.86 200 ASN B O 1
ATOM 6020 N N . ASN D 2 213 ? 12.754 28.447 -49.292 1.00 46.59 201 ASN B N 1
ATOM 6021 C CA . ASN D 2 213 ? 12.396 29.812 -48.915 1.00 43.69 201 ASN B C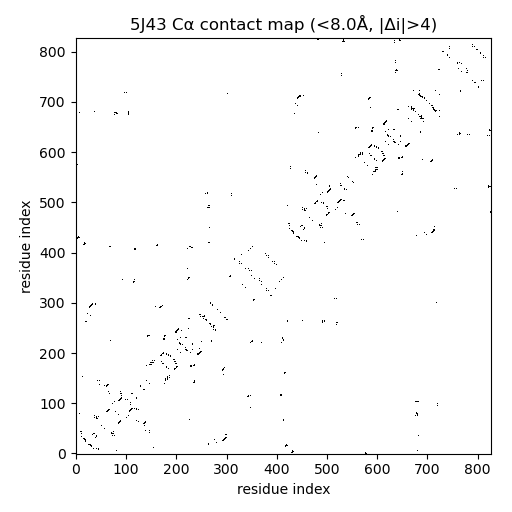A 1
ATOM 6022 C C . ASN D 2 213 ? 13.244 30.345 -47.751 1.00 43.77 201 ASN B C 1
ATOM 6023 O O . ASN D 2 213 ? 13.468 29.637 -46.775 1.00 49.81 201 ASN B O 1
ATOM 6028 N N . PRO D 2 214 ? 13.744 31.589 -47.866 1.00 42.39 202 PRO B N 1
ATOM 6029 C CA . PRO D 2 214 ? 14.558 32.259 -46.836 1.00 43.77 202 PRO B CA 1
ATOM 6030 C C . PRO D 2 214 ? 13.823 32.518 -45.501 1.00 45.05 202 PRO B C 1
ATOM 6031 O O . PRO D 2 214 ? 14.445 32.528 -44.426 1.00 36.55 202 PRO B O 1
ATOM 6035 N N . GLU D 2 215 ? 12.520 32.776 -45.587 1.00 45.02 203 GLU B N 1
ATOM 6036 C CA . GLU D 2 215 ? 11.700 32.998 -44.407 1.00 40.94 203 GLU B CA 1
ATOM 6037 C C . GLU D 2 215 ? 11.575 31.685 -43.641 1.00 44.12 203 GLU B C 1
ATOM 6038 O O . GLU D 2 215 ? 11.515 31.673 -42.411 1.00 46.95 203 GLU B O 1
ATOM 6044 N N . ALA D 2 216 ? 11.571 30.571 -44.363 1.00 42.01 204 ALA B N 1
ATOM 6045 C CA . ALA D 2 216 ? 11.513 29.269 -43.708 1.00 41.80 204 ALA B CA 1
ATOM 6046 C C . ALA D 2 216 ? 12.831 28.949 -43.011 1.00 44.16 204 ALA B C 1
ATOM 6047 O O . ALA D 2 216 ? 12.851 28.389 -41.915 1.00 47.46 204 ALA B O 1
ATOM 6049 N N . GLN D 2 217 ? 13.937 29.321 -43.638 1.00 44.79 205 GLN B N 1
ATOM 6050 C CA . GLN D 2 217 ? 15.228 28.975 -43.083 1.00 43.98 205 GLN B CA 1
ATOM 6051 C C . GLN D 2 217 ? 15.521 29.831 -41.861 1.00 41.73 205 GLN B C 1
ATOM 6052 O O . GLN D 2 217 ? 16.204 29.380 -40.945 1.00 41.94 205 GLN B O 1
ATOM 6058 N N . ALA D 2 218 ? 14.972 31.043 -41.829 1.00 39.03 206 ALA B N 1
ATOM 6059 C CA . ALA D 2 218 ? 15.150 31.914 -40.672 1.00 39.13 206 ALA B CA 1
ATOM 6060 C C . ALA D 2 218 ? 14.356 31.376 -39.489 1.00 44.88 206 ALA B C 1
ATOM 6061 O O . ALA D 2 218 ? 14.797 31.468 -38.328 1.00 38.97 206 ALA B O 1
ATOM 6063 N N . ALA D 2 219 ? 13.194 30.803 -39.800 1.00 38.73 207 ALA B N 1
ATOM 6064 C CA . ALA D 2 219 ? 12.344 30.211 -38.788 1.00 39.66 207 ALA B CA 1
ATOM 6065 C C . ALA D 2 219 ? 12.986 28.934 -38.287 1.00 43.83 207 ALA B C 1
ATOM 6066 O O . ALA D 2 219 ? 12.982 28.656 -37.086 1.00 43.64 207 ALA B O 1
ATOM 6068 N N . TYR D 2 220 ? 13.570 28.178 -39.207 1.00 41.47 208 TYR B N 1
ATOM 6069 C CA . TYR D 2 220 ? 14.272 26.957 -38.843 1.00 39.67 208 TYR B CA 1
ATOM 6070 C C . TYR D 2 220 ? 15.419 27.271 -37.892 1.00 43.39 208 TYR B C 1
ATOM 6071 O O . TYR D 2 220 ? 15.750 26.478 -37.005 1.00 44.16 208 TYR B O 1
ATOM 6080 N N . GLY D 2 221 ? 16.023 28.438 -38.072 1.00 44.74 209 GLY B N 1
ATOM 6081 C CA . GLY D 2 221 ? 17.130 28.833 -37.231 1.00 41.66 209 GLY B CA 1
ATOM 6082 C C . GLY D 2 221 ? 16.625 29.166 -35.843 1.00 42.43 209 GLY B C 1
ATOM 6083 O O . GLY D 2 221 ? 17.251 28.804 -34.843 1.00 42.56 209 GLY B O 1
ATOM 6084 N N . ARG D 2 222 ? 15.480 29.838 -35.779 1.00 36.61 210 ARG B N 1
ATOM 6085 C CA . ARG D 2 222 ? 14.942 30.254 -34.499 1.00 38.91 210 ARG B CA 1
ATOM 6086 C C . ARG D 2 222 ? 14.550 29.038 -33.665 1.00 41.70 210 ARG B C 1
ATOM 6087 O O . ARG D 2 222 ? 14.792 29.006 -32.455 1.00 40.80 210 ARG B O 1
ATOM 6095 N N . ALA D 2 223 ? 14.000 28.028 -34.335 1.00 41.23 211 ALA B N 1
ATOM 6096 C CA . ALA D 2 223 ? 13.672 26.749 -33.715 1.00 41.77 211 ALA B CA 1
ATOM 6097 C C . ALA D 2 223 ? 14.927 26.012 -33.225 1.00 45.38 211 ALA B C 1
ATOM 6098 O O . ALA D 2 223 ? 15.017 25.615 -32.056 1.00 45.47 211 ALA B O 1
ATOM 6100 N N . THR D 2 224 ? 15.875 25.810 -34.131 1.00 42.03 212 THR B N 1
ATOM 6101 C CA . THR D 2 224 ? 17.144 25.205 -33.786 1.00 39.26 212 THR B CA 1
ATOM 6102 C C . THR D 2 224 ? 17.761 25.931 -32.573 1.00 44.89 212 THR B C 1
ATOM 6103 O O . THR D 2 224 ? 18.230 25.290 -31.619 1.00 41.99 212 THR B O 1
ATOM 6107 N N . ASP D 2 225 ? 17.705 27.263 -32.587 1.00 44.93 213 ASP B N 1
ATOM 6108 C CA . ASP D 2 225 ? 18.238 28.067 -31.485 1.00 45.06 213 ASP B CA 1
ATOM 6109 C C . ASP D 2 225 ? 17.545 27.757 -30.157 1.00 45.22 213 ASP B C 1
ATOM 6110 O O . ASP D 2 225 ? 18.202 27.532 -29.129 1.00 45.78 213 ASP B O 1
ATOM 6115 N N . ALA D 2 226 ? 16.218 27.726 -30.196 1.00 42.18 214 ALA B N 1
ATOM 6116 C CA . ALA D 2 226 ? 15.420 27.491 -29.005 1.00 42.01 214 ALA B CA 1
ATOM 6117 C C . ALA D 2 226 ? 15.701 26.111 -28.434 1.00 41.01 214 ALA B C 1
ATOM 6118 O O . ALA D 2 226 ? 15.821 25.947 -27.214 1.00 39.63 214 ALA B O 1
ATOM 6120 N N . ILE D 2 227 ? 15.825 25.127 -29.319 1.00 34.99 215 ILE B N 1
ATOM 6121 C CA . ILE D 2 227 ? 16.139 23.779 -28.887 1.00 36.42 215 ILE B CA 1
ATOM 6122 C C . ILE D 2 227 ? 17.489 23.759 -28.156 1.00 43.51 215 ILE B C 1
ATOM 6123 O O . ILE D 2 227 ? 17.655 23.058 -27.147 1.00 40.19 215 ILE B O 1
ATOM 6128 N N . ASN D 2 228 ? 18.437 24.559 -28.631 1.00 42.76 216 ASN B N 1
ATOM 6129 C CA . ASN D 2 228 ? 19.754 24.589 -28.010 1.00 40.27 216 ASN B CA 1
ATOM 6130 C C . ASN D 2 228 ? 19.732 25.346 -26.689 1.00 44.56 216 ASN B C 1
ATOM 6131 O O . ASN D 2 228 ? 20.542 25.084 -25.799 1.00 42.72 216 ASN B O 1
ATOM 6136 N N . LYS D 2 229 ? 18.783 26.269 -26.560 1.00 42.04 217 LYS B N 1
ATOM 6137 C CA . LYS D 2 229 ? 18.615 27.035 -25.333 1.00 38.70 217 LYS B CA 1
ATOM 6138 C C . LYS D 2 229 ? 18.203 26.096 -24.214 1.00 40.91 217 LYS B C 1
ATOM 6139 O O . LYS D 2 229 ? 18.783 26.106 -23.126 1.00 39.99 217 LYS B O 1
ATOM 6145 N N . ILE D 2 230 ? 17.211 25.267 -24.523 1.00 40.19 218 ILE B N 1
ATOM 6146 C CA . ILE D 2 230 ? 16.675 24.271 -23.610 1.00 36.40 218 ILE B CA 1
ATOM 6147 C C . ILE D 2 230 ? 17.691 23.173 -23.307 1.00 38.60 218 ILE B C 1
ATOM 6148 O O . ILE D 2 230 ? 17.826 22.751 -22.164 1.00 44.03 218 ILE B O 1
ATOM 6153 N N . GLU D 2 231 ? 18.397 22.705 -24.332 1.00 40.51 219 GLU B N 1
ATOM 6154 C CA . GLU D 2 231 ? 19.320 21.584 -24.169 1.00 39.50 219 GLU B CA 1
ATOM 6155 C C . GLU D 2 231 ? 20.534 22.008 -23.368 1.00 40.66 219 GLU B C 1
ATOM 6156 O O . GLU D 2 231 ? 21.161 21.183 -22.720 1.00 44.57 219 GLU B O 1
ATOM 6162 N N . SER D 2 232 ? 20.879 23.290 -23.418 1.00 42.00 220 SER B N 1
ATOM 6163 C CA . SER D 2 232 ? 22.026 23.775 -22.655 1.00 42.94 220 SER B CA 1
ATOM 6164 C C . SER D 2 232 ? 21.648 23.942 -21.185 1.00 44.45 220 SER B C 1
ATOM 6165 O O . SER D 2 232 ? 22.502 23.896 -20.279 1.00 39.96 220 SER B O 1
ATOM 6168 N N . ALA D 2 233 ? 20.354 24.112 -20.953 1.00 38.58 221 ALA B N 1
ATOM 6169 C CA . ALA D 2 233 ? 19.885 24.320 -19.607 1.00 37.73 221 ALA B CA 1
ATOM 6170 C C . ALA D 2 233 ? 19.912 23.021 -18.836 1.00 42.42 221 ALA B C 1
ATOM 6171 O O . ALA D 2 233 ? 20.260 23.014 -17.650 1.00 41.38 221 ALA B O 1
ATOM 6173 N N . LEU D 2 234 ? 19.495 21.928 -19.474 1.00 40.27 222 LEU B N 1
ATOM 6174 C CA . LEU D 2 234 ? 19.437 20.657 -18.747 1.00 42.56 222 LEU B CA 1
ATOM 6175 C C . LEU D 2 234 ? 20.562 19.638 -18.985 1.00 41.56 222 LEU B C 1
ATOM 6176 O O . LEU D 2 234 ? 20.586 18.592 -18.316 1.00 38.22 222 LEU B O 1
ATOM 6181 N N . LYS D 2 235 ? 21.498 19.933 -19.889 1.00 42.14 223 LYS B N 1
ATOM 6182 C CA . LYS D 2 235 ? 22.592 18.992 -20.150 1.00 37.93 223 LYS B CA 1
ATOM 6183 C C . LYS D 2 235 ? 23.494 18.949 -18.921 1.00 37.27 223 LYS B C 1
ATOM 6184 O O . LYS D 2 235 ? 23.924 19.998 -18.436 1.00 33.31 223 LYS B O 1
ATOM 6190 N N . GLY D 2 236 ? 23.730 17.740 -18.402 1.00 38.24 224 GLY B N 1
ATOM 6191 C CA . GLY D 2 236 ? 24.622 17.503 -17.268 1.00 36.57 224 GLY B CA 1
ATOM 6192 C C . GLY D 2 236 ? 24.047 17.869 -15.904 1.00 39.93 224 GLY B C 1
ATOM 6193 O O . GLY D 2 236 ? 24.760 17.872 -14.895 1.00 38.89 224 GLY B O 1
ATOM 6194 N N . TYR D 2 237 ? 22.750 18.152 -15.862 1.00 35.26 225 TYR B N 1
ATOM 6195 C CA . TYR D 2 237 ? 22.120 18.589 -14.630 1.00 33.64 225 TYR B CA 1
ATOM 6196 C C . TYR D 2 237 ? 21.914 17.445 -13.647 1.00 36.19 225 TYR B C 1
ATOM 6197 O O . TYR D 2 237 ? 21.501 16.350 -14.047 1.00 37.30 225 TYR B O 1
ATOM 6206 N N . GLY D 2 238 ? 22.230 17.690 -12.373 1.00 32.67 226 GLY B N 1
ATOM 6207 C CA . GLY D 2 238 ? 21.948 16.728 -11.318 1.00 32.52 226 GLY B CA 1
ATOM 6208 C C . GLY D 2 238 ? 23.015 15.670 -11.080 1.00 33.38 226 GLY B C 1
ATOM 6209 O O . GLY D 2 238 ? 22.780 14.698 -10.346 1.00 33.39 226 GLY B O 1
ATOM 6210 N N . ILE D 2 239 ? 24.197 15.876 -11.657 1.00 31.26 227 ILE B N 1
ATOM 6211 C CA . ILE D 2 239 ? 25.259 14.869 -11.623 1.00 37.37 227 ILE B CA 1
ATOM 6212 C C . ILE D 2 239 ? 26.505 15.284 -10.805 1.00 34.63 227 ILE B C 1
ATOM 6213 O O . ILE D 2 239 ? 27.036 16.386 -10.949 1.00 32.63 227 ILE B O 1
#

InterPro domains:
  IPR001216 Cysteine synthase/cystathionine beta-synthase, pyridoxal-phosphate attachment site [PS00901] (31-49)
  IPR001926 Tryptophan synthase beta chain-like, PALP domain [PF00291] (10-300)
  IPR005856 Cysteine synthase [TIGR01136] (10-312)
  IPR005859 Cysteine synthase CysK [TIGR01139] (9-312)
  IPR036052 Tryptophan synthase beta chain-like, PALP domain superfamily [G3DSA:3.40.50.1100] (12-308)
  IPR036052 Tryptophan synthase beta chain-like, PALP domain superfamily [G3DSA:3.40.50.1100] (43-145)
  IPR036052 Tryptophan synthase beta chain-like, PALP domain superfamily [SSF53686] (3-317)
  IPR050214 Cysteine synthase/Cystathionine beta-synthase [PTHR10314] (10-318)

CATH classification: 3.40.50.1100 (+1 more: 3.40.50.1100)

Secondary structure (DSSP, 8-state):
---BSSGGGG-----EEE-SSSSSS-EEEEETTSSTTSB--HHHHHHHHHHHHTT---TT-EEEEE-SSHHHHHHHHHHHHTT--EEEEEETTS-HHHHHHHHHTT-EEEEE-GGGHHHHHHHHHHHHHHH-TTTEEE--TTT-THHHHHIIIIIHHHHHHHHTT---EEEEE-SSSHHHHHHHIIIIIIS--TT-EEEEEEETTS-HHHHHHTT--------S-TT---SS--TT--GGG--EEEEE-HHHHHHHHHHHHHHH-----HHHHHHHHHHHHHTTSTTSTTS-EEEEE-B-GGGGTTSTT---/---PPP-HHHHHHHHHHHHHHHHS-SHHHHHHHHHHHTT-PPPS--TT-S-HHHHHHHHHHHHHHHHHHHTT-S-HHHHHHHHHHHHHHHHHHHHHTTTT-/---BSSGGGG-----EEE-SSSTTS-EEEEETTSSTTSB--HHHHHHHHHHHHTT-S-TT-EEEEE-SSHHHHHHHHHHHHTT--EEEEEETTS-HHHHHHHHHTT-EEEEE-GGGHHHHHHHHHHHHHHH-TTTEEE--TTT-THHHHHIIIIIHHHHHHHHTT---EEEEE-SSSHHHHHHHIIIIIIS--TT-EEEEEEETTS-HHHHHHTT--------S-TT---SS--TT--GGG--EEEEE-HHHHHHHHHHHHHHH-----HHHHHHHHHHHHHTTSTTSTTS-EEEEE-B-GGGGTTSTTS---/---PPP-HHHHHHHHHHHHHHHHSSSHHHHHHHHHHHTT-S-S--SS----HHHHHHHHHHHHHHHHHHHSS---HHHHHHHHHHHHHHHHHHHHHTTTT-

Organism: Escherichia coli (strain K12) (NCBI:txid83333)

Sequence (827 aa):
GKIFEDNSLTIGHTPLVRLNRIGNGRILAKVESRNPSFSVCRIGANMIWDAEKRGVLKPGVELVEPTSGNTGIALAYVAAARGYKLTLTMPETMSIERRKLLKALGANLVLTEGAKGMKGAIQKAEEIVASNPEKYLLLQQFSNPANPEIHEKTTGPEIWEDTDGQVDVFIAGVGTGGTLTGVSRYIKGTKGKTDLISVAVEPTDSPVIAQALAGEEIKPGPHKIQGIGAGFIPANLDLKLVDKVIGITNEEAISTARRLMEEEGILAGISSGAAVAAALKLQEDESFTNKNIVVILPSSGERYLSTALFADLKTVDKLNQKQESAIKKIDNTIKNALKDHDIIGTLKDMDGKPVPKENGGYWDAMQEMQNTLRGLRNHADTLKNVNNPEAQAAYGRATDAINKIESALKGYGIGKIFEDNSLTIGHTPLVRLNRIGNGRILAKVESRNPSFSVCRIGANMIWDAEKRGVLKPGVELVEPTSGNTGIALAYVAAARGYKLTLTMPETMSIERRKLLKALGANLVLTEGAKGMKGAIQKAEEIVASNPEKYLLLQQFSNPANPEIHEKTTGPEIWEDTDGQVDVFIAGVGTGGTLTGVSRYIKGTKGKTDLISVAVEPTDSPVIAQALAGEEIKPGPHKIQGIGAGFIPANLDLKLVDKVIGITNEEAISTARRLMEEEGILAGISSGAAVAAALKLQEDESFTNKNIVVILPSSGERYLSTALFADKTVDKLNQKQESAIKKIDNTIKNALKDHDIIGTLKDMDGKPVPKENGGYWDAMQEMQNTLRGLRNHADTLKNVNNPEAQAAYGRATDAINKIESALKGYGI

Solvent-accessible surface area: 31251 Å² total

Nearest PDB structures (foldseek):
  5j43-assembly1_B  TM=1.010E+00  e=1.067E-14  Escherichia coli 536
  8zyd-assembly1_B  TM=9.438E-01  e=1.504E-12  Escherichia coli 536
  5j5v-assembly1_B  TM=8.486E-01  e=6.324E-11  Escherichia coli 536
  6l88-assembly1_D  TM=2.938E-01  e=2.028E+00  Homo sapiens
  6l88-assembly2_C  TM=2.933E-01  e=2.263E+00  Homo sapiens

GO terms:
  GO:0042802 identical protein binding (F, IPI)
  GO:0005515 protein binding (F, IPI)
  GO:0005829 cytosol (C, IDA)
  GO:0030170 pyridoxal phosphate binding (F, IDA)
  GO:0009333 cysteine synthase complex (C, IDA)
  GO:0042803 protein homodimerization activity (F, IDA)
  GO:0004124 cysteine synthase activity (F, IDA)
  GO:0080146 L-cysteine desulfhydrase activity (F, IMP)
  GO:0016740 transferase activity (F, IDA)
  GO:0008652 amino acid biosynthetic process (P, IDA)
  GO:0005829 cytosol (C, HDA)

Foldseek 3Di:
DDDDLWQLVVAAPFDWDFQVVAAPRLETEGQRLPGSLGFVLLLLNQLVVVCVVVPLDDPLAAEEEEDLDCSLVSVLQNCLGVVHAAEYEAAPVRDPVVVVSSVVSPHHYDHFHPVCGSVRRVVVRVVVCVVPVSHYDYSQQQAHLSLLQVLLVGVQVSVCVVCVLQAAEEFEEDASQSNLLNNLCNNCPVVVDLNYAREYEAAPQQPQLVCVVVVHDGDGGDADQPRHRNSYNGNNNDCVSHRYYDHHHNVQQLVQQVCCCPSVVAFAGSSQSRRSSRVVVVCVPVVCVPGRYYYYGTGGCVVVVVDCSDPDD/DDADDDDPLLVVLLVVLVVCCVPCVDPVLLVCLLCVVVCPLPPDPPDPSPPSVVSVVVSLVSLVVSLVVLVPHRHPSSVVSNVSSVVSNCVNCVSPVPPPD/DDDDLWQLVVAAPFDWDFQVVAADRLETEGQRLPGSLGFVLLCLSQLVVVCVVVPLDDPLAAEEEEDPDCSLSSVLQNCLGVVHAAEYEFAPPRDPVVVVSSVVSPHHYDHFHNVCGSVRRVVVRVVVCVVPVSRYDYSQQLADLSLLQSLQVGVQVSVCVVCVLQAAEEFEEAASQSNLLNNLCNNCPVVVDLNYAREYEAAPQQPQLVCVVVVHDGDGDDADQPRHRNSYRGNNNDCVSHRYYDHHHQVQQLVQQVCCCPRVVFFAGSSQSRRSSRVVVVCVPVVCSPGRYYYYGTGGNVVVVVHCSDVD/DDADDDDPLLVVLLVVLVVCCVPVDDPCLLVQLLCVVVVHHDDDDDVVGDPSVVSVVVSLVSLVVSLVVLVPHRHPSSVVSNVSSVVSNVVSCVSPVPPPD

B-factor: mean 43.03, std 12.9, range [18.88, 134.63]

Radius of gyration: 29.56 Å; Cα contacts (8 Å, |Δi|>4): 1869; chains: 4; bounding box: 55×57×125 Å